Protein AF-A0A7F8RIK6-F1 (afdb_monomer_lite)

Structure (mmCIF, N/CA/C/O backbone):
data_AF-A0A7F8RIK6-F1
#
_entry.id   AF-A0A7F8RIK6-F1
#
loop_
_atom_site.group_PDB
_atom_site.id
_atom_site.type_symbol
_atom_site.label_atom_id
_atom_site.label_alt_id
_atom_site.label_comp_id
_atom_site.label_asym_id
_atom_site.label_entity_id
_atom_site.label_seq_id
_atom_site.pdbx_PDB_ins_code
_atom_site.Cartn_x
_atom_site.Cartn_y
_atom_site.Cartn_z
_atom_site.occupancy
_atom_site.B_iso_or_equiv
_atom_site.auth_seq_id
_atom_site.auth_comp_id
_atom_site.auth_asym_id
_atom_site.auth_atom_id
_atom_site.pdbx_PDB_model_num
ATOM 1 N N . MET A 1 1 ? -50.487 -21.368 -6.062 1.00 37.50 1 MET A N 1
ATOM 2 C CA . MET A 1 1 ? -49.735 -21.328 -4.787 1.00 37.50 1 MET A CA 1
ATOM 3 C C . MET A 1 1 ? -48.285 -21.664 -5.100 1.00 37.50 1 MET A C 1
ATOM 5 O O . MET A 1 1 ? -48.073 -22.572 -5.894 1.00 37.50 1 MET A O 1
ATOM 9 N N . ALA A 1 2 ? -47.309 -20.921 -4.575 1.00 42.78 2 ALA A N 1
ATOM 10 C CA . ALA A 1 2 ? -45.889 -21.222 -4.787 1.00 42.78 2 ALA A CA 1
ATOM 11 C C . ALA A 1 2 ? -45.387 -22.197 -3.710 1.00 42.78 2 ALA A C 1
ATOM 13 O O . ALA A 1 2 ? -45.811 -22.099 -2.561 1.00 42.78 2 ALA A O 1
ATOM 14 N N . SER A 1 3 ? -44.495 -23.128 -4.066 1.00 51.22 3 SER A N 1
ATOM 15 C CA . SER A 1 3 ? -43.878 -24.019 -3.076 1.00 51.22 3 SER A CA 1
ATOM 16 C C . SER A 1 3 ? -42.798 -23.260 -2.289 1.00 51.22 3 SER A C 1
ATOM 18 O O . SER A 1 3 ? -41.862 -22.759 -2.922 1.00 51.22 3 SER A O 1
ATOM 20 N N . PRO A 1 4 ? -42.868 -23.193 -0.943 1.00 61.12 4 PRO A N 1
ATOM 21 C CA . PRO A 1 4 ? -41.888 -22.463 -0.129 1.00 61.12 4 PRO A CA 1
ATOM 22 C C . PRO A 1 4 ? -40.469 -23.048 -0.234 1.00 61.12 4 PRO A C 1
ATOM 24 O O . PRO A 1 4 ? -39.491 -22.339 -0.013 1.00 61.12 4 PRO A O 1
ATOM 27 N N . MET A 1 5 ? -40.350 -24.313 -0.656 1.00 64.81 5 MET A N 1
ATOM 28 C CA . MET A 1 5 ? -39.080 -24.999 -0.917 1.00 64.81 5 MET A CA 1
ATOM 29 C C . MET A 1 5 ? -38.218 -24.293 -1.980 1.00 64.81 5 MET A C 1
ATOM 31 O O . MET A 1 5 ? -36.995 -24.312 -1.888 1.00 64.81 5 MET A O 1
ATOM 35 N N . ALA A 1 6 ? -38.833 -23.639 -2.973 1.00 69.44 6 ALA A N 1
ATOM 36 C CA . ALA A 1 6 ? -38.090 -22.956 -4.035 1.00 69.44 6 ALA A CA 1
ATOM 37 C C . ALA A 1 6 ? -37.476 -21.621 -3.572 1.00 69.44 6 ALA A C 1
ATOM 39 O O . ALA A 1 6 ? -36.426 -21.219 -4.070 1.00 69.44 6 ALA A O 1
ATOM 40 N N . GLU A 1 7 ? -38.112 -20.929 -2.621 1.00 78.19 7 GLU A N 1
ATOM 41 C CA . GLU A 1 7 ? -37.623 -19.642 -2.111 1.00 78.19 7 GLU A CA 1
ATOM 42 C C . GLU A 1 7 ? -36.551 -19.831 -1.028 1.00 78.19 7 GLU A C 1
ATOM 44 O O . GLU A 1 7 ? -35.554 -19.111 -1.030 1.00 78.19 7 GLU A O 1
ATOM 49 N N . SER A 1 8 ? -36.669 -20.865 -0.187 1.00 82.69 8 SER A N 1
ATOM 50 C CA . SER A 1 8 ? -35.584 -21.264 0.720 1.00 82.69 8 SER A CA 1
ATOM 51 C C . SER A 1 8 ? -34.367 -21.816 -0.035 1.00 82.69 8 SER A C 1
ATOM 53 O O . SER A 1 8 ? -33.233 -21.502 0.329 1.00 82.69 8 SER A O 1
ATOM 55 N N . GLN A 1 9 ? -34.567 -22.552 -1.137 1.00 88.06 9 GLN A N 1
ATOM 56 C CA . GLN A 1 9 ? -33.474 -22.945 -2.034 1.00 88.06 9 GLN A CA 1
ATOM 57 C C . GLN A 1 9 ? -32.803 -21.727 -2.690 1.00 88.06 9 GLN A C 1
ATOM 59 O O . GLN A 1 9 ? -31.576 -21.673 -2.729 1.00 88.06 9 GLN A O 1
ATOM 64 N N . LEU A 1 10 ? -33.565 -20.730 -3.156 1.00 90.25 10 LEU A N 1
ATOM 65 C CA . LEU A 1 10 ? -32.999 -19.494 -3.713 1.00 90.25 10 LEU A CA 1
ATOM 66 C C . LEU A 1 10 ? -32.143 -18.742 -2.680 1.00 90.25 10 LEU A C 1
ATOM 68 O O . LEU A 1 10 ? -31.008 -18.378 -2.981 1.00 90.25 10 LEU A O 1
ATOM 72 N N . GLN A 1 11 ? -32.650 -18.558 -1.456 1.00 89.62 11 GLN A N 1
ATOM 73 C CA . GLN A 1 11 ? -31.893 -17.921 -0.369 1.00 89.62 11 GLN A CA 1
ATOM 74 C C . GLN A 1 11 ? -30.613 -18.692 -0.021 1.00 89.62 11 GLN A C 1
ATOM 76 O O . GLN A 1 11 ? -29.588 -18.072 0.263 1.00 89.62 11 GLN A O 1
ATOM 81 N N . ARG A 1 12 ? -30.642 -20.031 -0.088 1.00 93.19 12 ARG A N 1
ATOM 82 C CA . ARG A 1 12 ? -29.437 -20.852 0.068 1.00 93.19 12 ARG A CA 1
ATOM 83 C C . ARG A 1 12 ? -28.426 -20.596 -1.047 1.00 93.19 12 ARG A C 1
ATOM 85 O O . ARG A 1 12 ? -27.272 -20.370 -0.728 1.00 93.19 12 ARG A O 1
ATOM 92 N N . ILE A 1 13 ? -28.827 -20.572 -2.320 1.00 94.19 13 ILE A N 1
ATOM 93 C CA . ILE A 1 13 ? -27.879 -20.329 -3.424 1.00 94.19 13 ILE A CA 1
ATOM 94 C C . ILE A 1 13 ? -27.272 -18.916 -3.365 1.00 94.19 13 ILE A C 1
ATOM 96 O O . ILE A 1 13 ? -26.096 -18.762 -3.674 1.00 94.19 13 ILE A O 1
ATOM 100 N N . ILE A 1 14 ? -28.027 -17.904 -2.922 1.00 93.62 14 ILE A N 1
ATOM 101 C CA . ILE A 1 14 ? -27.491 -16.547 -2.701 1.00 93.62 14 ILE A CA 1
ATOM 102 C C . ILE A 1 14 ? -26.441 -16.544 -1.575 1.00 93.62 14 ILE A C 1
ATOM 104 O O . ILE A 1 14 ? -25.421 -15.873 -1.700 1.00 93.62 14 ILE A O 1
ATOM 108 N N . ARG A 1 15 ? -26.634 -17.333 -0.508 1.00 94.12 15 ARG A N 1
ATOM 109 C CA . ARG A 1 15 ? -25.611 -17.510 0.536 1.00 94.12 15 ARG A CA 1
ATOM 110 C C . ARG A 1 15 ? -24.408 -18.308 0.036 1.00 94.12 15 ARG A C 1
ATOM 112 O O . ARG A 1 15 ? -23.290 -17.851 0.189 1.00 94.12 15 ARG A O 1
ATOM 119 N N . ASP A 1 16 ? -24.637 -19.427 -0.649 1.00 94.56 16 ASP A N 1
ATOM 120 C CA . ASP A 1 16 ? -23.572 -20.242 -1.239 1.00 94.56 16 ASP A CA 1
ATOM 121 C C . ASP A 1 16 ? -22.711 -19.430 -2.248 1.00 94.56 16 ASP A C 1
ATOM 123 O O . ASP A 1 16 ? -21.546 -19.769 -2.462 1.00 94.56 16 ASP A O 1
ATOM 127 N N . LEU A 1 17 ? -23.282 -18.392 -2.889 1.00 95.94 17 LEU A N 1
ATOM 128 C CA . LEU A 1 17 ? -22.567 -17.407 -3.717 1.00 95.94 17 LEU A CA 1
ATOM 129 C C . LEU A 1 17 ? -21.745 -16.441 -2.854 1.00 95.94 17 LEU A C 1
ATOM 131 O O . LEU A 1 17 ? -20.569 -16.251 -3.144 1.00 95.94 17 LEU A O 1
ATOM 135 N N . GLN A 1 18 ? -22.338 -15.861 -1.805 1.00 95.56 18 GLN A N 1
ATOM 136 C CA . GLN A 1 18 ? -21.637 -14.993 -0.853 1.00 95.56 18 GLN A CA 1
ATOM 137 C C . GLN A 1 18 ? -20.429 -15.701 -0.234 1.00 95.56 18 GLN A C 1
ATOM 139 O O . GLN A 1 18 ? -19.327 -15.165 -0.255 1.00 95.56 18 GLN A O 1
ATOM 144 N N . ASP A 1 19 ? -20.615 -16.938 0.227 1.00 95.44 19 ASP A N 1
ATOM 145 C CA . ASP A 1 19 ? -19.548 -17.766 0.784 1.00 95.44 19 ASP A CA 1
ATOM 146 C C . ASP A 1 19 ? -18.420 -17.969 -0.249 1.00 95.44 19 ASP A C 1
ATOM 148 O O . ASP A 1 19 ? -17.248 -17.901 0.101 1.00 95.44 19 ASP A O 1
ATOM 152 N N . ALA A 1 20 ? -18.757 -18.171 -1.532 1.00 96.88 20 ALA A N 1
ATOM 153 C CA . ALA A 1 20 ? -17.776 -18.310 -2.616 1.00 96.88 20 ALA A CA 1
ATOM 154 C C . ALA A 1 20 ? -17.055 -16.994 -2.968 1.00 96.88 20 ALA A C 1
ATOM 156 O O . ALA A 1 20 ? -15.885 -17.017 -3.343 1.00 96.88 20 ALA A O 1
ATOM 157 N N . VAL A 1 21 ? -17.730 -15.846 -2.836 1.00 97.06 21 VAL A N 1
ATOM 158 C CA . VAL A 1 21 ? -17.116 -14.515 -2.964 1.00 97.06 21 VAL A CA 1
ATOM 159 C C . VAL A 1 21 ? -16.119 -14.280 -1.829 1.00 97.06 21 VAL A C 1
ATOM 161 O O . VAL A 1 21 ? -14.982 -13.899 -2.089 1.00 97.06 21 VAL A O 1
ATOM 164 N N . THR A 1 22 ? -16.504 -14.557 -0.582 1.00 96.00 22 THR A N 1
ATOM 165 C CA . THR A 1 22 ? -15.614 -14.393 0.575 1.00 96.00 22 THR A CA 1
ATOM 166 C C . THR A 1 22 ? -14.445 -15.385 0.539 1.00 96.00 22 THR A C 1
ATOM 168 O O . THR A 1 22 ? -13.327 -15.007 0.885 1.00 96.00 22 THR A O 1
ATOM 171 N N . GLU A 1 23 ? -14.656 -16.620 0.067 1.00 96.62 23 GLU A N 1
ATOM 172 C CA . GLU A 1 23 ? -13.580 -17.583 -0.216 1.00 96.62 23 GLU A CA 1
ATOM 173 C C . GLU A 1 23 ? -12.600 -17.044 -1.268 1.00 96.62 23 GLU A C 1
ATOM 175 O O . GLU A 1 23 ? -11.406 -17.008 -0.992 1.00 96.62 23 GLU A O 1
ATOM 180 N N . LEU A 1 24 ? -13.075 -16.534 -2.413 1.00 96.31 24 LEU A N 1
ATOM 181 C CA . LEU A 1 24 ? -12.231 -15.908 -3.446 1.00 96.31 24 LEU A CA 1
ATOM 182 C C . LEU A 1 24 ? -11.435 -14.703 -2.918 1.00 96.31 24 LEU A C 1
ATOM 184 O O . LEU A 1 24 ? -10.223 -14.611 -3.118 1.00 96.31 24 LEU A O 1
ATOM 188 N N . SER A 1 25 ? -12.105 -13.796 -2.206 1.00 94.88 25 SER A N 1
ATOM 189 C CA . SER A 1 25 ? -11.489 -12.619 -1.582 1.00 94.88 25 SER A CA 1
ATOM 190 C C . SER A 1 25 ? -10.452 -12.989 -0.515 1.00 94.88 25 SER A C 1
ATOM 192 O O . SER A 1 25 ? -9.521 -12.218 -0.281 1.00 94.88 25 SER A O 1
ATOM 194 N N . LYS A 1 26 ? -10.597 -14.150 0.138 1.00 94.56 26 LYS A N 1
ATOM 195 C CA . LYS A 1 26 ? -9.628 -14.705 1.093 1.00 94.56 26 LYS A CA 1
ATOM 196 C C . LYS A 1 26 ? -8.461 -15.387 0.380 1.00 94.56 26 LYS A C 1
ATOM 198 O O . LYS A 1 26 ? -7.319 -15.099 0.709 1.00 94.56 26 LYS A O 1
ATOM 203 N N . GLU A 1 27 ? -8.745 -16.229 -0.607 1.00 94.44 27 GLU A N 1
ATOM 204 C CA . GLU A 1 27 ? -7.768 -16.967 -1.416 1.00 94.44 27 GLU A CA 1
ATOM 205 C C . GLU A 1 27 ? -6.768 -16.008 -2.078 1.00 94.44 27 GLU A C 1
ATOM 207 O O . GLU A 1 27 ? -5.562 -16.189 -1.943 1.00 94.44 27 GLU A O 1
ATOM 212 N N . PHE A 1 28 ? -7.255 -14.904 -2.654 1.00 93.50 28 PHE A N 1
ATOM 213 C CA . PHE A 1 28 ? -6.420 -13.835 -3.211 1.00 93.50 28 PHE A CA 1
ATOM 214 C C . PHE A 1 28 ? -5.516 -13.171 -2.155 1.00 93.50 28 PHE A C 1
ATOM 216 O O . PHE A 1 28 ? -4.337 -12.922 -2.404 1.00 93.50 28 PHE A O 1
ATOM 223 N N . LYS A 1 29 ? -6.044 -12.922 -0.948 1.00 90.88 29 LYS A N 1
ATOM 224 C CA . LYS A 1 29 ? -5.308 -12.299 0.170 1.00 90.88 29 LYS A CA 1
ATOM 225 C C . LYS A 1 29 ? -4.316 -13.250 0.854 1.00 90.88 29 LYS A C 1
ATOM 227 O O . LYS A 1 29 ? -3.374 -12.772 1.478 1.00 90.88 29 LYS A O 1
ATOM 232 N N . GLU A 1 30 ? -4.516 -14.563 0.750 1.00 90.44 30 GLU A N 1
ATOM 233 C CA . GLU A 1 30 ? -3.614 -15.589 1.293 1.00 90.44 30 GLU A CA 1
ATOM 234 C C . GLU A 1 30 ? -2.536 -16.020 0.283 1.00 90.44 30 GLU A C 1
ATOM 236 O O . GLU A 1 30 ? -1.412 -16.299 0.698 1.00 90.44 30 GLU A O 1
ATOM 241 N N . ALA A 1 31 ? -2.841 -16.037 -1.021 1.00 85.75 31 ALA A N 1
ATOM 242 C CA . ALA A 1 31 ? -1.881 -16.354 -2.082 1.00 85.75 31 ALA A CA 1
ATOM 243 C C . ALA A 1 31 ? -1.000 -15.157 -2.481 1.00 85.75 31 ALA A C 1
ATOM 245 O O . ALA A 1 31 ? 0.188 -15.329 -2.741 1.00 85.75 31 ALA A O 1
ATOM 246 N N . GLY A 1 32 ? -1.570 -13.947 -2.550 1.00 83.50 32 GLY A N 1
ATOM 247 C CA . GLY A 1 32 ? -0.891 -12.753 -3.074 1.00 83.50 32 GLY A CA 1
ATOM 248 C C . GLY A 1 32 ? -0.731 -12.725 -4.604 1.00 83.50 32 GLY A C 1
ATOM 249 O O . GLY A 1 32 ? -0.166 -11.772 -5.138 1.00 83.50 32 GLY A O 1
ATOM 250 N N . GLU A 1 33 ? -1.246 -13.736 -5.305 1.00 84.31 33 GLU A N 1
ATOM 251 C CA . GLU A 1 33 ? -1.240 -13.877 -6.766 1.00 84.31 33 GLU A CA 1
ATOM 252 C C . GLU A 1 33 ? -2.684 -13.829 -7.316 1.00 84.31 33 GLU A C 1
ATOM 254 O O . GLU A 1 33 ? -3.621 -14.168 -6.584 1.00 84.31 33 GLU A O 1
ATOM 259 N N . PRO A 1 34 ? -2.914 -13.412 -8.580 1.00 89.44 34 PRO A N 1
ATOM 260 C CA . PRO A 1 34 ? -4.245 -13.419 -9.192 1.00 89.44 34 PRO A CA 1
ATOM 261 C C . PRO A 1 34 ? -4.897 -14.810 -9.191 1.00 89.44 34 PRO A C 1
ATOM 263 O O . PRO A 1 34 ? -4.243 -15.813 -9.462 1.00 89.44 34 PRO A O 1
ATOM 266 N N . ILE A 1 35 ? -6.210 -14.867 -8.960 1.00 91.88 35 ILE A N 1
ATOM 267 C CA . ILE A 1 35 ? -6.983 -16.116 -8.980 1.00 91.88 35 ILE A CA 1
ATOM 268 C C . ILE A 1 35 ? -6.968 -16.726 -10.388 1.00 91.88 35 ILE A C 1
ATOM 270 O O . ILE A 1 35 ? -7.337 -16.050 -11.352 1.00 91.88 35 ILE A O 1
ATOM 274 N N . THR A 1 36 ? -6.617 -18.011 -10.503 1.00 91.50 36 THR A N 1
ATOM 275 C CA . THR A 1 36 ? -6.555 -18.731 -11.789 1.00 91.50 36 THR A CA 1
ATOM 276 C C . THR A 1 36 ? -7.627 -19.827 -11.918 1.00 91.50 36 THR A C 1
ATOM 278 O O . THR A 1 36 ? -8.445 -20.056 -11.025 1.00 91.50 36 THR A O 1
ATOM 281 N N . ASP A 1 37 ? -7.653 -20.504 -13.068 1.00 90.31 37 ASP A N 1
ATOM 282 C CA . ASP A 1 37 ? -8.621 -21.548 -13.442 1.00 90.31 37 ASP A CA 1
ATOM 283 C C . ASP A 1 37 ? -8.540 -22.862 -12.633 1.00 90.31 37 ASP A C 1
ATOM 285 O O . ASP A 1 37 ? -9.339 -23.772 -12.863 1.00 90.31 37 ASP A O 1
ATOM 289 N N . ASP A 1 38 ? -7.586 -22.996 -11.711 1.00 88.56 38 ASP A N 1
ATOM 290 C CA . ASP A 1 38 ? -7.499 -24.090 -10.734 1.00 88.56 38 ASP A CA 1
ATOM 291 C C . ASP A 1 38 ? -8.221 -23.803 -9.404 1.00 88.56 38 ASP A C 1
ATOM 293 O O . ASP A 1 38 ? -8.438 -24.722 -8.610 1.00 88.56 38 ASP A O 1
ATOM 297 N N . SER A 1 39 ? -8.667 -22.563 -9.184 1.00 93.00 39 SER A N 1
ATOM 298 C CA . SER A 1 39 ? -9.408 -22.169 -7.987 1.00 93.00 39 SER A CA 1
ATOM 299 C C . SER A 1 39 ? -10.747 -22.906 -7.859 1.00 93.00 39 SER A C 1
ATOM 301 O O . SER A 1 39 ? -11.702 -22.698 -8.620 1.00 93.00 39 SER A O 1
ATOM 303 N N . THR A 1 40 ? -10.862 -23.745 -6.827 1.00 93.56 40 THR A N 1
ATOM 304 C CA . THR A 1 40 ? -12.135 -24.410 -6.495 1.00 93.56 40 THR A CA 1
ATOM 305 C C . THR A 1 40 ? -13.211 -23.411 -6.055 1.00 93.56 40 THR A C 1
ATOM 307 O O . THR A 1 40 ? -14.395 -23.630 -6.329 1.00 93.56 40 THR A O 1
ATOM 310 N N . SER A 1 41 ? -12.805 -22.280 -5.469 1.00 94.94 41 SER A N 1
ATOM 311 C CA . SER A 1 41 ? -13.664 -21.153 -5.091 1.00 94.94 41 SER A CA 1
ATOM 312 C C . SER A 1 41 ? -14.234 -20.454 -6.329 1.00 94.94 41 SER A C 1
ATOM 314 O O . SER A 1 41 ? -15.442 -20.224 -6.403 1.00 94.94 41 SER A O 1
ATOM 316 N N . LEU A 1 42 ? -13.412 -20.219 -7.363 1.00 95.94 42 LEU A N 1
ATOM 317 C CA . LEU A 1 42 ? -13.861 -19.696 -8.662 1.00 95.94 42 LEU A CA 1
ATOM 318 C C . LEU A 1 42 ? -14.852 -20.641 -9.347 1.00 95.94 42 LEU A C 1
ATOM 320 O O . LEU A 1 42 ? -15.873 -20.197 -9.881 1.00 95.94 42 LEU A O 1
ATOM 324 N N . HIS A 1 43 ? -14.575 -21.945 -9.326 1.00 94.56 43 HIS A N 1
ATOM 325 C CA . HIS A 1 43 ? -15.468 -22.957 -9.884 1.00 94.56 43 HIS A CA 1
ATOM 326 C C . HIS A 1 43 ? -16.816 -22.969 -9.135 1.00 94.56 43 HIS A C 1
ATOM 328 O O . HIS A 1 43 ? -17.873 -22.865 -9.762 1.00 94.56 43 HIS A O 1
ATOM 334 N N . LYS A 1 44 ? -16.800 -22.991 -7.791 1.00 95.19 44 LYS A N 1
ATOM 335 C CA . LYS A 1 44 ? -17.996 -22.871 -6.933 1.00 95.19 44 LYS A CA 1
ATOM 336 C C . LYS A 1 44 ? -18.790 -21.604 -7.268 1.00 95.19 44 LYS A C 1
ATOM 338 O O . LYS A 1 44 ? -19.977 -21.705 -7.578 1.00 95.19 44 LYS A O 1
ATOM 343 N N . PHE A 1 45 ? -18.140 -20.441 -7.266 1.00 97.69 45 PHE A N 1
ATOM 344 C CA . PHE A 1 45 ? -18.730 -19.145 -7.605 1.00 97.69 45 PHE A CA 1
ATOM 345 C C . PHE A 1 45 ? -19.428 -19.169 -8.973 1.00 97.69 45 PHE A C 1
ATOM 347 O O . PHE A 1 45 ? -20.603 -18.811 -9.083 1.00 97.69 45 PHE A O 1
ATOM 354 N N . SER A 1 46 ? -18.732 -19.664 -9.999 1.00 96.56 46 SER A N 1
ATOM 355 C CA . SER A 1 46 ? -19.211 -19.682 -11.385 1.00 96.56 46 SER A CA 1
ATOM 356 C C . SER A 1 46 ? -20.506 -20.486 -11.544 1.00 96.56 46 SER A C 1
ATOM 358 O O . SER A 1 46 ? -21.463 -19.996 -12.146 1.00 96.56 46 SER A O 1
ATOM 360 N N . TYR A 1 47 ? -20.597 -21.669 -10.922 1.00 95.94 47 TYR A N 1
ATOM 361 C CA . TYR A 1 47 ? -21.828 -22.471 -10.915 1.00 95.94 47 TYR A CA 1
ATOM 362 C C . TYR A 1 47 ? -22.973 -21.822 -10.123 1.00 95.94 47 TYR A C 1
ATOM 364 O O . TYR A 1 47 ? -24.132 -21.938 -10.526 1.00 95.94 47 TYR A O 1
ATOM 372 N N . LYS A 1 48 ? -22.696 -21.137 -9.002 1.00 96.94 48 LYS A N 1
ATOM 373 C CA . LYS A 1 48 ? -23.745 -20.444 -8.227 1.00 96.94 48 LYS A CA 1
ATOM 374 C C . LYS A 1 48 ? -24.299 -19.241 -8.987 1.00 96.94 48 LYS A C 1
ATOM 376 O O . LYS A 1 48 ? -25.513 -19.044 -9.000 1.00 96.94 48 LYS A O 1
ATOM 381 N N . LEU A 1 49 ? -23.441 -18.487 -9.675 1.00 97.44 49 LEU A N 1
ATOM 382 C CA . LEU A 1 49 ? -23.862 -17.367 -10.511 1.00 97.44 49 LEU A CA 1
ATOM 383 C C . LEU A 1 49 ? -24.631 -17.837 -11.759 1.00 97.44 49 LEU A C 1
ATOM 385 O O . LEU A 1 49 ? -25.691 -17.287 -12.052 1.00 97.44 49 LEU A O 1
ATOM 389 N N . GLU A 1 50 ? -24.162 -18.885 -12.446 1.00 97.44 50 GLU A N 1
ATOM 390 C CA . GLU A 1 50 ? -24.878 -19.514 -13.570 1.00 97.44 50 GLU A CA 1
ATOM 391 C C . GLU A 1 50 ? -26.270 -20.007 -13.154 1.00 97.44 50 GLU A C 1
ATOM 393 O O . GLU A 1 50 ? -27.258 -19.699 -13.823 1.00 97.44 50 GLU A O 1
ATOM 398 N N . TYR A 1 51 ? -26.380 -20.677 -11.999 1.00 96.12 51 TYR A N 1
ATOM 399 C CA . TYR A 1 51 ? -27.670 -21.103 -11.455 1.00 96.12 51 TYR A CA 1
ATOM 400 C C . TYR A 1 51 ? -28.624 -19.919 -11.256 1.00 96.12 51 TYR A C 1
ATOM 402 O O . TYR A 1 51 ? -29.787 -20.001 -11.647 1.00 96.12 51 TYR A O 1
ATOM 410 N N . LEU A 1 52 ? -28.162 -18.806 -10.673 1.00 96.19 52 LEU A N 1
ATOM 411 C CA . LEU A 1 52 ? -29.003 -17.619 -10.469 1.00 96.19 52 LEU A CA 1
ATOM 412 C C . LEU A 1 52 ? -29.421 -16.983 -11.804 1.00 96.19 52 LEU A C 1
ATOM 414 O O . LEU A 1 52 ? -30.571 -16.571 -11.941 1.00 96.19 52 LEU A O 1
ATOM 418 N N . LEU A 1 53 ? -28.530 -16.956 -12.800 1.00 96.81 53 LEU A N 1
ATOM 419 C CA . LEU A 1 53 ? -28.793 -16.450 -14.155 1.00 96.81 53 LEU A CA 1
ATOM 420 C C . LEU A 1 53 ? -29.752 -17.337 -14.973 1.00 96.81 53 LEU A C 1
ATOM 422 O O . LEU A 1 53 ? -30.394 -16.858 -15.909 1.00 96.81 53 LEU A O 1
ATOM 426 N N . GLN A 1 54 ? -29.904 -18.609 -14.606 1.00 96.12 54 GLN A N 1
ATOM 427 C CA . GLN A 1 54 ? -30.915 -19.514 -15.164 1.00 96.12 54 GLN A CA 1
ATOM 428 C C . GLN A 1 54 ? -32.185 -19.611 -14.292 1.00 96.12 54 GLN A C 1
ATOM 430 O O . GLN A 1 54 ? -33.238 -20.039 -14.775 1.00 96.12 54 GLN A O 1
ATOM 435 N N . PHE A 1 55 ? -32.140 -19.180 -13.027 1.00 95.00 55 PHE A N 1
ATOM 436 C CA . PHE A 1 55 ? -33.260 -19.294 -12.095 1.00 95.00 55 PHE A CA 1
ATOM 437 C C . PHE A 1 55 ? -34.444 -18.401 -12.493 1.00 95.00 55 PHE A C 1
ATOM 439 O O . PHE A 1 55 ? -34.358 -17.172 -12.542 1.00 95.00 55 PHE A O 1
ATOM 446 N N . ASP A 1 56 ? -35.590 -19.045 -12.725 1.00 94.25 56 ASP A N 1
ATOM 447 C CA . ASP A 1 56 ? -36.833 -18.408 -13.179 1.00 94.25 56 ASP A CA 1
ATOM 448 C C . ASP A 1 56 ? -36.681 -17.652 -14.522 1.00 94.25 56 ASP A C 1
ATOM 450 O O . ASP A 1 56 ? -37.460 -16.749 -14.829 1.00 94.25 56 ASP A O 1
ATOM 454 N N . GLN A 1 57 ? -35.684 -18.022 -15.336 1.00 96.50 57 GLN A N 1
ATOM 455 C CA . GLN A 1 57 ? -35.488 -17.507 -16.692 1.00 96.50 57 GLN A CA 1
ATOM 456 C C . GLN A 1 57 ? -36.607 -18.005 -17.628 1.00 96.50 57 GLN A C 1
ATOM 458 O O . GLN A 1 57 ? -37.075 -19.141 -17.535 1.00 96.50 57 GLN A O 1
ATOM 463 N N . LYS A 1 58 ? -37.050 -17.147 -18.550 1.00 95.19 58 LYS A N 1
ATOM 464 C CA . LYS A 1 58 ? -38.029 -17.478 -19.593 1.00 95.19 58 LYS A CA 1
ATOM 465 C C . LYS A 1 58 ? -37.329 -18.141 -20.771 1.00 95.19 58 LYS A C 1
ATOM 467 O O . LYS A 1 58 ? -36.471 -17.515 -21.390 1.00 95.19 58 LYS A O 1
ATOM 472 N N . GLU A 1 59 ? -37.756 -19.348 -21.132 1.00 93.38 59 GLU A N 1
ATOM 473 C CA . GLU A 1 59 ? -37.258 -20.038 -22.324 1.00 93.38 59 GLU A CA 1
ATOM 474 C C . GLU A 1 59 ? -37.473 -19.195 -23.591 1.00 93.38 59 GLU A C 1
ATOM 476 O O . GLU A 1 59 ? -38.547 -18.630 -23.824 1.00 93.38 59 GLU A O 1
ATOM 481 N N . LYS A 1 60 ? -36.424 -19.093 -24.414 1.00 93.00 60 LYS A N 1
ATOM 482 C CA . LYS A 1 60 ? -36.428 -18.401 -25.708 1.00 93.00 60 LYS A CA 1
ATOM 483 C C . LYS A 1 60 ? -35.528 -19.148 -26.691 1.00 93.00 60 LYS A C 1
ATOM 485 O O . LYS A 1 60 ? -34.552 -19.780 -26.295 1.00 93.00 60 LYS A O 1
ATOM 490 N N . ALA A 1 61 ? -35.815 -19.008 -27.980 1.00 90.50 61 ALA A N 1
ATOM 491 C CA . ALA A 1 61 ? -35.009 -19.563 -29.065 1.00 90.50 61 ALA A CA 1
ATOM 492 C C . ALA A 1 61 ? -34.746 -18.516 -30.163 1.00 90.50 61 ALA A C 1
ATOM 494 O O . ALA A 1 61 ? -35.309 -17.416 -30.150 1.00 90.50 61 ALA A O 1
ATOM 495 N N . THR A 1 62 ? -33.870 -18.837 -31.114 1.00 87.81 62 THR A N 1
ATOM 496 C CA . THR A 1 62 ? -33.790 -18.142 -32.409 1.00 87.81 62 THR A CA 1
ATOM 497 C C . THR A 1 62 ? -34.859 -18.673 -33.375 1.00 87.81 62 THR A C 1
ATOM 499 O O . THR A 1 62 ? -35.475 -19.708 -33.128 1.00 87.81 62 THR A O 1
ATOM 502 N N . LEU A 1 63 ? -35.041 -18.008 -34.523 1.00 84.62 63 LEU A N 1
ATOM 503 C CA . LEU A 1 63 ? -35.893 -18.509 -35.617 1.00 84.62 63 LEU A CA 1
ATOM 504 C C . LEU A 1 63 ? -35.426 -19.865 -36.188 1.00 84.62 63 LEU A C 1
ATOM 506 O O . LEU A 1 63 ? -36.204 -20.539 -36.850 1.00 84.62 63 LEU A O 1
ATOM 510 N N . LEU A 1 64 ? -34.176 -20.262 -35.922 1.00 84.25 64 LEU A N 1
ATOM 511 C CA . LEU A 1 64 ? -33.593 -21.549 -36.320 1.00 84.25 64 LEU A CA 1
ATOM 512 C C . LEU A 1 64 ? -33.652 -22.601 -35.193 1.00 84.25 64 LEU A C 1
ATOM 514 O O . LEU A 1 64 ? -33.022 -23.645 -35.298 1.00 84.25 64 LEU A O 1
ATOM 518 N N . GLY A 1 65 ? -34.368 -22.328 -34.097 1.00 83.88 65 GLY A N 1
ATOM 519 C CA . GLY A 1 65 ? -34.555 -23.262 -32.980 1.00 83.88 65 GLY A CA 1
ATOM 520 C C . GLY A 1 65 ? -33.439 -23.278 -31.928 1.00 83.88 65 GLY A C 1
ATOM 521 O O . GLY A 1 65 ? -33.637 -23.856 -30.862 1.00 83.88 65 GLY A O 1
ATOM 522 N N . ASN A 1 66 ? -32.302 -22.610 -32.157 1.00 88.19 66 ASN A N 1
ATOM 523 C CA . ASN A 1 66 ? -31.206 -22.571 -31.179 1.00 88.19 66 ASN A CA 1
ATOM 524 C C . ASN A 1 66 ? -31.676 -21.922 -29.867 1.00 88.19 66 ASN A C 1
ATOM 526 O O . ASN A 1 66 ? -32.123 -20.770 -29.872 1.00 88.19 66 ASN A O 1
ATOM 530 N N . ARG A 1 67 ? -31.542 -22.646 -28.748 1.00 90.06 67 ARG A N 1
ATOM 531 C CA . ARG A 1 67 ? -31.868 -22.154 -27.402 1.00 90.06 67 ARG A CA 1
ATOM 532 C C . ARG A 1 67 ? -31.022 -20.925 -27.060 1.00 90.06 67 ARG A C 1
ATOM 534 O O . ARG A 1 67 ? -29.803 -20.933 -27.222 1.00 90.06 67 ARG A O 1
ATOM 541 N N . LYS A 1 68 ? -31.689 -19.890 -26.556 1.00 94.75 68 LYS A N 1
ATOM 542 C CA . LYS A 1 68 ? -31.072 -18.704 -25.960 1.00 94.75 68 LYS A CA 1
ATOM 543 C C . LYS A 1 68 ? -30.931 -18.899 -24.453 1.00 94.75 68 LYS A C 1
ATOM 545 O O . LYS A 1 68 ? -31.684 -19.665 -23.857 1.00 94.75 68 LYS A O 1
ATOM 550 N N . ASP A 1 69 ? -29.987 -18.182 -23.858 1.00 96.12 69 ASP A N 1
ATOM 551 C CA . ASP A 1 69 ? -29.721 -18.220 -22.415 1.00 96.12 69 ASP A CA 1
ATOM 552 C C . ASP A 1 69 ? -29.274 -16.827 -21.922 1.00 96.12 69 ASP A C 1
ATOM 554 O O . ASP A 1 69 ? -29.379 -15.842 -22.658 1.00 96.12 69 ASP A O 1
ATOM 558 N N . TYR A 1 70 ? -28.750 -16.713 -20.703 1.00 96.62 70 TYR A N 1
ATOM 559 C CA . TYR A 1 70 ? -28.408 -15.445 -20.050 1.00 96.62 70 TYR A CA 1
ATOM 560 C C . TYR A 1 70 ? -27.399 -14.563 -20.824 1.00 96.62 70 TYR A C 1
ATOM 562 O O . TYR A 1 70 ? -27.390 -13.343 -20.658 1.00 96.62 70 TYR A O 1
ATOM 570 N N . TRP A 1 71 ? -26.619 -15.128 -21.751 1.00 96.25 71 TRP A N 1
ATOM 571 C CA . TRP A 1 71 ? -25.834 -14.376 -22.745 1.00 96.25 71 TRP A CA 1
ATOM 572 C C . TRP A 1 71 ? -26.679 -13.471 -23.653 1.00 96.25 71 TRP A C 1
ATOM 574 O O . TRP A 1 71 ? -26.313 -12.324 -23.920 1.00 96.25 71 TRP A O 1
ATOM 584 N N . ASP A 1 72 ? -27.819 -13.966 -24.137 1.00 96.19 72 ASP A N 1
ATOM 585 C CA . ASP A 1 72 ? -28.737 -13.190 -24.968 1.00 96.19 72 ASP A CA 1
ATOM 586 C C . ASP A 1 72 ? -29.419 -12.082 -24.147 1.00 96.19 72 ASP A C 1
ATOM 588 O O . ASP A 1 72 ? -29.684 -11.003 -24.681 1.00 96.19 72 ASP A O 1
ATOM 592 N N . TYR A 1 73 ? -29.640 -12.313 -22.846 1.00 96.06 73 TYR A N 1
ATOM 593 C CA . TYR A 1 73 ? -30.068 -11.291 -21.886 1.00 96.06 73 TYR A CA 1
ATOM 594 C C . TYR A 1 73 ? -28.995 -10.202 -21.705 1.00 96.06 73 TYR A C 1
ATOM 596 O O . TYR A 1 73 ? -29.304 -9.022 -21.877 1.00 96.06 73 TYR A O 1
ATOM 604 N N . PHE A 1 74 ? -27.725 -10.564 -21.484 1.00 95.81 74 PHE A N 1
ATOM 605 C CA . PHE A 1 74 ? -26.619 -9.595 -21.440 1.00 95.81 74 PHE A CA 1
ATOM 606 C C . PHE A 1 74 ? -26.493 -8.807 -22.752 1.00 95.81 74 PHE A C 1
ATOM 608 O O . PHE A 1 74 ? -26.357 -7.584 -22.731 1.00 95.81 74 PHE A O 1
ATOM 615 N N . CYS A 1 75 ? -26.630 -9.466 -23.907 1.00 94.06 75 CYS A N 1
ATOM 616 C CA . CYS A 1 75 ? -26.695 -8.784 -25.201 1.00 94.06 75 CYS A CA 1
ATOM 617 C C . CYS A 1 75 ? -27.878 -7.804 -25.290 1.00 94.06 75 CYS A C 1
ATOM 619 O O . CYS A 1 75 ? -27.705 -6.698 -25.804 1.00 94.06 75 CYS A O 1
ATOM 621 N N . ALA A 1 76 ? -29.064 -8.177 -24.800 1.00 93.00 76 ALA A N 1
ATOM 622 C CA . ALA A 1 76 ? -30.251 -7.322 -24.820 1.00 93.00 76 ALA A CA 1
ATOM 623 C C . ALA A 1 76 ? -30.119 -6.094 -23.899 1.00 93.00 76 ALA A C 1
ATOM 625 O O . ALA A 1 76 ? -30.579 -5.012 -24.268 1.00 93.00 76 ALA A O 1
ATOM 626 N N . CYS A 1 77 ? -29.461 -6.238 -22.745 1.00 92.00 77 CYS A N 1
ATOM 627 C CA . CYS A 1 77 ? -29.202 -5.138 -21.816 1.00 92.00 77 CYS A CA 1
ATOM 628 C C . CYS A 1 77 ? -28.060 -4.216 -22.273 1.00 92.00 77 CYS A C 1
ATOM 630 O O . CYS A 1 77 ? -28.200 -2.996 -22.198 1.00 92.00 77 CYS A O 1
ATOM 632 N N . LEU A 1 78 ? -26.938 -4.775 -22.744 1.00 89.00 78 LEU A N 1
ATOM 633 C CA . LEU A 1 78 ? -25.658 -4.057 -22.826 1.00 89.00 78 LEU A CA 1
ATOM 634 C C . LEU A 1 78 ? -25.228 -3.663 -24.244 1.00 89.00 78 LEU A C 1
ATOM 636 O O . LEU A 1 78 ? -24.466 -2.712 -24.398 1.00 89.00 78 LEU A O 1
ATOM 640 N N . ALA A 1 79 ? -25.711 -4.322 -25.305 1.00 79.88 79 ALA A N 1
ATOM 641 C CA . ALA A 1 79 ? -25.178 -4.101 -26.660 1.00 79.88 79 ALA A CA 1
ATOM 642 C C . ALA A 1 79 ? -25.388 -2.673 -27.216 1.00 79.88 79 ALA A C 1
ATOM 644 O O . ALA A 1 79 ? -24.743 -2.302 -28.197 1.00 79.88 79 ALA A O 1
ATOM 645 N N . LYS A 1 80 ? -26.272 -1.875 -26.599 1.00 74.56 80 LYS A N 1
ATOM 646 C CA . LYS A 1 80 ? -26.525 -0.460 -26.934 1.00 74.56 80 LYS A CA 1
ATOM 647 C C . LYS A 1 80 ? -25.936 0.535 -25.919 1.00 74.56 80 LYS A C 1
ATOM 649 O O . LYS A 1 80 ? -26.067 1.740 -26.118 1.00 74.56 80 LYS A O 1
ATOM 654 N N . VAL A 1 81 ? -25.297 0.056 -24.850 1.00 75.69 81 VAL A N 1
ATOM 655 C CA . VAL A 1 81 ? -24.710 0.887 -23.789 1.00 75.69 81 VAL A CA 1
ATOM 656 C C . VAL A 1 81 ? -23.243 1.166 -24.128 1.00 75.69 81 VAL A C 1
ATOM 658 O O . VAL A 1 81 ? -22.422 0.250 -24.199 1.00 75.69 81 VAL A O 1
ATOM 661 N N . LYS A 1 82 ? -22.902 2.440 -24.361 1.00 68.75 82 LYS A N 1
ATOM 662 C CA . LYS A 1 82 ? -21.516 2.862 -24.629 1.00 68.75 82 LYS A CA 1
ATOM 663 C C . LYS A 1 82 ? -20.637 2.561 -23.406 1.00 68.75 82 LYS A C 1
ATOM 665 O O . LYS A 1 82 ? -21.022 2.900 -22.294 1.00 68.75 82 LYS A O 1
ATOM 670 N N . GLY A 1 83 ? -19.478 1.934 -23.615 1.00 65.81 83 GLY A N 1
ATOM 671 C CA . GLY A 1 83 ? -18.514 1.593 -22.554 1.00 65.81 83 GLY A CA 1
ATOM 672 C C . GLY A 1 83 ? -18.803 0.298 -21.777 1.00 65.81 83 GLY A C 1
ATOM 673 O O . GLY A 1 83 ? -17.921 -0.185 -21.076 1.00 65.81 83 GLY A O 1
ATOM 674 N N . ALA A 1 84 ? -19.991 -0.300 -21.933 1.00 67.25 84 ALA A N 1
ATOM 675 C CA . ALA A 1 84 ? -20.342 -1.604 -21.346 1.00 67.25 84 ALA A CA 1
ATOM 676 C C . ALA A 1 84 ? -20.436 -2.734 -22.394 1.00 67.25 84 ALA A C 1
ATOM 678 O O . ALA A 1 84 ? -20.776 -3.873 -22.075 1.00 67.25 84 ALA A O 1
ATOM 679 N N . ASN A 1 85 ? -20.148 -2.435 -23.665 1.00 80.56 85 ASN A N 1
ATOM 680 C CA . ASN A 1 85 ? -20.267 -3.374 -24.781 1.00 80.56 85 ASN A CA 1
ATOM 681 C C . ASN A 1 85 ? -18.939 -4.045 -25.186 1.00 80.56 85 ASN A C 1
ATOM 683 O O . ASN A 1 85 ? -18.933 -4.833 -26.130 1.00 80.56 85 ASN A O 1
ATOM 687 N N . ASP A 1 86 ? -17.832 -3.786 -24.485 1.00 82.75 86 ASP A N 1
ATOM 688 C CA . ASP A 1 86 ? -16.504 -4.326 -24.821 1.00 82.75 86 ASP A CA 1
ATOM 689 C C . ASP A 1 86 ? -16.450 -5.853 -24.699 1.00 82.75 86 ASP A C 1
ATOM 691 O O . ASP A 1 86 ? -16.151 -6.532 -25.681 1.00 82.75 86 ASP A O 1
ATOM 695 N N . GLY A 1 87 ? -16.881 -6.411 -23.562 1.00 87.00 87 GLY A N 1
ATOM 696 C CA . GLY A 1 87 ? -16.997 -7.865 -23.381 1.00 87.00 87 GLY A CA 1
ATOM 697 C C . GLY A 1 87 ? -17.989 -8.520 -24.349 1.00 87.00 87 GLY A C 1
ATOM 698 O O . GLY A 1 87 ? -17.772 -9.640 -24.806 1.00 87.00 87 GLY A O 1
ATOM 699 N N . ILE A 1 88 ? -19.049 -7.797 -24.740 1.00 90.44 88 ILE A N 1
ATOM 700 C CA . ILE A 1 88 ? -20.017 -8.264 -25.746 1.00 90.44 88 ILE A CA 1
ATOM 701 C C . ILE A 1 88 ? -19.368 -8.345 -27.137 1.00 90.44 88 ILE A C 1
ATOM 703 O O . ILE A 1 88 ? -19.731 -9.222 -27.921 1.00 90.44 88 ILE A O 1
ATOM 707 N N . ARG A 1 89 ? -18.419 -7.454 -27.461 1.00 89.06 89 ARG A N 1
ATOM 708 C CA . ARG A 1 89 ? -17.627 -7.518 -28.700 1.00 89.06 89 ARG A CA 1
ATOM 709 C C . ARG A 1 89 ? -16.565 -8.616 -28.626 1.00 89.06 89 ARG A C 1
ATOM 711 O O . ARG A 1 89 ? -16.493 -9.422 -29.547 1.00 89.06 89 ARG A O 1
ATOM 718 N N . PHE A 1 90 ? -15.826 -8.698 -27.519 1.00 88.56 90 PHE A N 1
ATOM 719 C CA . PHE A 1 90 ? -14.796 -9.711 -27.277 1.00 88.56 90 PHE A CA 1
ATOM 720 C C . PHE A 1 90 ? -15.337 -11.140 -27.424 1.00 88.56 90 PHE A C 1
ATOM 722 O O . PHE A 1 90 ? -14.865 -11.892 -28.273 1.00 88.56 90 PHE A O 1
ATOM 729 N N . VAL A 1 91 ? -16.400 -11.499 -26.697 1.00 91.12 91 VAL A N 1
ATOM 730 C CA . VAL A 1 91 ? -16.988 -12.852 -26.763 1.00 91.12 91 VAL A CA 1
ATOM 731 C C . VAL A 1 91 ? -17.554 -13.180 -28.152 1.00 91.12 91 VAL A C 1
ATOM 733 O O . VAL A 1 91 ? -17.550 -14.337 -28.561 1.00 91.12 91 VAL A O 1
ATOM 736 N N . LYS A 1 92 ? -17.993 -12.176 -28.925 1.00 90.00 92 LYS A N 1
ATOM 737 C CA . LYS A 1 92 ? -18.425 -12.366 -30.324 1.00 90.00 92 LYS A CA 1
ATOM 738 C C . LYS A 1 92 ? -17.270 -12.557 -31.310 1.00 90.00 92 LYS A C 1
ATOM 740 O O . LYS A 1 92 ? -17.524 -13.044 -32.406 1.00 90.00 92 LYS A O 1
ATOM 745 N N . SER A 1 93 ? -16.040 -12.199 -30.939 1.00 87.94 93 SER A N 1
ATOM 746 C CA . SER A 1 93 ? -14.830 -12.452 -31.736 1.00 87.94 93 SER A CA 1
ATOM 747 C C . SER A 1 93 ? -14.151 -13.799 -31.447 1.00 87.94 93 SER A C 1
ATOM 749 O O . SER A 1 93 ? -13.120 -14.082 -32.046 1.00 87.94 93 SER A O 1
ATOM 751 N N . ILE A 1 94 ? -14.720 -14.635 -30.569 1.00 86.31 94 ILE A N 1
ATOM 752 C CA . ILE A 1 94 ? -14.233 -15.992 -30.270 1.00 86.31 94 ILE A CA 1
ATOM 753 C C . ILE A 1 94 ? -15.038 -16.999 -31.123 1.00 86.31 94 ILE A C 1
ATOM 755 O O . ILE A 1 94 ? -16.138 -17.382 -30.712 1.00 86.31 94 ILE A O 1
ATOM 759 N N . PRO A 1 95 ? -14.556 -17.415 -32.317 1.00 83.75 95 PRO A N 1
ATOM 760 C CA . PRO A 1 95 ? -15.274 -18.339 -33.201 1.00 83.75 95 PRO A CA 1
ATOM 761 C C . PRO A 1 95 ? -15.427 -19.750 -32.624 1.00 83.75 95 PRO A C 1
ATOM 763 O O . PRO A 1 95 ? -16.272 -20.503 -33.099 1.00 83.75 95 PRO A O 1
ATOM 766 N N . GLU A 1 96 ? -14.633 -20.117 -31.614 1.00 88.06 96 GLU A N 1
ATOM 767 C CA . GLU A 1 96 ? -14.697 -21.422 -30.956 1.00 88.06 96 GLU A CA 1
ATOM 768 C C . GLU A 1 96 ? -16.035 -21.650 -30.236 1.00 88.06 96 GLU A C 1
ATOM 770 O O . GLU A 1 96 ? -16.533 -22.774 -30.212 1.00 88.06 96 GLU A O 1
ATOM 775 N N . LEU A 1 97 ? -16.646 -20.592 -29.692 1.00 90.31 97 LEU A N 1
ATOM 776 C CA . LEU A 1 97 ? -17.881 -20.682 -28.914 1.00 90.31 97 LEU A CA 1
ATOM 777 C C . LEU A 1 97 ? -19.094 -20.761 -29.845 1.00 90.31 97 LEU A C 1
ATOM 779 O O . LEU A 1 97 ? -19.419 -19.797 -30.541 1.00 90.31 97 LEU A O 1
ATOM 783 N N . GLN A 1 98 ? -19.837 -21.863 -29.804 1.00 90.00 98 GLN A N 1
ATOM 784 C CA . GLN A 1 98 ? -21.024 -22.116 -30.623 1.00 90.00 98 GLN A CA 1
ATOM 785 C C . GLN A 1 98 ? -22.320 -21.733 -29.904 1.00 90.00 98 GLN A C 1
ATOM 787 O O . GLN A 1 98 ? -23.147 -21.010 -30.469 1.00 90.00 98 GLN A O 1
ATOM 792 N N . THR A 1 99 ? -22.499 -22.118 -28.639 1.00 93.56 99 THR A N 1
ATOM 793 C CA . THR A 1 99 ? -23.780 -21.936 -27.930 1.00 93.56 99 THR A CA 1
ATOM 794 C C . THR A 1 99 ? -23.920 -20.546 -27.298 1.00 93.56 99 THR A C 1
ATOM 796 O O . THR A 1 99 ? -22.960 -19.774 -27.215 1.00 93.56 99 THR A O 1
ATOM 799 N N . SER A 1 100 ? -25.130 -20.200 -26.842 1.00 94.88 100 SER A N 1
ATOM 800 C CA . SER A 1 100 ? -25.333 -19.045 -25.953 1.00 94.88 100 SER A CA 1
ATOM 801 C C . SER A 1 100 ? -24.839 -19.310 -24.525 1.00 94.88 100 SER A C 1
ATOM 803 O O . SER A 1 100 ? -24.494 -18.357 -23.833 1.00 94.88 100 SER A O 1
ATOM 805 N N . LEU A 1 101 ? -24.753 -20.571 -24.085 1.00 95.25 101 LEU A N 1
ATOM 806 C CA . LEU A 1 101 ? -24.281 -20.921 -22.744 1.00 95.25 101 LEU A CA 1
ATOM 807 C C . LEU A 1 101 ? -22.775 -20.654 -22.612 1.00 95.25 101 LEU A C 1
ATOM 809 O O . LEU A 1 101 ? -22.375 -19.826 -21.797 1.00 95.25 101 LEU A O 1
ATOM 813 N N . GLY A 1 102 ? -21.947 -21.236 -23.485 1.00 94.50 102 GLY A N 1
ATOM 814 C CA . GLY A 1 102 ? -20.495 -21.018 -23.474 1.00 94.50 102 GLY A CA 1
ATOM 815 C C . GLY A 1 102 ? -20.095 -19.560 -23.707 1.00 94.50 102 GLY A C 1
ATOM 816 O O . GLY A 1 102 ? -19.178 -19.061 -23.054 1.00 94.50 102 GLY A O 1
ATOM 817 N N . LYS A 1 103 ? -20.846 -18.816 -24.534 1.00 95.19 103 LYS A N 1
ATOM 818 C CA . LYS A 1 103 ? -20.700 -17.351 -24.655 1.00 95.19 103 LYS A CA 1
ATOM 819 C C . LYS A 1 103 ? -21.042 -16.619 -23.353 1.00 95.19 103 LYS A C 1
ATOM 821 O O . LYS A 1 103 ? -20.345 -15.680 -22.975 1.00 95.19 103 LYS A O 1
ATOM 826 N N . GLY A 1 104 ? -22.061 -17.069 -22.626 1.00 95.75 104 GLY A N 1
ATOM 827 C CA . GLY A 1 104 ? -22.399 -16.556 -21.299 1.00 95.75 104 GLY A CA 1
ATOM 828 C C . GLY A 1 104 ? -21.277 -16.782 -20.286 1.00 95.75 104 GLY A C 1
ATOM 829 O O . GLY A 1 104 ? -20.882 -15.846 -19.590 1.00 95.75 104 GLY A O 1
ATOM 830 N N . ARG A 1 105 ? -20.716 -17.995 -20.243 1.00 96.19 105 ARG A N 1
ATOM 831 C CA . ARG A 1 105 ? -19.568 -18.345 -19.389 1.00 96.19 105 ARG A CA 1
ATOM 832 C C . ARG A 1 105 ? -18.329 -17.517 -19.728 1.00 96.19 105 ARG A C 1
ATOM 834 O O . ARG A 1 105 ? -17.727 -16.923 -18.836 1.00 96.19 105 ARG A O 1
ATOM 841 N N . ALA A 1 106 ? -17.996 -17.393 -21.014 1.00 94.12 106 ALA A N 1
ATOM 842 C CA . ALA A 1 106 ? -16.893 -16.557 -21.489 1.00 94.12 106 ALA A CA 1
ATOM 843 C C . ALA A 1 106 ? -17.064 -15.076 -21.103 1.00 94.12 106 ALA A C 1
ATOM 845 O O . ALA A 1 106 ? -16.093 -14.422 -20.729 1.00 94.12 106 ALA A O 1
ATOM 846 N N . PHE A 1 107 ? -18.295 -14.555 -21.133 1.00 94.62 107 PHE A N 1
ATOM 847 C CA . PHE A 1 107 ? -18.588 -13.180 -20.726 1.00 94.62 107 PHE A CA 1
ATOM 848 C C . PHE A 1 107 ? -18.421 -12.956 -19.216 1.00 94.62 107 PHE A C 1
ATOM 850 O O . PHE A 1 107 ? -17.851 -11.944 -18.815 1.00 94.62 107 PHE A O 1
ATOM 857 N N . ILE A 1 108 ? -18.851 -13.906 -18.377 1.00 95.56 108 ILE A N 1
ATOM 858 C CA . ILE A 1 108 ? -18.623 -13.850 -16.922 1.00 95.56 108 ILE A CA 1
ATOM 859 C C . ILE A 1 108 ? -17.116 -13.850 -16.624 1.00 95.56 108 ILE A C 1
ATOM 861 O O . ILE A 1 108 ? -16.645 -12.980 -15.895 1.00 95.56 108 ILE A O 1
ATOM 865 N N . ARG A 1 109 ? -16.349 -14.756 -17.250 1.00 94.25 109 ARG A N 1
ATOM 866 C CA . ARG A 1 109 ? -14.880 -14.832 -17.116 1.00 94.25 109 ARG A CA 1
ATOM 867 C C . ARG A 1 109 ? -14.199 -13.530 -17.533 1.00 94.25 109 ARG A C 1
ATOM 869 O O . ARG A 1 109 ? -13.396 -12.994 -16.778 1.00 94.25 109 ARG A O 1
ATOM 876 N N . TYR A 1 110 ? -14.571 -12.981 -18.691 1.00 92.75 110 TYR A N 1
ATOM 877 C CA . TYR A 1 110 ? -14.078 -11.68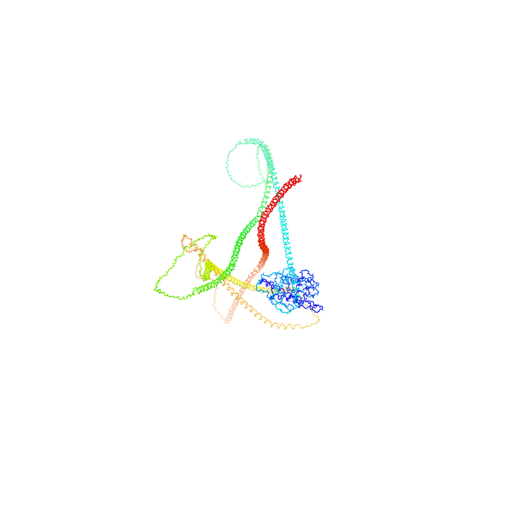4 -19.161 1.00 92.75 110 TYR A CA 1
ATOM 878 C C . TYR A 1 110 ? -14.332 -10.568 -18.133 1.00 92.75 110 TYR A C 1
ATOM 880 O O . TYR A 1 110 ? -13.424 -9.796 -17.829 1.00 92.75 110 TYR A O 1
ATOM 888 N N . SER A 1 111 ? -15.541 -10.502 -17.566 1.00 92.94 111 SER A N 1
ATOM 889 C CA . SER A 1 111 ? -15.923 -9.469 -16.595 1.00 92.94 111 SER A CA 1
ATOM 890 C C . SER A 1 111 ? -15.284 -9.632 -15.208 1.00 92.94 111 SER A C 1
ATOM 892 O O . SER A 1 111 ? -15.215 -8.642 -14.480 1.00 92.94 111 SER A O 1
ATOM 894 N N . LEU A 1 112 ? -14.794 -10.826 -14.850 1.00 94.06 112 LEU A N 1
ATOM 895 C CA . LEU A 1 112 ? -13.921 -11.035 -13.684 1.00 94.06 112 LEU A CA 1
ATOM 896 C C . LEU A 1 112 ? -12.507 -10.499 -13.958 1.00 94.06 112 LEU A C 1
ATOM 898 O O . LEU A 1 112 ? -12.042 -9.622 -13.239 1.00 94.06 112 LEU A O 1
ATOM 902 N N . VAL A 1 113 ? -11.877 -10.932 -15.059 1.00 92.19 113 VAL A N 1
ATOM 903 C CA . VAL A 1 113 ? -10.526 -10.492 -15.484 1.00 92.19 113 VAL A CA 1
ATOM 904 C C . VAL A 1 113 ? -10.424 -8.963 -15.636 1.00 92.19 113 VAL A C 1
ATOM 906 O O . VAL A 1 113 ? -9.373 -8.382 -15.393 1.00 92.19 113 VAL A O 1
ATOM 909 N N . HIS A 1 114 ? -11.522 -8.296 -16.009 1.00 88.44 114 HIS A N 1
ATOM 910 C CA . HIS A 1 114 ? -11.589 -6.836 -16.173 1.00 88.44 114 HIS A CA 1
ATOM 911 C C . HIS A 1 114 ? -12.243 -6.099 -14.986 1.00 88.44 114 HIS A C 1
ATOM 913 O O . HIS A 1 114 ? -12.637 -4.943 -15.156 1.00 88.44 114 HIS A O 1
ATOM 919 N N . GLN A 1 115 ? -12.411 -6.749 -13.822 1.00 92.06 115 GLN A N 1
ATOM 920 C CA . GLN A 1 115 ? -12.937 -6.155 -12.576 1.00 92.06 115 GLN A CA 1
ATOM 921 C C . GLN A 1 115 ? -14.214 -5.316 -12.799 1.00 92.06 115 GLN A C 1
ATOM 923 O O . GLN A 1 115 ? -14.307 -4.136 -12.455 1.00 92.06 115 GLN A O 1
ATOM 928 N N . ARG A 1 116 ? -15.190 -5.924 -13.485 1.00 90.88 116 ARG A N 1
ATOM 929 C CA . ARG A 1 116 ? -16.398 -5.258 -14.009 1.00 90.88 116 ARG A CA 1
ATOM 930 C C . ARG A 1 116 ? -17.689 -6.050 -13.800 1.00 90.88 116 ARG A C 1
ATOM 932 O O . ARG A 1 116 ? -18.747 -5.593 -14.229 1.00 90.88 116 ARG A O 1
ATOM 939 N N . LEU A 1 117 ? -17.646 -7.231 -13.177 1.00 94.56 117 LEU A N 1
ATOM 940 C CA . LEU A 1 117 ? -18.812 -8.117 -13.065 1.00 94.56 117 LEU A CA 1
ATOM 941 C C . LEU A 1 117 ? -19.971 -7.494 -12.264 1.00 94.56 117 LEU A C 1
ATOM 943 O O . LEU A 1 117 ? -21.116 -7.592 -12.708 1.00 94.56 117 LEU A O 1
ATOM 947 N N . ALA A 1 118 ? -19.680 -6.808 -11.153 1.00 94.19 118 ALA A N 1
ATOM 948 C CA . ALA A 1 118 ? -20.677 -6.090 -10.355 1.00 94.19 118 ALA A CA 1
ATOM 949 C C . ALA A 1 118 ? -21.367 -4.978 -11.167 1.00 94.19 118 ALA A C 1
ATOM 951 O O . ALA A 1 118 ? -22.579 -5.046 -11.380 1.00 94.19 118 ALA A O 1
ATOM 952 N N . ASP A 1 119 ? -20.587 -4.040 -11.724 1.00 91.62 119 ASP A N 1
ATOM 953 C CA . ASP A 1 119 ? -21.072 -2.958 -12.602 1.00 91.62 119 ASP A CA 1
ATOM 954 C C . ASP A 1 119 ? -21.939 -3.503 -13.754 1.00 91.62 119 ASP A C 1
ATOM 956 O O . ASP A 1 119 ? -23.025 -2.999 -14.049 1.00 91.62 119 ASP A O 1
ATOM 960 N N . THR A 1 120 ? -21.469 -4.577 -14.395 1.00 92.69 120 THR A N 1
ATOM 961 C CA . THR A 1 120 ? -22.116 -5.215 -15.550 1.00 92.69 120 THR A CA 1
ATOM 962 C C . THR A 1 120 ? -23.478 -5.805 -15.189 1.00 92.69 120 THR A C 1
ATOM 964 O O . THR A 1 120 ? -24.449 -5.624 -15.930 1.00 92.69 120 THR A O 1
ATOM 967 N N . LEU A 1 121 ? -23.570 -6.510 -14.058 1.00 94.31 121 LEU A N 1
ATOM 968 C CA . LEU A 1 121 ? -24.816 -7.127 -13.610 1.00 94.31 121 LEU A CA 1
ATOM 969 C C . LEU A 1 121 ? -25.784 -6.095 -13.023 1.00 94.31 121 LEU A C 1
ATOM 971 O O . LEU A 1 121 ? -26.970 -6.152 -13.348 1.00 94.31 121 LEU A O 1
ATOM 975 N N . GLN A 1 122 ? -25.297 -5.087 -12.293 1.00 94.00 122 GLN A N 1
ATOM 976 C CA . GLN A 1 122 ? -26.109 -3.946 -11.862 1.00 94.00 122 GLN A CA 1
ATOM 977 C C . GLN A 1 122 ? -26.749 -3.231 -13.061 1.00 94.00 122 GLN A C 1
ATOM 979 O O . GLN A 1 122 ? -27.965 -3.035 -13.083 1.00 94.00 122 GLN A O 1
ATOM 984 N N . GLN A 1 123 ? -25.964 -2.920 -14.098 1.00 92.19 123 GLN A N 1
ATOM 985 C CA . GLN A 1 123 ? -26.457 -2.286 -15.325 1.00 92.19 123 GLN A CA 1
ATOM 986 C C . GLN A 1 123 ? -27.512 -3.140 -16.054 1.00 92.19 123 GLN A C 1
ATOM 988 O O . GLN A 1 123 ? -28.409 -2.594 -16.703 1.00 92.19 123 GLN A O 1
ATOM 993 N N . CYS A 1 124 ? -27.439 -4.471 -15.936 1.00 93.56 124 CYS A N 1
ATOM 994 C CA . CYS A 1 124 ? -28.473 -5.373 -16.439 1.00 93.56 124 CYS A CA 1
ATOM 995 C C . CYS A 1 124 ? -29.739 -5.335 -15.568 1.00 93.56 124 CYS A C 1
ATOM 997 O O . CYS A 1 124 ? -30.827 -5.131 -16.100 1.00 93.56 124 CYS A O 1
ATOM 999 N N . PHE A 1 125 ? -29.621 -5.480 -14.243 1.00 93.38 125 PHE A N 1
ATOM 1000 C CA . PHE A 1 125 ? -30.775 -5.530 -13.334 1.00 93.38 125 PHE A CA 1
ATOM 1001 C C . PHE A 1 125 ? -31.549 -4.203 -13.295 1.00 93.38 125 PHE A C 1
ATOM 1003 O O . PHE A 1 125 ? -32.779 -4.221 -13.285 1.00 93.38 125 PHE A O 1
ATOM 1010 N N . MET A 1 126 ? -30.857 -3.060 -13.395 1.00 90.62 126 MET A N 1
ATOM 1011 C CA . MET A 1 126 ? -31.472 -1.730 -13.533 1.00 90.62 126 MET A CA 1
ATOM 1012 C C . MET A 1 126 ? -32.328 -1.574 -14.804 1.00 90.62 126 MET A C 1
ATOM 1014 O O . MET A 1 126 ? -33.195 -0.702 -14.858 1.00 90.62 126 MET A O 1
ATOM 1018 N N . ASN A 1 127 ? -32.139 -2.412 -15.830 1.00 91.38 127 ASN A N 1
ATOM 1019 C CA . ASN A 1 127 ? -32.985 -2.429 -17.022 1.00 91.38 127 ASN A CA 1
ATOM 1020 C C . ASN A 1 127 ? -34.250 -3.276 -16.789 1.00 91.38 127 ASN A C 1
ATOM 1022 O O . ASN A 1 127 ? -34.484 -4.278 -17.467 1.00 91.38 127 ASN A O 1
ATOM 1026 N N . THR A 1 128 ? -35.090 -2.859 -15.833 1.00 91.25 128 THR A N 1
ATOM 1027 C CA . THR A 1 128 ? -36.271 -3.607 -15.357 1.00 91.25 128 THR A CA 1
ATOM 1028 C C . THR A 1 128 ? -37.181 -4.080 -16.487 1.00 91.25 128 THR A C 1
ATOM 1030 O O . THR A 1 128 ? -37.756 -5.161 -16.393 1.00 91.25 128 THR A O 1
ATOM 1033 N N . LYS A 1 129 ? -37.278 -3.317 -17.587 1.00 92.69 129 LYS A N 1
ATOM 1034 C CA . LYS A 1 129 ? -38.014 -3.731 -18.786 1.00 92.69 129 LYS A CA 1
ATOM 1035 C C . LYS A 1 129 ? -37.428 -5.018 -19.373 1.00 92.69 129 LYS A C 1
ATOM 1037 O O . LYS A 1 129 ? -38.122 -6.032 -19.390 1.00 92.69 129 LYS A O 1
ATOM 1042 N N . VAL A 1 130 ? -36.157 -5.002 -19.786 1.00 94.75 130 VAL A N 1
ATOM 1043 C CA . VAL A 1 130 ? -35.501 -6.174 -20.393 1.00 94.75 130 VAL A CA 1
ATOM 1044 C C . VAL A 1 130 ? -35.417 -7.327 -19.388 1.00 94.75 130 VAL A C 1
ATOM 1046 O O . VAL A 1 130 ? -35.710 -8.464 -19.747 1.00 94.75 130 VAL A O 1
ATOM 1049 N N . THR A 1 131 ? -35.131 -7.058 -18.114 1.00 95.25 131 THR A N 1
ATOM 1050 C CA . THR A 1 131 ? -35.153 -8.090 -17.064 1.00 95.25 131 THR A CA 1
ATOM 1051 C C . THR A 1 131 ? -36.541 -8.724 -16.923 1.00 95.25 131 THR A C 1
ATOM 1053 O O . THR A 1 131 ? -36.647 -9.945 -16.836 1.00 95.25 131 THR A O 1
ATOM 1056 N N . SER A 1 132 ? -37.629 -7.949 -17.008 1.00 95.62 132 SER A N 1
ATOM 1057 C CA . SER A 1 132 ? -38.991 -8.501 -16.988 1.00 95.62 132 SER A CA 1
ATOM 1058 C C . SER A 1 132 ? -39.364 -9.253 -18.273 1.00 95.62 132 SER A C 1
ATOM 1060 O O . SER A 1 132 ? -40.125 -10.218 -18.206 1.00 95.62 132 SER A O 1
ATOM 1062 N N . ASP A 1 133 ? -38.788 -8.904 -19.429 1.00 96.38 133 ASP A N 1
ATOM 1063 C CA . ASP A 1 133 ? -38.933 -9.677 -20.671 1.00 96.38 133 ASP A CA 1
ATOM 1064 C C . ASP A 1 133 ? -38.221 -11.044 -20.587 1.00 96.38 133 ASP A C 1
ATOM 1066 O O . ASP A 1 133 ? -38.668 -12.014 -21.211 1.00 96.38 133 ASP A O 1
ATOM 1070 N N . TRP A 1 134 ? -37.136 -11.148 -19.810 1.00 97.00 134 TRP A N 1
ATOM 1071 C CA . TRP A 1 134 ? -36.275 -12.336 -19.705 1.00 97.00 134 TRP A CA 1
ATOM 1072 C C . TRP A 1 134 ? -36.535 -13.249 -18.503 1.00 97.00 134 TRP A C 1
ATOM 1074 O O . TRP A 1 134 ? -36.274 -14.443 -18.618 1.00 97.00 134 TRP A O 1
ATOM 1084 N N . TYR A 1 135 ? -37.097 -12.749 -17.402 1.00 97.06 135 TYR A N 1
ATOM 1085 C CA . TYR A 1 135 ? -37.331 -13.532 -16.182 1.00 97.06 135 TYR A CA 1
ATOM 1086 C C . TYR A 1 135 ? -38.798 -13.512 -15.731 1.00 97.06 135 TYR A C 1
ATOM 1088 O O . TYR A 1 135 ? -39.575 -12.613 -16.071 1.00 97.06 135 TYR A O 1
ATOM 1096 N N . TYR A 1 136 ? -39.195 -14.536 -14.979 1.00 95.00 136 TYR A N 1
ATOM 1097 C CA . TYR A 1 136 ? -40.448 -14.605 -14.228 1.00 95.00 136 TYR A CA 1
ATOM 1098 C C . TYR A 1 136 ? -40.275 -14.026 -12.804 1.00 95.00 136 TYR A C 1
ATOM 1100 O O . TYR A 1 136 ? -39.170 -13.733 -12.345 1.00 95.00 136 TYR A O 1
ATOM 1108 N N . ALA A 1 137 ? -41.394 -13.813 -12.104 1.00 91.44 137 ALA A N 1
ATOM 1109 C CA . ALA A 1 137 ? -41.472 -12.972 -10.903 1.00 91.44 137 ALA A CA 1
ATOM 1110 C C . ALA A 1 137 ? -40.803 -13.528 -9.624 1.00 91.44 137 ALA A C 1
ATOM 1112 O O . ALA A 1 137 ? -40.768 -12.829 -8.610 1.00 91.44 137 ALA A O 1
ATOM 1113 N N . ARG A 1 138 ? -40.288 -14.766 -9.622 1.00 90.25 138 ARG A N 1
ATOM 1114 C CA . ARG A 1 138 ? -39.534 -15.322 -8.481 1.00 90.25 138 ARG A CA 1
ATOM 1115 C C . ARG A 1 138 ? -38.043 -15.001 -8.576 1.00 90.25 138 ARG A C 1
ATOM 1117 O O . ARG A 1 138 ? -37.377 -15.063 -7.542 1.00 90.25 138 ARG A O 1
ATOM 1124 N N . SER A 1 139 ? -37.543 -14.661 -9.770 1.00 94.69 139 SER A N 1
ATOM 1125 C CA . SER A 1 139 ? -36.141 -14.301 -10.014 1.00 94.69 139 SER A CA 1
ATOM 1126 C C . SER A 1 139 ? -35.660 -13.206 -9.049 1.00 94.69 139 SER A C 1
ATOM 1128 O O . SER A 1 139 ? -36.367 -12.207 -8.861 1.00 94.69 139 SER A O 1
ATOM 1130 N N . PRO A 1 140 ? -34.458 -13.337 -8.453 1.00 94.38 140 PRO A N 1
ATOM 1131 C CA . PRO A 1 140 ? -33.917 -12.310 -7.564 1.00 94.38 140 PRO A CA 1
ATOM 1132 C C . PRO A 1 140 ? -33.677 -10.980 -8.293 1.00 94.38 140 PRO A C 1
ATOM 1134 O O . PRO A 1 140 ? -33.770 -9.926 -7.674 1.00 94.38 140 PRO A O 1
ATOM 1137 N N . PHE A 1 141 ? -33.460 -11.004 -9.612 1.00 95.06 141 PHE A N 1
ATOM 1138 C CA . PHE A 1 141 ? -33.152 -9.822 -10.426 1.00 95.06 141 PHE A CA 1
ATOM 1139 C C . PHE A 1 141 ? -34.331 -8.855 -10.611 1.00 95.06 141 PHE A C 1
ATOM 1141 O O . PHE A 1 141 ? -34.132 -7.722 -11.038 1.00 95.06 141 PHE A O 1
ATOM 1148 N N . LEU A 1 142 ? -35.557 -9.290 -10.294 1.00 94.06 142 LEU A N 1
ATOM 1149 C CA . LEU A 1 142 ? -36.755 -8.440 -10.256 1.00 94.06 142 LEU A CA 1
ATOM 1150 C C . LEU A 1 142 ? -37.128 -8.003 -8.827 1.00 94.06 142 LEU A C 1
ATOM 1152 O O . LEU A 1 142 ? -38.016 -7.170 -8.646 1.00 94.06 142 LEU A O 1
ATOM 1156 N N . LYS A 1 143 ? -36.461 -8.549 -7.803 1.00 92.44 143 LYS A N 1
ATOM 1157 C CA . LYS A 1 143 ? -36.679 -8.229 -6.389 1.00 92.44 143 LYS A CA 1
ATOM 1158 C C . LYS A 1 143 ? -35.572 -7.283 -5.930 1.00 92.44 143 LYS A C 1
ATOM 1160 O O . LYS A 1 143 ? -34.535 -7.755 -5.482 1.00 92.44 143 LYS A O 1
ATOM 1165 N N . ALA A 1 144 ? -35.821 -5.971 -5.996 1.00 90.50 144 ALA A N 1
ATOM 1166 C CA . ALA A 1 144 ? -34.837 -4.901 -5.756 1.00 90.50 144 ALA A CA 1
ATOM 1167 C C . ALA A 1 144 ? -33.821 -5.191 -4.630 1.00 90.50 144 ALA A C 1
ATOM 1169 O O . ALA A 1 144 ? -32.619 -5.090 -4.863 1.00 90.50 144 ALA A O 1
ATOM 1170 N N . LYS A 1 145 ? -34.300 -5.638 -3.456 1.00 90.56 145 LYS A N 1
ATOM 1171 C CA . LYS A 1 145 ? -33.450 -6.053 -2.330 1.00 90.56 145 LYS A CA 1
ATOM 1172 C C . LYS A 1 145 ? -32.503 -7.212 -2.677 1.00 90.56 145 LYS A C 1
ATOM 1174 O O . LYS A 1 145 ? -31.306 -7.086 -2.491 1.00 90.56 145 LYS A O 1
ATOM 1179 N N . LEU A 1 146 ? -33.001 -8.325 -3.222 1.00 92.56 146 LEU A N 1
ATOM 1180 C CA . LEU A 1 146 ? -32.136 -9.461 -3.572 1.00 92.56 146 LEU A CA 1
ATOM 1181 C C . LEU A 1 146 ? -31.149 -9.104 -4.691 1.00 92.56 146 LEU A C 1
ATOM 1183 O O . LEU A 1 146 ? -30.016 -9.571 -4.667 1.00 92.56 146 LEU A O 1
ATOM 1187 N N . SER A 1 147 ? -31.542 -8.254 -5.646 1.00 93.69 147 SER A N 1
ATOM 1188 C CA . SER A 1 147 ? -30.608 -7.748 -6.657 1.00 93.69 147 SER A CA 1
ATOM 1189 C C . SER A 1 147 ? -29.531 -6.829 -6.071 1.00 93.69 147 SER A C 1
ATOM 1191 O O . SER A 1 147 ? -28.388 -6.930 -6.506 1.00 93.69 147 SER A O 1
ATOM 1193 N N . SER A 1 148 ? -29.846 -5.978 -5.083 1.00 92.56 148 SER A N 1
ATOM 1194 C CA . SER A 1 148 ? -28.830 -5.167 -4.395 1.00 92.56 148 SER A CA 1
ATOM 1195 C C . SER A 1 148 ? -27.934 -6.008 -3.491 1.00 92.56 148 SER A C 1
ATOM 1197 O O . SER A 1 148 ? -26.734 -5.771 -3.465 1.00 92.56 148 SER A O 1
ATOM 1199 N N . ASP A 1 149 ? -28.487 -7.015 -2.809 1.00 93.19 149 ASP A N 1
ATOM 1200 C CA . ASP A 1 149 ? -27.730 -7.918 -1.937 1.00 93.19 149 ASP A CA 1
ATOM 1201 C C . ASP A 1 149 ? -26.697 -8.718 -2.767 1.00 93.19 149 ASP A C 1
ATOM 1203 O O . ASP A 1 149 ? -25.516 -8.743 -2.425 1.00 93.19 149 ASP A O 1
ATOM 1207 N N . ILE A 1 150 ? -27.101 -9.283 -3.918 1.00 94.75 150 ILE A N 1
ATOM 1208 C CA . ILE A 1 150 ? -26.201 -9.999 -4.848 1.00 94.75 150 ILE A CA 1
ATOM 1209 C C . ILE A 1 150 ? -25.146 -9.060 -5.458 1.00 94.75 150 ILE A C 1
ATOM 1211 O O . ILE A 1 150 ? -23.972 -9.416 -5.532 1.00 94.75 150 ILE A O 1
ATOM 1215 N N . VAL A 1 151 ? -25.534 -7.864 -5.913 1.00 95.69 151 VAL A N 1
ATOM 1216 C CA . VAL A 1 151 ? -24.585 -6.895 -6.495 1.00 95.69 151 VAL A CA 1
ATOM 1217 C C . VAL A 1 151 ? -23.592 -6.383 -5.448 1.00 95.69 151 VAL A C 1
ATOM 1219 O O . VAL A 1 151 ? -22.412 -6.248 -5.758 1.00 95.69 151 VAL A O 1
ATOM 1222 N N . GLY A 1 152 ? -24.039 -6.151 -4.211 1.00 93.19 152 GLY A N 1
ATOM 1223 C CA . GLY A 1 152 ? -23.188 -5.728 -3.099 1.00 93.19 152 GLY A CA 1
ATOM 1224 C C . GLY A 1 152 ? -22.098 -6.749 -2.776 1.00 93.19 152 GLY A C 1
ATOM 1225 O O . GLY A 1 152 ? -20.939 -6.369 -2.659 1.00 93.19 152 GLY A O 1
ATOM 1226 N N . GLN A 1 153 ? -22.445 -8.041 -2.737 1.00 92.81 153 GLN A N 1
ATOM 1227 C CA . GLN A 1 153 ? -21.467 -9.132 -2.615 1.00 92.81 153 GLN A CA 1
ATOM 1228 C C . GLN A 1 153 ? -20.460 -9.097 -3.775 1.00 92.81 153 GLN A C 1
ATOM 1230 O O . GLN A 1 153 ? -19.252 -9.110 -3.567 1.00 92.81 153 GLN A O 1
ATOM 1235 N N . LEU A 1 154 ? -20.945 -8.997 -5.017 1.00 94.75 154 LEU A N 1
ATOM 1236 C CA . LEU A 1 154 ? -20.087 -8.992 -6.205 1.00 94.75 154 LEU A CA 1
ATOM 1237 C C . LEU A 1 154 ? -19.109 -7.810 -6.266 1.00 94.75 154 LEU A C 1
ATOM 1239 O O . LEU A 1 154 ? -18.094 -7.928 -6.953 1.00 94.75 154 LEU A O 1
ATOM 1243 N N . TYR A 1 155 ? -19.377 -6.700 -5.570 1.00 96.12 155 TYR A N 1
ATOM 1244 C CA . TYR A 1 155 ? -18.436 -5.582 -5.508 1.00 96.12 155 TYR A CA 1
ATOM 1245 C C . TYR A 1 155 ? -17.132 -5.935 -4.773 1.00 96.12 155 TYR A C 1
ATOM 1247 O O . TYR A 1 155 ? -16.099 -5.390 -5.156 1.00 96.12 155 TYR A O 1
ATOM 1255 N N . GLU A 1 156 ? -17.121 -6.901 -3.843 1.00 93.25 156 GLU A N 1
ATOM 1256 C CA . GLU A 1 156 ? -15.881 -7.408 -3.219 1.00 93.25 156 GLU A CA 1
ATOM 1257 C C . GLU A 1 156 ? -14.897 -7.967 -4.267 1.00 93.25 156 GLU A C 1
ATOM 1259 O O . GLU A 1 156 ? -13.690 -7.741 -4.186 1.00 93.25 156 GLU A O 1
ATOM 1264 N N . LEU A 1 157 ? -15.408 -8.616 -5.323 1.00 93.25 157 LEU A N 1
ATOM 1265 C CA . LEU A 1 157 ? -14.588 -9.150 -6.420 1.00 93.25 157 LEU A CA 1
ATOM 1266 C C . LEU A 1 157 ? -14.035 -8.068 -7.369 1.00 93.25 157 LEU A C 1
ATOM 1268 O O . LEU A 1 157 ? -13.333 -8.400 -8.321 1.00 93.25 157 LEU A O 1
ATOM 1272 N N . THR A 1 158 ? -14.331 -6.786 -7.135 1.00 91.12 158 THR A N 1
ATOM 1273 C CA . THR A 1 158 ? -13.732 -5.670 -7.893 1.00 91.12 158 THR A CA 1
ATOM 1274 C C . THR A 1 158 ? -12.288 -5.410 -7.460 1.00 91.12 158 THR A C 1
ATOM 1276 O O . THR A 1 158 ? -11.494 -4.925 -8.259 1.00 91.12 158 THR A O 1
ATOM 1279 N N . GLU A 1 159 ? -11.936 -5.746 -6.214 1.00 87.12 159 GLU A N 1
ATOM 1280 C CA . GLU A 1 159 ? -10.573 -5.613 -5.676 1.00 87.12 159 GLU A CA 1
ATOM 1281 C C . GLU A 1 159 ? -9.708 -6.857 -5.954 1.00 87.12 159 GLU A C 1
ATOM 1283 O O . GLU A 1 159 ? -8.479 -6.779 -5.965 1.00 87.12 159 GLU A O 1
ATOM 1288 N N . VAL A 1 160 ? -10.344 -8.005 -6.213 1.00 92.00 160 VAL A N 1
ATOM 1289 C CA . VAL A 1 160 ? -9.684 -9.280 -6.530 1.00 92.00 160 VAL A CA 1
ATOM 1290 C C . VAL A 1 160 ? -9.171 -9.272 -7.973 1.00 92.00 160 VAL A C 1
ATOM 1292 O O . VAL A 1 160 ? -9.867 -8.828 -8.887 1.00 92.00 160 VAL A O 1
ATOM 1295 N N . GLN A 1 161 ? -7.952 -9.766 -8.197 1.00 90.62 161 GLN A N 1
ATOM 1296 C CA . GLN A 1 161 ? -7.393 -9.954 -9.541 1.00 90.62 161 GLN A CA 1
ATOM 1297 C C . GLN A 1 161 ? -7.605 -11.397 -10.014 1.00 90.62 161 GLN A C 1
ATOM 1299 O O . GLN A 1 161 ? -7.535 -12.331 -9.216 1.00 90.62 161 GLN A O 1
ATOM 1304 N N . PHE A 1 162 ? -7.845 -11.578 -11.314 1.00 90.38 162 PHE A N 1
ATOM 1305 C CA . PHE A 1 162 ? -8.142 -12.873 -11.927 1.00 90.38 162 PHE A CA 1
ATOM 1306 C C . PHE A 1 162 ? -7.334 -13.055 -13.220 1.00 90.38 162 PHE A C 1
ATOM 1308 O O . PHE A 1 162 ? -7.506 -12.262 -14.148 1.00 90.38 162 PHE A O 1
ATOM 1315 N N . ASP A 1 163 ? -6.523 -14.113 -13.319 1.00 88.44 163 ASP A N 1
ATOM 1316 C CA . ASP A 1 163 ? -5.833 -14.518 -14.554 1.00 88.44 163 ASP A CA 1
ATOM 1317 C C . ASP A 1 163 ? -6.485 -15.781 -15.137 1.00 88.44 163 ASP A C 1
ATOM 1319 O O . ASP A 1 163 ? -6.136 -16.915 -14.806 1.00 88.44 163 ASP A O 1
ATOM 1323 N N . LEU A 1 164 ? -7.513 -15.580 -15.968 1.00 88.19 164 LEU A N 1
ATOM 1324 C CA . LEU A 1 164 ? -8.351 -16.658 -16.502 1.00 88.19 164 LEU A CA 1
ATOM 1325 C C . LEU A 1 164 ? -8.111 -16.819 -18.001 1.00 88.19 164 LEU A C 1
ATOM 1327 O O . LEU A 1 164 ? -8.325 -15.877 -18.772 1.00 88.19 164 LEU A O 1
ATOM 1331 N N . ALA A 1 165 ? -7.739 -18.021 -18.447 1.00 78.56 165 ALA A N 1
ATOM 1332 C CA . ALA A 1 165 ? -7.406 -18.227 -19.851 1.00 78.56 165 ALA A CA 1
ATOM 1333 C C . ALA A 1 165 ? -8.650 -18.031 -20.740 1.00 78.56 165 ALA A C 1
ATOM 1335 O O . ALA A 1 165 ? -9.723 -18.601 -20.507 1.00 78.56 165 ALA A O 1
ATOM 1336 N N . SER A 1 166 ? -8.505 -17.200 -21.775 1.00 70.06 166 SER A N 1
ATOM 1337 C CA . SER A 1 166 ? -9.594 -16.823 -22.691 1.00 70.06 166 SER A CA 1
ATOM 1338 C C . SER A 1 166 ? -10.008 -17.943 -23.656 1.00 70.06 166 SER A C 1
ATOM 1340 O O . SER A 1 166 ? -11.112 -17.917 -24.199 1.00 70.06 166 SER A O 1
ATOM 1342 N N . ARG A 1 167 ? -9.120 -18.923 -23.866 1.00 68.25 167 ARG A N 1
ATOM 1343 C CA . ARG A 1 167 ? -9.227 -20.053 -24.801 1.00 68.25 167 ARG A CA 1
ATOM 1344 C C . ARG A 1 167 ? -8.601 -21.313 -24.187 1.00 68.25 167 ARG A C 1
ATOM 1346 O O . ARG A 1 167 ? -7.886 -21.235 -23.194 1.00 68.25 167 ARG A O 1
ATOM 1353 N N . GLY A 1 168 ? -8.847 -22.478 -24.794 1.00 68.00 168 GLY A N 1
ATOM 1354 C CA . GLY A 1 168 ? -8.261 -23.765 -24.378 1.00 68.00 168 GLY A CA 1
ATOM 1355 C C . GLY A 1 168 ? -9.182 -24.676 -23.553 1.00 68.00 168 GLY A C 1
ATOM 1356 O O . GLY A 1 168 ? -8.804 -25.817 -23.272 1.00 68.00 168 GLY A O 1
ATOM 1357 N N . TYR A 1 169 ? -10.393 -24.224 -23.225 1.00 79.38 169 TYR A N 1
ATOM 1358 C CA . TYR A 1 169 ? -11.458 -25.047 -22.645 1.00 79.38 169 TYR A CA 1
ATOM 1359 C C . TYR A 1 169 ? -12.710 -24.981 -23.520 1.00 79.38 169 TYR A C 1
ATOM 1361 O O . TYR A 1 169 ? -13.007 -23.937 -24.103 1.00 79.38 169 TYR A O 1
ATOM 1369 N N . ASP A 1 170 ? -13.463 -26.078 -23.566 1.00 88.25 170 ASP A N 1
ATOM 1370 C CA . ASP A 1 170 ? -14.804 -26.100 -24.146 1.00 88.25 170 ASP A CA 1
ATOM 1371 C C . ASP A 1 170 ? -15.810 -25.535 -23.130 1.00 88.25 170 ASP A C 1
ATOM 1373 O O . ASP A 1 170 ? -16.325 -26.249 -22.266 1.00 88.25 170 ASP A O 1
ATOM 1377 N N . LEU A 1 171 ? -16.060 -24.226 -23.231 1.00 92.25 171 LEU A N 1
ATOM 1378 C CA . LEU A 1 171 ? -17.039 -23.532 -22.393 1.00 92.25 171 LEU A CA 1
ATOM 1379 C C . LEU A 1 171 ? -18.491 -23.853 -22.781 1.00 92.25 171 LEU A C 1
ATOM 1381 O O . LEU A 1 171 ? -19.386 -23.661 -21.956 1.00 92.25 171 LEU A O 1
ATOM 1385 N N . ASP A 1 172 ? -18.755 -24.346 -23.996 1.00 91.88 172 ASP A N 1
ATOM 1386 C CA . ASP A 1 172 ? -20.098 -24.803 -24.366 1.00 91.88 172 ASP A CA 1
ATOM 1387 C C . ASP A 1 172 ? -20.466 -26.072 -23.585 1.00 91.88 172 ASP A C 1
ATOM 1389 O O . ASP A 1 172 ? -21.600 -26.192 -23.115 1.00 91.88 172 ASP A O 1
ATOM 1393 N N . ALA A 1 173 ? -19.495 -26.961 -23.354 1.00 92.06 173 ALA A N 1
ATOM 1394 C CA . ALA A 1 173 ? -19.639 -28.100 -22.457 1.00 92.06 173 ALA A CA 1
ATOM 1395 C C . ALA A 1 173 ? -19.633 -27.686 -20.970 1.00 92.06 173 ALA A C 1
ATOM 1397 O O . ALA A 1 173 ? -20.648 -27.834 -20.282 1.00 92.06 173 ALA A O 1
ATOM 1398 N N . ALA A 1 174 ? -18.520 -27.157 -20.447 1.00 91.81 174 ALA A N 1
ATOM 1399 C CA . ALA A 1 174 ? -18.294 -27.053 -18.999 1.00 91.81 174 ALA A CA 1
ATOM 1400 C C . ALA A 1 174 ? -17.553 -25.780 -18.553 1.00 91.81 174 ALA A C 1
ATOM 1402 O O . ALA A 1 174 ? -16.909 -25.086 -19.335 1.00 91.81 174 ALA A O 1
ATOM 1403 N N . TRP A 1 175 ? -17.610 -25.490 -17.252 1.00 93.94 175 TRP A N 1
ATOM 1404 C CA . TRP A 1 175 ? -16.700 -24.530 -16.622 1.00 93.94 175 TRP A CA 1
ATOM 1405 C C . TRP A 1 175 ? -15.281 -25.119 -16.488 1.00 93.94 175 TRP A C 1
ATOM 1407 O O . TRP A 1 175 ? -15.158 -26.323 -16.252 1.00 93.94 175 TRP A O 1
ATOM 1417 N N . PRO A 1 176 ? -14.209 -24.309 -16.602 1.00 90.69 176 PRO A N 1
ATOM 1418 C CA . PRO A 1 176 ? -12.841 -24.767 -16.355 1.00 90.69 176 PRO A CA 1
ATOM 1419 C C . PRO A 1 176 ? -12.640 -25.174 -14.893 1.00 90.69 176 PRO A C 1
ATOM 1421 O O . PRO A 1 176 ? -13.175 -24.526 -13.997 1.00 90.69 176 PRO A O 1
ATOM 1424 N N . ALA A 1 177 ? -11.871 -26.242 -14.673 1.00 81.31 177 ALA A N 1
ATOM 1425 C CA . ALA A 1 177 ? -11.625 -26.839 -13.354 1.00 81.31 177 ALA A CA 1
ATOM 1426 C C . ALA A 1 177 ? -10.133 -27.142 -13.088 1.00 81.31 177 ALA A C 1
ATOM 1428 O O . ALA A 1 177 ? -9.801 -27.892 -12.173 1.00 81.31 177 ALA A O 1
ATOM 1429 N N . PHE A 1 178 ? -9.242 -26.625 -13.937 1.00 78.19 178 PHE A N 1
ATOM 1430 C CA . PHE A 1 178 ? -7.790 -26.631 -13.762 1.00 78.19 178 PHE A CA 1
ATOM 1431 C C . PHE A 1 178 ? -7.172 -25.570 -14.676 1.00 78.19 178 PHE A C 1
ATOM 1433 O O . PHE A 1 178 ? -7.640 -25.370 -15.800 1.00 78.19 178 PHE A O 1
ATOM 1440 N N . ALA A 1 179 ? -6.072 -24.954 -14.248 1.00 71.12 179 ALA A N 1
ATOM 1441 C CA . ALA A 1 179 ? -5.341 -24.003 -15.070 1.00 71.12 179 ALA A CA 1
ATOM 1442 C C . ALA A 1 179 ? -4.466 -24.683 -16.131 1.00 71.12 179 ALA A C 1
ATOM 1444 O O . ALA A 1 179 ? -3.536 -25.441 -15.832 1.00 71.12 179 ALA A O 1
ATOM 1445 N N . ARG A 1 180 ? -4.702 -24.349 -17.405 1.00 57.06 180 ARG A N 1
ATOM 1446 C CA . ARG A 1 180 ? -3.684 -24.519 -18.448 1.00 57.06 180 ARG A CA 1
ATOM 1447 C C . ARG A 1 180 ? -2.606 -23.458 -18.247 1.00 57.06 180 ARG A C 1
ATOM 1449 O O . ARG A 1 180 ? -2.825 -22.301 -18.577 1.00 57.06 180 ARG A O 1
ATOM 1456 N N . ARG A 1 181 ? -1.439 -23.859 -17.732 1.00 42.69 181 ARG A N 1
ATOM 1457 C CA . ARG A 1 181 ? -0.295 -22.957 -17.513 1.00 42.69 181 ARG A CA 1
ATOM 1458 C C . ARG A 1 181 ? 0.062 -22.180 -18.786 1.00 42.69 181 ARG A C 1
ATOM 1460 O O . ARG A 1 181 ? 0.650 -22.750 -19.701 1.00 42.69 181 ARG A O 1
ATOM 1467 N N . THR A 1 182 ? -0.147 -20.867 -18.775 1.00 41.53 182 THR A N 1
ATOM 1468 C CA . THR A 1 182 ? 0.380 -19.915 -19.776 1.00 41.53 182 THR A CA 1
ATOM 1469 C C . THR A 1 182 ? 1.884 -19.629 -19.577 1.00 41.53 182 THR A C 1
ATOM 1471 O O . THR A 1 182 ? 2.420 -18.635 -20.058 1.00 41.53 182 THR A O 1
ATOM 1474 N N . LEU A 1 183 ? 2.586 -20.495 -18.836 1.00 35.56 183 LEU A N 1
ATOM 1475 C CA . LEU A 1 183 ? 3.983 -20.327 -18.446 1.00 35.56 183 LEU A CA 1
ATOM 1476 C C . LEU A 1 183 ? 4.923 -20.866 -19.529 1.00 35.56 183 LEU A C 1
ATOM 1478 O O . LEU A 1 183 ? 5.335 -22.027 -19.501 1.00 35.56 183 LEU A O 1
ATOM 1482 N N . ALA A 1 184 ? 5.319 -19.986 -20.449 1.00 30.59 184 ALA A N 1
ATOM 1483 C CA . ALA A 1 184 ? 6.576 -20.158 -21.167 1.00 30.59 184 ALA A CA 1
ATOM 1484 C C . ALA A 1 184 ? 7.738 -20.175 -20.143 1.00 30.59 184 ALA A C 1
ATOM 1486 O O . ALA A 1 184 ? 7.792 -19.271 -19.300 1.00 30.59 184 ALA A O 1
ATOM 1487 N N . PRO A 1 185 ? 8.667 -21.155 -20.177 1.00 31.86 185 PRO A N 1
ATOM 1488 C CA . PRO A 1 185 ? 9.771 -21.229 -19.216 1.00 31.86 185 PRO A CA 1
ATOM 1489 C C . PRO A 1 185 ? 10.707 -20.015 -19.331 1.00 31.86 185 PRO A C 1
ATOM 1491 O O . PRO A 1 185 ? 11.576 -19.968 -20.197 1.00 31.86 185 PRO A O 1
ATOM 1494 N N . GLY A 1 186 ? 10.508 -19.019 -18.463 1.00 36.75 186 GLY A N 1
ATOM 1495 C CA . GLY A 1 186 ? 11.261 -17.760 -18.464 1.00 36.75 186 GLY A CA 1
ATOM 1496 C C . GLY A 1 186 ? 10.424 -16.506 -18.190 1.00 36.75 186 GLY A C 1
ATOM 1497 O O . GLY A 1 186 ? 10.996 -15.492 -17.800 1.00 36.75 186 GLY A O 1
ATOM 1498 N N . SER A 1 187 ? 9.092 -16.554 -18.330 1.00 30.73 187 SER A N 1
ATOM 1499 C CA . SER A 1 187 ? 8.239 -15.430 -17.913 1.00 30.73 187 SER A CA 1
ATOM 1500 C C . SER A 1 187 ? 8.025 -15.452 -16.398 1.00 30.73 187 SER A C 1
ATOM 1502 O O . SER A 1 187 ? 7.568 -16.455 -15.849 1.00 30.73 187 SER A O 1
ATOM 1504 N N . SER A 1 188 ? 8.372 -14.359 -15.718 1.00 31.34 188 SER A N 1
ATOM 1505 C CA . SER A 1 188 ? 8.169 -14.198 -14.273 1.00 31.34 188 SER A CA 1
ATOM 1506 C C . SER A 1 188 ? 6.783 -13.615 -13.974 1.00 31.34 188 SER A C 1
ATOM 1508 O O . SER A 1 188 ? 6.273 -12.810 -14.754 1.00 31.34 188 SER A O 1
ATOM 1510 N N . ALA A 1 189 ? 6.192 -13.973 -12.828 1.00 35.38 189 ALA A N 1
ATOM 1511 C CA . ALA A 1 189 ? 4.849 -13.537 -12.422 1.00 35.38 189 ALA A CA 1
ATOM 1512 C C . ALA A 1 189 ? 4.679 -12.001 -12.390 1.00 35.38 189 ALA A C 1
ATOM 1514 O O . ALA A 1 189 ? 3.595 -11.487 -12.657 1.00 35.38 189 ALA A O 1
ATOM 1515 N N . TYR A 1 190 ? 5.770 -11.256 -12.176 1.00 38.62 190 TYR A N 1
ATOM 1516 C CA . TYR A 1 190 ? 5.803 -9.787 -12.173 1.00 38.62 190 TYR A CA 1
ATOM 1517 C C . TYR A 1 190 ? 5.464 -9.110 -13.521 1.00 38.62 190 TYR A C 1
ATOM 1519 O O . TYR A 1 190 ? 5.489 -7.882 -13.599 1.00 38.62 190 TYR A O 1
ATOM 1527 N N . LEU A 1 191 ? 5.162 -9.862 -14.589 1.00 37.53 191 LEU A N 1
ATOM 1528 C CA . LEU A 1 191 ? 4.730 -9.304 -15.880 1.00 37.53 191 LEU A CA 1
ATOM 1529 C C . LEU A 1 191 ? 3.205 -9.179 -16.062 1.00 37.53 191 LEU A C 1
ATOM 1531 O O . LEU A 1 191 ? 2.780 -8.633 -17.083 1.00 37.53 191 LEU A O 1
ATOM 1535 N N . TRP A 1 192 ? 2.375 -9.639 -15.116 1.00 38.19 192 TRP A N 1
ATOM 1536 C CA . TRP A 1 192 ? 0.917 -9.497 -15.230 1.00 38.19 192 TRP A CA 1
ATOM 1537 C C . TRP A 1 192 ? 0.487 -8.033 -15.039 1.00 38.19 192 TRP A C 1
ATOM 1539 O O . TRP A 1 192 ? 0.456 -7.510 -13.926 1.00 38.19 192 TRP A O 1
ATOM 1549 N N . LYS A 1 193 ? 0.170 -7.343 -16.142 1.00 41.28 193 LYS A N 1
ATOM 1550 C CA . LYS A 1 193 ? -0.339 -5.963 -16.117 1.00 41.28 193 LYS A CA 1
ATOM 1551 C C . LYS A 1 193 ? -1.873 -5.969 -16.077 1.00 41.28 193 LYS A C 1
ATOM 1553 O O . LYS A 1 193 ? -2.476 -6.514 -17.004 1.00 41.28 193 LYS A O 1
ATOM 1558 N N . PRO A 1 194 ? -2.519 -5.331 -15.082 1.00 38.88 194 PRO A N 1
ATOM 1559 C CA . PRO A 1 194 ? -3.973 -5.354 -14.954 1.00 38.88 194 PRO A CA 1
ATOM 1560 C C . PRO A 1 194 ? -4.668 -4.680 -16.156 1.00 38.88 194 PRO A C 1
ATOM 1562 O O . PRO A 1 194 ? -4.284 -3.566 -16.542 1.00 38.88 194 PRO A O 1
ATOM 1565 N N . PRO A 1 195 ? -5.712 -5.299 -16.745 1.00 48.41 195 PRO A N 1
ATOM 1566 C CA . PRO A 1 195 ? -6.478 -4.706 -17.839 1.00 48.41 195 PRO A CA 1
ATOM 1567 C C . PRO A 1 195 ? -7.153 -3.388 -17.430 1.00 48.41 195 PRO A C 1
ATOM 1569 O O . PRO A 1 195 ? -8.162 -3.361 -16.727 1.00 48.41 195 PRO A O 1
ATOM 1572 N N . SER A 1 196 ? -6.604 -2.265 -17.898 1.00 42.91 196 SER A N 1
ATOM 1573 C CA . SER A 1 196 ? -7.120 -0.929 -17.572 1.00 42.91 196 SER A CA 1
ATOM 1574 C C . SER A 1 196 ? -8.581 -0.739 -18.003 1.00 42.91 196 SER A C 1
ATOM 1576 O O . SER A 1 196 ? -8.983 -1.148 -19.095 1.00 42.91 196 SER A O 1
ATOM 1578 N N . ARG A 1 197 ? -9.375 -0.035 -17.177 1.00 46.88 197 ARG A N 1
ATOM 1579 C CA . ARG A 1 197 ? -10.835 0.181 -17.343 1.00 46.88 197 ARG A CA 1
ATOM 1580 C C . ARG A 1 197 ? -11.225 1.068 -18.555 1.00 46.88 197 ARG A C 1
ATOM 1582 O O . ARG A 1 197 ? -12.329 1.610 -18.582 1.00 46.88 197 ARG A O 1
ATOM 1589 N N . SER A 1 198 ? -10.352 1.207 -19.554 1.00 38.34 198 SER A N 1
ATOM 1590 C CA . SER A 1 198 ? -10.512 1.992 -20.791 1.00 38.34 198 SER A CA 1
ATOM 1591 C C . SER A 1 198 ? -9.912 1.330 -22.052 1.00 38.34 198 SER A C 1
ATOM 1593 O O . SER A 1 198 ? -10.012 1.901 -23.141 1.00 38.34 198 SER A O 1
ATOM 1595 N N . SER A 1 199 ? -9.302 0.141 -21.941 1.00 38.12 199 SER A N 1
ATOM 1596 C CA . SER A 1 199 ? -8.560 -0.507 -23.034 1.00 38.12 199 SER A CA 1
ATOM 1597 C C . SER A 1 199 ? -9.430 -0.848 -24.251 1.00 38.12 199 SER A C 1
ATOM 1599 O O . SER A 1 199 ? -10.311 -1.705 -24.193 1.00 38.12 199 SER A O 1
ATOM 1601 N N . SER A 1 200 ? -9.148 -0.209 -25.390 1.00 43.06 200 SER A N 1
ATOM 1602 C CA . SER A 1 200 ? -9.820 -0.497 -26.664 1.00 43.06 200 SER A CA 1
ATOM 1603 C C . SER A 1 200 ? -9.305 -1.785 -27.321 1.00 43.06 200 SER A C 1
ATOM 1605 O O . SER A 1 200 ? -8.133 -2.138 -27.199 1.00 43.06 200 SER A O 1
ATOM 1607 N N . MET A 1 201 ? -10.190 -2.466 -28.063 1.00 44.41 201 MET A N 1
ATOM 1608 C CA . MET A 1 201 ? -9.982 -3.824 -28.602 1.00 44.41 201 MET A CA 1
ATOM 1609 C C . MET A 1 201 ? -8.646 -4.044 -29.333 1.00 44.41 201 MET A C 1
ATOM 1611 O O . MET A 1 201 ? -8.078 -5.127 -29.218 1.00 44.41 201 MET A O 1
ATOM 1615 N N . SER A 1 202 ? -8.131 -3.038 -30.048 1.00 41.09 202 SER A N 1
ATOM 1616 C CA . SER A 1 202 ? -6.889 -3.130 -30.831 1.00 41.09 202 SER A CA 1
ATOM 1617 C C . SER A 1 202 ? -5.669 -3.545 -29.997 1.00 41.09 202 SER A C 1
ATOM 1619 O O . SER A 1 202 ? -4.809 -4.268 -30.489 1.00 41.09 202 SER A O 1
ATOM 1621 N N . SER A 1 203 ? -5.611 -3.146 -28.720 1.00 44.75 203 SER A N 1
ATOM 1622 C CA . SER A 1 203 ? -4.507 -3.511 -27.821 1.00 44.75 203 SER A CA 1
ATOM 1623 C C . SER A 1 203 ? -4.566 -4.981 -27.379 1.00 44.75 203 SER A C 1
ATOM 1625 O O . SER A 1 203 ? -3.529 -5.630 -27.262 1.00 44.75 203 SER A O 1
ATOM 1627 N N . LEU A 1 204 ? -5.773 -5.529 -27.190 1.00 45.25 204 LEU A N 1
ATOM 1628 C CA . LEU A 1 204 ? -5.975 -6.891 -26.678 1.00 45.25 204 LEU A CA 1
ATOM 1629 C C . LEU A 1 204 ? -5.733 -7.972 -27.742 1.00 45.25 204 LEU A C 1
ATOM 1631 O O . LEU A 1 204 ? -5.255 -9.053 -27.412 1.00 45.25 204 LEU A O 1
ATOM 1635 N N . VAL A 1 205 ? -6.038 -7.686 -29.013 1.00 45.72 205 VAL A N 1
ATOM 1636 C CA . VAL A 1 205 ? -5.809 -8.633 -30.122 1.00 45.72 205 VAL A CA 1
ATOM 1637 C C . VAL A 1 205 ? -4.314 -8.778 -30.428 1.00 45.72 205 VAL A C 1
ATOM 1639 O O . VAL A 1 205 ? -3.830 -9.896 -30.597 1.00 45.72 205 VAL A O 1
ATOM 1642 N N . SER A 1 206 ? -3.574 -7.664 -30.442 1.00 39.19 206 SER A N 1
ATOM 1643 C CA . SER A 1 206 ? -2.150 -7.649 -30.807 1.00 39.19 206 SER A CA 1
ATOM 1644 C C . SER A 1 206 ? -1.293 -8.503 -29.858 1.00 39.19 206 SER A C 1
ATOM 1646 O O . SER A 1 206 ? -0.518 -9.347 -30.303 1.00 39.19 206 SER A O 1
ATOM 1648 N N . SER A 1 207 ? -1.532 -8.402 -28.543 1.00 41.62 207 SER A N 1
ATOM 1649 C CA . SER A 1 207 ? -0.810 -9.196 -27.534 1.00 41.62 207 SER A CA 1
ATOM 1650 C C . SER A 1 207 ? -1.119 -10.703 -27.559 1.00 41.62 207 SER A C 1
ATOM 1652 O O . SER A 1 207 ? -0.404 -11.465 -26.909 1.00 41.62 207 SER A O 1
ATOM 1654 N N . TYR A 1 208 ? -2.178 -11.141 -28.251 1.00 43.41 208 TYR A N 1
ATOM 1655 C CA . TYR A 1 208 ? -2.597 -12.549 -28.314 1.00 43.41 208 TYR A CA 1
ATOM 1656 C C . TYR A 1 208 ? -2.218 -13.243 -29.629 1.00 43.41 208 TYR A C 1
ATOM 1658 O O . TYR A 1 208 ? -2.002 -14.450 -29.629 1.00 43.41 208 TYR A O 1
ATOM 1666 N N . LEU A 1 209 ? -2.113 -12.509 -30.743 1.00 41.66 209 LEU A N 1
ATOM 1667 C CA . LEU A 1 209 ? -1.620 -13.072 -32.009 1.00 41.66 209 LEU A CA 1
ATOM 1668 C C . LEU A 1 209 ? -0.113 -13.359 -31.956 1.00 41.66 209 LEU A C 1
ATOM 1670 O O . LEU A 1 209 ? 0.338 -14.382 -32.466 1.00 41.66 209 LEU A O 1
ATOM 1674 N N . GLN A 1 210 ? 0.653 -12.505 -31.270 1.00 43.78 210 GLN A N 1
ATOM 1675 C CA . GLN A 1 210 ? 2.120 -12.560 -31.236 1.00 43.78 210 GLN A CA 1
ATOM 1676 C C . GLN A 1 210 ? 2.704 -13.805 -30.528 1.00 43.78 210 GLN A C 1
ATOM 1678 O O . GLN A 1 210 ? 3.909 -14.036 -30.581 1.00 43.78 210 GLN A O 1
ATOM 1683 N N . THR A 1 211 ? 1.871 -14.633 -29.887 1.00 42.78 211 THR A N 1
ATOM 1684 C CA . THR A 1 211 ? 2.257 -15.935 -29.309 1.00 42.78 211 THR A CA 1
ATOM 1685 C C . THR A 1 211 ? 1.801 -17.146 -30.134 1.00 42.78 211 THR A C 1
ATOM 1687 O O . THR A 1 211 ? 2.150 -18.272 -29.780 1.00 42.78 211 THR A O 1
ATOM 1690 N N . GLN A 1 212 ? 1.057 -16.959 -31.233 1.00 36.84 212 GLN A N 1
ATOM 1691 C CA . GLN A 1 212 ? 0.439 -18.062 -31.984 1.00 36.84 212 GLN A CA 1
ATOM 1692 C C . GLN A 1 212 ? 1.227 -18.508 -33.237 1.00 36.84 212 GLN A C 1
ATOM 1694 O O . GLN A 1 212 ? 1.032 -19.629 -33.706 1.00 36.84 212 GLN A O 1
ATOM 1699 N N . GLU A 1 213 ? 2.156 -17.699 -33.758 1.00 36.06 213 GLU A N 1
ATOM 1700 C CA . GLU A 1 213 ? 2.843 -17.979 -35.039 1.00 36.06 213 GLU A CA 1
ATOM 1701 C C . GLU A 1 213 ? 3.908 -19.095 -34.994 1.00 36.06 213 GLU A C 1
ATOM 1703 O O . GLU A 1 213 ? 4.281 -19.632 -36.033 1.00 36.06 213 GLU A O 1
ATOM 1708 N N . MET A 1 214 ? 4.378 -19.517 -33.813 1.00 34.50 214 MET A N 1
ATOM 1709 C CA . MET A 1 214 ? 5.389 -20.588 -33.689 1.00 34.50 214 MET A CA 1
ATOM 1710 C C . MET A 1 214 ? 4.815 -22.022 -33.698 1.00 34.50 214 MET A C 1
ATOM 1712 O O . MET A 1 214 ? 5.536 -22.971 -33.393 1.00 34.50 214 MET A O 1
ATOM 1716 N N . ALA A 1 215 ? 3.532 -22.207 -34.036 1.00 35.47 215 ALA A N 1
ATOM 1717 C CA . ALA A 1 215 ? 2.815 -23.476 -33.855 1.00 35.47 215 ALA A CA 1
ATOM 1718 C C . ALA A 1 215 ? 2.097 -24.026 -35.110 1.00 35.47 215 ALA A C 1
ATOM 1720 O O . ALA A 1 215 ? 1.081 -24.712 -34.989 1.00 35.47 215 ALA A O 1
ATOM 1721 N N . SER A 1 216 ? 2.633 -23.799 -36.315 1.00 31.00 216 SER A N 1
ATOM 1722 C CA . SER A 1 216 ? 2.200 -24.515 -37.530 1.00 31.00 216 SER A CA 1
ATOM 1723 C C . SER A 1 216 ? 3.379 -24.849 -38.447 1.00 31.00 216 SER A C 1
ATOM 1725 O O . SER A 1 216 ? 4.034 -23.952 -38.973 1.00 31.00 216 SER A O 1
ATOM 1727 N N . SER A 1 217 ? 3.634 -26.141 -38.662 1.00 35.31 217 SER A N 1
ATOM 1728 C CA . SER A 1 217 ? 4.621 -26.647 -39.626 1.00 35.31 217 SER A CA 1
ATOM 1729 C C . SER A 1 217 ? 4.019 -27.797 -40.439 1.00 35.31 217 SER A C 1
ATOM 1731 O O . SER A 1 217 ? 3.144 -28.500 -39.933 1.00 35.31 217 SER A O 1
ATOM 1733 N N . PHE A 1 218 ? 4.515 -27.971 -41.671 1.00 34.09 218 PHE A N 1
ATOM 1734 C CA . PHE A 1 218 ? 3.910 -28.749 -42.767 1.00 34.09 218 PHE A CA 1
ATOM 1735 C C . PHE A 1 218 ? 2.589 -28.141 -43.302 1.00 34.09 218 PHE A C 1
ATOM 1737 O O . PHE A 1 218 ? 1.850 -27.491 -42.570 1.00 34.09 218 PHE A O 1
ATOM 1744 N N . ASP A 1 219 ? 2.265 -28.249 -44.594 1.00 31.86 219 ASP A N 1
ATOM 1745 C CA . ASP A 1 219 ? 2.838 -29.130 -45.630 1.00 31.86 219 ASP A CA 1
ATOM 1746 C C . ASP A 1 219 ? 3.173 -28.392 -46.951 1.00 31.86 219 ASP A C 1
ATOM 1748 O O . ASP A 1 219 ? 2.738 -27.261 -47.170 1.00 31.86 219 ASP A O 1
ATOM 1752 N N . VAL A 1 220 ? 3.964 -29.016 -47.834 1.00 40.16 220 VAL A N 1
ATOM 1753 C CA . VAL A 1 220 ? 4.494 -28.415 -49.074 1.00 40.16 220 VAL A CA 1
ATOM 1754 C C . VAL A 1 220 ? 4.273 -29.325 -50.287 1.00 40.16 220 VAL A C 1
ATOM 1756 O O . VAL A 1 220 ? 4.971 -30.325 -50.438 1.00 40.16 220 VAL A O 1
ATOM 1759 N N . SER A 1 221 ? 3.388 -28.934 -51.218 1.00 37.69 221 SER A N 1
ATOM 1760 C CA . SER A 1 221 ? 3.591 -29.097 -52.681 1.00 37.69 221 SER A CA 1
ATOM 1761 C C . SER A 1 221 ? 2.388 -28.666 -53.544 1.00 37.69 221 SER A C 1
ATOM 1763 O O . SER A 1 221 ? 1.316 -29.261 -53.484 1.00 37.69 221 SER A O 1
ATOM 1765 N N . SER A 1 222 ? 2.588 -27.691 -54.444 1.00 31.78 222 SER A N 1
ATOM 1766 C CA . SER A 1 222 ? 1.858 -27.565 -55.727 1.00 31.78 222 SER A CA 1
ATOM 1767 C C . SER A 1 222 ? 2.527 -26.524 -56.649 1.00 31.78 222 SER A C 1
ATOM 1769 O O . SER A 1 222 ? 2.667 -25.371 -56.245 1.00 31.78 222 SER A O 1
ATOM 1771 N N . PRO A 1 223 ? 2.941 -26.874 -57.885 1.00 45.53 223 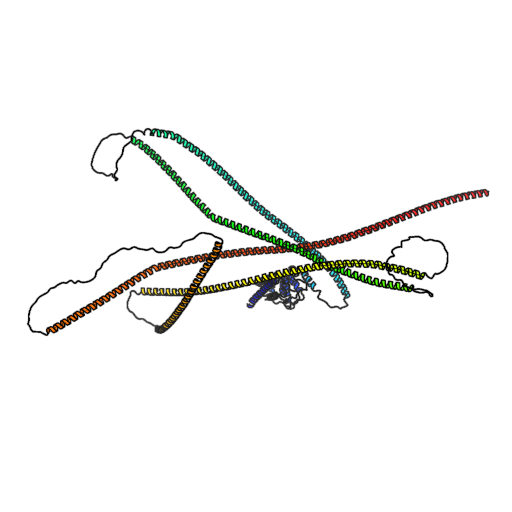PRO A N 1
ATOM 1772 C CA . PRO A 1 223 ? 3.817 -26.037 -58.716 1.00 45.53 223 PRO A CA 1
ATOM 1773 C C . PRO A 1 223 ? 3.064 -25.094 -59.680 1.00 45.53 223 PRO A C 1
ATOM 1775 O O . PRO A 1 223 ? 3.476 -24.926 -60.824 1.00 45.53 223 PRO A O 1
ATOM 1778 N N . LEU A 1 224 ? 1.946 -24.499 -59.249 1.00 42.91 224 LEU A N 1
ATOM 1779 C CA . LEU A 1 224 ? 1.129 -23.582 -60.070 1.00 42.91 224 LEU A CA 1
ATOM 1780 C C . LEU A 1 224 ? 1.097 -22.135 -59.542 1.00 42.91 224 LEU A C 1
ATOM 1782 O O . LEU A 1 224 ? 0.390 -21.301 -60.097 1.00 42.91 224 LEU A O 1
ATOM 1786 N N . ASN A 1 225 ? 1.833 -21.823 -58.470 1.00 46.09 225 ASN A N 1
ATOM 1787 C CA . ASN A 1 225 ? 1.595 -20.599 -57.699 1.00 46.09 225 ASN A CA 1
ATOM 1788 C C . ASN A 1 225 ? 2.385 -19.354 -58.148 1.00 46.09 225 ASN A C 1
ATOM 1790 O O . ASN A 1 225 ? 2.144 -18.296 -57.588 1.00 46.09 225 ASN A O 1
ATOM 1794 N N . ASN A 1 226 ? 3.318 -19.435 -59.107 1.00 49.19 226 ASN A N 1
ATOM 1795 C CA . ASN A 1 226 ? 4.280 -18.343 -59.355 1.00 49.19 226 ASN A CA 1
ATOM 1796 C C . ASN A 1 226 ? 3.629 -16.991 -59.715 1.00 49.19 226 ASN A C 1
ATOM 1798 O O . ASN A 1 226 ? 3.999 -15.982 -59.128 1.00 49.19 226 ASN A O 1
ATOM 1802 N N . GLU A 1 227 ? 2.629 -16.960 -60.602 1.00 49.94 227 GLU A N 1
ATOM 1803 C CA . GLU A 1 227 ? 1.941 -15.705 -60.971 1.00 49.94 227 GLU A CA 1
ATOM 1804 C C . GLU A 1 227 ? 1.103 -15.132 -59.810 1.00 49.94 227 GLU A C 1
ATOM 1806 O O . GLU A 1 227 ? 0.950 -13.920 -59.681 1.00 49.94 227 GLU A O 1
ATOM 1811 N N . ALA A 1 228 ? 0.595 -15.989 -58.917 1.00 51.16 228 ALA A N 1
ATOM 1812 C CA . ALA A 1 228 ? -0.055 -15.545 -57.684 1.00 51.16 228 ALA A CA 1
ATOM 1813 C C . ALA A 1 228 ? 0.970 -15.061 -56.645 1.00 51.16 228 ALA A C 1
ATOM 1815 O O . ALA A 1 228 ? 0.697 -14.123 -55.901 1.00 51.16 228 ALA A O 1
ATOM 1816 N N . GLN A 1 229 ? 2.150 -15.686 -56.599 1.00 44.56 229 GLN A N 1
ATOM 1817 C CA . GLN A 1 229 ? 3.235 -15.359 -55.680 1.00 44.56 229 GLN A CA 1
ATOM 1818 C C . GLN A 1 229 ? 3.729 -13.925 -55.896 1.00 44.56 229 GLN A C 1
ATOM 1820 O O . GLN A 1 229 ? 3.832 -13.189 -54.923 1.00 44.56 229 GLN A O 1
ATOM 1825 N N . GLU A 1 230 ? 3.941 -13.506 -57.148 1.00 52.62 230 GLU A N 1
ATOM 1826 C CA . GLU A 1 230 ? 4.361 -12.136 -57.478 1.00 52.62 230 GLU A CA 1
ATOM 1827 C C . GLU A 1 230 ? 3.326 -11.095 -57.013 1.00 52.62 230 GLU A C 1
ATOM 1829 O O . GLU A 1 230 ? 3.691 -10.115 -56.367 1.00 52.62 230 GLU A O 1
ATOM 1834 N N . GLY A 1 231 ? 2.028 -11.351 -57.221 1.00 55.06 231 GLY A N 1
ATOM 1835 C CA . GLY A 1 231 ? 0.954 -10.493 -56.700 1.00 55.06 231 GLY A CA 1
ATOM 1836 C C . GLY A 1 231 ? 0.843 -10.493 -55.168 1.00 55.06 231 GLY A C 1
ATOM 1837 O O . GLY A 1 231 ? 0.514 -9.467 -54.573 1.00 55.06 231 GLY A O 1
ATOM 1838 N N . PHE A 1 232 ? 1.152 -11.611 -54.500 1.00 54.91 232 PHE A N 1
ATOM 1839 C CA . PHE A 1 232 ? 1.256 -11.654 -53.038 1.00 54.91 232 PHE A CA 1
ATOM 1840 C C . PHE A 1 232 ? 2.500 -10.927 -52.515 1.00 54.91 232 PHE A C 1
ATOM 1842 O O . PHE A 1 232 ? 2.429 -10.341 -51.440 1.00 54.91 232 PHE A O 1
ATOM 1849 N N . ASP A 1 233 ? 3.617 -10.942 -53.241 1.00 64.38 233 ASP A N 1
ATOM 1850 C CA . ASP A 1 233 ? 4.855 -10.260 -52.852 1.00 64.38 233 ASP A CA 1
ATOM 1851 C C . ASP A 1 233 ? 4.776 -8.741 -53.096 1.00 64.38 233 ASP A C 1
ATOM 1853 O O . ASP A 1 233 ? 5.240 -7.970 -52.256 1.00 64.38 233 ASP A O 1
ATOM 1857 N N . GLU A 1 234 ? 4.084 -8.288 -54.146 1.00 65.25 234 GLU A N 1
ATOM 1858 C CA . GLU A 1 234 ? 3.721 -6.873 -54.321 1.00 65.25 234 GLU A CA 1
ATOM 1859 C C . GLU A 1 234 ? 2.753 -6.405 -53.218 1.00 65.25 234 GLU A C 1
ATOM 1861 O O . GLU A 1 234 ? 2.997 -5.388 -52.568 1.00 65.25 234 GLU A O 1
ATOM 1866 N N . MET A 1 235 ? 1.715 -7.192 -52.906 1.00 61.16 235 MET A N 1
ATOM 1867 C CA . MET A 1 235 ? 0.763 -6.872 -51.833 1.00 61.16 235 MET A CA 1
ATOM 1868 C C . MET A 1 235 ? 1.398 -6.917 -50.430 1.00 61.16 235 MET A C 1
ATOM 1870 O O . MET A 1 235 ? 1.012 -6.134 -49.563 1.00 61.16 235 MET A O 1
ATOM 1874 N N . ARG A 1 236 ? 2.402 -7.778 -50.198 1.00 67.31 236 ARG A N 1
ATOM 1875 C CA . ARG A 1 236 ? 3.259 -7.746 -48.995 1.00 67.31 236 ARG A CA 1
ATOM 1876 C C . ARG A 1 236 ? 4.061 -6.451 -48.930 1.00 67.31 236 ARG A C 1
ATOM 1878 O O . ARG A 1 236 ? 4.059 -5.805 -47.891 1.00 67.31 236 ARG A O 1
ATOM 1885 N N . LEU A 1 237 ? 4.682 -6.035 -50.034 1.00 76.38 237 LEU A N 1
ATOM 1886 C CA . LEU A 1 237 ? 5.471 -4.804 -50.087 1.00 76.38 237 LEU A CA 1
ATOM 1887 C C . LEU A 1 237 ? 4.605 -3.544 -49.897 1.00 76.38 237 LEU A C 1
ATOM 1889 O O . LEU A 1 237 ? 5.068 -2.562 -49.312 1.00 76.38 237 LEU A O 1
ATOM 1893 N N . GLU A 1 238 ? 3.350 -3.546 -50.355 1.00 77.56 238 GLU A N 1
ATOM 1894 C CA . GLU A 1 238 ? 2.375 -2.503 -50.009 1.00 77.56 238 GLU A CA 1
ATOM 1895 C C . GLU A 1 238 ? 1.984 -2.554 -48.525 1.00 77.56 238 GLU A C 1
ATOM 1897 O O . GLU A 1 238 ? 1.933 -1.506 -47.877 1.00 77.56 238 GLU A O 1
ATOM 1902 N N . LEU A 1 239 ? 1.755 -3.747 -47.962 1.00 74.19 239 LEU A N 1
ATOM 1903 C CA . LEU A 1 239 ? 1.419 -3.917 -46.546 1.00 74.19 239 LEU A CA 1
ATOM 1904 C C . LEU A 1 239 ? 2.562 -3.446 -45.631 1.00 74.19 239 LEU A C 1
ATOM 1906 O O . LEU A 1 239 ? 2.307 -2.671 -44.715 1.00 74.19 239 LEU A O 1
ATOM 1910 N N . ASP A 1 240 ? 3.813 -3.804 -45.929 1.00 78.50 240 ASP A N 1
ATOM 1911 C CA . ASP A 1 240 ? 5.014 -3.336 -45.222 1.00 78.50 240 ASP A CA 1
ATOM 1912 C C . ASP A 1 240 ? 5.126 -1.802 -45.253 1.00 78.50 240 ASP A C 1
ATOM 1914 O O . ASP A 1 240 ? 5.405 -1.157 -44.238 1.00 78.50 240 ASP A O 1
ATOM 1918 N N . GLN A 1 241 ? 4.871 -1.181 -46.411 1.00 77.88 241 GLN A N 1
ATOM 1919 C CA . GLN A 1 241 ? 4.875 0.279 -46.553 1.00 77.88 241 GLN A CA 1
ATOM 1920 C C . GLN A 1 241 ? 3.731 0.946 -45.779 1.00 77.88 241 GLN A C 1
ATOM 1922 O O . GLN A 1 241 ? 3.925 2.021 -45.199 1.00 77.88 241 GLN A O 1
ATOM 1927 N N . LEU A 1 242 ? 2.549 0.326 -45.742 1.00 74.56 242 LEU A N 1
ATOM 1928 C CA . LEU A 1 242 ? 1.414 0.796 -44.950 1.00 74.56 242 LEU A CA 1
ATOM 1929 C C . LEU A 1 242 ? 1.659 0.614 -43.448 1.00 74.56 242 LEU A C 1
ATOM 1931 O O . LEU A 1 242 ? 1.372 1.541 -42.698 1.00 74.56 242 LEU A O 1
ATOM 1935 N N . GLU A 1 243 ? 2.275 -0.485 -43.011 1.00 83.44 243 GLU A N 1
ATOM 1936 C CA . GLU A 1 243 ? 2.697 -0.697 -41.624 1.00 83.44 243 GLU A CA 1
ATOM 1937 C C . GLU A 1 243 ? 3.759 0.316 -41.187 1.00 83.44 243 GLU A C 1
ATOM 1939 O O . GLU A 1 243 ? 3.655 0.883 -40.102 1.00 83.44 243 GLU A O 1
ATOM 1944 N N . VAL A 1 244 ? 4.777 0.585 -42.011 1.00 85.94 244 VAL A N 1
ATOM 1945 C CA . VAL A 1 244 ? 5.788 1.620 -41.724 1.00 85.94 244 VAL A CA 1
ATOM 1946 C C . VAL A 1 244 ? 5.138 3.005 -41.654 1.00 85.94 244 VAL A C 1
ATOM 1948 O O . VAL A 1 244 ? 5.487 3.814 -40.791 1.00 85.94 244 VAL A O 1
ATOM 1951 N N . ARG A 1 245 ? 4.151 3.283 -42.513 1.00 84.69 245 ARG A N 1
ATOM 1952 C CA . ARG A 1 245 ? 3.374 4.527 -42.468 1.00 84.69 245 ARG A CA 1
ATOM 1953 C C . ARG A 1 245 ? 2.472 4.608 -41.236 1.00 84.69 245 ARG A C 1
ATOM 1955 O O . ARG A 1 245 ? 2.364 5.689 -40.662 1.00 84.69 245 ARG A O 1
ATOM 1962 N N . GLU A 1 246 ? 1.851 3.507 -40.819 1.00 75.69 246 GLU A N 1
ATOM 1963 C CA . GLU A 1 246 ? 1.032 3.455 -39.610 1.00 75.69 246 GLU A CA 1
ATOM 1964 C C . GLU A 1 246 ? 1.900 3.634 -38.366 1.00 75.69 246 GLU A C 1
ATOM 1966 O O . GLU A 1 246 ? 1.609 4.518 -37.570 1.00 75.69 246 GLU A O 1
ATOM 1971 N N . LYS A 1 247 ? 3.013 2.901 -38.239 1.00 83.25 247 LYS A N 1
ATOM 1972 C CA . LYS A 1 247 ? 3.989 3.053 -37.145 1.00 83.25 247 LYS A CA 1
ATOM 1973 C C . LYS A 1 247 ? 4.449 4.509 -37.026 1.00 83.25 247 LYS A C 1
ATOM 1975 O O . LYS A 1 247 ? 4.373 5.079 -35.943 1.00 83.25 247 LYS A O 1
ATOM 1980 N N . ARG A 1 248 ? 4.765 5.170 -38.145 1.00 88.88 248 ARG A N 1
ATOM 1981 C CA . ARG A 1 248 ? 5.130 6.599 -38.169 1.00 88.88 248 ARG A CA 1
ATOM 1982 C C . ARG A 1 248 ? 3.993 7.547 -37.756 1.00 88.88 248 ARG A C 1
ATOM 1984 O O . ARG A 1 248 ? 4.250 8.584 -37.148 1.00 88.88 248 ARG A O 1
ATOM 1991 N N . LEU A 1 249 ? 2.738 7.221 -38.072 1.00 86.31 249 LEU A N 1
ATOM 1992 C CA . LEU A 1 249 ? 1.566 7.987 -37.620 1.00 86.31 249 LEU A CA 1
ATOM 1993 C C . LEU A 1 249 ? 1.243 7.726 -36.140 1.00 86.31 249 LEU A C 1
ATOM 1995 O O . LEU A 1 249 ? 0.861 8.656 -35.433 1.00 86.31 249 LEU A O 1
ATOM 1999 N N . GLN A 1 250 ? 1.448 6.501 -35.651 1.00 79.56 250 GLN A N 1
ATOM 2000 C CA . GLN A 1 250 ? 1.340 6.143 -34.237 1.00 79.56 250 GLN A CA 1
ATOM 2001 C C . GLN A 1 250 ? 2.437 6.830 -33.408 1.00 79.56 250 GLN A C 1
ATOM 2003 O O . GLN A 1 250 ? 2.136 7.355 -32.342 1.00 79.56 250 GLN A O 1
ATOM 2008 N N . GLU A 1 251 ? 3.676 6.905 -33.903 1.00 89.00 251 GLU A N 1
ATOM 2009 C CA . GLU A 1 251 ? 4.768 7.697 -33.313 1.00 89.00 251 GLU A CA 1
ATOM 2010 C C . GLU A 1 251 ? 4.395 9.184 -33.219 1.00 89.00 251 GLU A C 1
ATOM 2012 O O . GLU A 1 251 ? 4.554 9.796 -32.163 1.00 89.00 251 GLU A O 1
ATOM 2017 N N . GLN A 1 252 ? 3.841 9.763 -34.293 1.00 87.06 252 GLN A N 1
ATOM 2018 C CA . GLN A 1 252 ? 3.377 11.155 -34.300 1.00 87.06 252 GLN A CA 1
ATOM 2019 C C . GLN A 1 252 ? 2.200 11.392 -33.343 1.00 87.06 252 GLN A C 1
ATOM 2021 O O . GLN A 1 252 ? 2.188 12.408 -32.650 1.00 87.06 252 GLN A O 1
ATOM 2026 N N . MET A 1 253 ? 1.245 10.461 -33.248 1.00 83.69 253 MET A N 1
ATOM 2027 C CA . MET A 1 253 ? 0.185 10.518 -32.235 1.00 83.69 253 MET A CA 1
ATOM 2028 C C . MET A 1 253 ? 0.755 10.435 -30.820 1.00 83.69 253 MET A C 1
ATOM 2030 O O . MET A 1 253 ? 0.445 11.295 -30.008 1.00 83.69 253 MET A O 1
ATOM 2034 N N . GLN A 1 254 ? 1.633 9.470 -30.530 1.00 84.88 254 GLN A N 1
ATOM 2035 C CA . GLN A 1 254 ? 2.258 9.330 -29.211 1.00 84.88 254 GLN A CA 1
ATOM 2036 C C . GLN A 1 254 ? 3.054 10.578 -28.815 1.00 84.88 254 GLN A C 1
ATOM 2038 O O . GLN A 1 254 ? 3.030 10.965 -27.650 1.00 84.88 254 GLN A O 1
ATOM 2043 N N . GLN A 1 255 ? 3.736 11.222 -29.764 1.00 90.88 255 GLN A N 1
ATOM 2044 C CA . GLN A 1 255 ? 4.449 12.472 -29.514 1.00 90.88 255 GLN A CA 1
ATOM 2045 C C . GLN A 1 255 ? 3.481 13.625 -29.202 1.00 90.88 255 GLN A C 1
ATOM 2047 O O . GLN A 1 255 ? 3.648 14.301 -28.190 1.00 90.88 255 GLN A O 1
ATOM 2052 N N . LEU A 1 256 ? 2.417 13.795 -29.994 1.00 87.19 256 LEU A N 1
ATOM 2053 C CA . LEU A 1 256 ? 1.383 14.807 -29.740 1.00 87.19 256 LEU A CA 1
ATOM 2054 C C . LEU A 1 256 ? 0.582 14.537 -28.453 1.00 87.19 256 LEU A C 1
ATOM 2056 O O . LEU A 1 256 ? 0.141 15.484 -27.800 1.00 87.19 256 LEU A O 1
ATOM 2060 N N . ASP A 1 257 ? 0.406 13.274 -28.062 1.00 83.69 257 ASP A N 1
ATOM 2061 C CA . ASP A 1 257 ? -0.225 12.874 -26.803 1.00 83.69 257 ASP A CA 1
ATOM 2062 C C . ASP A 1 257 ? 0.684 13.156 -25.598 1.00 83.69 257 ASP A C 1
ATOM 2064 O O . ASP A 1 257 ? 0.173 13.593 -24.565 1.00 83.69 257 ASP A O 1
ATOM 2068 N N . ARG A 1 258 ? 2.009 12.968 -25.715 1.00 88.31 258 ARG A N 1
ATOM 2069 C CA . ARG A 1 258 ? 2.992 13.398 -24.698 1.00 88.31 258 ARG A CA 1
ATOM 2070 C C . ARG A 1 258 ? 2.978 14.914 -24.543 1.00 88.31 258 ARG A C 1
ATOM 2072 O O . ARG A 1 258 ? 2.764 15.398 -23.439 1.00 88.31 258 ARG A O 1
ATOM 2079 N N . GLU A 1 259 ? 3.071 15.656 -25.643 1.00 88.62 259 GLU A N 1
ATOM 2080 C CA . GLU A 1 259 ? 2.996 17.124 -25.638 1.00 88.62 259 GLU A CA 1
ATOM 2081 C C . GLU A 1 259 ? 1.662 17.623 -25.046 1.00 88.62 259 GLU A C 1
ATOM 2083 O O . GLU A 1 259 ? 1.643 18.560 -24.250 1.00 88.62 259 GLU A O 1
ATOM 2088 N N . ASN A 1 260 ? 0.535 16.958 -25.334 1.00 83.69 260 ASN A N 1
ATOM 2089 C CA . ASN A 1 260 ? -0.751 17.260 -24.690 1.00 83.69 260 ASN A CA 1
ATOM 2090 C C . ASN A 1 260 ? -0.769 16.934 -23.188 1.00 83.69 260 ASN A C 1
ATOM 2092 O O . ASN A 1 260 ? -1.420 17.652 -22.428 1.00 83.69 260 ASN A O 1
ATOM 2096 N N . GLN A 1 261 ? -0.109 15.863 -22.748 1.00 87.62 261 GLN A N 1
ATOM 2097 C CA . GLN A 1 261 ? -0.002 15.503 -21.330 1.00 87.62 261 GLN A CA 1
ATOM 2098 C C . GLN A 1 261 ? 0.892 16.490 -20.572 1.00 87.62 261 GLN A C 1
ATOM 2100 O O . GLN A 1 261 ? 0.486 16.979 -19.521 1.00 87.62 261 GLN A O 1
ATOM 2105 N N . GLU A 1 262 ? 2.040 16.863 -21.137 1.00 89.50 262 GLU A N 1
ATOM 2106 C CA . GLU A 1 262 ? 2.949 17.880 -20.600 1.00 89.50 262 GLU A CA 1
ATOM 2107 C C . GLU A 1 262 ? 2.270 19.253 -20.507 1.00 89.50 262 GLU A C 1
ATOM 2109 O O . GLU A 1 262 ? 2.310 19.889 -19.455 1.00 89.50 262 GLU A O 1
ATOM 2114 N N . LEU A 1 263 ? 1.553 19.684 -21.553 1.00 89.19 263 LEU A N 1
ATOM 2115 C CA . LEU A 1 263 ? 0.774 20.927 -21.527 1.00 89.19 263 LEU A CA 1
ATOM 2116 C C . LEU A 1 263 ? -0.355 20.885 -20.485 1.00 89.19 263 LEU A C 1
ATOM 2118 O O . LEU A 1 263 ? -0.583 21.877 -19.793 1.00 89.19 263 LEU A O 1
ATOM 2122 N N . ARG A 1 264 ? -1.047 19.749 -20.320 1.00 86.00 264 ARG A N 1
ATOM 2123 C CA . ARG A 1 264 ? -2.079 19.590 -19.276 1.00 86.00 264 ARG A CA 1
ATOM 2124 C C . ARG A 1 264 ? -1.482 19.610 -17.870 1.00 86.00 264 ARG A C 1
ATOM 2126 O O . ARG A 1 264 ? -2.057 20.267 -17.009 1.00 86.00 264 ARG A O 1
ATOM 2133 N N . ALA A 1 265 ? -0.335 18.966 -17.655 1.00 86.50 265 ALA A N 1
ATOM 2134 C CA . ALA A 1 265 ? 0.386 18.982 -16.383 1.00 86.50 265 ALA A CA 1
ATOM 2135 C C . ALA A 1 265 ? 0.942 20.380 -16.053 1.00 86.50 265 ALA A C 1
ATOM 2137 O O . ALA A 1 265 ? 0.869 20.827 -14.911 1.00 86.50 265 ALA A O 1
ATOM 2138 N N . ALA A 1 266 ? 1.431 21.121 -17.052 1.00 86.62 266 ALA A N 1
ATOM 2139 C CA . ALA A 1 266 ? 1.839 22.514 -16.883 1.00 86.62 266 ALA A CA 1
ATOM 2140 C C . ALA A 1 266 ? 0.649 23.416 -16.504 1.00 86.62 266 ALA A C 1
ATOM 2142 O O . ALA A 1 266 ? 0.776 24.260 -15.615 1.00 86.62 266 ALA A O 1
ATOM 2143 N N . VAL A 1 267 ? -0.519 23.209 -17.126 1.00 85.81 267 VAL A N 1
ATOM 2144 C CA . VAL A 1 267 ? -1.755 23.945 -16.812 1.00 85.81 267 VAL A CA 1
ATOM 2145 C C . VAL A 1 267 ? -2.321 23.570 -15.437 1.00 85.81 267 VAL A C 1
ATOM 2147 O O . VAL A 1 267 ? -2.740 24.474 -14.713 1.00 85.81 267 VAL A O 1
ATOM 2150 N N . SER A 1 268 ? -2.301 22.296 -15.023 1.00 82.50 268 SER A N 1
ATOM 2151 C CA . SER A 1 268 ? -2.735 21.905 -13.671 1.00 82.50 268 SER A CA 1
ATOM 2152 C C . SER A 1 268 ? -1.796 22.469 -12.606 1.00 82.50 268 SER A C 1
ATOM 2154 O O . SER A 1 268 ? -2.264 23.138 -11.689 1.00 82.50 268 SER A O 1
ATOM 2156 N N . LEU A 1 269 ? -0.477 22.353 -12.799 1.00 89.56 269 LEU A N 1
ATOM 2157 C CA . LEU A 1 269 ? 0.535 22.935 -11.915 1.00 89.56 269 LEU A CA 1
ATOM 2158 C C . LEU A 1 269 ? 0.429 24.469 -11.832 1.00 89.56 269 LEU A C 1
ATOM 2160 O O . LEU A 1 269 ? 0.692 25.059 -10.783 1.00 89.56 269 LEU A O 1
ATOM 2164 N N . GLN A 1 270 ? 0.041 25.147 -12.919 1.00 84.38 270 GLN A N 1
ATOM 2165 C CA . GLN A 1 270 ? -0.248 26.584 -12.894 1.00 84.38 270 GLN A CA 1
ATOM 2166 C C . GLN A 1 270 ? -1.559 26.893 -12.152 1.00 84.38 270 GLN A C 1
ATOM 2168 O O . GLN A 1 270 ? -1.618 27.878 -11.415 1.00 84.38 270 GLN A O 1
ATOM 2173 N N . GLY A 1 271 ? -2.585 26.050 -12.295 1.00 83.56 271 GLY A N 1
ATOM 2174 C CA . GLY A 1 271 ? -3.835 26.132 -11.537 1.00 83.56 271 GLY A CA 1
ATOM 2175 C C . GLY A 1 271 ? -3.622 25.964 -10.031 1.00 83.56 271 GLY A C 1
ATOM 2176 O O . GLY A 1 271 ? -4.077 26.800 -9.257 1.00 83.56 271 GLY A O 1
ATOM 2177 N N . GLU A 1 272 ? -2.855 24.954 -9.622 1.00 85.50 272 GLU A N 1
ATOM 2178 C CA . GLU A 1 272 ? -2.453 24.686 -8.235 1.00 85.50 272 GLU A CA 1
ATOM 2179 C C . GLU A 1 272 ? -1.626 25.835 -7.646 1.00 85.50 272 GLU A C 1
ATOM 2181 O O . GLU A 1 272 ? -1.886 26.279 -6.527 1.00 85.50 272 GLU A O 1
ATOM 2186 N N . LYS A 1 273 ? -0.678 26.398 -8.408 1.00 83.50 273 LYS A N 1
ATOM 2187 C CA . LYS A 1 273 ? 0.067 27.604 -7.999 1.00 83.50 273 LYS A CA 1
ATOM 2188 C C . LYS A 1 273 ? -0.855 28.814 -7.826 1.00 83.50 273 LYS A C 1
ATOM 2190 O O . LYS A 1 273 ? -0.753 29.522 -6.832 1.00 83.50 273 LYS A O 1
ATOM 2195 N N . LEU A 1 274 ? -1.803 29.035 -8.738 1.00 85.56 274 LEU A N 1
ATOM 2196 C CA . LEU A 1 274 ? -2.787 30.116 -8.604 1.00 85.56 274 LEU A CA 1
ATOM 2197 C C . LEU A 1 274 ? -3.779 29.879 -7.455 1.00 85.56 274 LEU A C 1
ATOM 2199 O O . LEU A 1 274 ? -4.253 30.845 -6.858 1.00 85.56 274 LEU A O 1
ATOM 2203 N N . GLN A 1 275 ? -4.105 28.628 -7.129 1.00 79.81 275 GLN A N 1
ATOM 2204 C CA . GLN A 1 275 ? -4.976 28.291 -6.006 1.00 79.81 275 GLN A CA 1
ATOM 2205 C C . GLN A 1 275 ? -4.255 28.453 -4.663 1.00 79.81 275 GLN A C 1
ATOM 2207 O O . GLN A 1 275 ? -4.783 29.132 -3.786 1.00 79.81 275 GLN A O 1
ATOM 2212 N N . THR A 1 276 ? -3.034 27.935 -4.531 1.00 85.06 276 THR A N 1
ATOM 2213 C CA . THR A 1 276 ? -2.214 28.098 -3.320 1.00 85.06 276 THR A CA 1
ATOM 2214 C C . THR A 1 276 ? -1.864 29.565 -3.053 1.00 85.06 276 THR A C 1
ATOM 2216 O O . THR A 1 276 ? -1.934 29.998 -1.906 1.00 85.06 276 THR A O 1
ATOM 2219 N N . GLU A 1 277 ? -1.602 30.383 -4.080 1.00 78.69 277 GLU A N 1
ATOM 2220 C CA . GLU A 1 277 ? -1.463 31.842 -3.919 1.00 78.69 277 GLU A CA 1
ATOM 2221 C C . GLU A 1 277 ? -2.778 32.528 -3.504 1.00 78.69 277 GLU A C 1
ATOM 2223 O O . GLU A 1 277 ? -2.769 33.429 -2.666 1.00 78.69 277 GLU A O 1
ATOM 2228 N N . ARG A 1 278 ? -3.938 32.080 -4.008 1.00 83.75 278 ARG A N 1
ATOM 2229 C CA . ARG A 1 278 ? -5.250 32.566 -3.532 1.00 83.75 278 ARG A CA 1
ATOM 2230 C C . ARG A 1 278 ? -5.540 32.152 -2.089 1.00 83.75 278 ARG A C 1
ATOM 2232 O O . ARG A 1 278 ? -6.204 32.896 -1.376 1.00 83.75 278 ARG A O 1
ATOM 2239 N N . GLU A 1 279 ? -5.068 30.990 -1.657 1.00 86.44 279 GLU A N 1
ATOM 2240 C CA . GLU A 1 279 ? -5.222 30.485 -0.288 1.00 86.44 279 GLU A CA 1
ATOM 2241 C C . GLU A 1 279 ? -4.298 31.220 0.684 1.00 86.44 279 GLU A C 1
ATOM 2243 O O . GLU A 1 279 ? -4.769 31.682 1.721 1.00 86.44 279 GLU A O 1
ATOM 2248 N N . ARG A 1 280 ? -3.041 31.469 0.294 1.00 87.06 280 ARG A N 1
ATOM 2249 C CA . ARG A 1 280 ? -2.122 32.388 0.989 1.00 87.06 280 ARG A CA 1
ATOM 2250 C C . ARG A 1 280 ? -2.712 33.794 1.097 1.00 87.06 280 ARG A C 1
ATOM 2252 O O . ARG A 1 280 ? -2.696 34.377 2.175 1.00 87.06 280 ARG A O 1
ATOM 2259 N N . GLY A 1 281 ? -3.292 34.310 0.012 1.00 83.81 281 GLY A N 1
ATOM 2260 C CA . GLY A 1 281 ? -3.972 35.607 -0.007 1.00 83.81 281 GLY A CA 1
ATOM 2261 C C . GLY A 1 281 ? -5.198 35.674 0.911 1.00 83.81 281 GLY A C 1
ATOM 2262 O O . GLY A 1 281 ? -5.408 36.697 1.557 1.00 83.81 281 GLY A O 1
ATOM 2263 N N . ARG A 1 282 ? -5.983 34.590 1.021 1.00 84.88 282 ARG A N 1
ATOM 2264 C CA . ARG A 1 282 ? -7.096 34.496 1.985 1.00 84.88 282 ARG A CA 1
ATOM 2265 C C . ARG A 1 282 ? -6.598 34.443 3.426 1.00 84.88 282 ARG A C 1
ATOM 2267 O O . ARG A 1 282 ? -7.034 35.267 4.219 1.00 84.88 282 ARG A O 1
ATOM 2274 N N . ALA A 1 283 ? -5.642 33.567 3.739 1.00 85.44 283 ALA A N 1
ATOM 2275 C CA . ALA A 1 283 ? -5.055 33.475 5.076 1.00 85.44 283 ALA A CA 1
ATOM 2276 C C . ALA A 1 283 ? -4.456 34.820 5.524 1.00 85.44 283 ALA A C 1
ATOM 2278 O O . ALA A 1 283 ? -4.794 35.322 6.590 1.00 85.44 283 ALA A O 1
ATOM 2279 N N . ALA A 1 284 ? -3.677 35.481 4.661 1.00 84.69 284 ALA A N 1
ATOM 2280 C CA . ALA A 1 284 ? -3.127 36.805 4.942 1.00 84.69 284 ALA A CA 1
ATOM 2281 C C . ALA A 1 284 ? -4.210 37.889 5.119 1.00 84.69 284 ALA A C 1
ATOM 2283 O O . ALA A 1 284 ? -4.007 38.824 5.893 1.00 84.69 284 ALA A O 1
ATOM 2284 N N . ALA A 1 285 ? -5.358 37.790 4.441 1.00 86.31 285 ALA A N 1
ATOM 2285 C CA . ALA A 1 285 ? -6.485 38.702 4.645 1.00 86.31 285 ALA A CA 1
ATOM 2286 C C . ALA A 1 285 ? -7.229 38.429 5.966 1.00 86.31 285 ALA A C 1
ATOM 2288 O O . ALA A 1 285 ? -7.599 39.373 6.664 1.00 86.31 285 ALA A O 1
ATOM 2289 N N . GLU A 1 286 ? -7.406 37.160 6.338 1.00 87.62 286 GLU A N 1
ATOM 2290 C CA . GLU A 1 286 ? -7.979 36.747 7.624 1.00 87.62 286 GLU A CA 1
ATOM 2291 C C . GLU A 1 286 ? -7.078 37.151 8.800 1.00 87.62 286 GLU A C 1
ATOM 2293 O O . GLU A 1 286 ? -7.571 37.694 9.787 1.00 87.62 286 GLU A O 1
ATOM 2298 N N . ASP A 1 287 ? -5.760 36.981 8.679 1.00 87.88 287 ASP A N 1
ATOM 2299 C CA . ASP A 1 287 ? -4.791 37.436 9.678 1.00 87.88 287 ASP A CA 1
ATOM 2300 C C . ASP A 1 287 ? -4.748 38.965 9.778 1.00 87.88 287 ASP A C 1
ATOM 2302 O O . ASP A 1 287 ? -4.754 39.501 10.885 1.00 87.88 287 ASP A O 1
ATOM 2306 N N . ASN A 1 288 ? -4.816 39.700 8.659 1.00 84.50 288 ASN A N 1
ATOM 2307 C CA . ASN A 1 288 ? -4.975 41.160 8.707 1.00 84.50 288 ASN A CA 1
ATOM 2308 C C . ASN A 1 288 ? -6.290 41.581 9.386 1.00 84.50 288 ASN A C 1
ATOM 2310 O O . ASN A 1 288 ? -6.292 42.545 10.155 1.00 84.50 288 ASN A O 1
ATOM 2314 N N . ALA A 1 289 ? -7.398 40.863 9.169 1.00 88.25 289 ALA A N 1
ATOM 2315 C CA . ALA A 1 289 ? -8.659 41.128 9.862 1.00 88.25 289 ALA A CA 1
ATOM 2316 C C . ALA A 1 289 ? -8.561 40.845 11.376 1.00 88.25 289 ALA A C 1
ATOM 2318 O O . ALA A 1 289 ? -9.015 41.662 12.180 1.00 88.25 289 ALA A O 1
ATOM 2319 N N . ARG A 1 290 ? -7.907 39.744 11.779 1.00 88.88 290 ARG A N 1
ATOM 2320 C CA . ARG A 1 290 ? -7.613 39.418 13.190 1.00 88.88 290 ARG A CA 1
ATOM 2321 C C . ARG A 1 290 ? -6.743 40.493 13.844 1.00 88.88 290 ARG A C 1
ATOM 2323 O O . ARG A 1 290 ? -7.094 40.985 14.914 1.00 88.88 290 ARG A O 1
ATOM 2330 N N . LEU A 1 291 ? -5.655 40.902 13.187 1.00 90.69 291 LEU A N 1
ATOM 2331 C CA . LEU A 1 291 ? -4.766 41.972 13.650 1.00 90.69 291 LEU A CA 1
ATOM 2332 C C . LEU A 1 291 ? -5.510 43.309 13.773 1.00 90.69 291 LEU A C 1
ATOM 2334 O O . LEU A 1 291 ? -5.383 43.973 14.796 1.00 90.69 291 LEU A O 1
ATOM 2338 N N . THR A 1 292 ? -6.341 43.675 12.793 1.00 89.19 292 THR A N 1
ATOM 2339 C CA . THR A 1 292 ? -7.154 44.907 12.832 1.00 89.19 292 THR A CA 1
ATOM 2340 C C . THR A 1 292 ? -8.143 44.887 13.999 1.00 89.19 292 THR A C 1
ATOM 2342 O O . THR A 1 292 ? -8.271 45.879 14.714 1.00 89.19 292 THR A O 1
ATOM 2345 N N . CYS A 1 293 ? -8.804 43.751 14.244 1.00 88.62 293 CYS A N 1
ATOM 2346 C CA . CYS A 1 293 ? -9.707 43.588 15.384 1.00 88.62 293 CYS A CA 1
ATOM 2347 C C . CYS A 1 293 ? -8.965 43.668 16.730 1.00 88.62 293 CYS A C 1
ATOM 2349 O O . CYS A 1 293 ? -9.455 44.295 17.667 1.00 88.62 293 CYS A O 1
ATOM 2351 N N . MET A 1 294 ? -7.772 43.072 16.827 1.00 88.62 294 MET A N 1
ATOM 2352 C CA . MET A 1 294 ? -6.941 43.131 18.033 1.00 88.62 294 MET A CA 1
ATOM 2353 C C . MET A 1 294 ? -6.412 44.547 18.297 1.00 88.62 294 MET A C 1
ATOM 2355 O O . MET A 1 294 ? -6.422 44.989 19.441 1.00 88.62 294 MET A O 1
ATOM 2359 N N . VAL A 1 295 ? -6.009 45.285 17.257 1.00 86.56 295 VAL A N 1
ATOM 2360 C CA . VAL A 1 295 ? -5.614 46.700 17.368 1.00 86.56 295 VAL A CA 1
ATOM 2361 C C . VAL A 1 295 ? -6.793 47.561 17.823 1.00 86.56 295 VAL A C 1
ATOM 2363 O O . VAL A 1 295 ? -6.617 48.387 18.713 1.00 86.56 295 VAL A O 1
ATOM 2366 N N . ALA A 1 296 ? -7.998 47.339 17.288 1.00 89.81 296 ALA A N 1
ATOM 2367 C CA . ALA A 1 296 ? -9.194 48.064 17.713 1.00 89.81 296 ALA A CA 1
ATOM 2368 C C . ALA A 1 296 ? -9.553 47.798 19.189 1.00 89.81 296 ALA A C 1
ATOM 2370 O O . ALA A 1 296 ? -9.857 48.735 19.924 1.00 89.81 296 ALA A O 1
ATOM 2371 N N . GLU A 1 297 ? -9.472 46.546 19.653 1.00 87.81 297 GLU A N 1
ATOM 2372 C CA . GLU A 1 297 ? -9.755 46.216 21.056 1.00 87.81 297 GLU A CA 1
ATOM 2373 C C . GLU A 1 297 ? -8.648 46.720 22.003 1.00 87.81 297 GLU A C 1
ATOM 2375 O O . GLU A 1 297 ? -8.959 47.225 23.078 1.00 87.81 297 GLU A O 1
ATOM 2380 N N . LEU A 1 298 ? -7.372 46.688 21.594 1.00 89.56 298 LEU A N 1
ATOM 2381 C CA . LEU A 1 298 ? -6.268 47.310 22.341 1.00 89.56 298 LEU A CA 1
ATOM 2382 C C . LEU A 1 298 ? -6.408 48.837 22.419 1.00 89.56 298 LEU A C 1
ATOM 2384 O O . LEU A 1 298 ? -6.155 49.418 23.472 1.00 89.56 298 LEU A O 1
ATOM 2388 N N . GLN A 1 299 ? -6.845 49.493 21.341 1.00 89.00 299 GLN A N 1
ATOM 2389 C CA . GLN A 1 299 ? -7.101 50.933 21.343 1.00 89.00 299 GLN A CA 1
ATOM 2390 C C . GLN A 1 299 ? -8.284 51.284 22.259 1.00 89.00 299 GLN A C 1
ATOM 2392 O O . GLN A 1 299 ? -8.181 52.209 23.058 1.00 89.00 299 GLN A O 1
ATOM 2397 N N . LYS A 1 300 ? -9.359 50.492 22.237 1.00 89.38 300 LYS A N 1
ATOM 2398 C CA . LYS A 1 300 ? -10.495 50.609 23.163 1.00 89.38 300 LYS A CA 1
ATOM 2399 C C . LYS A 1 300 ? -10.095 50.368 24.625 1.00 89.38 300 LYS A C 1
ATOM 2401 O O . LYS A 1 300 ? -10.555 51.085 25.510 1.00 89.38 300 LYS A O 1
ATOM 2406 N N . GLN A 1 301 ? -9.202 49.415 24.904 1.00 84.06 301 GLN A N 1
ATOM 2407 C CA . GLN A 1 301 ? -8.614 49.243 26.240 1.00 84.06 301 GLN A CA 1
ATOM 2408 C C . GLN A 1 301 ? -7.757 50.452 26.645 1.00 84.06 301 GLN A C 1
ATOM 2410 O O . GLN A 1 301 ? -7.834 50.903 27.789 1.00 84.06 301 GLN A O 1
ATOM 2415 N N . TRP A 1 302 ? -6.979 51.019 25.719 1.00 86.81 302 TRP A N 1
ATOM 2416 C CA . TRP A 1 302 ? -6.213 52.242 25.961 1.00 86.81 302 TRP A CA 1
ATOM 2417 C C . TRP A 1 302 ? -7.129 53.437 26.273 1.00 86.81 302 TRP A C 1
ATOM 2419 O O . TRP A 1 302 ? -6.931 54.093 27.290 1.00 86.81 302 TRP A O 1
ATOM 2429 N N . GLU A 1 303 ? -8.191 53.654 25.495 1.00 88.94 303 GLU A N 1
ATOM 2430 C CA . GLU A 1 303 ? -9.208 54.688 25.745 1.00 88.94 303 GLU A CA 1
ATOM 2431 C C . GLU A 1 303 ? -9.886 54.509 27.118 1.00 88.94 303 GLU A C 1
ATOM 2433 O O . GLU A 1 303 ? -10.012 55.473 27.873 1.00 88.94 303 GLU A O 1
ATOM 2438 N N . VAL A 1 304 ? -10.244 53.276 27.503 1.00 88.88 304 VAL A N 1
ATOM 2439 C CA . VAL A 1 304 ? -10.798 52.974 28.838 1.00 88.88 304 VAL A CA 1
ATOM 2440 C C . VAL A 1 304 ? -9.782 53.255 29.950 1.00 88.88 304 VAL A C 1
ATOM 2442 O O . VAL A 1 304 ? -10.139 53.876 30.949 1.00 88.88 304 VAL A O 1
ATOM 2445 N N . THR A 1 305 ? -8.517 52.850 29.798 1.00 83.81 305 THR A N 1
ATOM 2446 C CA . THR A 1 305 ? -7.478 53.149 30.807 1.00 83.81 305 THR A CA 1
ATOM 2447 C C . THR A 1 305 ? -7.147 54.637 30.900 1.00 83.81 305 THR A C 1
ATOM 2449 O O . THR A 1 305 ? -6.891 55.137 31.994 1.00 83.81 305 THR A O 1
ATOM 2452 N N . GLN A 1 306 ? -7.212 55.380 29.794 1.00 84.00 306 GLN A N 1
ATOM 2453 C CA . GLN A 1 306 ? -7.073 56.833 29.808 1.00 84.00 306 GLN A CA 1
ATOM 2454 C C . GLN A 1 306 ? -8.265 57.493 30.519 1.00 84.00 306 GLN A C 1
ATOM 2456 O O . GLN A 1 306 ? -8.071 58.386 31.344 1.00 84.00 306 GLN A O 1
ATOM 2461 N N . ALA A 1 307 ? -9.489 57.022 30.262 1.00 85.00 307 ALA A N 1
ATOM 2462 C CA . ALA A 1 307 ? -10.692 57.500 30.937 1.00 85.00 307 ALA A CA 1
ATOM 2463 C C . ALA A 1 307 ? -10.651 57.238 32.454 1.00 85.00 307 ALA A C 1
ATOM 2465 O O . ALA A 1 307 ? -10.958 58.142 33.230 1.00 85.00 307 ALA A O 1
ATOM 2466 N N . THR A 1 308 ? -10.205 56.056 32.902 1.00 82.56 308 THR A N 1
ATOM 2467 C CA . THR A 1 308 ? -10.049 55.783 34.342 1.00 82.56 308 THR A CA 1
ATOM 2468 C C . THR A 1 308 ? -8.934 56.613 34.976 1.00 82.56 308 THR A C 1
ATOM 2470 O O . THR A 1 308 ? -9.117 57.096 36.089 1.00 82.56 308 THR A O 1
ATOM 2473 N N . GLN A 1 309 ? -7.817 56.866 34.282 1.00 82.62 309 GLN A N 1
ATOM 2474 C CA . GLN A 1 309 ? -6.776 57.780 34.776 1.00 82.62 309 GLN A CA 1
ATOM 2475 C C . GLN A 1 309 ? -7.263 59.230 34.895 1.00 82.62 309 GLN A C 1
ATOM 2477 O O . GLN A 1 309 ? -6.884 59.917 35.842 1.00 82.62 309 GLN A O 1
ATOM 2482 N N . ASN A 1 310 ? -8.100 59.701 33.967 1.00 83.44 310 ASN A N 1
ATOM 2483 C CA . ASN A 1 310 ? -8.694 61.035 34.045 1.00 83.44 310 ASN A CA 1
ATOM 2484 C C . ASN A 1 310 ? -9.691 61.125 35.210 1.00 83.44 310 ASN A C 1
ATOM 2486 O O . ASN A 1 310 ? -9.554 62.016 36.041 1.00 83.44 310 ASN A O 1
ATOM 2490 N N . ALA A 1 311 ? -10.591 60.147 35.358 1.00 82.44 311 ALA A N 1
ATOM 2491 C CA . ALA A 1 311 ? -11.511 60.087 36.496 1.00 82.44 311 ALA A CA 1
ATOM 2492 C C . ALA A 1 311 ? -10.770 60.017 37.848 1.00 82.44 311 ALA A C 1
ATOM 2494 O O . ALA A 1 311 ? -11.163 60.674 38.805 1.00 82.44 311 ALA A O 1
ATOM 2495 N N . VAL A 1 312 ? -9.659 59.273 37.941 1.00 84.50 312 VAL A N 1
ATOM 2496 C CA . VAL A 1 312 ? -8.821 59.235 39.156 1.00 84.50 312 VAL A CA 1
ATOM 2497 C C . VAL A 1 312 ? -8.193 60.599 39.467 1.00 84.50 312 VAL A C 1
ATOM 2499 O O . VAL A 1 312 ? -8.116 60.957 40.640 1.00 84.50 312 VAL A O 1
ATOM 2502 N N . LYS A 1 313 ? -7.795 61.388 38.458 1.00 84.94 313 LYS A N 1
ATOM 2503 C CA . LYS A 1 313 ? -7.334 62.774 38.670 1.00 84.94 313 LYS A CA 1
ATOM 2504 C C . LYS A 1 313 ? -8.466 63.682 39.139 1.00 84.94 313 LYS A C 1
ATOM 2506 O O . LYS A 1 313 ? -8.287 64.377 40.129 1.00 84.94 313 LYS A O 1
ATOM 2511 N N . GLU A 1 314 ? -9.633 63.617 38.502 1.00 82.81 314 GLU A N 1
ATOM 2512 C CA . GLU A 1 314 ? -10.824 64.375 38.914 1.00 82.81 314 GLU A CA 1
ATOM 2513 C C . GLU A 1 314 ? -11.211 64.054 40.372 1.00 82.81 314 GLU A C 1
ATOM 2515 O O . GLU A 1 314 ? -11.473 64.961 41.162 1.00 82.81 314 GLU A O 1
ATOM 2520 N N . PHE A 1 315 ? -11.144 62.780 40.782 1.00 78.44 315 PHE A N 1
ATOM 2521 C CA . PHE A 1 315 ? -11.334 62.386 42.181 1.00 78.44 315 PHE A CA 1
ATOM 2522 C C . PHE A 1 315 ? -10.219 62.887 43.114 1.00 78.44 315 PHE A C 1
ATOM 2524 O O . PHE A 1 315 ? -10.525 63.288 44.234 1.00 78.44 315 PHE A O 1
ATOM 2531 N N . GLN A 1 316 ? -8.950 62.910 42.688 1.00 82.06 316 GLN A N 1
ATOM 2532 C CA . GLN A 1 316 ? -7.857 63.497 43.479 1.00 82.06 316 GLN A CA 1
ATOM 2533 C C . GLN A 1 316 ? -8.017 65.015 43.653 1.00 82.06 316 GLN A C 1
ATOM 2535 O O . GLN A 1 316 ? -7.814 65.519 44.755 1.00 82.06 316 GLN A O 1
ATOM 2540 N N . GLU A 1 317 ? -8.435 65.734 42.612 1.00 82.56 317 GLU A N 1
ATOM 2541 C CA . GLU A 1 317 ? -8.725 67.171 42.666 1.00 82.56 317 GLU A CA 1
ATOM 2542 C C . GLU A 1 317 ? 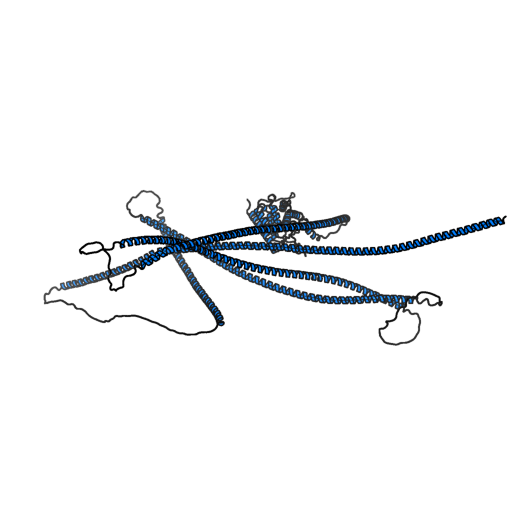-9.931 67.463 43.580 1.00 82.56 317 GLU A C 1
ATOM 2544 O O . GLU A 1 317 ? -9.875 68.370 44.411 1.00 82.56 317 GLU A O 1
ATOM 2549 N N . CYS A 1 318 ? -10.989 66.644 43.520 1.00 79.31 318 CYS A N 1
ATOM 2550 C CA . CYS A 1 318 ? -12.115 66.718 44.460 1.00 79.31 318 CYS A CA 1
ATOM 2551 C C . CYS A 1 318 ? -11.714 66.416 45.913 1.00 79.31 318 CYS A C 1
ATOM 2553 O O . CYS A 1 318 ? -12.207 67.081 46.823 1.00 79.31 318 CYS A O 1
ATOM 2555 N N . LEU A 1 319 ? -10.824 65.446 46.150 1.00 79.31 319 LEU A N 1
ATOM 2556 C CA . LEU A 1 319 ? -10.313 65.147 47.491 1.00 79.31 319 LEU A CA 1
ATOM 2557 C C . LEU A 1 319 ? -9.469 66.302 48.039 1.00 79.31 319 LEU A C 1
ATOM 2559 O O . LEU A 1 319 ? -9.723 66.739 49.155 1.00 79.31 319 LEU A O 1
ATOM 2563 N N . GLN A 1 320 ? -8.560 66.875 47.246 1.00 79.44 320 GLN A N 1
ATOM 2564 C CA . GLN A 1 320 ? -7.773 68.044 47.662 1.00 79.44 320 GLN A CA 1
ATOM 2565 C C . GLN A 1 320 ? -8.658 69.267 47.952 1.00 79.44 320 GLN A C 1
ATOM 2567 O O . GLN A 1 320 ? -8.421 69.984 48.923 1.00 79.44 320 GLN A O 1
ATOM 2572 N N . ALA A 1 321 ? -9.718 69.490 47.169 1.00 79.12 321 ALA A N 1
ATOM 2573 C CA . ALA A 1 321 ? -10.694 70.545 47.446 1.00 79.12 321 ALA A CA 1
ATOM 2574 C C . ALA A 1 321 ? -11.471 70.309 48.760 1.00 79.12 321 ALA A C 1
ATOM 2576 O O . ALA A 1 321 ? -11.763 71.264 49.483 1.00 79.12 321 ALA A O 1
ATOM 2577 N N . LEU A 1 322 ? -11.781 69.050 49.095 1.00 74.19 322 LEU A N 1
ATOM 2578 C CA . LEU A 1 322 ? -12.409 68.677 50.368 1.00 74.19 322 LEU A CA 1
ATOM 2579 C C . LEU A 1 322 ? -11.445 68.795 51.557 1.00 74.19 322 LEU A C 1
ATOM 2581 O O . LEU A 1 322 ? -11.863 69.265 52.611 1.00 74.19 322 LEU A O 1
ATOM 2585 N N . GLU A 1 323 ? -10.174 68.422 51.396 1.00 74.62 323 GLU A N 1
ATOM 2586 C CA . GLU A 1 323 ? -9.127 68.573 52.416 1.00 74.62 323 GLU A CA 1
ATOM 2587 C C . GLU A 1 323 ? -8.870 70.054 52.737 1.00 74.62 323 GLU A C 1
ATOM 2589 O O . GLU A 1 323 ? -8.859 70.439 53.906 1.00 74.62 323 GLU A O 1
ATOM 2594 N N . LEU A 1 324 ? -8.763 70.910 51.713 1.00 75.00 324 LEU A N 1
ATOM 2595 C CA . LEU A 1 324 ? -8.644 72.363 51.885 1.00 75.00 324 LEU A CA 1
ATOM 2596 C C . LEU A 1 324 ? -9.885 72.954 52.574 1.00 75.00 324 LEU A C 1
ATOM 2598 O O . LEU A 1 324 ? -9.755 73.654 53.577 1.00 75.00 324 LEU A O 1
ATOM 2602 N N . GLY A 1 325 ? -11.091 72.610 52.108 1.00 70.25 325 GLY A N 1
ATOM 2603 C CA . GLY A 1 325 ? -12.349 73.067 52.714 1.00 70.25 325 GLY A CA 1
ATOM 2604 C C . GLY A 1 325 ? -12.649 72.481 54.104 1.00 70.25 325 GLY A C 1
ATOM 2605 O O . GLY A 1 325 ? -13.550 72.969 54.794 1.00 70.25 325 GLY A O 1
ATOM 2606 N N . ALA A 1 326 ? -11.922 71.442 54.528 1.00 67.00 326 ALA A N 1
ATOM 2607 C CA . ALA A 1 326 ? -11.910 70.948 55.901 1.00 67.00 326 ALA A CA 1
ATOM 2608 C C . ALA A 1 326 ? -10.922 71.749 56.764 1.00 67.00 326 ALA A C 1
ATOM 2610 O O . ALA A 1 326 ? -11.307 72.209 57.836 1.00 67.00 326 ALA A O 1
ATOM 2611 N N . ALA A 1 327 ? -9.703 71.995 56.272 1.00 68.75 327 ALA A N 1
ATOM 2612 C CA . ALA A 1 327 ? -8.692 72.793 56.967 1.00 68.75 327 ALA A CA 1
ATOM 2613 C C . ALA A 1 327 ? -9.153 74.241 57.230 1.00 68.75 327 ALA A C 1
ATOM 2615 O O . ALA A 1 327 ? -8.994 74.738 58.344 1.00 68.75 327 ALA A O 1
ATOM 2616 N N . GLU A 1 328 ? -9.809 74.890 56.258 1.00 68.12 328 GLU A N 1
ATOM 2617 C CA . GLU A 1 328 ? -10.436 76.212 56.446 1.00 68.12 328 GLU A CA 1
ATOM 2618 C C . GLU A 1 328 ? -11.446 76.204 57.608 1.00 68.12 328 GLU A C 1
ATOM 2620 O O . GLU A 1 328 ? -11.461 77.108 58.446 1.00 68.12 328 GLU A O 1
ATOM 2625 N N . LYS A 1 329 ? -12.257 75.142 57.717 1.00 69.69 329 LYS A N 1
ATOM 2626 C CA . LYS A 1 329 ? -13.232 74.990 58.807 1.00 69.69 329 LYS A CA 1
ATOM 2627 C C . LYS A 1 329 ? -12.575 74.679 60.145 1.00 69.69 329 LYS A C 1
ATOM 2629 O O . LYS A 1 329 ? -13.061 75.147 61.172 1.00 69.69 329 LYS A O 1
ATOM 2634 N N . GLU A 1 330 ? -11.479 73.923 60.166 1.00 66.94 330 GLU A N 1
ATOM 2635 C CA . GLU A 1 330 ? -10.702 73.720 61.389 1.00 66.94 330 GLU A CA 1
ATOM 2636 C C . GLU A 1 330 ? -10.084 75.031 61.890 1.00 66.94 330 GLU A C 1
ATOM 2638 O O . GLU A 1 330 ? -10.134 75.281 63.097 1.00 66.94 330 GLU A O 1
ATOM 2643 N N . GLU A 1 331 ? -9.581 75.909 61.012 1.00 69.38 331 GLU A N 1
ATOM 2644 C CA . GLU A 1 331 ? -9.141 77.253 61.414 1.00 69.38 331 GLU A CA 1
ATOM 2645 C C . GLU A 1 331 ? -10.302 78.105 61.951 1.00 69.38 331 GLU A C 1
ATOM 2647 O O . GLU A 1 331 ? -10.156 78.721 63.014 1.00 69.38 331 GLU A O 1
ATOM 2652 N N . ASP A 1 332 ? -11.471 78.089 61.298 1.00 70.19 332 ASP A N 1
ATOM 2653 C CA . ASP A 1 332 ? -12.684 78.762 61.785 1.00 70.19 332 ASP A CA 1
ATOM 2654 C C . ASP A 1 332 ? -13.065 78.284 63.199 1.00 70.19 332 ASP A C 1
ATOM 2656 O O . ASP A 1 332 ? -13.244 79.110 64.103 1.00 70.19 332 ASP A O 1
ATOM 2660 N N . TYR A 1 333 ? -13.114 76.966 63.436 1.00 64.75 333 TYR A N 1
ATOM 2661 C CA . TYR A 1 333 ? -13.395 76.397 64.759 1.00 64.75 333 TYR A CA 1
ATOM 2662 C C . TYR A 1 333 ? -12.327 76.789 65.796 1.00 64.75 333 TYR A C 1
ATOM 2664 O O . TYR A 1 333 ? -12.679 77.227 66.895 1.00 64.75 333 TYR A O 1
ATOM 2672 N N . HIS A 1 334 ? -11.033 76.731 65.462 1.00 68.44 334 HIS A N 1
ATOM 2673 C CA . HIS A 1 334 ? -9.953 77.170 66.359 1.00 68.44 334 HIS A CA 1
ATOM 2674 C C . HIS A 1 334 ? -9.963 78.686 66.623 1.00 68.44 334 HIS A C 1
ATOM 2676 O O . HIS A 1 334 ? -9.481 79.139 67.671 1.00 68.44 334 HIS A O 1
ATOM 2682 N N . SER A 1 335 ? -10.498 79.494 65.704 1.00 70.81 335 SER A N 1
ATOM 2683 C CA . SER A 1 335 ? -10.715 80.928 65.917 1.00 70.81 335 SER A CA 1
ATOM 2684 C C . SER A 1 335 ? -11.877 81.172 66.889 1.00 70.81 335 SER A C 1
ATOM 2686 O O . SER A 1 335 ? -11.743 81.968 67.823 1.00 70.81 335 SER A O 1
ATOM 2688 N N . ALA A 1 336 ? -12.979 80.428 66.740 1.00 69.56 336 ALA A N 1
ATOM 2689 C CA . ALA A 1 336 ? -14.151 80.508 67.604 1.00 69.56 336 ALA A CA 1
ATOM 2690 C C . ALA A 1 336 ? -13.839 80.046 69.038 1.00 69.56 336 ALA A C 1
ATOM 2692 O O . ALA A 1 336 ? -14.206 80.733 69.992 1.00 69.56 336 ALA A O 1
ATOM 2693 N N . VAL A 1 337 ? -13.093 78.945 69.198 1.00 69.19 337 VAL A N 1
ATOM 2694 C CA . VAL A 1 337 ? -12.643 78.442 70.508 1.00 69.19 337 VAL A CA 1
ATOM 2695 C C . VAL A 1 337 ? -11.754 79.467 71.214 1.00 69.19 337 VAL A C 1
ATOM 2697 O O . VAL A 1 337 ? -12.078 79.861 72.333 1.00 69.19 337 VAL A O 1
ATOM 2700 N N . ARG A 1 338 ? -10.718 80.013 70.556 1.00 73.12 338 ARG A N 1
ATOM 2701 C CA . ARG A 1 338 ? -9.876 81.076 71.152 1.00 73.12 338 ARG A CA 1
ATOM 2702 C C . ARG A 1 338 ? -10.669 82.331 71.536 1.00 73.12 338 ARG A C 1
ATOM 2704 O O . ARG A 1 338 ? -10.299 83.034 72.477 1.00 73.12 338 ARG A O 1
ATOM 2711 N N . ARG A 1 339 ? -11.770 82.620 70.833 1.00 71.75 339 ARG A N 1
ATOM 2712 C CA . ARG A 1 339 ? -12.685 83.724 71.160 1.00 71.75 339 ARG A CA 1
ATOM 2713 C C . ARG A 1 339 ? -13.545 83.424 72.393 1.00 71.75 339 ARG A C 1
ATOM 2715 O O . ARG A 1 339 ? -13.786 84.325 73.184 1.00 71.75 339 ARG A O 1
ATOM 2722 N N . LEU A 1 340 ? -13.972 82.176 72.590 1.00 69.50 340 LEU A N 1
ATOM 2723 C CA . LEU A 1 340 ? -14.659 81.739 73.812 1.00 69.50 340 LEU A CA 1
ATOM 2724 C C . LEU A 1 340 ? -13.707 81.730 75.019 1.00 69.50 340 LEU A C 1
ATOM 2726 O O . LEU A 1 340 ? -14.050 82.271 76.069 1.00 69.50 340 LEU A O 1
ATOM 2730 N N . GLU A 1 341 ? -12.487 81.210 74.860 1.00 66.75 341 GLU A N 1
ATOM 2731 C CA . GLU A 1 341 ? -11.448 81.232 75.902 1.00 66.75 341 GLU A CA 1
ATOM 2732 C C . GLU A 1 341 ? -11.125 82.654 76.384 1.00 66.75 341 GLU A C 1
ATOM 2734 O O . GLU A 1 341 ? -10.934 82.874 77.583 1.00 66.75 341 GLU A O 1
ATOM 2739 N N . SER A 1 342 ? -11.079 83.635 75.473 1.00 69.19 342 SER A N 1
ATOM 2740 C CA . SER A 1 342 ? -10.798 85.028 75.836 1.00 69.19 342 SER A CA 1
ATOM 2741 C C . SER A 1 342 ? -11.938 85.693 76.616 1.00 69.19 342 SER A C 1
ATOM 2743 O O . SER A 1 342 ? -11.661 86.566 77.437 1.00 69.19 342 SER A O 1
ATOM 2745 N N . MET A 1 343 ? -13.190 85.252 76.434 1.00 69.69 343 MET A N 1
ATOM 2746 C CA . MET A 1 343 ? -14.340 85.705 77.232 1.00 69.69 343 MET A CA 1
ATOM 2747 C C . MET A 1 343 ? -14.478 84.971 78.574 1.00 69.69 343 MET A C 1
ATOM 2749 O O . MET A 1 343 ? -15.003 85.544 79.524 1.00 69.69 343 MET A O 1
ATOM 2753 N N . LEU A 1 344 ? -14.014 83.722 78.674 1.00 67.81 344 LEU A N 1
ATOM 2754 C CA . LEU A 1 344 ? -14.080 82.936 79.913 1.00 67.81 344 LEU A CA 1
ATOM 2755 C C . LEU A 1 344 ? -12.978 83.308 80.916 1.00 67.81 344 LEU A C 1
ATOM 2757 O O . LEU A 1 344 ? -13.195 83.224 82.123 1.00 67.81 344 LEU A O 1
ATOM 2761 N N . ARG A 1 345 ? -11.806 83.750 80.442 1.00 69.38 345 ARG A N 1
ATOM 2762 C CA . ARG A 1 345 ? -10.649 84.051 81.304 1.00 69.38 345 ARG A CA 1
ATOM 2763 C C . ARG A 1 345 ? -10.920 85.095 82.411 1.00 69.38 345 ARG A C 1
ATOM 2765 O O . ARG A 1 345 ? -10.469 84.840 83.525 1.00 69.38 345 ARG A O 1
ATOM 2772 N N . PRO A 1 346 ? -11.658 86.203 82.181 1.00 70.06 346 PRO A N 1
ATOM 2773 C CA . PRO A 1 346 ? -12.025 87.136 83.252 1.00 70.06 346 PRO A CA 1
ATOM 2774 C C . PRO A 1 346 ? -13.008 86.526 84.263 1.00 70.06 346 PRO A C 1
ATOM 2776 O O . PRO A 1 346 ? -12.819 86.680 85.463 1.00 70.06 346 PRO A O 1
ATOM 2779 N N . LEU A 1 347 ? -14.010 85.773 83.793 1.00 63.38 347 LEU A N 1
ATOM 2780 C CA . LEU A 1 347 ? -15.029 85.149 84.650 1.00 63.38 347 LEU A CA 1
ATOM 2781 C C . LEU A 1 347 ? -14.431 84.112 85.614 1.00 63.38 347 LEU A C 1
ATOM 2783 O O . LEU A 1 347 ? -14.869 84.007 86.756 1.00 63.38 347 LEU A O 1
ATOM 2787 N N . VAL A 1 348 ? -13.401 83.375 85.183 1.00 62.22 348 VAL A N 1
ATOM 2788 C CA . VAL A 1 348 ? -12.644 82.477 86.073 1.00 62.22 348 VAL A CA 1
ATOM 2789 C C . VAL A 1 348 ? -11.896 83.274 87.148 1.00 62.22 348 VAL A C 1
ATOM 2791 O O . VAL A 1 348 ? -11.954 82.908 88.317 1.00 62.22 348 VAL A O 1
ATOM 2794 N N . GLN A 1 349 ? -11.267 84.396 86.786 1.00 65.50 349 GLN A N 1
ATOM 2795 C CA . GLN A 1 349 ? -10.535 85.247 87.735 1.00 65.50 349 GLN A CA 1
ATOM 2796 C C . GLN A 1 349 ? -11.461 85.924 88.761 1.00 65.50 349 GLN A C 1
ATOM 2798 O O . GLN A 1 349 ? -11.091 86.050 89.927 1.00 65.50 349 GLN A O 1
ATOM 2803 N N . GLU A 1 350 ? -12.681 86.303 88.370 1.00 63.62 350 GLU A N 1
ATOM 2804 C CA . GLU A 1 350 ? -13.705 86.809 89.297 1.00 63.62 350 GLU A CA 1
ATOM 2805 C C . GLU A 1 350 ? -14.216 85.715 90.255 1.00 63.62 350 GLU A C 1
ATOM 2807 O O . GLU A 1 350 ? -14.405 85.977 91.445 1.00 63.62 350 GLU A O 1
ATOM 2812 N N . LEU A 1 351 ? -14.377 84.474 89.779 1.00 58.31 351 LEU A N 1
ATOM 2813 C CA . LEU A 1 351 ? -14.768 83.331 90.616 1.00 58.31 351 LEU A CA 1
ATOM 2814 C C . LEU A 1 351 ? -13.662 82.885 91.585 1.00 58.31 351 LEU A C 1
ATOM 2816 O O . LEU A 1 351 ? -13.968 82.484 92.708 1.00 58.31 351 LEU A O 1
ATOM 2820 N N . GLU A 1 352 ? -12.390 82.975 91.194 1.00 56.78 352 GLU A N 1
ATOM 2821 C CA . GLU A 1 352 ? -11.256 82.723 92.091 1.00 56.78 352 GLU A CA 1
ATOM 2822 C C . GLU A 1 352 ? -11.133 83.831 93.151 1.00 56.78 352 GLU A C 1
ATOM 2824 O O . GLU A 1 352 ? -11.051 83.528 94.341 1.00 56.78 352 GLU A O 1
ATOM 2829 N N . ALA A 1 353 ? -11.271 85.108 92.772 1.00 55.56 353 ALA A N 1
ATOM 2830 C CA . ALA A 1 353 ? -11.283 86.224 93.724 1.00 55.56 353 ALA A CA 1
ATOM 2831 C C . ALA A 1 353 ? -12.446 86.154 94.740 1.00 55.56 353 ALA A C 1
ATOM 2833 O O . ALA A 1 353 ? -12.288 86.549 95.896 1.00 55.56 353 ALA A O 1
ATOM 2834 N N . ALA A 1 354 ? -13.606 85.620 94.342 1.00 52.09 354 ALA A N 1
ATOM 2835 C CA . ALA A 1 354 ? -14.732 85.374 95.247 1.00 52.09 354 ALA A CA 1
ATOM 2836 C C . ALA A 1 354 ? -14.503 84.187 96.207 1.00 52.09 354 ALA A C 1
ATOM 2838 O O . ALA A 1 354 ? -15.144 84.111 97.258 1.00 52.09 354 ALA A O 1
ATOM 2839 N N . ARG A 1 355 ? -13.598 83.260 95.868 1.00 50.28 355 ARG A N 1
ATOM 2840 C CA . ARG A 1 355 ? -13.312 82.045 96.647 1.00 50.28 355 ARG A CA 1
ATOM 2841 C C . ARG A 1 355 ? -12.418 82.320 97.857 1.00 50.28 355 ARG A C 1
ATOM 2843 O O . ARG A 1 355 ? -12.651 81.748 98.921 1.00 50.28 355 ARG A O 1
ATOM 2850 N N . ASP A 1 356 ? -11.454 83.226 97.714 1.00 48.84 356 ASP A N 1
ATOM 2851 C CA . ASP A 1 356 ? -10.457 83.521 98.754 1.00 48.84 356 ASP A CA 1
ATOM 2852 C C . ASP A 1 356 ? -10.998 84.381 99.918 1.00 48.84 356 ASP A C 1
ATOM 2854 O O . ASP A 1 356 ? -10.371 84.460 100.973 1.00 48.84 356 ASP A O 1
ATOM 2858 N N . LEU A 1 357 ? -12.188 84.982 99.778 1.00 49.56 357 LEU A N 1
ATOM 2859 C CA . LEU A 1 357 ? -12.824 85.812 100.817 1.00 49.56 357 LEU A CA 1
ATOM 2860 C C . LEU A 1 357 ? -13.759 85.049 101.776 1.00 49.56 357 LEU A C 1
ATOM 2862 O O . LEU A 1 357 ? -14.199 85.619 102.772 1.00 49.56 357 LEU A O 1
ATOM 2866 N N . LEU A 1 358 ? -14.053 83.772 101.511 1.00 50.88 358 LEU A N 1
ATOM 2867 C CA . LEU A 1 358 ? -14.917 82.915 102.347 1.00 50.88 358 LEU A CA 1
ATOM 2868 C C . LEU A 1 358 ? -14.141 81.796 103.074 1.00 50.88 358 LEU A C 1
ATOM 2870 O O . LEU A 1 358 ? -14.739 80.889 103.649 1.00 50.88 358 LEU A O 1
ATOM 2874 N N . GLY A 1 359 ? -12.805 81.842 103.035 1.00 44.31 359 GLY A N 1
ATOM 2875 C CA . GLY A 1 359 ? -11.920 80.742 103.430 1.00 44.31 359 GLY A CA 1
ATOM 2876 C C . GLY A 1 359 ? -11.223 80.862 104.790 1.00 44.31 359 GLY A C 1
ATOM 2877 O O . GLY A 1 359 ? -10.228 80.167 104.990 1.00 44.31 359 GLY A O 1
ATOM 2878 N N . GLY A 1 360 ? -11.668 81.727 105.711 1.00 35.50 360 GLY A N 1
ATOM 2879 C CA . GLY A 1 360 ? -10.901 81.974 106.939 1.00 35.50 360 GLY A CA 1
ATOM 2880 C C . GLY A 1 360 ? -11.659 82.531 108.141 1.00 35.50 360 GLY A C 1
ATOM 2881 O O . GLY A 1 360 ? -11.612 83.731 108.367 1.00 35.50 360 GLY A O 1
ATOM 2882 N N . GLU A 1 361 ? -12.218 81.641 108.968 1.00 37.56 361 GLU A N 1
ATOM 2883 C CA . GLU A 1 361 ? -12.052 81.677 110.433 1.00 37.56 361 GLU A CA 1
ATOM 2884 C C . GLU A 1 361 ? -12.478 80.333 111.072 1.00 37.56 361 GLU A C 1
ATOM 2886 O O . GLU A 1 361 ? -13.641 79.959 111.020 1.00 37.56 361 GLU A O 1
ATOM 2891 N N . ASP A 1 362 ? -11.499 79.626 111.658 1.00 32.34 362 ASP A N 1
ATOM 2892 C CA . ASP A 1 362 ? -11.572 78.757 112.852 1.00 32.34 362 ASP A CA 1
ATOM 2893 C C . ASP A 1 362 ? -12.624 77.612 113.018 1.00 32.34 362 ASP A C 1
ATOM 2895 O O . ASP A 1 362 ? -13.812 77.755 112.777 1.00 32.34 362 ASP A O 1
ATOM 2899 N N . ARG A 1 363 ? -12.283 76.431 113.577 1.00 33.03 363 ARG A N 1
ATOM 2900 C CA . ARG A 1 363 ? -10.969 75.793 113.826 1.00 33.03 363 ARG A CA 1
ATOM 2901 C C . ARG A 1 363 ? -11.131 74.289 114.157 1.00 33.03 363 ARG A C 1
ATOM 2903 O O . ARG A 1 363 ? -12.213 73.801 114.462 1.00 33.03 363 ARG A O 1
ATOM 2910 N N . HIS A 1 364 ? -10.005 73.575 114.158 1.00 32.41 364 HIS A N 1
ATOM 2911 C CA . HIS A 1 364 ? -9.777 72.301 114.863 1.00 32.41 364 HIS A CA 1
ATOM 2912 C C . HIS A 1 364 ? -10.118 72.439 116.375 1.00 32.41 364 HIS A C 1
ATOM 2914 O O . HIS A 1 364 ? -9.927 73.529 116.908 1.00 32.41 364 HIS A O 1
ATOM 2920 N N . SER A 1 365 ? -10.503 71.429 117.170 1.00 28.19 365 SER A N 1
ATOM 2921 C CA . SER A 1 365 ? -10.779 69.982 116.992 1.00 28.19 365 SER A CA 1
ATOM 2922 C C . SER A 1 365 ? -11.268 69.387 118.341 1.00 28.19 365 SER A C 1
ATOM 2924 O O . SER A 1 365 ? -11.000 70.002 119.369 1.00 28.19 365 SER A O 1
ATOM 2926 N N . ALA A 1 366 ? -11.902 68.193 118.369 1.00 28.16 366 ALA A N 1
ATOM 2927 C CA . ALA A 1 366 ? -11.707 67.146 119.411 1.00 28.16 366 ALA A CA 1
ATOM 2928 C C . ALA A 1 366 ? -12.660 65.920 119.301 1.00 28.16 366 ALA A C 1
ATOM 2930 O O . ALA A 1 366 ? -13.876 66.060 119.314 1.00 28.16 366 ALA A O 1
ATOM 2931 N N . ASN A 1 367 ? -12.056 64.724 119.267 1.00 31.22 367 ASN A N 1
ATOM 2932 C CA . ASN A 1 367 ? -12.479 63.391 119.759 1.00 31.22 367 ASN A CA 1
ATOM 2933 C C . ASN A 1 367 ? -13.896 63.214 120.380 1.00 31.22 367 ASN A C 1
ATOM 2935 O O . ASN A 1 367 ? -14.241 63.900 121.334 1.00 31.22 367 ASN A O 1
ATOM 2939 N N . VAL A 1 368 ? -14.741 62.271 119.913 1.00 29.52 368 VAL A N 1
ATOM 2940 C CA . VAL A 1 368 ? -14.673 60.795 120.163 1.00 29.52 368 VAL A CA 1
ATOM 2941 C C . VAL A 1 368 ? -14.799 60.473 121.671 1.00 29.52 368 VAL A C 1
ATOM 2943 O O . VAL A 1 368 ? -13.926 60.913 122.418 1.00 29.52 368 VAL A O 1
ATOM 2946 N N . PRO A 1 369 ? -15.814 59.691 122.138 1.00 44.00 369 PRO A N 1
ATOM 2947 C CA . PRO A 1 369 ? -16.042 58.317 121.649 1.00 44.00 369 PRO A CA 1
ATOM 2948 C C . PRO A 1 369 ? -17.498 57.766 121.588 1.00 44.00 369 PRO A C 1
ATOM 2950 O O . PRO A 1 369 ? -18.452 58.392 122.028 1.00 44.00 369 PRO A O 1
ATOM 2953 N N . ALA A 1 370 ? -17.569 56.496 121.149 1.00 28.56 370 ALA A N 1
ATOM 2954 C CA . ALA A 1 370 ? -18.568 55.453 121.453 1.00 28.56 370 ALA A CA 1
ATOM 2955 C C . ALA A 1 370 ? -19.866 55.326 120.608 1.00 28.56 370 ALA A C 1
ATOM 2957 O O . ALA A 1 370 ? -20.784 56.135 120.655 1.00 28.56 370 ALA A O 1
ATOM 2958 N N . GLN A 1 371 ? -19.941 54.179 119.916 1.00 28.41 371 GLN A N 1
ATOM 2959 C CA . GLN A 1 371 ? -21.148 53.424 119.522 1.00 28.41 371 GLN A CA 1
ATOM 2960 C C . GLN A 1 371 ? -21.942 52.961 120.779 1.00 28.41 371 GLN A C 1
ATOM 2962 O O . GLN A 1 371 ? -21.330 52.966 121.852 1.00 28.41 371 GLN A O 1
ATOM 2967 N N . PRO A 1 372 ? -23.220 52.490 120.712 1.00 41.59 372 PRO A N 1
ATOM 2968 C CA . PRO A 1 372 ? -23.834 51.743 119.594 1.00 41.59 372 PRO A CA 1
ATOM 2969 C C . PRO A 1 372 ? -25.340 52.018 119.333 1.00 41.59 372 PRO A C 1
ATOM 2971 O O . PRO A 1 372 ? -25.926 52.923 119.913 1.00 41.59 372 PRO A O 1
ATOM 2974 N N . GLY A 1 373 ? -25.983 51.164 118.520 1.00 31.66 373 GLY A N 1
ATOM 2975 C CA . GLY A 1 373 ? -27.431 50.904 118.608 1.00 31.66 373 GLY A CA 1
ATOM 2976 C C . GLY A 1 373 ? -28.235 51.157 117.329 1.00 31.66 373 GLY A C 1
ATOM 2977 O O . GLY A 1 373 ? -28.599 52.286 117.026 1.00 31.66 373 GLY A O 1
ATOM 2978 N N . THR A 1 374 ? -28.571 50.088 116.606 1.00 30.45 374 THR A N 1
ATOM 2979 C CA . THR A 1 374 ? -29.509 50.103 115.471 1.00 30.45 374 THR A CA 1
ATOM 2980 C C . THR A 1 374 ? -30.964 50.091 115.955 1.00 30.45 374 THR A C 1
ATOM 2982 O O . THR A 1 374 ? -31.285 49.220 116.758 1.00 30.45 374 THR A O 1
ATOM 2985 N N . ALA A 1 375 ? -31.847 50.937 115.401 1.00 29.75 375 ALA A N 1
ATOM 2986 C CA . ALA A 1 375 ? -33.240 50.578 115.065 1.00 29.75 375 ALA A CA 1
ATOM 2987 C C . ALA A 1 375 ? -33.990 51.691 114.292 1.00 29.75 375 ALA A C 1
ATOM 2989 O O . ALA A 1 375 ? -33.889 52.866 114.619 1.00 29.75 375 ALA A O 1
ATOM 2990 N N . GLU A 1 376 ? -34.715 51.253 113.258 1.00 29.97 376 GLU A N 1
ATOM 2991 C CA . GLU A 1 376 ? -36.071 51.625 112.787 1.00 29.97 376 GLU A CA 1
ATOM 2992 C C . GLU A 1 376 ? -36.654 53.030 113.111 1.00 29.97 376 GLU A C 1
ATOM 2994 O O . GLU A 1 376 ? -36.689 53.453 114.256 1.00 29.97 376 GLU A O 1
ATOM 2999 N N . GLN A 1 377 ? -37.082 53.863 112.147 1.00 29.36 377 GLN A N 1
ATOM 3000 C CA . GLN A 1 377 ? -38.147 53.733 111.120 1.00 29.36 377 GLN A CA 1
ATOM 3001 C C . GLN A 1 377 ? -39.574 54.045 111.652 1.00 29.36 377 GLN A C 1
ATOM 3003 O O . GLN A 1 377 ? -40.090 53.330 112.502 1.00 29.36 377 GLN A O 1
ATOM 3008 N N . LYS A 1 378 ? -40.253 55.026 111.015 1.00 30.17 378 LYS A N 1
ATOM 3009 C CA . LYS A 1 378 ? -41.637 55.512 111.288 1.00 30.17 378 LYS A CA 1
ATOM 3010 C C . LYS A 1 378 ? -41.764 56.318 112.610 1.00 30.17 378 LYS A C 1
ATOM 3012 O O . LYS A 1 378 ? -40.818 56.368 113.380 1.00 30.17 378 LYS A O 1
ATOM 3017 N N . ALA A 1 379 ? -42.852 57.045 112.894 1.00 29.08 379 ALA A N 1
ATOM 3018 C CA . ALA A 1 379 ? -44.136 57.204 112.195 1.00 29.08 379 ALA A CA 1
ATOM 3019 C C . ALA A 1 379 ? -44.661 58.654 112.285 1.00 29.08 379 ALA A C 1
ATOM 3021 O O . ALA A 1 379 ? -44.165 59.432 113.094 1.00 29.08 379 ALA A O 1
ATOM 3022 N N . ASP A 1 380 ? -45.717 58.974 111.528 1.00 29.27 380 ASP A N 1
ATOM 3023 C CA . ASP A 1 380 ? -46.590 60.121 111.811 1.00 29.27 380 ASP A CA 1
ATOM 3024 C C . ASP A 1 380 ? -48.053 59.649 111.905 1.00 29.27 380 ASP A C 1
ATOM 3026 O O . ASP A 1 380 ? -48.671 59.299 110.898 1.00 29.27 380 ASP A O 1
ATOM 3030 N N . ALA A 1 381 ? -48.544 59.541 113.145 1.00 30.08 381 ALA A N 1
ATOM 3031 C CA . ALA A 1 381 ? -49.944 59.362 113.545 1.00 30.08 381 ALA A CA 1
ATOM 3032 C C . ALA A 1 381 ? -50.044 59.461 115.087 1.00 30.08 381 ALA A C 1
ATOM 3034 O O . ALA A 1 381 ? -49.734 58.511 115.803 1.00 30.08 381 ALA A O 1
ATOM 3035 N N . ALA A 1 382 ? -50.446 60.629 115.593 1.00 30.31 382 ALA A N 1
ATOM 3036 C CA . ALA A 1 382 ? -50.712 60.926 117.014 1.00 30.31 382 ALA A CA 1
ATOM 3037 C C . ALA A 1 382 ? -52.015 60.239 117.529 1.00 30.31 382 ALA A C 1
ATOM 3039 O O . ALA A 1 382 ? -52.738 59.689 116.691 1.00 30.31 382 ALA A O 1
ATOM 3040 N N . PRO A 1 383 ? -52.406 60.296 118.834 1.00 53.56 383 PRO A N 1
ATOM 3041 C CA . PRO A 1 383 ? -51.867 61.058 119.986 1.00 53.56 383 PRO A CA 1
ATOM 3042 C C . PRO A 1 383 ? -51.438 60.151 121.189 1.00 53.56 383 PRO A C 1
ATOM 3044 O O . PRO A 1 383 ? -51.504 58.932 121.079 1.00 53.56 383 PRO A O 1
ATOM 3047 N N . ASP A 1 384 ? -50.946 60.618 122.352 1.00 32.59 384 ASP A N 1
ATOM 3048 C CA . ASP A 1 384 ? -51.332 61.815 123.129 1.00 32.59 384 ASP A CA 1
ATOM 3049 C C . ASP A 1 384 ? -50.300 62.258 124.216 1.00 32.59 384 ASP A C 1
ATOM 3051 O O . ASP A 1 384 ? -49.390 61.519 124.583 1.00 32.59 384 ASP A O 1
ATOM 3055 N N . THR A 1 385 ? -50.539 63.441 124.802 1.00 31.14 385 THR A N 1
ATOM 3056 C CA . THR A 1 385 ? -50.025 64.039 126.063 1.00 31.14 385 THR A CA 1
ATOM 3057 C C . THR A 1 385 ? -48.707 64.862 126.116 1.00 31.14 385 THR A C 1
ATOM 3059 O O . THR A 1 385 ? -47.628 64.347 126.365 1.00 31.14 385 THR A O 1
ATOM 3062 N N . ARG A 1 386 ? -48.903 66.202 126.149 1.00 29.80 386 ARG A N 1
ATOM 3063 C CA . ARG A 1 386 ? -48.278 67.247 127.025 1.00 29.80 386 ARG A CA 1
ATOM 3064 C C . ARG A 1 386 ? -46.792 67.686 126.911 1.00 29.80 386 ARG A C 1
ATOM 3066 O O . ARG A 1 386 ? -45.877 66.895 127.072 1.00 29.80 386 ARG A O 1
ATOM 3073 N N . GLY A 1 387 ? -46.604 69.024 126.928 1.00 32.28 387 GLY A N 1
ATOM 3074 C CA . GLY A 1 387 ? -45.390 69.754 127.381 1.00 32.28 387 GLY A CA 1
ATOM 3075 C C . GLY A 1 387 ? -44.668 70.547 126.271 1.00 32.28 387 GLY A C 1
ATOM 3076 O O . GLY A 1 387 ? -43.870 69.971 125.552 1.00 32.28 387 GLY A O 1
ATOM 3077 N N . GLN A 1 388 ? -45.039 71.788 125.919 1.00 36.47 388 GLN A N 1
ATOM 3078 C CA . GLN A 1 388 ? -44.801 73.097 126.583 1.00 36.47 388 GLN A CA 1
ATOM 3079 C C . GLN A 1 388 ? -43.349 73.652 126.566 1.00 36.47 388 GLN A C 1
ATOM 3081 O O . GLN A 1 388 ? -42.558 73.279 127.420 1.00 36.47 388 GLN A O 1
ATOM 3086 N N . GLN A 1 389 ? -43.141 74.684 125.715 1.00 40.75 389 GLN A N 1
ATOM 3087 C CA . GLN A 1 389 ? -42.450 75.979 125.993 1.00 40.75 389 GLN A CA 1
ATOM 3088 C C . GLN A 1 389 ? -40.891 75.976 126.182 1.00 40.75 389 GLN A C 1
ATOM 3090 O O . GLN A 1 389 ? -40.337 75.010 126.683 1.00 40.75 389 GLN A O 1
ATOM 3095 N N . GLU A 1 390 ? -40.093 77.000 125.794 1.00 39.38 390 GLU A N 1
ATOM 3096 C CA . GLU A 1 390 ? -40.393 78.355 125.258 1.00 39.38 390 GLU A CA 1
ATOM 3097 C C . GLU A 1 390 ? -39.203 79.121 124.579 1.00 39.38 390 GLU A C 1
ATOM 3099 O O . GLU A 1 390 ? -38.050 78.740 124.734 1.00 39.38 390 GLU A O 1
ATOM 3104 N N . LEU A 1 391 ? -39.524 80.271 123.937 1.00 42.72 391 LEU A N 1
ATOM 3105 C CA . LEU A 1 391 ? -38.739 81.534 123.753 1.00 42.72 391 LEU A CA 1
ATOM 3106 C C . LEU A 1 391 ? -37.498 81.673 122.801 1.00 42.72 391 LEU A C 1
ATOM 3108 O O . LEU A 1 391 ? -36.370 81.513 123.243 1.00 42.72 391 LEU A O 1
ATOM 3112 N N . LEU A 1 392 ? -37.744 82.267 121.604 1.00 44.84 392 LEU A N 1
ATOM 3113 C CA . LEU A 1 392 ? -37.028 83.409 120.929 1.00 44.84 392 LEU A CA 1
ATOM 3114 C C . LEU A 1 392 ? -35.507 83.337 120.553 1.00 44.84 392 LEU A C 1
ATOM 3116 O O . LEU A 1 392 ? -34.798 82.493 121.085 1.00 44.84 392 LEU A O 1
ATOM 3120 N N . PRO A 1 393 ? -34.934 84.258 119.712 1.00 50.56 393 PRO A N 1
ATOM 3121 C CA . PRO A 1 393 ? -35.486 85.289 118.798 1.00 50.56 393 PRO A CA 1
ATOM 3122 C C . PRO A 1 393 ? -34.997 85.136 117.311 1.00 50.56 393 PRO A C 1
ATOM 3124 O O . PRO A 1 393 ? -34.841 84.024 116.824 1.00 50.56 393 PRO A O 1
ATOM 3127 N N . SER A 1 394 ? -34.831 86.232 116.543 1.00 50.72 394 SER A N 1
ATOM 3128 C CA . SER A 1 394 ? -34.849 86.294 115.058 1.00 50.72 394 SER A CA 1
ATOM 3129 C C . SER A 1 394 ? -33.535 86.661 114.328 1.00 50.72 394 SER A C 1
ATOM 3131 O O . SER A 1 394 ? -32.906 87.632 114.744 1.00 50.72 394 SER A O 1
ATOM 3133 N N . ALA A 1 395 ? -33.256 86.041 113.159 1.00 44.94 395 ALA A N 1
ATOM 3134 C CA . ALA A 1 395 ? -32.797 86.675 111.888 1.00 44.94 395 ALA A CA 1
ATOM 3135 C C . ALA A 1 395 ? -32.338 85.636 110.820 1.00 44.94 395 ALA A C 1
ATOM 3137 O O . ALA A 1 395 ? -31.270 85.060 110.983 1.00 44.94 395 ALA A O 1
ATOM 3138 N N . SER A 1 396 ? -33.088 85.405 109.722 1.00 56.81 396 SER A N 1
ATOM 3139 C CA . SER A 1 396 ? -32.667 84.450 108.651 1.00 56.81 396 SER A CA 1
ATOM 3140 C C . SER A 1 396 ? -33.418 84.523 107.295 1.00 56.81 396 SER A C 1
ATOM 3142 O O . SER A 1 396 ? -33.398 83.578 106.509 1.00 56.81 396 SER A O 1
ATOM 3144 N N . ALA A 1 397 ? -34.125 85.616 106.977 1.00 55.69 397 ALA A N 1
ATOM 3145 C CA . ALA A 1 397 ? -35.102 85.613 105.872 1.00 55.69 397 ALA A CA 1
ATOM 3146 C C . ALA A 1 397 ? -34.533 85.728 104.435 1.00 55.69 397 ALA A C 1
ATOM 3148 O O . ALA A 1 397 ? -35.240 85.386 103.489 1.00 55.69 397 ALA A O 1
ATOM 3149 N N . LEU A 1 398 ? -33.306 86.233 104.246 1.00 59.03 398 LEU A N 1
ATOM 3150 C CA . LEU A 1 398 ? -32.781 86.603 102.917 1.00 59.03 398 LEU A CA 1
ATOM 3151 C C . LEU A 1 398 ? -32.004 85.475 102.215 1.00 59.03 398 LEU A C 1
ATOM 3153 O O . LEU A 1 398 ? -32.192 85.252 101.019 1.00 59.03 398 LEU A O 1
ATOM 3157 N N . GLU A 1 399 ? -31.190 84.721 102.956 1.00 59.47 399 GLU A N 1
ATOM 3158 C CA . GLU A 1 399 ? -30.312 83.657 102.429 1.00 59.47 399 GLU A CA 1
ATOM 3159 C C . GLU A 1 399 ? -31.098 82.553 101.696 1.00 59.47 399 GLU A C 1
ATOM 3161 O O . GLU A 1 399 ? -30.659 82.002 100.685 1.00 59.47 399 GLU A O 1
ATOM 3166 N N . VAL A 1 400 ? -32.321 82.280 102.166 1.00 63.88 400 VAL A N 1
ATOM 3167 C CA . VAL A 1 400 ? -33.239 81.277 101.603 1.00 63.88 400 VAL A CA 1
ATOM 3168 C C . VAL A 1 400 ? -33.661 81.605 100.164 1.00 63.88 400 VAL A C 1
ATOM 3170 O O . VAL A 1 400 ? -34.013 80.692 99.412 1.00 63.88 400 VAL A O 1
ATOM 3173 N N . GLN A 1 401 ? -33.644 82.878 99.753 1.00 64.06 401 GLN A N 1
ATOM 3174 C CA . GLN A 1 401 ? -34.081 83.270 98.412 1.00 64.06 401 GLN A CA 1
ATOM 3175 C C . GLN A 1 401 ? -32.966 83.142 97.367 1.00 64.06 401 GLN A C 1
ATOM 3177 O O . GLN A 1 401 ? -33.223 82.603 96.293 1.00 64.06 401 GLN A O 1
ATOM 3182 N N . GLU A 1 402 ? -31.729 83.532 97.685 1.00 62.44 402 GLU A N 1
ATOM 3183 C CA . GLU A 1 402 ? -30.595 83.438 96.749 1.00 62.44 402 GLU A CA 1
ATOM 3184 C C . GLU A 1 402 ? -30.278 81.975 96.376 1.00 62.44 402 GLU A C 1
ATOM 3186 O O . GLU A 1 402 ? -30.050 81.640 95.208 1.00 62.44 402 GLU A O 1
ATOM 3191 N N . LEU A 1 403 ? -30.366 81.063 97.352 1.00 68.12 403 LEU A N 1
ATOM 3192 C CA . LEU A 1 403 ? -30.195 79.622 97.133 1.00 68.12 403 LEU A CA 1
ATOM 3193 C C . LEU A 1 403 ? -31.215 79.048 96.129 1.00 68.12 403 LEU A C 1
ATOM 3195 O O . LEU A 1 403 ? -30.870 78.167 95.343 1.00 68.12 403 LEU A O 1
ATOM 3199 N N . ARG A 1 404 ? -32.450 79.575 96.087 1.00 65.69 404 ARG A N 1
ATOM 3200 C CA . ARG A 1 404 ? -33.507 79.138 95.148 1.00 65.69 404 ARG A CA 1
ATOM 3201 C C . ARG A 1 404 ? -33.290 79.595 93.705 1.00 65.69 404 ARG A C 1
ATOM 3203 O O . ARG A 1 404 ? -33.985 79.118 92.806 1.00 65.69 404 ARG A O 1
ATOM 3210 N N . GLU A 1 405 ? -32.380 80.530 93.459 1.00 72.38 405 GLU A N 1
ATOM 3211 C CA . GLU A 1 405 ? -32.038 80.976 92.102 1.00 72.38 405 GLU A CA 1
ATOM 3212 C C . GLU A 1 405 ? -30.851 80.177 91.564 1.00 72.38 405 GLU A C 1
ATOM 3214 O O . GLU A 1 405 ? -30.928 79.643 90.458 1.00 72.38 405 GLU A O 1
ATOM 3219 N N . LYS A 1 406 ? -29.834 79.942 92.405 1.00 72.00 406 LYS A N 1
ATOM 3220 C CA . LYS A 1 406 ? -28.709 79.041 92.096 1.00 72.00 406 LYS A CA 1
ATOM 3221 C C . LYS A 1 406 ? -29.171 77.605 91.812 1.00 72.00 406 LYS A C 1
ATOM 3223 O O . LYS A 1 406 ? -28.671 76.977 90.883 1.00 72.00 406 LYS A O 1
ATOM 3228 N N . LEU A 1 407 ? -30.173 77.105 92.542 1.00 71.44 407 LEU A N 1
ATOM 3229 C CA . LEU A 1 407 ? -30.722 75.761 92.322 1.00 71.44 407 LEU A CA 1
ATOM 3230 C C . LEU A 1 407 ? -31.411 75.627 90.947 1.00 71.44 407 LEU A C 1
ATOM 3232 O O . LEU A 1 407 ? -31.162 74.661 90.232 1.00 71.44 407 LEU A O 1
ATOM 3236 N N . ARG A 1 408 ? -32.172 76.647 90.520 1.00 72.50 408 ARG A N 1
ATOM 3237 C CA . ARG A 1 408 ? -32.815 76.684 89.190 1.00 72.50 408 ARG A CA 1
ATOM 3238 C C . ARG A 1 408 ? -31.818 76.849 88.037 1.00 72.50 408 ARG A C 1
ATOM 3240 O O . ARG A 1 408 ? -32.072 76.351 86.942 1.00 72.50 408 ARG A O 1
ATOM 3247 N N . ALA A 1 409 ? -30.678 77.503 88.268 1.00 72.69 409 ALA A N 1
ATOM 3248 C CA . ALA A 1 409 ? -29.587 77.539 87.293 1.00 72.69 409 ALA A CA 1
ATOM 3249 C C . ALA A 1 409 ? -28.997 76.134 87.064 1.00 72.69 409 ALA A C 1
ATOM 3251 O O . ALA A 1 409 ? -28.894 75.697 85.920 1.00 72.69 409 ALA A O 1
ATOM 3252 N N . LEU A 1 410 ? -28.714 75.393 88.143 1.00 68.94 410 LEU A N 1
ATOM 3253 C CA . LEU A 1 410 ? -28.190 74.020 88.083 1.00 68.94 410 LEU A CA 1
ATOM 3254 C C . LEU A 1 410 ? -29.176 73.031 87.433 1.00 68.94 410 LEU A C 1
ATOM 3256 O O . LEU A 1 410 ? -28.763 72.169 86.657 1.00 68.94 410 LEU A O 1
ATOM 3260 N N . GLU A 1 411 ? -30.484 73.174 87.666 1.00 67.81 411 GLU A N 1
ATOM 3261 C CA . GLU A 1 411 ? -31.525 72.413 86.947 1.00 67.81 411 GLU A CA 1
ATOM 3262 C C . GLU A 1 411 ? -31.498 72.697 85.426 1.00 67.81 411 GLU A C 1
ATOM 3264 O O . GLU A 1 411 ? -31.619 71.782 84.602 1.00 67.81 411 GLU A O 1
ATOM 3269 N N . GLY A 1 412 ? -31.259 73.957 85.043 1.00 72.12 412 GLY A N 1
ATOM 3270 C CA . GLY A 1 412 ? -31.086 74.400 83.653 1.00 72.12 412 GLY A CA 1
ATOM 3271 C C . GLY A 1 412 ? -29.767 73.978 82.986 1.00 72.12 412 GLY A C 1
ATOM 3272 O O . GLY A 1 412 ? -29.640 74.082 81.764 1.00 72.12 412 GLY A O 1
ATOM 3273 N N . GLU A 1 413 ? -28.785 73.499 83.750 1.00 73.81 413 GLU A N 1
ATOM 3274 C CA . GLU A 1 413 ? -27.550 72.893 83.231 1.00 73.81 413 GLU A CA 1
ATOM 3275 C C . GLU A 1 413 ? -27.658 71.366 83.173 1.00 73.81 413 GLU A C 1
ATOM 3277 O O . GLU A 1 413 ? -27.328 70.768 82.150 1.00 73.81 413 GLU A O 1
ATOM 3282 N N . SER A 1 414 ? -28.227 70.742 84.209 1.00 61.50 414 SER A N 1
ATOM 3283 C CA . SER A 1 414 ? -28.516 69.302 84.261 1.00 61.50 414 SER A CA 1
ATOM 3284 C C . SER A 1 414 ? -29.345 68.834 83.057 1.00 61.50 414 SER A C 1
ATOM 3286 O O . SER A 1 414 ? -29.021 67.834 82.414 1.00 61.50 414 SER A O 1
ATOM 3288 N N . THR A 1 415 ? -30.363 69.609 82.671 1.00 72.44 415 THR A N 1
ATOM 3289 C CA . THR A 1 415 ? -31.179 69.341 81.473 1.00 72.44 415 THR A CA 1
ATOM 3290 C C . THR A 1 415 ? -30.375 69.408 80.168 1.00 72.44 415 THR A C 1
ATOM 3292 O O . THR A 1 415 ? -30.524 68.525 79.326 1.00 72.44 415 THR A O 1
ATOM 3295 N N . LYS A 1 416 ? -29.453 70.369 80.008 1.00 79.12 416 LYS A N 1
ATOM 3296 C CA . LYS A 1 416 ? -28.557 70.440 78.832 1.00 79.12 416 LYS A CA 1
ATOM 3297 C C . LYS A 1 416 ? -27.585 69.260 78.772 1.00 79.12 416 LYS A C 1
ATOM 3299 O O . LYS A 1 416 ? -27.324 68.741 77.690 1.00 79.12 416 LYS A O 1
ATOM 3304 N N . VAL A 1 417 ? -27.074 68.813 79.921 1.00 74.88 417 VAL A N 1
ATOM 3305 C CA . VAL A 1 417 ? -26.209 67.625 80.010 1.00 74.88 417 VAL A CA 1
ATOM 3306 C C . VAL A 1 417 ? -26.984 66.355 79.637 1.00 74.88 417 VAL A C 1
ATOM 3308 O O . VAL A 1 417 ? -26.448 65.512 78.922 1.00 74.88 417 VAL A O 1
ATOM 3311 N N . GLN A 1 418 ? -28.255 66.227 80.038 1.00 70.06 418 GLN A N 1
ATOM 3312 C CA . GLN A 1 418 ? -29.116 65.120 79.594 1.00 70.06 418 GLN A CA 1
ATOM 3313 C C . GLN A 1 418 ? -29.401 65.154 78.084 1.00 70.06 418 GLN A C 1
ATOM 3315 O O . GLN A 1 418 ? -29.400 64.099 77.447 1.00 70.06 418 GLN A O 1
ATOM 3320 N N . GLU A 1 419 ? -29.604 66.339 77.504 1.00 76.56 419 GLU A N 1
ATOM 3321 C CA . GLU A 1 419 ? -29.816 66.518 76.061 1.00 76.56 419 GLU A CA 1
ATOM 3322 C C . GLU A 1 419 ? -28.571 66.100 75.254 1.00 76.56 419 GLU A C 1
ATOM 3324 O O . GLU A 1 419 ? -28.667 65.310 74.315 1.00 76.56 419 GLU A O 1
ATOM 3329 N N . LEU A 1 420 ? -27.380 66.548 75.673 1.00 78.81 420 LEU A N 1
ATOM 3330 C CA . LEU A 1 420 ? -26.101 66.161 75.064 1.00 78.81 420 LEU A CA 1
ATOM 3331 C C . LEU A 1 420 ? -25.817 64.659 75.204 1.00 78.81 420 LEU A C 1
ATOM 3333 O O . LEU A 1 420 ? -25.379 64.029 74.244 1.00 78.81 420 LEU A O 1
ATOM 3337 N N . ASN A 1 421 ? -26.113 64.063 76.362 1.00 72.88 421 ASN A N 1
ATOM 3338 C CA . ASN A 1 421 ? -25.946 62.625 76.585 1.00 72.88 421 ASN A CA 1
ATOM 3339 C C . ASN A 1 421 ? -26.883 61.808 75.667 1.00 72.88 421 ASN A C 1
ATOM 3341 O O . ASN A 1 421 ? -26.444 60.846 75.042 1.00 72.88 421 ASN A O 1
ATOM 3345 N N . ARG A 1 422 ? -28.133 62.259 75.458 1.00 79.88 422 ARG A N 1
ATOM 3346 C CA . ARG A 1 422 ? -29.047 61.677 74.452 1.00 79.88 422 ARG A CA 1
ATOM 3347 C C . ARG A 1 422 ? -28.516 61.768 73.020 1.00 79.88 422 ARG A C 1
ATOM 3349 O O . ARG A 1 422 ? -28.692 60.832 72.240 1.00 79.88 422 ARG A O 1
ATOM 3356 N N . GLN A 1 423 ? -27.883 62.883 72.658 1.00 81.31 423 GLN A N 1
ATOM 3357 C CA . GLN A 1 423 ? -27.287 63.055 71.329 1.00 81.31 423 GLN A CA 1
ATOM 3358 C C . GLN A 1 423 ? -26.076 62.127 71.144 1.00 81.31 423 GLN A C 1
ATOM 3360 O O . GLN A 1 423 ? -25.977 61.445 70.124 1.00 81.31 423 GLN A O 1
ATOM 3365 N N . GLN A 1 424 ? -25.216 62.013 72.161 1.00 73.69 424 GLN A N 1
ATOM 3366 C CA . GLN A 1 424 ? -24.078 61.090 72.171 1.00 73.69 424 GLN A CA 1
ATOM 3367 C C . GLN A 1 424 ? -24.518 59.618 72.124 1.00 73.69 424 GLN A C 1
ATOM 3369 O O . GLN A 1 424 ? -23.961 58.850 71.341 1.00 73.69 424 GLN A O 1
ATOM 3374 N N . SER A 1 425 ? -25.552 59.214 72.873 1.00 68.94 425 SER A N 1
ATOM 3375 C CA . SER A 1 425 ? -26.079 57.843 72.797 1.00 68.94 425 SER A CA 1
ATOM 3376 C C . SER A 1 425 ? -26.654 57.524 71.413 1.00 68.94 425 SER A C 1
ATOM 3378 O O . SER A 1 425 ? -26.433 56.431 70.900 1.00 68.94 425 SER A O 1
ATOM 3380 N N . GLY A 1 426 ? -27.326 58.488 70.770 1.00 81.56 426 GLY A N 1
ATOM 3381 C CA . GLY A 1 426 ? -27.821 58.341 69.397 1.00 81.56 426 GLY A CA 1
ATOM 3382 C C . GLY A 1 426 ? -26.702 58.172 68.360 1.00 81.56 426 GLY A C 1
ATOM 3383 O O . GLY A 1 426 ? -26.816 57.334 67.467 1.00 81.56 426 GLY A O 1
ATOM 3384 N N . GLN A 1 427 ? -25.597 58.911 68.505 1.00 79.38 427 GLN A N 1
ATOM 3385 C CA . GLN A 1 427 ? -24.411 58.773 67.648 1.00 79.38 427 GLN A CA 1
ATOM 3386 C C . GLN A 1 427 ? -23.698 57.428 67.858 1.00 79.38 427 GLN A C 1
ATOM 3388 O O . GLN A 1 427 ? -23.332 56.767 66.887 1.00 79.38 427 GLN A O 1
ATOM 3393 N N . LEU A 1 428 ? -23.554 56.977 69.109 1.00 77.75 428 LEU A N 1
ATOM 3394 C CA . LEU A 1 428 ? -22.985 55.662 69.425 1.00 77.75 428 LEU A CA 1
ATOM 3395 C C . LEU A 1 428 ? -23.846 54.517 68.870 1.00 77.75 428 LEU A C 1
ATOM 3397 O O . LEU A 1 428 ? -23.308 53.561 68.316 1.00 77.75 428 LEU A O 1
ATOM 3401 N N . GLU A 1 429 ? -25.175 54.633 68.932 1.00 82.75 429 GLU A N 1
ATOM 3402 C CA . GLU A 1 429 ? -26.092 53.685 68.292 1.00 82.75 429 GLU A CA 1
ATOM 3403 C C . GLU A 1 429 ? -25.955 53.637 66.762 1.00 82.75 429 GLU A C 1
ATOM 3405 O O . GLU A 1 429 ? -26.150 52.576 66.170 1.00 82.75 429 GLU A O 1
ATOM 3410 N N . GLN A 1 430 ? -25.659 54.763 66.105 1.00 83.44 430 GLN A N 1
ATOM 3411 C CA . GLN A 1 430 ? -25.428 54.807 64.657 1.00 83.44 430 GLN A CA 1
ATOM 3412 C C . GLN A 1 430 ? -24.092 54.150 64.291 1.00 83.44 430 GLN A C 1
ATOM 3414 O O . GLN A 1 430 ? -24.064 53.267 63.435 1.00 83.44 430 GLN A O 1
ATOM 3419 N N . LEU A 1 431 ? -23.014 54.488 65.004 1.00 81.06 431 LEU A N 1
ATOM 3420 C CA . LEU A 1 431 ? -21.692 53.881 64.813 1.00 81.06 431 LEU A CA 1
ATOM 3421 C C . LEU A 1 431 ? -21.693 52.366 65.083 1.00 81.06 431 LEU A C 1
ATOM 3423 O O . LEU A 1 431 ? -21.040 51.620 64.356 1.00 81.06 431 LEU A O 1
ATOM 3427 N N . ALA A 1 432 ? -22.465 51.893 66.066 1.00 83.50 432 ALA A N 1
ATOM 3428 C CA . ALA A 1 432 ? -22.643 50.462 66.322 1.00 83.50 432 ALA A CA 1
ATOM 3429 C C . ALA A 1 432 ? -23.327 49.736 65.147 1.00 83.50 432 ALA A C 1
ATOM 3431 O O . ALA A 1 432 ? -22.900 48.649 64.762 1.00 83.50 432 ALA A O 1
ATOM 3432 N N . LYS A 1 433 ? -24.347 50.352 64.532 1.00 87.00 433 LYS A N 1
ATOM 3433 C CA . LYS A 1 433 ? -25.045 49.798 63.356 1.00 87.00 433 LYS A CA 1
ATOM 3434 C C . LYS A 1 433 ? -24.146 49.798 62.114 1.00 87.00 433 LYS A C 1
ATOM 3436 O O . LYS A 1 433 ? -24.158 48.833 61.356 1.00 87.00 433 LYS A O 1
ATOM 3441 N N . GLU A 1 434 ? -23.316 50.826 61.926 1.00 82.75 434 GLU A N 1
ATOM 3442 C CA . GLU A 1 434 ? -22.299 50.838 60.864 1.00 82.75 434 GLU A CA 1
ATOM 3443 C C . GLU A 1 434 ? -21.194 49.793 61.066 1.00 82.75 434 GLU A C 1
ATOM 3445 O O . GLU A 1 434 ? -20.727 49.212 60.085 1.00 82.75 434 GLU A O 1
ATOM 3450 N N . LEU A 1 435 ? -20.766 49.552 62.310 1.00 84.62 435 LEU A N 1
ATOM 3451 C CA . LEU A 1 435 ? -19.817 48.487 62.638 1.00 84.62 435 LEU A CA 1
ATOM 3452 C C . LEU A 1 435 ? -20.408 47.113 62.322 1.00 84.62 435 LEU A C 1
ATOM 3454 O O . LEU A 1 435 ? -19.780 46.361 61.582 1.00 84.62 435 LEU A O 1
ATOM 3458 N N . GLN A 1 436 ? -21.634 46.828 62.772 1.00 86.62 436 GLN A N 1
ATOM 3459 C CA . GLN A 1 436 ? -22.308 45.562 62.477 1.00 86.62 436 GLN A CA 1
ATOM 3460 C C . GLN A 1 436 ? -22.434 45.324 60.960 1.00 86.62 436 GLN A C 1
ATOM 3462 O O . GLN A 1 436 ? -22.078 44.254 60.475 1.00 86.62 436 GLN A O 1
ATOM 3467 N N . LEU A 1 437 ? -22.846 46.333 60.182 1.00 87.62 437 LEU A N 1
ATOM 3468 C CA . LEU A 1 437 ? -22.923 46.220 58.718 1.00 87.62 437 LEU A CA 1
ATOM 3469 C C . LEU A 1 437 ? -21.549 45.986 58.060 1.00 87.62 437 LEU A C 1
ATOM 3471 O O . LEU A 1 437 ? -21.463 45.296 57.044 1.00 87.62 437 LEU A O 1
ATOM 3475 N N . LYS A 1 438 ? -20.462 46.529 58.627 1.00 78.06 438 LYS A N 1
ATOM 3476 C CA . LYS A 1 438 ? -19.087 46.271 58.162 1.00 78.06 438 LYS A CA 1
ATOM 3477 C C . LYS A 1 438 ? -18.591 44.877 58.558 1.00 78.06 438 LYS A C 1
ATOM 3479 O O . LYS A 1 438 ? -17.855 44.275 57.781 1.00 78.06 438 LYS A O 1
ATOM 3484 N N . GLU A 1 439 ? -19.007 44.344 59.703 1.00 84.12 439 GLU A N 1
ATOM 3485 C CA . GLU A 1 439 ? -18.723 42.965 60.123 1.00 84.12 439 GLU A CA 1
ATOM 3486 C C . GLU A 1 439 ? -19.492 41.945 59.270 1.00 84.12 439 GLU A C 1
ATOM 3488 O O . GLU A 1 439 ? -18.896 40.982 58.792 1.00 84.12 439 GLU A O 1
ATOM 3493 N N . GLU A 1 440 ? -20.769 42.195 58.971 1.00 85.12 440 GLU A N 1
ATOM 3494 C CA . GLU A 1 440 ? -21.575 41.385 58.046 1.00 85.12 440 GLU A CA 1
ATOM 3495 C C . GLU A 1 440 ? -20.998 41.414 56.618 1.00 85.12 440 GLU A C 1
ATOM 3497 O O . GLU A 1 440 ? -20.820 40.364 55.992 1.00 85.12 440 GLU A O 1
ATOM 3502 N N . ALA A 1 441 ? -20.614 42.598 56.121 1.00 80.56 441 ALA A N 1
ATOM 3503 C CA . ALA A 1 441 ? -19.930 42.729 54.834 1.00 80.56 441 ALA A CA 1
ATOM 3504 C C . ALA A 1 441 ? -18.586 41.975 54.828 1.00 80.56 441 ALA A C 1
ATOM 3506 O O . ALA A 1 441 ? -18.301 41.225 53.891 1.00 80.56 441 ALA A O 1
ATOM 3507 N N . ARG A 1 442 ? -17.783 42.098 55.893 1.00 79.31 442 ARG A N 1
ATOM 3508 C CA . ARG A 1 442 ? -16.517 41.370 56.045 1.00 79.31 442 ARG A CA 1
ATOM 3509 C C . ARG A 1 442 ? -16.725 39.853 56.045 1.00 79.31 442 ARG A C 1
ATOM 3511 O O . ARG A 1 442 ? -16.039 39.171 55.292 1.00 79.31 442 ARG A O 1
ATOM 3518 N N . ALA A 1 443 ? -17.693 39.338 56.800 1.00 83.62 443 ALA A N 1
ATOM 3519 C CA . ALA A 1 443 ? -18.005 37.910 56.841 1.00 83.62 443 ALA A CA 1
ATOM 3520 C C . ALA A 1 443 ? -18.472 37.369 55.474 1.00 83.62 443 ALA A C 1
ATOM 3522 O O . ALA A 1 443 ? -18.187 36.221 55.131 1.00 83.62 443 ALA A O 1
ATOM 3523 N N . SER A 1 444 ? -19.151 38.187 54.658 1.00 80.69 444 SER A N 1
ATOM 3524 C CA . SER A 1 444 ? -19.496 37.802 53.281 1.00 80.69 444 SER A CA 1
ATOM 3525 C C . SER A 1 444 ? -18.281 37.767 52.341 1.00 80.69 444 SER A C 1
ATOM 3527 O O . SER A 1 444 ? -18.194 36.875 51.500 1.00 80.69 444 SER A O 1
ATOM 3529 N N . LEU A 1 445 ? -17.307 38.669 52.517 1.00 77.62 445 LEU A N 1
ATOM 3530 C CA . LEU A 1 445 ? -16.038 38.645 51.780 1.00 77.62 445 LEU A CA 1
ATOM 3531 C C . LEU A 1 445 ? -15.130 37.485 52.212 1.00 77.62 445 LEU A C 1
ATOM 3533 O O . LEU A 1 445 ? -14.505 36.860 51.360 1.00 77.62 445 LEU A O 1
ATOM 3537 N N . GLU A 1 446 ? -15.071 37.171 53.507 1.00 81.94 446 GLU A N 1
ATOM 3538 C CA . GLU A 1 446 ? -14.311 36.027 54.027 1.00 81.94 446 GLU A CA 1
ATOM 3539 C C . GLU A 1 446 ? -14.890 34.703 53.497 1.00 81.94 446 GLU A C 1
ATOM 3541 O O . GLU A 1 446 ? -14.132 33.883 52.982 1.00 81.94 446 GLU A O 1
ATOM 3546 N N . ARG A 1 447 ? -16.223 34.552 53.452 1.00 82.62 447 ARG A N 1
ATOM 3547 C CA . ARG A 1 447 ? -16.875 33.394 52.811 1.00 82.62 447 ARG A CA 1
ATOM 3548 C C . ARG A 1 447 ? -16.589 33.297 51.309 1.00 82.62 447 ARG A C 1
ATOM 3550 O O . ARG A 1 447 ? -16.275 32.217 50.823 1.00 82.62 447 ARG A O 1
ATOM 3557 N N . LEU A 1 448 ? -16.644 34.407 50.569 1.00 80.00 448 LEU A N 1
ATOM 3558 C CA . LEU A 1 448 ? -16.286 34.416 49.142 1.00 80.00 448 LEU A CA 1
ATOM 3559 C C . LEU A 1 448 ? -14.810 34.043 48.915 1.00 80.00 448 LEU A C 1
ATOM 3561 O O . LEU A 1 448 ? -14.479 33.405 47.917 1.00 80.00 448 LEU A O 1
ATOM 3565 N N . LEU A 1 449 ? -13.909 34.401 49.835 1.00 77.19 449 LEU A N 1
ATOM 3566 C CA . LEU A 1 449 ? -12.513 33.965 49.773 1.00 77.19 449 LEU A CA 1
ATOM 3567 C C . LEU A 1 449 ? -12.384 32.453 50.009 1.00 77.19 449 LEU A C 1
ATOM 3569 O O . LEU A 1 449 ? -11.690 31.804 49.225 1.00 77.19 449 LEU A O 1
ATOM 3573 N N . GLU A 1 450 ? -13.092 31.893 50.995 1.00 76.81 450 GLU A N 1
ATOM 3574 C CA . GLU A 1 450 ? -13.173 30.441 51.229 1.00 76.81 450 GLU A CA 1
ATOM 3575 C C . GLU A 1 450 ? -13.755 29.693 50.016 1.00 76.81 450 GLU A C 1
ATOM 3577 O O . GLU A 1 450 ? -13.169 28.709 49.570 1.00 76.81 450 GLU A O 1
ATOM 3582 N N . GLU A 1 451 ? -14.831 30.195 49.401 1.00 77.31 451 GLU A N 1
ATOM 3583 C CA . GLU A 1 451 ? -15.427 29.625 48.180 1.00 77.31 451 GLU A CA 1
ATOM 3584 C C . GLU A 1 451 ? -14.465 29.666 46.973 1.00 77.31 451 GLU A C 1
ATOM 3586 O O . GLU A 1 451 ? -14.480 28.764 46.132 1.00 77.31 451 GLU A O 1
ATOM 3591 N N . THR A 1 452 ? -13.565 30.658 46.891 1.00 70.62 452 THR A N 1
ATOM 3592 C CA . THR A 1 452 ? -12.517 30.694 45.847 1.00 70.62 452 THR A CA 1
ATOM 3593 C C . THR A 1 452 ? -11.267 29.868 46.164 1.00 70.62 452 THR A C 1
ATOM 3595 O O . THR A 1 452 ? -10.434 29.691 45.273 1.00 70.62 452 THR A O 1
ATOM 3598 N N . ALA A 1 453 ? -11.106 29.347 47.384 1.00 75.56 453 ALA A N 1
ATOM 3599 C CA . ALA A 1 453 ? -9.954 28.524 47.753 1.00 75.56 453 ALA A CA 1
ATOM 3600 C C . ALA A 1 453 ? -9.874 27.193 46.969 1.00 75.56 453 ALA A C 1
ATOM 3602 O O . ALA A 1 453 ? -8.855 26.993 46.301 1.00 75.56 453 ALA A O 1
ATOM 3603 N N . PRO A 1 454 ? -10.912 26.325 46.927 1.00 79.38 454 PRO A N 1
ATOM 3604 C CA . PRO A 1 454 ? -10.844 25.074 46.165 1.00 79.38 454 PRO A CA 1
ATOM 3605 C C . PRO A 1 454 ? -10.675 25.325 44.662 1.00 79.38 454 PRO A C 1
ATOM 3607 O O . PRO A 1 454 ? -9.909 24.627 44.007 1.00 79.38 454 PRO A O 1
ATOM 3610 N N . LEU A 1 455 ? -11.280 26.387 44.116 1.00 75.31 455 LEU A N 1
ATOM 3611 C CA . LEU A 1 455 ? -11.103 26.773 42.710 1.00 75.31 455 LEU A CA 1
ATOM 3612 C C . LEU A 1 455 ? -9.648 27.158 42.378 1.00 75.31 455 LEU A C 1
ATOM 3614 O O . LEU A 1 455 ? -9.199 26.952 41.250 1.00 75.31 455 LEU A O 1
ATOM 3618 N N . ARG A 1 456 ? -8.881 27.692 43.341 1.00 74.00 456 ARG A N 1
ATOM 3619 C CA . ARG A 1 456 ? -7.438 27.945 43.172 1.00 74.00 456 ARG A CA 1
ATOM 3620 C C . ARG A 1 456 ? -6.622 26.657 43.228 1.00 74.00 456 ARG A C 1
ATOM 3622 O O . ARG A 1 456 ? -5.656 26.544 42.476 1.00 74.00 456 ARG A O 1
ATOM 3629 N N . GLU A 1 457 ? -7.000 25.700 44.072 1.00 78.75 457 GLU A N 1
ATOM 3630 C CA . GLU A 1 457 ? -6.354 24.384 44.130 1.00 78.75 457 GLU A CA 1
ATOM 3631 C C . GLU A 1 457 ? -6.638 23.559 42.868 1.00 78.75 457 GLU A C 1
ATOM 3633 O O . GLU A 1 457 ? -5.708 22.993 42.295 1.00 78.75 457 GLU A O 1
ATOM 3638 N N . GLU A 1 458 ? -7.867 23.583 42.343 1.00 78.88 458 GLU A N 1
ATOM 3639 C CA . GLU A 1 458 ? -8.202 23.000 41.039 1.00 78.88 458 GLU A CA 1
ATOM 3640 C C . GLU A 1 458 ? -7.410 23.659 39.902 1.00 78.88 458 GLU A C 1
ATOM 3642 O O . GLU A 1 458 ? -6.819 22.958 39.079 1.00 78.88 458 GLU A O 1
ATOM 3647 N N . LEU A 1 459 ? -7.327 24.996 39.865 1.00 76.12 459 LEU A N 1
ATOM 3648 C CA . LEU A 1 459 ? -6.541 25.708 38.851 1.00 76.12 459 LEU A CA 1
ATOM 3649 C C . LEU A 1 459 ? -5.042 25.368 38.950 1.00 76.12 459 LEU A C 1
ATOM 3651 O O . LEU A 1 459 ? -4.373 25.205 37.927 1.00 76.12 459 LEU A O 1
ATOM 3655 N N . ALA A 1 460 ? -4.512 25.213 40.168 1.00 78.25 460 ALA A N 1
ATOM 3656 C CA . ALA A 1 460 ? -3.144 24.763 40.400 1.00 78.25 460 ALA A CA 1
ATOM 3657 C C . ALA A 1 460 ? -2.943 23.305 39.952 1.00 78.25 460 ALA A C 1
ATOM 3659 O O . ALA A 1 460 ? -1.949 23.012 39.286 1.00 78.25 460 ALA A O 1
ATOM 3660 N N . GLY A 1 461 ? -3.891 22.408 40.238 1.00 83.81 461 GLY A N 1
ATOM 3661 C CA . GLY A 1 461 ? -3.899 21.021 39.765 1.00 83.81 461 GLY A CA 1
ATOM 3662 C C . GLY A 1 461 ? -3.900 20.937 38.238 1.00 83.81 461 GLY A C 1
ATOM 3663 O O . GLY A 1 461 ? -3.035 20.286 37.654 1.00 83.81 461 GLY A O 1
ATOM 3664 N N . LYS A 1 462 ? -4.766 21.708 37.569 1.00 80.81 462 LYS A N 1
ATOM 3665 C CA . LYS A 1 462 ? -4.779 21.841 36.102 1.00 80.81 462 LYS A CA 1
ATOM 3666 C C . LYS A 1 462 ? -3.494 22.464 35.552 1.00 80.81 462 LYS A C 1
ATOM 3668 O O . LYS A 1 462 ? -3.047 22.078 34.474 1.00 80.81 462 LYS A O 1
ATOM 3673 N N . GLY A 1 463 ? -2.843 23.351 36.304 1.00 82.19 463 GLY A N 1
ATOM 3674 C CA . GLY A 1 463 ? -1.493 23.836 36.008 1.00 82.19 463 GLY A CA 1
ATOM 3675 C C . GLY A 1 463 ? -0.430 22.728 36.036 1.00 82.19 463 GLY A C 1
ATOM 3676 O O . GLY A 1 463 ? 0.414 22.670 35.140 1.00 82.19 463 GLY A O 1
ATOM 3677 N N . HIS A 1 464 ? -0.497 21.815 37.009 1.00 84.31 464 HIS A N 1
ATOM 3678 C CA . HIS A 1 464 ? 0.401 20.658 37.104 1.00 84.31 464 HIS A CA 1
ATOM 3679 C C . HIS A 1 464 ? 0.117 19.618 36.009 1.00 84.31 464 HIS A C 1
ATOM 3681 O O . HIS A 1 464 ? 1.059 19.172 35.356 1.00 84.31 464 HIS A O 1
ATOM 3687 N N . GLU A 1 465 ? -1.152 19.303 35.728 1.00 85.12 465 GLU A N 1
ATOM 3688 C CA . GLU A 1 465 ? -1.555 18.460 34.590 1.00 85.12 465 GLU A CA 1
ATOM 3689 C C . GLU A 1 465 ? -1.033 19.034 33.264 1.00 85.12 465 GLU A C 1
ATOM 3691 O O . GLU A 1 465 ? -0.395 18.326 32.485 1.00 85.12 465 GLU A O 1
ATOM 3696 N N . ALA A 1 466 ? -1.219 20.336 33.021 1.00 79.50 466 ALA A N 1
ATOM 3697 C CA . ALA A 1 466 ? -0.723 21.001 31.819 1.00 79.50 466 ALA A CA 1
ATOM 3698 C C . ALA A 1 466 ? 0.815 21.007 31.734 1.00 79.50 466 ALA A C 1
ATOM 3700 O O . ALA A 1 466 ? 1.370 20.867 30.642 1.00 79.50 466 ALA A O 1
ATOM 3701 N N . ALA A 1 467 ? 1.524 21.138 32.859 1.00 84.00 467 ALA A N 1
ATOM 3702 C CA . ALA A 1 467 ? 2.982 21.031 32.904 1.00 84.00 467 ALA A CA 1
ATOM 3703 C C . ALA A 1 467 ? 3.471 19.595 32.635 1.00 84.00 467 ALA A C 1
ATOM 3705 O O . ALA A 1 467 ? 4.463 19.408 31.928 1.00 84.00 467 ALA A O 1
ATOM 3706 N N . GLN A 1 468 ? 2.762 18.584 33.143 1.00 88.44 468 GLN A N 1
ATOM 3707 C CA . GLN A 1 468 ? 3.055 17.171 32.904 1.00 88.44 468 GLN A CA 1
ATOM 3708 C C . GLN A 1 468 ? 2.792 16.778 31.444 1.00 88.44 468 GLN A C 1
ATOM 3710 O O . GLN A 1 468 ? 3.665 16.182 30.819 1.00 88.44 468 GLN A O 1
ATOM 3715 N N . LEU A 1 469 ? 1.660 17.194 30.867 1.00 86.62 469 LEU A N 1
ATOM 3716 C CA . LEU A 1 469 ? 1.342 16.991 29.449 1.00 86.62 469 LEU A CA 1
ATOM 3717 C C . LEU A 1 469 ? 2.347 17.698 28.528 1.00 86.62 469 LEU A C 1
ATOM 3719 O O . LEU A 1 469 ? 2.778 17.121 27.534 1.00 86.62 469 LEU A O 1
ATOM 3723 N N . ARG A 1 470 ? 2.789 18.919 28.870 1.00 83.75 470 ARG A N 1
ATOM 3724 C CA . ARG A 1 470 ? 3.869 19.611 28.140 1.00 83.75 470 ARG A CA 1
ATOM 3725 C C . ARG A 1 470 ? 5.190 18.848 28.203 1.00 83.75 470 ARG A C 1
ATOM 3727 O O . ARG A 1 470 ? 5.876 18.772 27.189 1.00 83.75 470 ARG A O 1
ATOM 3734 N N . ARG A 1 471 ? 5.535 18.266 29.358 1.00 88.50 471 ARG A N 1
ATOM 3735 C CA . ARG A 1 471 ? 6.747 17.449 29.507 1.00 88.50 471 ARG A CA 1
ATOM 3736 C C . ARG A 1 471 ? 6.660 16.164 28.680 1.00 88.50 471 ARG A C 1
ATOM 3738 O O . ARG A 1 471 ? 7.565 15.911 27.899 1.00 88.50 471 ARG A O 1
ATOM 3745 N N . GLN A 1 472 ? 5.547 15.435 28.761 1.00 87.00 472 GLN A N 1
ATOM 3746 C CA . GLN A 1 472 ? 5.300 14.232 27.954 1.00 87.00 472 GLN A CA 1
ATOM 3747 C C . GLN A 1 472 ? 5.311 14.534 26.447 1.00 87.00 472 GLN A C 1
ATOM 3749 O O . GLN A 1 472 ? 5.875 13.770 25.667 1.00 87.00 472 GLN A O 1
ATOM 3754 N N . LEU A 1 473 ? 4.755 15.676 26.027 1.00 86.56 473 LEU A N 1
ATOM 3755 C CA . LEU A 1 473 ? 4.847 16.139 24.643 1.00 86.56 473 LEU A CA 1
ATOM 3756 C C . LEU A 1 473 ? 6.309 16.399 24.248 1.00 86.56 473 LEU A C 1
ATOM 3758 O O . LEU A 1 473 ? 6.745 15.925 23.204 1.00 86.56 473 LEU A O 1
ATOM 3762 N N . GLN A 1 474 ? 7.082 17.091 25.086 1.00 86.81 474 GLN A N 1
ATOM 3763 C CA . GLN A 1 474 ? 8.493 17.393 24.830 1.00 86.81 474 GLN A CA 1
ATOM 3764 C C . GLN A 1 474 ? 9.375 16.129 24.802 1.00 86.81 474 GLN A C 1
ATOM 3766 O O . GLN A 1 474 ? 10.252 16.019 23.949 1.00 86.81 474 GLN A O 1
ATOM 3771 N N . GLU A 1 475 ? 9.094 15.146 25.659 1.00 89.06 475 GLU A N 1
ATOM 3772 C CA . GLU A 1 475 ? 9.697 13.807 25.637 1.00 89.06 475 GLU A CA 1
ATOM 3773 C C . GLU A 1 475 ? 9.324 13.055 24.346 1.00 89.06 475 GLU A C 1
ATOM 3775 O O . GLU A 1 475 ? 10.194 12.491 23.687 1.00 89.06 475 GLU A O 1
ATOM 3780 N N . SER A 1 476 ? 8.055 13.099 23.917 1.00 79.19 476 SER A N 1
ATOM 3781 C CA . SER A 1 476 ? 7.610 12.469 22.663 1.00 79.19 476 SER A CA 1
ATOM 3782 C C . SER A 1 476 ? 8.225 13.112 21.415 1.00 79.19 476 SER A C 1
ATOM 3784 O O . SER A 1 476 ? 8.601 12.399 20.488 1.00 79.19 476 SER A O 1
ATOM 3786 N N . LEU A 1 477 ? 8.412 14.436 21.412 1.00 87.56 477 LEU A N 1
ATOM 3787 C CA . LEU A 1 477 ? 9.124 15.161 20.358 1.00 87.56 477 LEU A CA 1
ATOM 3788 C C . LEU A 1 477 ? 10.617 14.804 20.356 1.00 87.56 477 LEU A C 1
ATOM 3790 O O . LEU A 1 477 ? 11.197 14.637 19.286 1.00 87.56 477 LEU A O 1
ATOM 3794 N N . GLY A 1 478 ? 11.217 14.600 21.534 1.00 87.69 478 GLY A N 1
ATOM 3795 C CA . GLY A 1 478 ? 12.567 14.052 21.676 1.00 87.69 478 GLY A CA 1
ATOM 3796 C C . GLY A 1 478 ? 12.700 12.674 21.020 1.00 87.69 478 GLY A C 1
ATOM 3797 O O . GLY A 1 478 ? 13.550 12.488 20.149 1.00 87.69 478 GLY A O 1
ATOM 3798 N N . HIS A 1 479 ? 11.808 11.736 21.358 1.00 87.94 479 HIS A N 1
ATOM 3799 C CA . HIS A 1 479 ? 11.775 10.400 20.750 1.00 87.94 479 HIS A CA 1
ATOM 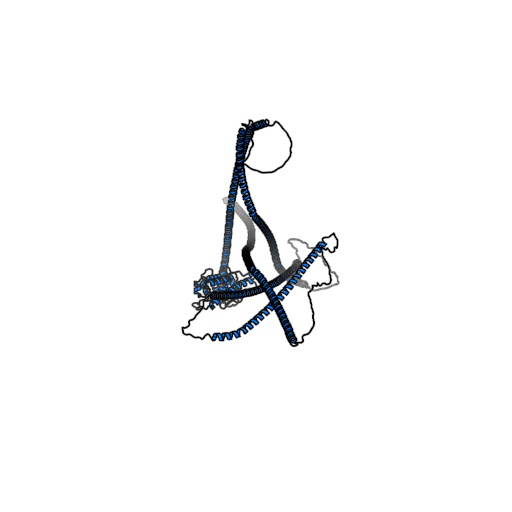3800 C C . HIS A 1 479 ? 11.532 10.443 19.234 1.00 87.94 479 HIS A C 1
ATOM 3802 O O . HIS A 1 479 ? 12.196 9.719 18.498 1.00 87.94 479 HIS A O 1
ATOM 3808 N N . LEU A 1 480 ? 10.640 11.315 18.748 1.00 83.69 480 LEU A N 1
ATOM 3809 C CA . LEU A 1 480 ? 10.434 11.515 17.311 1.00 83.69 480 LEU A CA 1
ATOM 3810 C C . LEU A 1 480 ? 11.701 12.044 16.627 1.00 83.69 480 LEU A C 1
ATOM 3812 O O . LEU A 1 480 ? 12.061 11.523 15.580 1.00 83.69 480 LEU A O 1
ATOM 3816 N N . SER A 1 481 ? 12.424 12.994 17.230 1.00 85.81 481 SER A N 1
ATOM 3817 C CA . SER A 1 481 ? 13.684 13.489 16.656 1.00 85.81 481 SER A CA 1
ATOM 3818 C C . SER A 1 481 ? 14.809 12.441 16.656 1.00 85.81 481 SER A C 1
ATOM 3820 O O . SER A 1 481 ? 15.581 12.392 15.700 1.00 85.81 481 SER A O 1
ATOM 3822 N N . SER A 1 482 ? 14.860 11.548 17.657 1.00 88.75 482 SER A N 1
ATOM 3823 C CA . SER A 1 482 ? 15.759 10.377 17.651 1.00 88.75 482 SER A CA 1
ATOM 3824 C C . SER A 1 482 ? 15.416 9.432 16.502 1.00 88.75 482 SER A C 1
ATOM 3826 O O . SER A 1 482 ? 16.285 9.084 15.711 1.00 88.75 482 SER A O 1
ATOM 3828 N N . LEU A 1 483 ? 14.132 9.092 16.343 1.00 82.81 483 LEU A N 1
ATOM 3829 C CA . LEU A 1 483 ? 13.661 8.233 15.256 1.00 82.81 483 LEU A CA 1
ATOM 3830 C C . LEU A 1 483 ? 13.892 8.866 13.876 1.00 82.81 483 LEU A C 1
ATOM 3832 O O . LEU A 1 483 ? 14.254 8.160 12.940 1.00 82.81 483 LEU A O 1
ATOM 3836 N N . GLU A 1 484 ? 13.729 10.183 13.723 1.00 84.50 484 GLU A N 1
ATOM 3837 C CA . GLU A 1 484 ? 14.066 10.892 12.483 1.00 84.50 484 GLU A CA 1
ATOM 3838 C C . GLU A 1 484 ? 15.571 10.843 12.179 1.00 84.50 484 GLU A C 1
ATOM 3840 O O . GLU A 1 484 ? 15.939 10.669 11.014 1.00 84.50 484 GLU A O 1
ATOM 3845 N N . GLN A 1 485 ? 16.432 10.934 13.200 1.00 91.44 485 GLN A N 1
ATOM 3846 C CA . GLN A 1 485 ? 17.880 10.783 13.045 1.00 91.44 485 GLN A CA 1
ATOM 3847 C C . GLN A 1 485 ? 18.269 9.337 12.696 1.00 91.44 485 GLN A C 1
ATOM 3849 O O . GLN A 1 485 ? 18.959 9.127 11.701 1.00 91.44 485 GLN A O 1
ATOM 3854 N N . GLU A 1 486 ? 17.776 8.335 13.426 1.00 86.50 486 GLU A N 1
ATOM 3855 C CA . GLU A 1 486 ? 18.000 6.909 13.138 1.00 86.50 486 GLU A CA 1
ATOM 3856 C C . GLU A 1 486 ? 17.557 6.551 11.709 1.00 86.50 486 GLU A C 1
ATOM 3858 O O . GLU A 1 486 ? 18.265 5.869 10.967 1.00 86.50 486 GLU A O 1
ATOM 3863 N N . LEU A 1 487 ? 16.407 7.068 11.268 1.00 83.50 487 LEU A N 1
ATOM 3864 C CA . LEU A 1 487 ? 15.876 6.837 9.923 1.00 83.50 487 LEU A CA 1
ATOM 3865 C C . LEU A 1 487 ? 16.671 7.626 8.857 1.00 83.50 487 LEU A C 1
ATOM 3867 O O . LEU A 1 487 ? 16.791 7.172 7.717 1.00 83.50 487 LEU A O 1
ATOM 3871 N N . ALA A 1 488 ? 17.286 8.763 9.201 1.00 86.44 488 ALA A N 1
ATOM 3872 C CA . ALA A 1 488 ? 18.258 9.446 8.341 1.00 86.44 488 ALA A CA 1
ATOM 3873 C C . ALA A 1 488 ? 19.580 8.662 8.212 1.00 86.44 488 ALA A C 1
ATOM 3875 O O . ALA A 1 488 ? 20.086 8.516 7.098 1.00 86.44 488 ALA A O 1
ATOM 3876 N N . GLU A 1 489 ? 20.092 8.093 9.304 1.00 89.12 489 GLU A N 1
ATOM 3877 C CA . GLU A 1 489 ? 21.285 7.235 9.319 1.00 89.12 489 GLU A CA 1
ATOM 3878 C C . GLU A 1 489 ? 21.052 5.940 8.518 1.00 89.12 489 GLU A C 1
ATOM 3880 O O . GLU A 1 489 ? 21.873 5.581 7.671 1.00 89.12 489 GLU A O 1
ATOM 3885 N N . VAL A 1 490 ? 19.885 5.298 8.661 1.00 86.69 490 VAL A N 1
ATOM 3886 C CA . VAL A 1 490 ? 19.473 4.151 7.828 1.00 86.69 490 VAL A CA 1
ATOM 3887 C C . VAL A 1 490 ? 19.376 4.536 6.347 1.00 86.69 490 VAL A C 1
ATOM 3889 O O . VAL A 1 490 ? 19.895 3.812 5.498 1.00 86.69 490 VAL A O 1
ATOM 3892 N N . ARG A 1 491 ? 18.787 5.694 6.009 1.00 86.00 491 ARG A N 1
ATOM 3893 C CA . ARG A 1 491 ? 18.754 6.209 4.623 1.00 86.00 491 ARG A CA 1
ATOM 3894 C C . ARG A 1 491 ? 20.152 6.485 4.065 1.00 86.00 491 ARG A C 1
ATOM 3896 O O . ARG A 1 491 ? 20.373 6.287 2.871 1.00 86.00 491 ARG A O 1
ATOM 3903 N N . GLN A 1 492 ? 21.093 6.938 4.891 1.00 87.00 492 GLN A N 1
ATOM 3904 C CA . GLN A 1 492 ? 22.481 7.151 4.482 1.00 87.00 492 GLN A CA 1
ATOM 3905 C C . GLN A 1 492 ? 23.208 5.818 4.252 1.00 87.00 492 GLN A C 1
ATOM 3907 O O . GLN A 1 492 ? 23.846 5.657 3.212 1.00 87.00 492 GLN A O 1
ATOM 3912 N N . GLY A 1 493 ? 23.033 4.839 5.144 1.00 86.75 493 GLY A N 1
ATOM 3913 C CA . GLY A 1 493 ? 23.551 3.480 4.963 1.00 86.75 493 GLY A CA 1
ATOM 3914 C C . GLY A 1 493 ? 22.946 2.762 3.750 1.00 86.75 493 GLY A C 1
ATOM 3915 O O . GLY A 1 493 ? 23.641 2.024 3.056 1.00 86.75 493 GLY A O 1
ATOM 3916 N N . GLU A 1 494 ? 21.674 3.011 3.425 1.00 77.12 494 GLU A N 1
ATOM 3917 C CA . GLU A 1 494 ? 21.075 2.546 2.170 1.00 77.12 494 GLU A CA 1
ATOM 3918 C C . GLU A 1 494 ? 21.706 3.194 0.935 1.00 77.12 494 GLU A C 1
ATOM 3920 O O . GLU A 1 494 ? 21.965 2.486 -0.034 1.00 77.12 494 GLU A O 1
ATOM 3925 N N . ARG A 1 495 ? 21.969 4.507 0.946 1.00 85.38 495 ARG A N 1
ATOM 3926 C CA . ARG A 1 495 ? 22.646 5.190 -0.173 1.00 85.38 495 ARG A CA 1
ATOM 3927 C C . ARG A 1 495 ? 24.046 4.632 -0.393 1.00 85.38 495 ARG A C 1
ATOM 3929 O O . ARG A 1 495 ? 24.346 4.222 -1.507 1.00 85.38 495 ARG A O 1
ATOM 3936 N N . GLN A 1 496 ? 24.828 4.487 0.675 1.00 86.62 496 GLN A N 1
ATOM 3937 C CA . GLN A 1 496 ? 26.154 3.866 0.626 1.00 86.62 496 GLN A CA 1
ATOM 3938 C C . GLN A 1 496 ? 26.088 2.443 0.050 1.00 86.62 496 GLN A C 1
ATOM 3940 O O . GLN A 1 496 ? 26.816 2.133 -0.884 1.00 86.62 496 GLN A O 1
ATOM 3945 N N . ARG A 1 497 ? 25.135 1.609 0.488 1.00 78.75 497 ARG A N 1
ATOM 3946 C CA . ARG A 1 497 ? 24.929 0.260 -0.077 1.00 78.75 497 ARG A CA 1
ATOM 3947 C C . ARG A 1 497 ? 24.447 0.259 -1.532 1.00 78.75 497 ARG A C 1
ATOM 3949 O O . ARG A 1 497 ? 24.724 -0.695 -2.258 1.00 78.75 497 ARG A O 1
ATOM 3956 N N . ARG A 1 498 ? 23.706 1.281 -1.979 1.00 80.25 498 ARG A N 1
ATOM 3957 C CA . ARG A 1 498 ? 23.322 1.458 -3.395 1.00 80.25 498 ARG A CA 1
ATOM 3958 C C . ARG A 1 498 ? 24.550 1.844 -4.229 1.00 80.25 498 ARG A C 1
ATOM 3960 O O . ARG A 1 498 ? 24.796 1.198 -5.241 1.00 80.25 498 ARG A O 1
ATOM 3967 N N . GLU A 1 499 ? 25.361 2.787 -3.755 1.00 86.56 499 GLU A N 1
ATOM 3968 C CA . GLU A 1 499 ? 26.627 3.214 -4.370 1.00 86.56 499 GLU A CA 1
ATOM 3969 C C . GLU A 1 499 ? 27.643 2.054 -4.449 1.00 86.56 499 GLU A C 1
ATOM 3971 O O . GLU A 1 499 ? 28.172 1.770 -5.523 1.00 86.56 499 GLU A O 1
ATOM 3976 N N . GLU A 1 500 ? 27.841 1.297 -3.365 1.00 85.00 500 GLU A N 1
ATOM 3977 C CA . GLU A 1 500 ? 28.641 0.060 -3.334 1.00 85.00 500 GLU A CA 1
ATOM 3978 C C . GLU A 1 500 ? 28.118 -0.979 -4.336 1.00 85.00 500 GLU A C 1
ATOM 3980 O O . GLU A 1 500 ? 28.890 -1.551 -5.105 1.00 85.00 500 GLU A O 1
ATOM 3985 N N . LYS A 1 501 ? 26.799 -1.207 -4.385 1.00 81.44 501 LYS A N 1
ATOM 3986 C CA . LYS A 1 501 ? 26.168 -2.137 -5.336 1.00 81.44 501 LYS A CA 1
ATOM 3987 C C . LYS A 1 501 ? 26.314 -1.673 -6.788 1.00 81.44 501 LYS A C 1
ATOM 3989 O O . LYS A 1 501 ? 26.423 -2.517 -7.677 1.00 81.44 501 LYS A O 1
ATOM 3994 N N . GLU A 1 502 ? 26.319 -0.371 -7.052 1.00 85.56 502 GLU A N 1
ATOM 3995 C CA . GLU A 1 502 ? 26.581 0.190 -8.378 1.00 85.56 502 GLU A CA 1
ATOM 3996 C C . GLU A 1 502 ? 28.051 0.059 -8.777 1.00 85.56 502 GLU A C 1
ATOM 3998 O O . GLU A 1 502 ? 28.326 -0.330 -9.912 1.00 85.56 502 GLU A O 1
ATOM 4003 N N . LEU A 1 503 ? 28.990 0.297 -7.856 1.00 89.44 503 LEU A N 1
ATOM 4004 C CA . LEU A 1 503 ? 30.420 0.058 -8.065 1.00 89.44 503 LEU A CA 1
ATOM 4005 C C . LEU A 1 503 ? 30.693 -1.427 -8.342 1.00 89.44 503 LEU A C 1
ATOM 4007 O O . LEU A 1 503 ? 31.284 -1.753 -9.369 1.00 89.44 503 LEU A O 1
ATOM 4011 N N . LEU A 1 504 ? 30.157 -2.333 -7.518 1.00 84.31 504 LEU A N 1
ATOM 4012 C CA . LEU A 1 504 ? 30.245 -3.784 -7.720 1.00 84.31 504 LEU A CA 1
ATOM 4013 C C . LEU A 1 504 ? 29.572 -4.235 -9.026 1.00 84.31 504 LEU A C 1
ATOM 4015 O O . LEU A 1 504 ? 30.065 -5.146 -9.687 1.00 84.31 504 LEU A O 1
ATOM 4019 N N . GLN A 1 505 ? 28.480 -3.594 -9.461 1.00 85.12 505 GLN A N 1
ATOM 4020 C CA . GLN A 1 505 ? 27.904 -3.855 -10.784 1.00 85.12 505 GLN A CA 1
ATOM 4021 C C . GLN A 1 505 ? 28.775 -3.326 -11.927 1.00 85.12 505 GLN A C 1
ATOM 4023 O O . GLN A 1 505 ? 28.851 -3.976 -12.968 1.00 85.12 505 GLN A O 1
ATOM 4028 N N . GLN A 1 506 ? 29.419 -2.169 -11.781 1.00 83.50 506 GLN A N 1
ATOM 4029 C CA . GLN A 1 506 ? 30.347 -1.640 -12.782 1.00 83.50 506 GLN A CA 1
ATOM 4030 C C . GLN A 1 506 ? 31.592 -2.526 -12.895 1.00 83.50 506 GLN A C 1
ATOM 4032 O O . GLN A 1 506 ? 31.989 -2.874 -14.009 1.00 83.50 506 GLN A O 1
ATOM 4037 N N . GLU A 1 507 ? 32.136 -2.978 -11.767 1.00 84.38 507 GLU A N 1
ATOM 4038 C CA . GLU A 1 507 ? 33.241 -3.930 -11.708 1.00 84.38 507 GLU A CA 1
ATOM 4039 C C . GLU A 1 507 ? 32.838 -5.296 -12.278 1.00 84.38 507 GLU A C 1
ATOM 4041 O O . GLU A 1 507 ? 33.517 -5.800 -13.167 1.00 84.38 507 GLU A O 1
ATOM 4046 N N . ALA A 1 508 ? 31.676 -5.850 -11.917 1.00 74.69 508 ALA A N 1
ATOM 4047 C CA . ALA A 1 508 ? 31.161 -7.079 -12.526 1.00 74.69 508 ALA A CA 1
ATOM 4048 C C . ALA A 1 508 ? 30.938 -6.938 -14.046 1.00 74.69 508 ALA A C 1
ATOM 4050 O O . ALA A 1 508 ? 31.236 -7.860 -14.804 1.00 74.69 508 ALA A O 1
ATOM 4051 N N . ARG A 1 509 ? 30.473 -5.777 -14.536 1.00 80.88 509 ARG A N 1
ATOM 4052 C CA . ARG A 1 509 ? 30.348 -5.485 -15.981 1.00 80.88 509 ARG A CA 1
ATOM 4053 C C . ARG A 1 509 ? 31.714 -5.347 -16.666 1.00 80.88 509 ARG A C 1
ATOM 4055 O O . ARG A 1 509 ? 31.833 -5.710 -17.837 1.00 80.88 509 ARG A O 1
ATOM 4062 N N . PHE A 1 510 ? 32.736 -4.847 -15.974 1.00 80.38 510 PHE A N 1
ATOM 4063 C CA . PHE A 1 510 ? 34.117 -4.786 -16.462 1.00 80.38 510 PHE A CA 1
ATOM 4064 C C . PHE A 1 510 ? 34.750 -6.186 -16.510 1.00 80.38 510 PHE A C 1
ATOM 4066 O O . PHE A 1 510 ? 35.212 -6.620 -17.568 1.00 80.38 510 PHE A O 1
ATOM 4073 N N . LEU A 1 511 ? 34.663 -6.937 -15.411 1.00 80.81 511 LEU A N 1
ATOM 4074 C CA . LEU A 1 511 ? 35.112 -8.323 -15.290 1.00 80.81 511 LEU A CA 1
ATOM 4075 C C . LEU A 1 511 ? 34.371 -9.266 -16.246 1.00 80.81 511 LEU A C 1
ATOM 4077 O O . LEU A 1 511 ? 34.986 -10.201 -16.731 1.00 80.81 511 LEU A O 1
ATOM 4081 N N . ALA A 1 512 ? 33.110 -9.007 -16.612 1.00 76.44 512 ALA A N 1
ATOM 4082 C CA . ALA A 1 512 ? 32.391 -9.773 -17.640 1.00 76.44 512 ALA A CA 1
ATOM 4083 C C . ALA A 1 512 ? 32.793 -9.413 -19.088 1.00 76.44 512 ALA A C 1
ATOM 4085 O O . ALA A 1 512 ? 32.579 -10.202 -20.012 1.00 76.44 512 ALA A O 1
ATOM 4086 N N . ARG A 1 513 ? 33.388 -8.232 -19.315 1.00 80.12 513 ARG A N 1
ATOM 4087 C CA . ARG A 1 513 ? 33.963 -7.831 -20.615 1.00 80.12 513 ARG A CA 1
ATOM 4088 C C . ARG A 1 513 ? 35.399 -8.332 -20.786 1.00 80.12 513 ARG A C 1
ATOM 4090 O O . ARG A 1 513 ? 35.800 -8.634 -21.907 1.00 80.12 513 ARG A O 1
ATOM 4097 N N . GLN A 1 514 ? 36.146 -8.462 -19.690 1.00 80.75 514 GLN A N 1
ATOM 4098 C CA . GLN A 1 514 ? 37.529 -8.936 -19.681 1.00 80.75 514 GLN A CA 1
ATOM 4099 C C . GLN A 1 514 ? 37.740 -10.323 -20.338 1.00 80.75 514 GLN A C 1
ATOM 4101 O O . GLN A 1 514 ? 38.606 -10.395 -21.210 1.00 80.75 514 GLN A O 1
ATOM 4106 N N . PRO A 1 515 ? 36.973 -11.399 -20.043 1.00 71.38 515 PRO A N 1
ATOM 4107 C CA . PRO A 1 515 ? 37.159 -12.694 -20.691 1.00 71.38 515 PRO A CA 1
ATOM 4108 C C . PRO A 1 515 ? 36.851 -12.619 -22.183 1.00 71.38 515 PRO A C 1
ATOM 4110 O O . PRO A 1 515 ? 37.617 -13.163 -22.959 1.00 71.38 515 PRO A O 1
ATOM 4113 N N . ARG A 1 516 ? 35.840 -11.854 -22.619 1.00 76.19 516 ARG A N 1
ATOM 4114 C CA . ARG A 1 516 ? 35.543 -11.668 -24.054 1.00 76.19 516 ARG A CA 1
ATOM 4115 C C . ARG A 1 516 ? 36.682 -10.972 -24.806 1.00 76.19 516 ARG A C 1
ATOM 4117 O O . ARG A 1 516 ? 36.945 -11.282 -25.966 1.00 76.19 516 ARG A O 1
ATOM 4124 N N . LEU A 1 517 ? 37.376 -10.037 -24.151 1.00 81.69 517 LEU A N 1
ATOM 4125 C CA . LEU A 1 517 ? 38.572 -9.399 -24.704 1.00 81.69 517 LEU A CA 1
ATOM 4126 C C . LEU A 1 517 ? 39.759 -10.376 -24.755 1.00 81.69 517 LEU A C 1
ATOM 4128 O O . LEU A 1 517 ? 40.467 -10.416 -25.760 1.00 81.69 517 LEU A O 1
ATOM 4132 N N . LEU A 1 518 ? 39.949 -11.189 -23.712 1.00 76.75 518 LEU A N 1
ATOM 4133 C CA . LEU A 1 518 ? 40.986 -12.225 -23.661 1.00 76.75 518 LEU A CA 1
ATOM 4134 C C . LEU A 1 518 ? 40.720 -13.357 -24.668 1.00 76.75 518 LEU A C 1
ATOM 4136 O O . LEU A 1 518 ? 41.648 -13.798 -25.332 1.00 76.75 518 LEU A O 1
ATOM 4140 N N . GLU A 1 519 ? 39.471 -13.777 -24.862 1.00 78.50 519 GLU A N 1
ATOM 4141 C CA . GLU A 1 519 ? 39.027 -14.720 -25.898 1.00 78.50 519 GLU A CA 1
ATOM 4142 C C . GLU A 1 519 ? 39.322 -14.174 -27.299 1.00 78.50 519 GLU A C 1
ATOM 4144 O O . GLU A 1 519 ? 39.868 -14.892 -28.136 1.00 78.50 519 GLU A O 1
ATOM 4149 N N . ALA A 1 520 ? 39.034 -12.892 -27.554 1.00 78.44 520 ALA A N 1
ATOM 4150 C CA . ALA A 1 520 ? 39.374 -12.242 -28.818 1.00 78.44 520 ALA A CA 1
ATOM 4151 C C . ALA A 1 520 ? 40.897 -12.181 -29.047 1.00 78.44 520 ALA A C 1
ATOM 4153 O O . ALA A 1 520 ? 41.360 -12.467 -30.153 1.00 78.44 520 ALA A O 1
ATOM 4154 N N . GLN A 1 521 ? 41.681 -11.879 -28.005 1.00 79.31 521 GLN A N 1
ATOM 4155 C CA . GLN A 1 521 ? 43.147 -11.881 -28.053 1.00 79.31 521 GLN A CA 1
ATOM 4156 C C . GLN A 1 521 ? 43.713 -13.295 -28.263 1.00 79.31 521 GLN A C 1
ATOM 4158 O O . GLN A 1 521 ? 44.566 -13.485 -29.125 1.00 79.31 521 GLN A O 1
ATOM 4163 N N . LEU A 1 522 ? 43.189 -14.314 -27.578 1.00 75.25 522 LEU A N 1
ATOM 4164 C CA . LEU A 1 522 ? 43.553 -15.722 -27.779 1.00 75.25 522 LEU A CA 1
ATOM 4165 C C . LEU A 1 522 ? 43.174 -16.214 -29.184 1.00 75.25 522 LEU A C 1
ATOM 4167 O O . LEU A 1 522 ? 43.954 -16.927 -29.812 1.00 75.25 522 LEU A O 1
ATOM 4171 N N . ALA A 1 523 ? 42.029 -15.787 -29.723 1.00 77.94 523 ALA A N 1
ATOM 4172 C CA . ALA A 1 523 ? 41.611 -16.075 -31.095 1.00 77.94 523 ALA A CA 1
ATOM 4173 C C . ALA A 1 523 ? 42.433 -15.320 -32.159 1.00 77.94 523 ALA A C 1
ATOM 4175 O O . ALA A 1 523 ? 42.442 -15.717 -33.326 1.00 77.94 523 ALA A O 1
ATOM 4176 N N . GLN A 1 524 ? 43.100 -14.222 -31.795 1.00 82.38 524 GLN A N 1
ATOM 4177 C CA . GLN A 1 524 ? 44.063 -13.511 -32.642 1.00 82.38 524 GLN A CA 1
ATOM 4178 C C . GLN A 1 524 ? 45.448 -14.173 -32.570 1.00 82.38 524 GLN A C 1
ATOM 4180 O O . GLN A 1 524 ? 46.066 -14.413 -33.606 1.00 82.38 524 GLN A O 1
ATOM 4185 N N . LEU A 1 525 ? 45.897 -14.557 -31.373 1.00 78.25 525 LEU A N 1
ATOM 4186 C CA . LEU A 1 525 ? 47.134 -15.308 -31.153 1.00 78.25 525 LEU A CA 1
ATOM 4187 C C . LEU A 1 525 ? 47.088 -16.691 -31.818 1.00 78.25 525 LEU A C 1
ATOM 4189 O O . LEU A 1 525 ? 48.055 -17.075 -32.467 1.00 78.25 525 LEU A O 1
ATOM 4193 N N . SER A 1 526 ? 45.969 -17.420 -31.750 1.00 75.00 526 SER A N 1
ATOM 4194 C CA . SER A 1 526 ? 45.827 -18.727 -32.411 1.00 75.00 526 SER A CA 1
ATOM 4195 C C . SER A 1 526 ? 45.865 -18.621 -33.940 1.00 75.00 526 SER A C 1
ATOM 4197 O O . SER A 1 526 ? 46.472 -19.470 -34.602 1.00 75.00 526 SER A O 1
ATOM 4199 N N . ARG A 1 527 ? 45.312 -17.539 -34.510 1.00 83.31 527 ARG A N 1
ATOM 4200 C CA . ARG A 1 527 ? 45.487 -17.182 -35.927 1.00 83.31 527 ARG A CA 1
ATOM 4201 C C . ARG A 1 527 ? 46.951 -16.898 -36.251 1.00 83.31 527 ARG A C 1
ATOM 4203 O O . ARG A 1 527 ? 47.483 -17.527 -37.160 1.00 83.31 527 ARG A O 1
ATOM 4210 N N . HIS A 1 528 ? 47.638 -16.066 -35.467 1.00 77.44 528 HIS A N 1
ATOM 4211 C CA . HIS A 1 528 ? 49.045 -15.747 -35.733 1.00 77.44 528 HIS A CA 1
ATOM 4212 C C . HIS A 1 528 ? 49.976 -16.962 -35.561 1.00 77.44 528 HIS A C 1
ATOM 4214 O O . HIS A 1 528 ? 50.890 -17.155 -36.356 1.00 77.44 528 HIS A O 1
ATOM 4220 N N . VAL A 1 529 ? 49.705 -17.856 -34.604 1.00 77.00 529 VAL A N 1
ATOM 4221 C CA . VAL A 1 529 ? 50.392 -19.155 -34.480 1.00 77.00 529 VAL A CA 1
ATOM 4222 C C . VAL A 1 529 ? 50.128 -20.042 -35.702 1.00 77.00 529 VAL A C 1
ATOM 4224 O O . VAL A 1 529 ? 51.054 -20.689 -36.186 1.00 77.00 529 VAL A O 1
ATOM 4227 N N . SER A 1 530 ? 48.910 -20.049 -36.247 1.00 77.75 530 SER A N 1
ATOM 4228 C CA . SER A 1 530 ? 48.582 -20.799 -37.472 1.00 77.75 530 SER A CA 1
ATOM 4229 C C . SER A 1 530 ? 49.304 -20.234 -38.704 1.00 77.75 530 SER A C 1
ATOM 4231 O O . SER A 1 530 ? 49.864 -20.990 -39.498 1.00 77.75 530 SER A O 1
ATOM 4233 N N . GLU A 1 531 ? 49.370 -18.906 -38.830 1.00 82.38 531 GLU A N 1
ATOM 4234 C CA . GLU A 1 531 ? 50.141 -18.203 -39.864 1.00 82.38 531 GLU A CA 1
ATOM 4235 C C . GLU A 1 531 ? 51.642 -18.516 -39.757 1.00 82.38 531 GLU A C 1
ATOM 4237 O O . GLU A 1 531 ? 52.280 -18.845 -40.757 1.00 82.38 531 GLU A O 1
ATOM 4242 N N . LEU A 1 532 ? 52.206 -18.485 -38.544 1.00 75.56 532 LEU A N 1
ATOM 4243 C CA . LEU A 1 532 ? 53.601 -18.847 -38.273 1.00 75.56 532 LEU A CA 1
ATOM 4244 C C . LEU A 1 532 ? 53.883 -20.332 -38.562 1.00 75.56 532 LEU A C 1
ATOM 4246 O O . LEU A 1 532 ? 54.955 -20.663 -39.068 1.00 75.56 532 LEU A O 1
ATOM 4250 N N . GLN A 1 533 ? 52.929 -21.236 -38.309 1.00 77.50 533 GLN A N 1
ATOM 4251 C CA . GLN A 1 533 ? 53.056 -22.652 -38.671 1.00 77.50 533 GLN A CA 1
ATOM 4252 C C . GLN A 1 533 ? 53.081 -22.870 -40.190 1.00 77.50 533 GLN A C 1
ATOM 4254 O O . GLN A 1 533 ? 53.896 -23.665 -40.664 1.00 77.50 533 GLN A O 1
ATOM 4259 N N . GLU A 1 534 ? 52.257 -22.164 -40.971 1.00 82.62 534 GLU A N 1
ATOM 4260 C CA . GLU A 1 534 ? 52.313 -22.272 -42.436 1.00 82.62 534 GLU A CA 1
ATOM 4261 C C . GLU A 1 534 ? 53.551 -21.575 -43.020 1.00 82.62 534 GLU A C 1
ATOM 4263 O O . GLU A 1 534 ? 54.173 -22.111 -43.935 1.00 82.62 534 GLU A O 1
ATOM 4268 N N . GLN A 1 535 ? 54.013 -20.465 -42.432 1.00 72.94 535 GLN A N 1
ATOM 4269 C CA . GLN A 1 535 ? 55.307 -19.866 -42.790 1.00 72.94 535 GLN A CA 1
ATOM 4270 C C . GLN A 1 535 ? 56.483 -20.807 -42.481 1.00 72.94 535 GLN A C 1
ATOM 4272 O O . GLN A 1 535 ? 57.384 -20.941 -43.307 1.00 72.94 535 GLN A O 1
ATOM 4277 N N . LYS A 1 536 ? 56.451 -21.538 -41.356 1.00 75.81 536 LYS A N 1
ATOM 4278 C CA . LYS A 1 536 ? 57.435 -22.588 -41.043 1.00 75.81 536 LYS A CA 1
ATOM 4279 C C . LYS A 1 536 ? 57.384 -23.742 -42.050 1.00 75.81 536 LYS A C 1
ATOM 4281 O O . LYS A 1 536 ? 58.434 -24.211 -42.479 1.00 75.81 536 LYS A O 1
ATOM 4286 N N . ARG A 1 537 ? 56.189 -24.191 -42.457 1.00 80.50 537 ARG A N 1
ATOM 4287 C CA . ARG A 1 537 ? 56.031 -25.198 -43.526 1.00 80.50 537 ARG A CA 1
ATOM 4288 C C . ARG A 1 537 ? 56.603 -24.695 -44.850 1.00 80.50 537 ARG A C 1
ATOM 4290 O O . ARG A 1 537 ? 57.278 -25.463 -45.528 1.00 80.50 537 ARG A O 1
ATOM 4297 N N . GLN A 1 538 ? 56.388 -23.425 -45.194 1.00 80.25 538 GLN A N 1
ATOM 4298 C CA . GLN A 1 538 ? 56.953 -22.838 -46.406 1.00 80.25 538 GLN A CA 1
ATOM 4299 C C . GLN A 1 538 ? 58.483 -22.763 -46.347 1.00 80.25 538 GLN A C 1
ATOM 4301 O O . GLN A 1 538 ? 59.126 -23.264 -47.259 1.00 80.25 538 GLN A O 1
ATOM 4306 N N . LEU A 1 539 ? 59.073 -22.286 -45.246 1.00 74.12 539 LEU A N 1
ATOM 4307 C CA . LEU A 1 539 ? 60.532 -22.274 -45.069 1.00 74.12 539 LEU A CA 1
ATOM 4308 C C . LEU A 1 539 ? 61.159 -23.677 -45.161 1.00 74.12 539 LEU A C 1
ATOM 4310 O O . LEU A 1 539 ? 62.275 -23.812 -45.656 1.00 74.12 539 LEU A O 1
ATOM 4314 N N . ILE A 1 540 ? 60.452 -24.732 -44.738 1.00 79.25 540 ILE A N 1
ATOM 4315 C CA . ILE A 1 540 ? 60.899 -26.120 -44.944 1.00 79.25 540 ILE A CA 1
ATOM 4316 C C . ILE A 1 540 ? 60.892 -26.477 -46.440 1.00 79.25 540 ILE A C 1
ATOM 4318 O O . ILE A 1 540 ? 61.915 -26.947 -46.937 1.00 79.25 540 ILE A O 1
ATOM 4322 N N . ARG A 1 541 ? 59.800 -26.190 -47.172 1.00 79.12 541 ARG A N 1
ATOM 4323 C CA . ARG A 1 541 ? 59.717 -26.389 -48.637 1.00 79.12 541 ARG A CA 1
ATOM 4324 C C . ARG A 1 541 ? 60.833 -25.633 -49.369 1.00 79.12 541 ARG A C 1
ATOM 4326 O O . ARG A 1 541 ? 61.492 -26.209 -50.230 1.00 79.12 541 ARG A O 1
ATOM 4333 N N . ASP A 1 542 ? 61.071 -24.377 -48.996 1.00 72.88 542 ASP A N 1
ATOM 4334 C CA . ASP A 1 542 ? 62.079 -23.502 -49.602 1.00 72.88 542 ASP A CA 1
ATOM 4335 C C . ASP A 1 542 ? 63.502 -24.019 -49.321 1.00 72.88 542 ASP A C 1
ATOM 4337 O O . ASP A 1 542 ? 64.323 -24.116 -50.234 1.00 72.88 542 ASP A O 1
ATOM 4341 N N . LYS A 1 543 ? 63.788 -24.446 -48.081 1.00 77.94 543 LYS A N 1
ATOM 4342 C CA . LYS A 1 543 ? 65.072 -25.053 -47.689 1.00 77.94 543 LYS A CA 1
ATOM 4343 C C . LYS A 1 543 ? 65.318 -26.385 -48.405 1.00 77.94 543 LYS A C 1
ATOM 4345 O O . LYS A 1 543 ? 66.445 -26.661 -48.818 1.00 77.94 543 LYS A O 1
ATOM 4350 N N . ASP A 1 544 ? 64.291 -27.215 -48.574 1.00 77.75 544 ASP A N 1
ATOM 4351 C CA . ASP A 1 544 ? 64.395 -28.479 -49.314 1.00 77.75 544 ASP A CA 1
ATOM 4352 C C . ASP A 1 544 ? 64.572 -28.235 -50.827 1.00 77.75 544 ASP A C 1
ATOM 4354 O O . ASP A 1 544 ? 65.351 -28.937 -51.473 1.00 77.75 544 ASP A O 1
ATOM 4358 N N . HIS A 1 545 ? 63.942 -27.197 -51.389 1.00 76.69 545 HIS A N 1
ATOM 4359 C CA . HIS A 1 545 ? 64.148 -26.758 -52.774 1.00 76.69 545 HIS A CA 1
ATOM 4360 C C . HIS A 1 545 ? 65.567 -26.208 -53.009 1.00 76.69 545 HIS A C 1
ATOM 4362 O O . HIS A 1 545 ? 66.232 -26.620 -53.960 1.00 76.69 545 HIS A O 1
ATOM 4368 N N . LEU A 1 546 ? 66.078 -25.357 -52.112 1.00 75.31 546 LEU A N 1
ATOM 4369 C CA . LEU A 1 546 ? 67.472 -24.891 -52.115 1.00 75.31 546 LEU A CA 1
ATOM 4370 C C . LEU A 1 546 ? 68.459 -26.064 -52.030 1.00 75.31 546 LEU A C 1
ATOM 4372 O O . LEU A 1 546 ? 69.406 -26.126 -52.811 1.00 75.31 546 LEU A O 1
ATOM 4376 N N . SER A 1 547 ? 68.198 -27.041 -51.157 1.00 74.50 547 SER A N 1
ATOM 4377 C CA . SER A 1 547 ? 69.018 -28.260 -51.044 1.00 74.50 547 SER A CA 1
ATOM 4378 C C . SER A 1 547 ? 69.042 -29.057 -52.358 1.00 74.50 547 SER A C 1
ATOM 4380 O O . SER A 1 547 ? 70.087 -29.563 -52.766 1.00 74.50 547 SER A O 1
ATOM 4382 N N . GLN A 1 548 ? 67.910 -29.128 -53.070 1.00 75.50 548 GLN A N 1
ATOM 4383 C CA . GLN A 1 548 ? 67.826 -29.759 -54.393 1.00 75.50 548 GLN A CA 1
ATOM 4384 C C . GLN A 1 548 ? 68.561 -28.959 -55.483 1.00 75.50 548 GLN A C 1
ATOM 4386 O O . GLN A 1 548 ? 69.214 -29.579 -56.327 1.00 75.50 548 GLN A O 1
ATOM 4391 N N . LYS A 1 549 ? 68.503 -27.614 -55.460 1.00 71.62 549 LYS A N 1
ATOM 4392 C CA . LYS A 1 549 ? 69.292 -26.742 -56.355 1.00 71.62 549 LYS A CA 1
ATOM 4393 C C . LYS A 1 549 ? 70.793 -26.954 -56.145 1.00 71.62 549 LYS A C 1
ATOM 4395 O O . LYS A 1 549 ? 71.497 -27.231 -57.112 1.00 71.62 549 LYS A O 1
ATOM 4400 N N . VAL A 1 550 ? 71.273 -26.888 -54.900 1.00 71.12 550 VAL A N 1
ATOM 4401 C CA . VAL A 1 550 ? 72.693 -27.092 -54.554 1.00 71.12 550 VAL A CA 1
ATOM 4402 C C . VAL A 1 550 ? 73.162 -28.470 -55.018 1.00 71.12 550 VAL A C 1
ATOM 4404 O O . VAL A 1 550 ? 74.094 -28.555 -55.813 1.00 71.12 550 VAL A O 1
ATOM 4407 N N . GLY A 1 551 ? 72.431 -29.535 -54.677 1.00 71.44 551 GLY A N 1
ATOM 4408 C CA . GLY A 1 551 ? 72.753 -30.881 -55.152 1.00 71.44 551 GLY A CA 1
ATOM 4409 C C . GLY A 1 551 ? 72.696 -31.038 -56.679 1.00 71.44 551 GLY A C 1
ATOM 4410 O O . GLY A 1 551 ? 73.309 -31.950 -57.230 1.00 71.44 551 GLY A O 1
ATOM 4411 N N . ALA A 1 552 ? 71.958 -30.199 -57.414 1.00 70.38 552 ALA A N 1
ATOM 4412 C CA . ALA A 1 552 ? 72.001 -30.164 -58.880 1.00 70.38 552 ALA A CA 1
ATOM 4413 C C . ALA A 1 552 ? 73.244 -29.429 -59.419 1.00 70.38 552 ALA A C 1
ATOM 4415 O O . ALA A 1 552 ? 73.843 -29.902 -60.383 1.00 70.38 552 ALA A O 1
ATOM 4416 N N . LEU A 1 553 ? 73.668 -28.335 -58.778 1.00 63.09 553 LEU A N 1
ATOM 4417 C CA . LEU A 1 553 ? 74.902 -27.609 -59.107 1.00 63.09 553 LEU A CA 1
ATOM 4418 C C . LEU A 1 553 ? 76.153 -28.462 -58.831 1.00 63.09 553 LEU A C 1
ATOM 4420 O O . LEU A 1 553 ? 77.034 -28.543 -59.683 1.00 63.09 553 LEU A O 1
ATOM 4424 N N . GLU A 1 554 ? 76.192 -29.193 -57.715 1.00 67.69 554 GLU A N 1
ATOM 4425 C CA . GLU A 1 554 ? 77.257 -30.159 -57.396 1.00 67.69 554 GLU A CA 1
ATOM 4426 C C . GLU A 1 554 ? 77.386 -31.251 -58.477 1.00 67.69 554 GLU A C 1
ATOM 4428 O O . GLU A 1 554 ? 78.487 -31.569 -58.930 1.00 67.69 554 GLU A O 1
ATOM 4433 N N . ARG A 1 555 ? 76.254 -31.774 -58.975 1.00 69.38 555 ARG A N 1
ATOM 4434 C CA . ARG A 1 555 ? 76.214 -32.749 -60.087 1.00 69.38 555 ARG A CA 1
ATOM 4435 C C . ARG A 1 555 ? 76.585 -32.155 -61.454 1.00 69.38 555 ARG A C 1
ATOM 4437 O O . ARG A 1 555 ? 76.927 -32.915 -62.359 1.00 69.38 555 ARG A O 1
ATOM 4444 N N . LEU A 1 556 ? 76.531 -30.832 -61.619 1.00 59.88 556 LEU A N 1
ATOM 4445 C CA . LEU A 1 556 ? 77.032 -30.136 -62.810 1.00 59.88 556 LEU A CA 1
ATOM 4446 C C . LEU A 1 556 ? 78.540 -29.861 -62.721 1.00 59.88 556 LEU A C 1
ATOM 4448 O O . LEU A 1 556 ? 79.225 -29.963 -63.734 1.00 59.88 556 LEU A O 1
ATOM 4452 N N . ALA A 1 557 ? 79.060 -29.570 -61.525 1.00 55.44 557 ALA A N 1
ATOM 4453 C CA . ALA A 1 557 ? 80.491 -29.384 -61.283 1.00 55.44 557 ALA A CA 1
ATOM 4454 C C . ALA A 1 557 ? 81.288 -30.706 -61.323 1.00 55.44 557 ALA A C 1
ATOM 4456 O O . ALA A 1 557 ? 82.452 -30.716 -61.711 1.00 55.44 557 ALA A O 1
ATOM 4457 N N . GLY A 1 558 ? 80.669 -31.830 -60.948 1.00 52.31 558 GLY A N 1
ATOM 4458 C CA . GLY A 1 558 ? 81.325 -33.137 -60.818 1.00 52.31 558 GLY A CA 1
ATOM 4459 C C . GLY A 1 558 ? 81.547 -33.952 -62.104 1.00 52.31 558 GLY A C 1
ATOM 4460 O O . GLY A 1 558 ? 81.724 -35.163 -61.994 1.00 52.31 558 GLY A O 1
ATOM 4461 N N . GLN A 1 559 ? 81.502 -33.362 -63.307 1.00 45.94 559 GLN A N 1
ATOM 4462 C CA . GLN A 1 559 ? 81.692 -34.100 -64.571 1.00 45.94 559 GLN A CA 1
ATOM 4463 C C . GLN A 1 559 ? 83.175 -34.137 -65.007 1.00 45.94 559 GLN A C 1
ATOM 4465 O O . GLN A 1 559 ? 83.723 -33.081 -65.326 1.00 45.94 559 GLN A O 1
ATOM 4470 N N . PRO A 1 560 ? 83.842 -35.311 -65.072 1.00 45.38 560 PRO A N 1
ATOM 4471 C CA . PRO A 1 560 ? 85.257 -35.386 -65.441 1.00 45.38 560 PRO A CA 1
ATOM 4472 C C . PRO A 1 560 ? 85.487 -35.372 -66.960 1.00 45.38 560 PRO A C 1
ATOM 4474 O O . PRO A 1 560 ? 84.833 -36.105 -67.703 1.00 45.38 560 PRO A O 1
ATOM 4477 N N . GLY A 1 561 ? 86.497 -34.619 -67.406 1.00 35.16 561 GLY A N 1
ATOM 4478 C CA . GLY A 1 561 ? 87.197 -34.890 -68.668 1.00 35.16 561 GLY A CA 1
ATOM 4479 C C . GLY A 1 561 ? 88.230 -36.023 -68.498 1.00 35.16 561 GLY A C 1
ATOM 4480 O O . GLY A 1 561 ? 88.665 -36.266 -67.370 1.00 35.16 561 GLY A O 1
ATOM 4481 N N . PRO A 1 562 ? 88.611 -36.741 -69.571 1.00 45.81 562 PRO A N 1
ATOM 4482 C CA . PRO A 1 562 ? 89.431 -37.952 -69.462 1.00 45.81 562 PRO A CA 1
ATOM 4483 C C . PRO A 1 562 ? 90.946 -37.716 -69.261 1.00 45.81 562 PRO A C 1
ATOM 4485 O O . PRO A 1 562 ? 91.512 -36.749 -69.761 1.00 45.81 562 PRO A O 1
ATOM 4488 N N . ASP A 1 563 ? 91.562 -38.703 -68.597 1.00 35.19 563 ASP A N 1
ATOM 4489 C CA . ASP A 1 563 ? 92.975 -39.137 -68.625 1.00 35.19 563 ASP A CA 1
ATOM 4490 C C . ASP A 1 563 ? 94.110 -38.268 -68.007 1.00 35.19 563 ASP A C 1
ATOM 4492 O O . ASP A 1 563 ? 94.772 -37.501 -68.695 1.00 35.19 563 ASP A O 1
ATOM 4496 N N . LEU A 1 564 ? 94.376 -38.506 -66.700 1.00 37.16 564 LEU A N 1
ATOM 4497 C CA . LEU A 1 564 ? 95.570 -39.198 -66.109 1.00 37.16 564 LEU A CA 1
ATOM 4498 C C . LEU A 1 564 ? 97.033 -38.768 -66.478 1.00 37.16 564 LEU A C 1
ATOM 4500 O O . LEU A 1 564 ? 97.241 -38.237 -67.563 1.00 37.16 564 LEU A O 1
ATOM 4504 N N . PRO A 1 565 ? 98.103 -39.099 -65.683 1.00 46.00 565 PRO A N 1
ATOM 4505 C CA . PRO A 1 565 ? 98.178 -39.780 -64.360 1.00 46.00 565 PRO A CA 1
ATOM 4506 C C . PRO A 1 565 ? 99.193 -39.221 -63.296 1.00 46.00 565 PRO A C 1
ATOM 4508 O O . PRO A 1 565 ? 100.183 -38.584 -63.639 1.00 46.00 565 PRO A O 1
ATOM 4511 N N . THR A 1 566 ? 99.090 -39.705 -62.035 1.00 32.50 566 THR A N 1
ATOM 4512 C CA . THR A 1 566 ? 100.164 -39.798 -60.975 1.00 32.50 566 THR A CA 1
ATOM 4513 C C . THR A 1 566 ? 100.767 -38.494 -60.376 1.00 32.50 566 THR A C 1
ATOM 4515 O O . THR A 1 566 ? 100.795 -37.474 -61.043 1.00 32.50 566 THR A O 1
ATOM 4518 N N . ALA A 1 567 ? 101.292 -38.420 -59.133 1.00 32.56 567 ALA A N 1
ATOM 4519 C CA . ALA A 1 567 ? 101.533 -39.395 -58.042 1.00 32.56 567 ALA A CA 1
ATOM 4520 C C . ALA A 1 567 ? 101.635 -38.712 -56.643 1.00 32.56 567 ALA A C 1
ATOM 4522 O O . ALA A 1 567 ? 102.056 -37.563 -56.577 1.00 32.56 567 ALA A O 1
ATOM 4523 N N . GLY A 1 568 ? 101.391 -39.468 -55.552 1.00 33.72 568 GLY A N 1
ATOM 4524 C CA . GLY A 1 568 ? 101.799 -39.158 -54.155 1.00 33.72 568 GLY A CA 1
ATOM 4525 C C . GLY A 1 568 ? 101.058 -38.007 -53.435 1.00 33.72 568 GLY A C 1
ATOM 4526 O O . GLY A 1 568 ? 100.506 -37.132 -54.085 1.00 33.72 568 GLY A O 1
ATOM 4527 N N . GLU A 1 569 ? 100.956 -37.924 -52.101 1.00 34.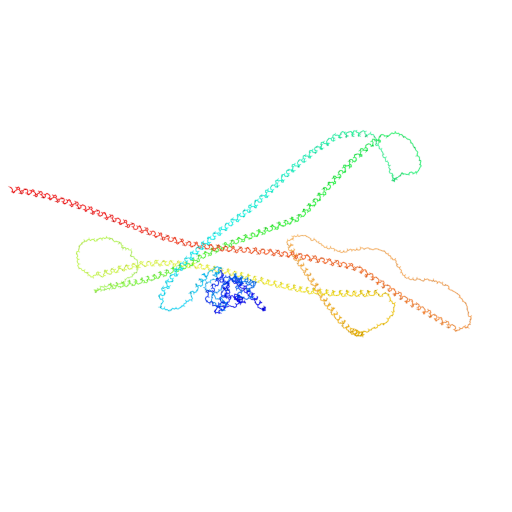84 569 GLU A N 1
ATOM 4528 C CA . GLU A 1 569 ? 101.158 -38.884 -50.992 1.00 34.84 569 GLU A CA 1
ATOM 4529 C C . GLU A 1 569 ? 100.129 -38.576 -49.860 1.00 34.84 569 GLU A C 1
ATOM 4531 O O . GLU A 1 569 ? 99.339 -37.638 -49.960 1.00 34.84 569 GLU A O 1
ATOM 4536 N N . LYS A 1 570 ? 100.116 -39.362 -48.774 1.00 38.84 570 LYS A N 1
ATOM 4537 C CA . LYS A 1 570 ? 99.409 -39.107 -47.490 1.00 38.84 570 LYS A CA 1
ATOM 4538 C C . LYS A 1 570 ? 100.473 -39.072 -46.365 1.00 38.84 570 LYS A C 1
ATOM 4540 O O . LYS A 1 570 ? 101.494 -39.723 -46.589 1.00 38.84 570 LYS A O 1
ATOM 4545 N N . PRO A 1 571 ? 100.280 -38.434 -45.177 1.00 51.91 571 PRO A N 1
ATOM 4546 C CA . PRO A 1 571 ? 99.012 -38.402 -44.422 1.00 51.91 571 PRO A CA 1
ATOM 4547 C C . PRO A 1 571 ? 98.713 -37.142 -43.550 1.00 51.91 571 PRO A C 1
ATOM 4549 O O . PRO A 1 571 ? 99.436 -36.158 -43.563 1.00 51.91 571 PRO A O 1
ATOM 4552 N N . GLU A 1 572 ? 97.608 -37.238 -42.792 1.00 39.47 572 GLU A N 1
ATOM 4553 C CA . GLU A 1 572 ? 97.331 -36.694 -41.438 1.00 39.47 572 GLU A CA 1
ATOM 4554 C C . GLU A 1 572 ? 97.775 -35.277 -40.996 1.00 39.47 572 GLU A C 1
ATOM 4556 O O . GLU A 1 572 ? 98.950 -34.997 -40.783 1.00 39.47 572 GLU A O 1
ATOM 4561 N N . ALA A 1 573 ? 96.780 -34.469 -40.597 1.00 32.50 573 ALA A N 1
ATOM 4562 C CA . ALA A 1 573 ? 96.885 -33.502 -39.497 1.00 32.50 573 ALA A CA 1
ATOM 4563 C C . ALA A 1 573 ? 95.512 -33.303 -38.811 1.00 32.50 573 ALA A C 1
ATOM 4565 O O . ALA A 1 573 ? 94.466 -33.535 -39.418 1.00 32.50 573 ALA A O 1
ATOM 4566 N N . GLN A 1 574 ? 95.514 -32.887 -37.541 1.00 34.50 574 GLN A N 1
ATOM 4567 C CA . GLN A 1 574 ? 94.322 -32.640 -36.710 1.00 34.50 574 GLN A CA 1
ATOM 4568 C C . GLN A 1 574 ? 94.091 -31.129 -36.518 1.00 34.50 574 GLN A C 1
ATOM 4570 O O . GLN A 1 574 ? 95.052 -30.364 -36.563 1.00 34.50 574 GLN A O 1
ATOM 4575 N N . GLY A 1 575 ? 92.862 -30.706 -36.186 1.00 28.98 575 GLY A N 1
ATOM 4576 C CA . GLY A 1 575 ? 92.632 -29.388 -35.570 1.00 28.98 575 GLY A CA 1
ATOM 4577 C C . GLY A 1 575 ? 91.304 -28.700 -35.921 1.00 28.98 575 GLY A C 1
ATOM 4578 O O . GLY A 1 575 ? 91.147 -28.242 -37.050 1.00 28.98 575 GLY A O 1
ATOM 4579 N N . PRO A 1 576 ? 90.363 -28.554 -34.968 1.00 56.25 576 PRO A N 1
ATOM 4580 C CA . PRO A 1 576 ? 89.241 -27.626 -35.084 1.00 56.25 576 PRO A CA 1
ATOM 4581 C C . PRO A 1 576 ? 89.614 -26.243 -34.525 1.00 56.25 576 PRO A C 1
ATOM 4583 O O . PRO A 1 576 ? 90.234 -26.158 -33.467 1.00 56.25 576 PRO A O 1
ATOM 4586 N N . LEU A 1 577 ? 89.176 -25.160 -35.171 1.00 30.28 577 LEU A N 1
ATOM 4587 C CA . LEU A 1 577 ? 89.103 -23.819 -34.572 1.00 30.28 577 LEU A CA 1
ATOM 4588 C C . LEU A 1 577 ? 88.147 -22.929 -35.381 1.00 30.28 577 LEU A C 1
ATOM 4590 O O . LEU A 1 577 ? 88.029 -23.078 -36.595 1.00 30.28 577 LEU A O 1
ATOM 4594 N N . GLY A 1 578 ? 87.444 -22.027 -34.697 1.00 35.88 578 GLY A N 1
ATOM 4595 C CA . GLY A 1 578 ? 86.535 -21.056 -35.312 1.00 35.88 578 GLY A CA 1
ATOM 4596 C C . GLY A 1 578 ? 87.104 -19.635 -35.324 1.00 35.88 578 GLY A C 1
ATOM 4597 O O . GLY A 1 578 ? 88.210 -19.394 -34.852 1.00 35.88 578 GLY A O 1
ATOM 4598 N N . SER A 1 579 ? 86.283 -18.691 -35.798 1.00 42.84 579 SER A N 1
ATOM 4599 C CA . SER A 1 579 ? 86.490 -17.230 -35.782 1.00 42.84 579 SER A CA 1
ATOM 4600 C C . SER A 1 579 ? 87.750 -16.682 -36.477 1.00 42.84 579 SER A C 1
ATOM 4602 O O . SER A 1 579 ? 88.854 -16.776 -35.950 1.00 42.84 579 SER A O 1
ATOM 4604 N N . THR A 1 580 ? 87.552 -15.976 -37.600 1.00 36.84 580 THR A N 1
ATOM 4605 C CA . THR A 1 580 ? 87.958 -14.561 -37.824 1.00 36.84 580 THR A CA 1
ATOM 4606 C C . THR A 1 580 ? 88.051 -14.260 -39.326 1.00 36.84 580 THR A C 1
ATOM 4608 O O . THR A 1 580 ? 89.101 -14.437 -39.930 1.00 36.84 580 THR A O 1
ATOM 4611 N N . LEU A 1 581 ? 86.972 -13.736 -39.920 1.00 35.22 581 LEU A N 1
ATOM 4612 C CA . LEU A 1 581 ? 87.026 -12.929 -41.150 1.00 35.22 581 LEU A CA 1
ATOM 4613 C C . LEU A 1 581 ? 85.930 -11.853 -41.107 1.00 35.22 581 LEU A C 1
ATOM 4615 O O . LEU A 1 581 ? 84.824 -12.036 -41.604 1.00 35.22 581 LEU A O 1
ATOM 4619 N N . GLN A 1 582 ? 86.257 -10.714 -40.495 1.00 39.59 582 GLN A N 1
ATOM 4620 C CA . GLN A 1 582 ? 85.479 -9.478 -40.591 1.00 39.59 582 GLN A CA 1
ATOM 4621 C C . GLN A 1 582 ? 86.421 -8.327 -40.959 1.00 39.59 582 GLN A C 1
ATOM 4623 O O . GLN A 1 582 ? 86.835 -7.564 -40.090 1.00 39.59 582 GLN A O 1
ATOM 4628 N N . GLN A 1 583 ? 86.777 -8.209 -42.242 1.00 36.38 583 GLN A N 1
ATOM 4629 C CA . GLN A 1 583 ? 87.196 -6.950 -42.874 1.00 36.38 583 GLN A CA 1
ATOM 4630 C C . GLN A 1 583 ? 87.377 -7.111 -44.391 1.00 36.38 583 GLN A C 1
ATOM 4632 O O . GLN A 1 583 ? 87.427 -8.224 -44.900 1.00 36.38 583 GLN A O 1
ATOM 4637 N N . VAL A 1 584 ? 87.501 -5.969 -45.078 1.00 34.41 584 VAL A N 1
ATOM 4638 C CA . VAL A 1 584 ? 87.670 -5.815 -46.536 1.00 34.41 584 VAL A CA 1
ATOM 4639 C C . VAL A 1 584 ? 86.463 -6.279 -47.365 1.00 34.41 584 VAL A C 1
ATOM 4641 O O . VAL A 1 584 ? 86.410 -7.399 -47.845 1.00 34.41 584 VAL A O 1
ATOM 4644 N N . PHE A 1 585 ? 85.544 -5.349 -47.634 1.00 33.62 585 PHE A N 1
ATOM 4645 C CA . PHE A 1 585 ? 85.506 -4.690 -48.948 1.00 33.62 585 PHE A CA 1
ATOM 4646 C C . PHE A 1 585 ? 84.899 -3.283 -48.813 1.00 33.62 585 PHE A C 1
ATOM 4648 O O . PHE A 1 585 ? 83.808 -3.104 -48.279 1.00 33.62 585 PHE A O 1
ATOM 4655 N N . LYS A 1 586 ? 85.636 -2.265 -49.271 1.00 37.28 586 LYS A N 1
ATOM 4656 C CA . LYS A 1 586 ? 85.117 -0.906 -49.510 1.00 37.28 586 LYS A CA 1
ATOM 4657 C C . LYS A 1 586 ? 84.795 -0.753 -51.004 1.00 37.28 586 LYS A C 1
ATOM 4659 O O . LYS A 1 586 ? 85.256 -1.558 -51.810 1.00 37.28 586 LYS A O 1
ATOM 4664 N N . LYS A 1 587 ? 84.040 0.299 -51.347 1.00 40.03 587 LYS A N 1
ATOM 4665 C CA . LYS A 1 587 ? 83.827 0.800 -52.721 1.00 40.03 587 LYS A CA 1
ATOM 4666 C C . LYS A 1 587 ? 85.124 0.809 -53.556 1.00 40.03 587 LYS A C 1
ATOM 4668 O O . LYS A 1 587 ? 86.202 1.038 -53.002 1.00 40.03 587 LYS A O 1
ATOM 4673 N N . PRO A 1 588 ? 84.997 0.719 -54.887 1.00 44.03 588 PRO A N 1
ATOM 4674 C CA . PRO A 1 588 ? 85.246 1.924 -55.690 1.00 44.03 588 PRO A CA 1
ATOM 4675 C C . PRO A 1 588 ? 83.981 2.443 -56.396 1.00 44.03 588 PRO A C 1
ATOM 4677 O O . PRO A 1 588 ? 82.886 1.914 -56.205 1.00 44.03 588 PRO A O 1
ATOM 4680 N N . GLU A 1 589 ? 84.134 3.547 -57.125 1.00 36.44 589 GLU A N 1
ATOM 4681 C CA . GLU A 1 589 ? 83.048 4.369 -57.675 1.00 36.44 589 GLU A CA 1
ATOM 4682 C C . GLU A 1 589 ? 83.065 4.382 -59.218 1.00 36.44 589 GLU A C 1
ATOM 4684 O O . GLU A 1 589 ? 83.648 3.503 -59.851 1.00 36.44 589 GLU A O 1
ATOM 4689 N N . GLU A 1 590 ? 82.332 5.319 -59.814 1.00 41.09 590 GLU A N 1
ATOM 4690 C CA . GLU A 1 590 ? 82.042 5.422 -61.246 1.00 41.09 590 GLU A CA 1
ATOM 4691 C C . GLU A 1 590 ? 83.289 5.703 -62.103 1.00 41.09 590 GLU A C 1
ATOM 4693 O O . GLU A 1 590 ? 84.077 6.581 -61.767 1.00 41.09 590 GLU A O 1
ATOM 4698 N N . GLU A 1 591 ? 83.390 5.083 -63.285 1.00 31.83 591 GLU A N 1
ATOM 4699 C CA . GLU A 1 591 ? 84.045 5.725 -64.435 1.00 31.83 591 GLU A CA 1
ATOM 4700 C C . GLU A 1 591 ? 83.492 5.207 -65.778 1.00 31.83 591 GLU A C 1
ATOM 4702 O O . GLU A 1 591 ? 82.742 4.227 -65.831 1.00 31.83 591 GLU A O 1
ATOM 4707 N N . GLN A 1 592 ? 83.760 5.934 -66.867 1.00 36.66 592 GLN A N 1
ATOM 4708 C CA . GLN A 1 592 ? 82.947 5.900 -68.090 1.00 36.66 592 GLN A CA 1
ATOM 4709 C C . GLN A 1 592 ? 83.619 5.177 -69.276 1.00 36.66 592 GLN A C 1
ATOM 4711 O O . GLN A 1 592 ? 84.836 5.142 -69.426 1.00 36.66 592 GLN A O 1
ATOM 4716 N N . ARG A 1 593 ? 82.788 4.660 -70.193 1.00 35.56 593 ARG A N 1
ATOM 4717 C CA . ARG A 1 593 ? 83.156 4.369 -71.599 1.00 35.56 593 ARG A CA 1
ATOM 4718 C C . ARG A 1 593 ? 83.655 5.678 -72.255 1.00 35.56 593 ARG A C 1
ATOM 4720 O O . ARG A 1 593 ? 83.079 6.716 -71.965 1.00 35.56 593 ARG A O 1
ATOM 4727 N N . SER A 1 594 ? 84.607 5.754 -73.195 1.00 33.78 594 SER A N 1
ATOM 4728 C CA . SER A 1 594 ? 85.234 4.799 -74.148 1.00 33.78 594 SER A CA 1
ATOM 4729 C C . SER A 1 594 ? 86.308 5.574 -74.981 1.00 33.78 594 SER A C 1
ATOM 4731 O O . SER A 1 594 ? 86.573 6.719 -74.620 1.00 33.78 594 SER A O 1
ATOM 4733 N N . PRO A 1 595 ? 86.785 5.139 -76.174 1.00 61.44 595 PRO A N 1
ATOM 4734 C CA . PRO A 1 595 ? 87.460 3.886 -76.583 1.00 61.44 595 PRO A CA 1
ATOM 4735 C C . PRO A 1 595 ? 88.801 4.125 -77.342 1.00 61.44 595 PRO A C 1
ATOM 4737 O O . PRO A 1 595 ? 88.974 5.192 -77.917 1.00 61.44 595 PRO A O 1
ATOM 4740 N N . GLN A 1 596 ? 89.657 3.099 -77.519 1.00 29.56 596 GLN A N 1
ATOM 4741 C CA . GLN A 1 596 ? 90.202 2.719 -78.851 1.00 29.56 596 GLN A CA 1
ATOM 4742 C C . GLN A 1 596 ? 91.045 1.419 -78.860 1.00 29.56 596 GLN A C 1
ATOM 4744 O O . GLN A 1 596 ? 91.714 1.087 -77.891 1.00 29.56 596 GLN A O 1
ATOM 4749 N N . GLU A 1 597 ? 90.953 0.719 -79.998 1.00 33.97 597 GLU A N 1
ATOM 4750 C CA . GLU A 1 597 ? 91.926 -0.150 -80.701 1.00 33.97 597 GLU A CA 1
ATOM 4751 C C . GLU A 1 597 ? 92.978 -1.010 -79.958 1.00 33.97 597 GLU A C 1
ATOM 4753 O O . GLU A 1 597 ? 93.885 -0.523 -79.292 1.00 33.97 597 GLU A O 1
ATOM 4758 N N . GLY A 1 598 ? 92.960 -2.317 -80.266 1.00 31.28 598 GLY A N 1
ATOM 4759 C CA . GLY A 1 598 ? 94.051 -3.263 -80.002 1.00 31.28 598 GLY A CA 1
ATOM 4760 C C . GLY A 1 598 ? 93.718 -4.680 -80.492 1.00 31.28 598 GLY A C 1
ATOM 4761 O O . GLY A 1 598 ? 92.858 -5.343 -79.922 1.00 31.28 598 GLY A O 1
ATOM 4762 N N . GLN A 1 599 ? 94.370 -5.150 -81.560 1.00 38.34 599 GLN A N 1
ATOM 4763 C CA . GLN A 1 599 ? 94.241 -6.536 -82.054 1.00 38.34 599 GLN A CA 1
ATOM 4764 C C . GLN A 1 599 ? 95.050 -7.477 -81.134 1.00 38.34 599 GLN A C 1
ATOM 4766 O O . GLN A 1 599 ? 96.124 -7.107 -80.667 1.00 38.34 599 GLN A O 1
ATOM 4771 N N . THR A 1 600 ? 94.629 -8.708 -80.837 1.00 32.78 600 THR A N 1
ATOM 4772 C CA . THR A 1 600 ? 94.814 -9.884 -81.715 1.00 32.78 600 THR A CA 1
ATOM 4773 C C . THR A 1 600 ? 94.306 -11.167 -81.025 1.00 32.78 600 THR A C 1
ATOM 4775 O O . THR A 1 600 ? 94.273 -11.221 -79.799 1.00 32.78 600 THR A O 1
ATOM 4778 N N . GLY A 1 601 ? 94.041 -12.232 -81.800 1.00 31.38 601 GLY A N 1
ATOM 4779 C CA . GLY A 1 601 ? 94.233 -13.623 -81.342 1.00 31.38 601 GLY A CA 1
ATOM 4780 C C . GLY A 1 601 ? 92.978 -14.483 -81.132 1.00 31.38 601 GLY A C 1
ATOM 4781 O O . GLY A 1 601 ? 92.318 -14.390 -80.103 1.00 31.38 601 GLY A O 1
ATOM 4782 N N . ASP A 1 602 ? 92.708 -15.403 -82.063 1.00 39.94 602 ASP A N 1
ATOM 4783 C CA . ASP A 1 602 ? 91.696 -16.458 -81.907 1.00 39.94 602 ASP A CA 1
ATOM 4784 C C . ASP A 1 602 ? 92.132 -17.566 -80.934 1.00 39.94 602 ASP A C 1
ATOM 4786 O O . ASP A 1 602 ? 93.146 -18.227 -81.176 1.00 39.94 602 ASP A O 1
ATOM 4790 N N . SER A 1 603 ? 91.312 -17.865 -79.914 1.00 41.09 603 SER A N 1
ATOM 4791 C CA . SER A 1 603 ? 91.034 -19.235 -79.421 1.00 41.09 603 SER A CA 1
ATOM 4792 C C . SER A 1 603 ? 89.983 -19.278 -78.293 1.00 41.09 603 SER A C 1
ATOM 4794 O O . SER A 1 603 ? 89.706 -18.285 -77.634 1.00 41.09 603 SER A O 1
ATOM 4796 N N . GLN A 1 604 ? 89.417 -20.470 -78.054 1.00 39.88 604 GLN A N 1
ATOM 4797 C CA . GLN A 1 604 ? 88.583 -20.840 -76.887 1.00 39.88 604 GLN A CA 1
ATOM 4798 C C . GLN A 1 604 ? 87.193 -20.181 -76.706 1.00 39.88 604 GLN A C 1
ATOM 4800 O O . GLN A 1 604 ? 86.680 -20.099 -75.589 1.00 39.88 604 GLN A O 1
ATOM 4805 N N . MET A 1 605 ? 86.466 -19.910 -77.795 1.00 37.75 605 MET A N 1
ATOM 4806 C CA . MET A 1 605 ? 84.995 -19.761 -77.757 1.00 37.75 605 MET A CA 1
ATOM 4807 C C . MET A 1 605 ? 84.277 -21.107 -77.458 1.00 37.75 605 MET A C 1
ATOM 4809 O O . MET A 1 605 ? 83.589 -21.673 -78.309 1.00 37.75 605 MET A O 1
ATOM 4813 N N . ARG A 1 606 ? 84.471 -21.671 -76.250 1.00 45.88 606 ARG A N 1
ATOM 4814 C CA . ARG A 1 606 ? 83.711 -22.846 -75.757 1.00 45.88 606 ARG A CA 1
ATOM 4815 C C . ARG A 1 606 ? 83.639 -23.074 -74.234 1.00 45.88 606 ARG A C 1
ATOM 4817 O O . ARG A 1 606 ? 83.037 -24.067 -73.843 1.00 45.88 606 ARG A O 1
ATOM 4824 N N . GLY A 1 607 ? 84.208 -22.204 -73.392 1.00 49.03 607 GLY A N 1
ATOM 4825 C CA . GLY A 1 607 ? 84.175 -22.354 -71.921 1.00 49.03 607 GLY A CA 1
ATOM 4826 C C . GLY A 1 607 ? 83.051 -21.577 -71.218 1.00 49.03 607 GLY A C 1
ATOM 4827 O O . GLY A 1 607 ? 82.199 -22.162 -70.547 1.00 49.03 607 GLY A O 1
ATOM 4828 N N . ASN A 1 608 ? 83.021 -20.253 -71.401 1.00 52.56 608 ASN A N 1
ATOM 4829 C CA . ASN A 1 608 ? 82.283 -19.315 -70.540 1.00 52.56 608 ASN A CA 1
ATOM 4830 C C . ASN A 1 608 ? 80.780 -19.610 -70.372 1.00 52.56 608 ASN A C 1
ATOM 4832 O O . ASN A 1 608 ? 80.227 -19.381 -69.302 1.00 52.56 608 ASN A O 1
ATOM 4836 N N . GLY A 1 609 ? 80.113 -20.169 -71.388 1.00 57.50 609 GLY A N 1
ATOM 4837 C CA . GLY A 1 609 ? 78.659 -20.396 -71.390 1.00 57.50 609 GLY A CA 1
ATOM 4838 C C . GLY A 1 609 ? 78.123 -21.428 -70.379 1.00 57.50 609 GLY A C 1
ATOM 4839 O O . GLY A 1 609 ? 76.903 -21.629 -70.316 1.00 57.50 609 GLY A O 1
ATOM 4840 N N . GLN A 1 610 ? 78.998 -22.096 -69.616 1.00 55.97 610 GLN A N 1
ATOM 4841 C CA . GLN A 1 610 ? 78.646 -22.828 -68.389 1.00 55.97 610 GLN A CA 1
ATOM 4842 C C . GLN A 1 610 ? 79.063 -22.065 -67.126 1.00 55.97 610 GLN A C 1
ATOM 4844 O O . GLN A 1 610 ? 78.274 -21.990 -66.187 1.00 55.97 610 GLN A O 1
ATOM 4849 N N . GLU A 1 611 ? 80.252 -21.463 -67.106 1.00 57.06 611 GLU A N 1
ATOM 4850 C CA . GLU A 1 611 ? 80.759 -20.736 -65.938 1.00 57.06 611 GLU A CA 1
ATOM 4851 C C . GLU A 1 611 ? 79.909 -19.500 -65.606 1.00 57.06 611 GLU A C 1
ATOM 4853 O O . GLU A 1 611 ? 79.506 -19.323 -64.459 1.00 57.06 611 GLU A O 1
ATOM 4858 N N . GLU A 1 612 ? 79.511 -18.715 -66.610 1.00 63.94 612 GLU A N 1
ATOM 4859 C CA . GLU A 1 612 ? 78.592 -17.579 -66.452 1.00 63.94 612 GLU A CA 1
ATOM 4860 C C . GLU A 1 612 ? 77.244 -18.010 -65.850 1.00 63.94 612 GLU A C 1
ATOM 4862 O O . GLU A 1 612 ? 76.665 -17.284 -65.045 1.00 63.94 612 GLU A O 1
ATOM 4867 N N . LYS A 1 613 ? 76.762 -19.221 -66.170 1.00 68.00 613 LYS A N 1
ATOM 4868 C CA . LYS A 1 613 ? 75.515 -19.770 -65.608 1.00 68.00 613 LYS A CA 1
ATOM 4869 C C . LYS A 1 613 ? 75.677 -20.225 -64.162 1.00 68.00 613 LYS A C 1
ATOM 4871 O O . LYS A 1 613 ? 74.748 -20.052 -63.381 1.00 68.00 613 LYS A O 1
ATOM 4876 N N . LEU A 1 614 ? 76.837 -20.771 -63.793 1.00 65.88 614 LEU A N 1
ATOM 4877 C CA . LEU A 1 614 ? 77.154 -21.102 -62.401 1.00 65.88 614 LEU A CA 1
ATOM 4878 C C . LEU A 1 614 ? 77.325 -19.827 -61.559 1.00 65.88 614 LEU A C 1
ATOM 4880 O O . LEU A 1 614 ? 76.786 -19.747 -60.459 1.00 65.88 614 LEU A O 1
ATOM 4884 N N . GLN A 1 615 ? 77.984 -18.793 -62.094 1.00 68.44 615 GLN A N 1
ATOM 4885 C CA . GLN A 1 615 ? 78.098 -17.487 -61.435 1.00 68.44 615 GLN A CA 1
ATOM 4886 C C . GLN A 1 615 ? 76.732 -16.793 -61.284 1.00 68.44 615 GLN A C 1
ATOM 4888 O O . GLN A 1 615 ? 76.450 -16.222 -60.232 1.00 68.44 615 GLN A O 1
ATOM 4893 N N . GLN A 1 616 ? 75.865 -16.865 -62.301 1.00 74.81 616 GLN A N 1
ATOM 4894 C CA . GLN A 1 616 ? 74.487 -16.369 -62.235 1.00 74.81 616 GLN A CA 1
ATOM 4895 C C . GLN A 1 616 ? 73.679 -17.116 -61.159 1.00 74.81 616 GLN A C 1
ATOM 4897 O O . GLN A 1 616 ? 73.092 -16.479 -60.285 1.00 74.81 616 GLN A O 1
ATOM 4902 N N . ALA A 1 617 ? 73.714 -18.453 -61.168 1.00 71.12 617 ALA A N 1
ATOM 4903 C CA . ALA A 1 617 ? 73.006 -19.286 -60.198 1.00 71.12 617 ALA A CA 1
ATOM 4904 C C . ALA A 1 617 ? 73.493 -19.064 -58.755 1.00 71.12 617 ALA A C 1
ATOM 4906 O O . ALA A 1 617 ? 72.670 -19.016 -57.845 1.00 71.12 617 ALA A O 1
ATOM 4907 N N . ASN A 1 618 ? 74.799 -18.869 -58.535 1.00 67.94 618 ASN A N 1
ATOM 4908 C CA . ASN A 1 618 ? 75.337 -18.564 -57.206 1.00 67.94 618 ASN A CA 1
ATOM 4909 C C . ASN A 1 618 ? 74.854 -17.200 -56.690 1.00 67.94 618 ASN A C 1
ATOM 4911 O O . ASN A 1 618 ? 74.397 -17.129 -55.556 1.00 67.94 618 ASN A O 1
ATOM 4915 N N . ARG A 1 619 ? 74.856 -16.145 -57.520 1.00 76.31 619 ARG A N 1
ATOM 4916 C CA . ARG A 1 619 ? 74.317 -14.820 -57.135 1.00 76.31 619 ARG A CA 1
ATOM 4917 C C . ARG A 1 619 ? 72.822 -14.872 -56.805 1.00 76.31 619 ARG A C 1
ATOM 4919 O O . ARG A 1 619 ? 72.346 -14.152 -55.929 1.00 76.31 619 ARG A O 1
ATOM 4926 N N . GLU A 1 620 ? 72.069 -15.717 -57.505 1.00 76.19 620 GLU A N 1
ATOM 4927 C CA . GLU A 1 620 ? 70.655 -15.966 -57.211 1.00 76.19 620 GLU A CA 1
ATOM 4928 C C . GLU A 1 620 ? 70.481 -16.738 -55.891 1.00 76.19 620 GLU A C 1
ATOM 4930 O O . GLU A 1 620 ? 69.637 -16.359 -55.080 1.00 76.19 620 GLU A O 1
ATOM 4935 N N . LEU A 1 621 ? 71.327 -17.739 -55.618 1.00 73.44 621 LEU A N 1
ATOM 4936 C CA . LEU A 1 621 ? 71.322 -18.510 -54.369 1.00 73.44 621 LEU A CA 1
ATOM 4937 C C . LEU A 1 621 ? 71.734 -17.666 -53.147 1.00 73.44 621 LEU A C 1
ATOM 4939 O O . LEU A 1 621 ? 71.108 -17.764 -52.095 1.00 73.44 621 LEU A O 1
ATOM 4943 N N . GLU A 1 622 ? 72.746 -16.805 -53.285 1.00 70.88 622 GLU A N 1
ATOM 4944 C CA . GLU A 1 622 ? 73.177 -15.834 -52.265 1.00 70.88 622 GLU A CA 1
ATOM 4945 C C . GLU A 1 622 ? 72.038 -14.871 -51.905 1.00 70.88 622 GLU A C 1
ATOM 4947 O O . GLU A 1 622 ? 71.787 -14.597 -50.730 1.00 70.88 622 GLU A O 1
ATOM 4952 N N . LYS A 1 623 ? 71.290 -14.403 -52.913 1.00 79.75 623 LYS A N 1
ATOM 4953 C CA . LYS A 1 623 ? 70.125 -13.535 -52.719 1.00 79.75 623 LYS A CA 1
ATOM 4954 C C . LYS A 1 623 ? 68.947 -14.271 -52.074 1.00 79.75 623 LYS A C 1
ATOM 4956 O O . LYS A 1 623 ? 68.280 -13.704 -51.210 1.00 79.75 623 LYS A O 1
ATOM 4961 N N . GLU A 1 624 ? 68.688 -15.522 -52.455 1.00 76.00 624 GLU A N 1
ATOM 4962 C CA . GLU A 1 624 ? 67.692 -16.371 -51.786 1.00 76.00 624 GLU A CA 1
ATOM 4963 C C . GLU A 1 624 ? 68.072 -16.633 -50.315 1.00 76.00 624 GLU A C 1
ATOM 4965 O O . GLU A 1 624 ? 67.212 -16.530 -49.441 1.00 76.00 624 GLU A O 1
ATOM 4970 N N . LEU A 1 625 ? 69.355 -16.871 -50.018 1.00 75.56 625 LEU A N 1
ATOM 4971 C CA . LEU A 1 625 ? 69.866 -17.059 -48.657 1.00 75.56 625 LEU A CA 1
ATOM 4972 C C . LEU A 1 625 ? 69.731 -15.792 -47.796 1.00 75.56 625 LEU A C 1
ATOM 4974 O O . LEU A 1 625 ? 69.251 -15.878 -46.665 1.00 75.56 625 LEU A O 1
ATOM 4978 N N . GLN A 1 626 ? 70.094 -14.620 -48.326 1.00 79.44 626 GLN A N 1
ATOM 4979 C CA . GLN A 1 626 ? 69.966 -13.341 -47.617 1.00 79.44 626 GLN A CA 1
ATOM 4980 C C . GLN A 1 626 ? 68.506 -13.053 -47.226 1.00 79.44 626 GLN A C 1
ATOM 4982 O O . GLN A 1 626 ? 68.224 -12.744 -46.067 1.00 79.44 626 GLN A O 1
ATOM 4987 N N . ASN A 1 627 ? 67.561 -13.264 -48.151 1.00 78.88 627 ASN A N 1
ATOM 4988 C CA . ASN A 1 627 ? 66.126 -13.124 -47.881 1.00 78.88 627 ASN A CA 1
ATOM 4989 C C . ASN A 1 627 ? 65.636 -14.076 -46.766 1.00 78.88 627 ASN A C 1
ATOM 4991 O O . ASN A 1 627 ? 64.724 -13.734 -46.012 1.00 78.88 627 ASN A O 1
ATOM 4995 N N . VAL A 1 628 ? 66.213 -15.279 -46.655 1.00 75.19 628 VAL A N 1
ATOM 4996 C CA . VAL A 1 628 ? 65.882 -16.248 -45.593 1.00 75.19 628 VAL A CA 1
ATOM 4997 C C . VAL A 1 628 ? 66.471 -15.828 -44.241 1.00 75.19 628 VAL A C 1
ATOM 4999 O O . VAL A 1 628 ? 65.801 -15.990 -43.221 1.00 75.19 628 VAL A O 1
ATOM 5002 N N . LEU A 1 629 ? 67.675 -15.249 -44.208 1.00 78.50 629 LEU A N 1
ATOM 5003 C CA . LEU A 1 629 ? 68.293 -14.736 -42.977 1.00 78.50 629 LEU A CA 1
ATOM 5004 C C . LEU A 1 629 ? 67.492 -13.572 -42.376 1.00 78.50 629 LEU A C 1
ATOM 5006 O O . LEU A 1 629 ? 67.129 -13.627 -41.201 1.00 78.50 629 LEU A O 1
ATOM 5010 N N . GLU A 1 630 ? 67.135 -12.575 -43.187 1.00 80.19 630 GLU A N 1
ATOM 5011 C CA . GLU A 1 630 ? 66.300 -11.437 -42.763 1.00 80.19 630 GLU A CA 1
ATOM 5012 C C . GLU A 1 630 ? 64.926 -11.901 -42.248 1.00 80.19 630 GLU A C 1
ATOM 5014 O O . GLU A 1 630 ? 64.404 -11.396 -41.250 1.00 80.19 630 GLU A O 1
ATOM 5019 N N . ARG A 1 631 ? 64.353 -12.934 -42.880 1.00 74.75 631 ARG A N 1
ATOM 5020 C CA . ARG A 1 631 ? 63.073 -13.519 -42.465 1.00 74.75 631 ARG A CA 1
ATOM 5021 C C . ARG A 1 631 ? 63.166 -14.325 -41.166 1.00 74.75 631 ARG A C 1
ATOM 5023 O O . ARG A 1 631 ? 62.188 -14.342 -40.423 1.00 74.75 631 ARG A O 1
ATOM 5030 N N . ASN A 1 632 ? 64.305 -14.953 -40.866 1.00 75.44 632 ASN A N 1
ATOM 5031 C CA . ASN A 1 632 ? 64.528 -15.626 -39.582 1.00 75.44 632 ASN A CA 1
ATOM 5032 C C . ASN A 1 632 ? 64.667 -14.622 -38.430 1.00 75.44 632 ASN A C 1
ATOM 5034 O O . ASN A 1 632 ? 63.995 -14.794 -37.418 1.00 75.44 632 ASN A O 1
ATOM 5038 N N . GLN A 1 633 ? 65.414 -13.528 -38.610 1.00 82.75 633 GLN A N 1
ATOM 5039 C CA . GLN A 1 633 ? 65.541 -12.470 -37.592 1.00 82.75 633 GLN A CA 1
ATOM 5040 C C . GLN A 1 633 ? 64.173 -11.866 -37.214 1.00 82.75 633 GLN A C 1
ATOM 5042 O O . GLN A 1 633 ? 63.874 -11.639 -36.041 1.00 82.75 633 GLN A O 1
ATOM 5047 N N . LEU A 1 634 ? 63.287 -11.681 -38.202 1.00 82.81 634 LEU A N 1
ATOM 5048 C CA . LEU A 1 634 ? 61.905 -11.242 -37.973 1.00 82.81 634 LEU A CA 1
ATOM 5049 C C . LEU A 1 634 ? 61.051 -12.276 -37.208 1.00 82.81 634 LEU A C 1
ATOM 5051 O O . LEU A 1 634 ? 60.096 -11.901 -36.527 1.00 82.81 634 LEU A O 1
ATOM 5055 N N . LEU A 1 635 ? 61.356 -13.572 -37.323 1.00 74.88 635 LEU A N 1
ATOM 5056 C CA . LEU A 1 635 ? 60.678 -14.637 -36.578 1.00 74.88 635 LEU A CA 1
ATOM 5057 C C . LEU A 1 635 ? 61.208 -14.757 -35.143 1.00 74.88 635 LEU A C 1
ATOM 5059 O O . LEU A 1 635 ? 60.410 -14.984 -34.237 1.00 74.88 635 LEU A O 1
ATOM 5063 N N . GLU A 1 636 ? 62.508 -14.553 -34.926 1.00 80.06 636 GLU A N 1
ATOM 5064 C CA . GLU A 1 636 ? 63.141 -14.552 -33.600 1.00 80.06 636 GLU A CA 1
ATOM 5065 C C . GLU A 1 636 ? 62.562 -13.438 -32.714 1.00 80.06 636 GLU A C 1
ATOM 5067 O O . GLU A 1 636 ? 62.009 -13.734 -31.654 1.00 80.06 636 GLU A O 1
ATOM 5072 N N . GLY A 1 637 ? 62.523 -12.189 -33.196 1.00 84.44 637 GLY A N 1
ATOM 5073 C CA . GLY A 1 637 ? 61.928 -11.070 -32.445 1.00 84.44 637 GLY A CA 1
ATOM 5074 C C . GLY A 1 637 ? 60.423 -11.227 -32.155 1.00 84.44 637 GLY A C 1
ATOM 5075 O O . GLY A 1 637 ? 59.921 -10.732 -31.146 1.00 84.44 637 GLY A O 1
ATOM 5076 N N . LYS A 1 638 ? 59.681 -11.971 -32.991 1.00 83.25 638 LYS A N 1
ATOM 5077 C CA . LYS A 1 638 ? 58.285 -12.355 -32.692 1.00 83.25 638 LYS A CA 1
ATOM 5078 C C . LYS A 1 638 ? 58.182 -13.404 -31.585 1.00 83.25 638 LYS A C 1
ATOM 5080 O O . LYS A 1 638 ? 57.198 -13.410 -30.847 1.00 83.25 638 LYS A O 1
ATOM 5085 N N . LEU A 1 639 ? 59.159 -14.303 -31.495 1.00 77.44 639 LEU A N 1
ATOM 5086 C CA . LEU A 1 639 ? 59.207 -15.369 -30.497 1.00 77.44 639 LEU A CA 1
ATOM 5087 C C . LEU A 1 639 ? 59.528 -14.785 -29.111 1.00 77.44 639 LEU A C 1
ATOM 5089 O O . LEU A 1 639 ? 58.855 -15.122 -28.140 1.00 77.44 639 LEU A O 1
ATOM 5093 N N . GLU A 1 640 ? 60.456 -13.826 -29.045 1.00 87.00 640 GLU A N 1
ATOM 5094 C CA . GLU A 1 640 ? 60.752 -13.050 -27.832 1.00 87.00 640 GLU A CA 1
ATOM 5095 C C . GLU A 1 640 ? 59.525 -12.267 -27.329 1.00 87.00 640 GLU A C 1
ATOM 5097 O O . GLU A 1 640 ? 59.195 -12.330 -26.143 1.00 87.00 640 GLU A O 1
ATOM 5102 N N . ALA A 1 641 ? 58.789 -11.598 -28.226 1.00 84.56 641 ALA A N 1
ATOM 5103 C CA . ALA A 1 641 ? 57.554 -10.890 -27.873 1.00 84.56 641 ALA A CA 1
ATOM 5104 C C . ALA A 1 641 ? 56.477 -11.835 -27.299 1.00 84.56 641 ALA A C 1
ATOM 5106 O O . ALA A 1 641 ? 55.917 -11.567 -26.236 1.00 84.56 641 ALA A O 1
ATOM 5107 N N . LEU A 1 642 ? 56.248 -12.988 -27.944 1.00 80.06 642 LEU A N 1
ATOM 5108 C CA . LEU A 1 642 ? 55.341 -14.034 -27.447 1.00 80.06 642 LEU A CA 1
ATOM 5109 C C . LEU A 1 642 ? 55.756 -14.578 -26.069 1.00 80.06 642 LEU A C 1
ATOM 5111 O O . LEU A 1 642 ? 54.898 -14.922 -25.254 1.00 80.06 642 LEU A O 1
ATOM 5115 N N . GLN A 1 643 ? 57.059 -14.652 -25.790 1.00 86.94 643 GLN A N 1
ATOM 5116 C CA . GLN A 1 643 ? 57.577 -15.107 -24.501 1.00 86.94 643 GLN A CA 1
ATOM 5117 C C . GLN A 1 643 ? 57.349 -14.071 -23.384 1.00 86.94 643 GLN A C 1
ATOM 5119 O O . GLN A 1 643 ? 57.063 -14.461 -22.250 1.00 86.94 643 GLN A O 1
ATOM 5124 N N . ALA A 1 644 ? 57.398 -12.771 -23.697 1.00 86.06 644 ALA A N 1
ATOM 5125 C CA . ALA A 1 644 ? 57.028 -11.703 -22.766 1.00 86.06 644 ALA A CA 1
ATOM 5126 C C . ALA A 1 644 ? 55.513 -11.692 -22.467 1.00 86.06 644 ALA A C 1
ATOM 5128 O O . ALA A 1 644 ? 55.118 -11.647 -21.299 1.00 86.06 644 ALA A O 1
ATOM 5129 N N . ASP A 1 645 ? 54.664 -11.824 -23.495 1.00 83.44 645 ASP A N 1
ATOM 5130 C CA . ASP A 1 645 ? 53.204 -11.924 -23.332 1.00 83.44 645 ASP A CA 1
ATOM 5131 C C . ASP A 1 645 ? 52.804 -13.124 -22.455 1.00 83.44 645 ASP A C 1
ATOM 5133 O O . ASP A 1 645 ? 51.932 -13.013 -21.588 1.00 83.44 645 ASP A O 1
ATOM 5137 N N . TYR A 1 646 ? 53.479 -14.267 -22.620 1.00 82.00 646 TYR A N 1
ATOM 5138 C CA . TYR A 1 646 ? 53.259 -15.453 -21.790 1.00 82.00 646 TYR A CA 1
ATOM 5139 C C . TYR A 1 646 ? 53.585 -15.207 -20.305 1.00 82.00 646 TYR A C 1
ATOM 5141 O O . TYR A 1 646 ? 52.814 -15.602 -19.429 1.00 82.00 646 TYR A O 1
ATOM 5149 N N . GLN A 1 647 ? 54.679 -14.500 -19.998 1.00 90.19 647 GLN A N 1
ATOM 5150 C CA . GLN A 1 647 ? 55.022 -14.134 -18.616 1.00 90.19 647 GLN A CA 1
ATOM 5151 C C . GLN A 1 647 ? 53.989 -13.172 -18.004 1.00 90.19 647 GLN A C 1
ATOM 5153 O O . GLN A 1 647 ? 53.591 -13.347 -16.849 1.00 90.19 647 GLN A O 1
ATOM 5158 N N . ALA A 1 648 ? 53.493 -12.202 -18.779 1.00 86.19 648 ALA A N 1
ATOM 5159 C CA . ALA A 1 648 ? 52.432 -11.295 -18.340 1.00 86.19 648 ALA A CA 1
ATOM 5160 C C . ALA A 1 648 ? 51.098 -12.028 -18.079 1.00 86.19 648 ALA A C 1
ATOM 5162 O O . ALA A 1 648 ? 50.376 -11.691 -17.137 1.00 86.19 648 ALA A O 1
ATOM 5163 N N . LEU A 1 649 ? 50.779 -13.062 -18.867 1.00 84.19 649 LEU A N 1
ATOM 5164 C CA . LEU A 1 649 ? 49.623 -13.934 -18.631 1.00 84.19 649 LEU A CA 1
ATOM 5165 C C . LEU A 1 649 ? 49.763 -14.739 -17.331 1.00 84.19 649 LEU A C 1
ATOM 5167 O O . LEU A 1 649 ? 48.821 -14.751 -16.539 1.00 84.19 649 LEU A O 1
ATOM 5171 N N . GLN A 1 650 ? 50.932 -15.327 -17.049 1.00 86.88 650 GLN A N 1
ATOM 5172 C CA . GLN A 1 650 ? 51.167 -16.056 -15.792 1.00 86.88 650 GLN A CA 1
ATOM 5173 C C . GLN A 1 650 ? 51.027 -15.158 -14.548 1.00 86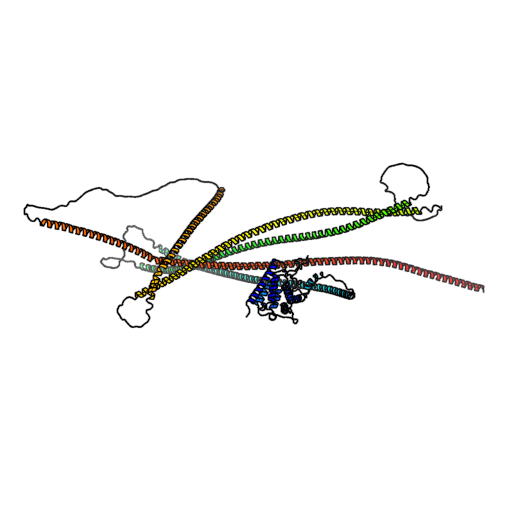.88 650 GLN A C 1
ATOM 5175 O O . GLN A 1 650 ? 50.470 -15.583 -13.535 1.00 86.88 650 GLN A O 1
ATOM 5180 N N . GLN A 1 651 ? 51.469 -13.897 -14.620 1.00 88.38 651 GLN A N 1
ATOM 5181 C CA . GLN A 1 651 ? 51.276 -12.930 -13.530 1.00 88.38 651 GLN A CA 1
ATOM 5182 C C . GLN A 1 651 ? 49.791 -12.596 -13.302 1.00 88.38 651 GLN A C 1
ATOM 5184 O O . GLN A 1 651 ? 49.347 -12.506 -12.156 1.00 88.38 651 GLN A O 1
ATOM 5189 N N . ARG A 1 652 ? 48.994 -12.473 -14.374 1.00 85.12 652 ARG A N 1
ATOM 5190 C CA . ARG A 1 652 ? 47.535 -12.274 -14.278 1.00 85.12 652 ARG A CA 1
ATOM 5191 C C . ARG A 1 652 ? 46.818 -13.502 -13.716 1.00 85.12 652 ARG A C 1
ATOM 5193 O O . ARG A 1 652 ? 45.929 -13.348 -12.886 1.00 85.12 652 ARG A O 1
ATOM 5200 N N . GLU A 1 653 ? 47.225 -14.708 -14.108 1.00 85.75 653 GLU A N 1
ATOM 5201 C CA . GLU A 1 653 ? 46.695 -15.966 -13.565 1.00 85.75 653 GLU A CA 1
ATOM 5202 C C . GLU A 1 653 ? 46.935 -16.072 -12.046 1.00 85.75 653 GLU A C 1
ATOM 5204 O O . GLU A 1 653 ? 46.033 -16.445 -11.294 1.00 85.75 653 GLU A O 1
ATOM 5209 N N . ALA A 1 654 ? 48.125 -15.681 -11.576 1.00 88.31 654 ALA A N 1
ATOM 5210 C CA . ALA A 1 654 ? 48.444 -15.621 -10.150 1.00 88.31 654 ALA A CA 1
ATOM 5211 C C . ALA A 1 654 ? 47.593 -14.580 -9.395 1.00 88.31 654 ALA A C 1
ATOM 5213 O O . ALA A 1 654 ? 47.087 -14.880 -8.313 1.00 88.31 654 ALA A O 1
ATOM 5214 N N . ALA A 1 655 ? 47.379 -13.393 -9.973 1.00 90.75 655 ALA A N 1
ATOM 5215 C CA . ALA A 1 655 ? 46.516 -12.366 -9.385 1.00 90.75 655 ALA A CA 1
ATOM 5216 C C . ALA A 1 655 ? 45.053 -12.835 -9.264 1.00 90.75 655 ALA A C 1
ATOM 5218 O O . ALA A 1 655 ? 44.458 -12.714 -8.196 1.00 90.75 655 ALA A O 1
ATOM 5219 N N . ILE A 1 656 ? 44.502 -13.453 -10.317 1.00 88.62 656 ILE A N 1
ATOM 5220 C CA . ILE A 1 656 ? 43.131 -13.994 -10.323 1.00 88.62 656 ILE A CA 1
ATOM 5221 C C . ILE A 1 656 ? 42.962 -15.093 -9.261 1.00 88.62 656 ILE A C 1
ATOM 5223 O O . ILE A 1 656 ? 41.948 -15.109 -8.565 1.00 88.62 656 ILE A O 1
ATOM 5227 N N . ARG A 1 657 ? 43.959 -15.973 -9.069 1.00 90.12 657 ARG A N 1
ATOM 5228 C CA . ARG A 1 657 ? 43.947 -16.953 -7.963 1.00 90.12 657 ARG A CA 1
ATOM 5229 C C . ARG A 1 657 ? 43.897 -16.287 -6.584 1.00 90.12 657 ARG A C 1
ATOM 5231 O O . ARG A 1 657 ? 43.195 -16.787 -5.710 1.00 90.12 657 ARG A O 1
ATOM 5238 N N . GLY A 1 658 ? 44.595 -15.165 -6.397 1.00 90.88 658 GLY A N 1
ATOM 5239 C CA . GLY A 1 658 ? 44.523 -14.371 -5.166 1.00 90.88 658 GLY A CA 1
ATOM 5240 C C . GLY A 1 658 ? 43.124 -13.799 -4.914 1.00 90.88 658 GLY A C 1
ATOM 5241 O O . GLY A 1 658 ? 42.584 -13.959 -3.821 1.00 90.88 658 GLY A O 1
ATOM 5242 N N . SER A 1 659 ? 42.503 -13.199 -5.934 1.00 88.81 659 SER A N 1
ATOM 5243 C CA . SER A 1 659 ? 41.133 -12.670 -5.841 1.00 88.81 659 SER A CA 1
ATOM 5244 C C . SER A 1 659 ? 40.093 -13.760 -5.560 1.00 88.81 659 SER A C 1
ATOM 5246 O O . SER A 1 659 ? 39.206 -13.553 -4.735 1.00 88.81 659 SER A O 1
ATOM 5248 N N . LEU A 1 660 ? 40.217 -14.934 -6.190 1.00 88.25 660 LEU A N 1
ATOM 5249 C CA . LEU A 1 660 ? 39.328 -16.075 -5.936 1.00 88.25 660 LEU A CA 1
ATOM 5250 C C . LEU A 1 660 ? 39.397 -16.539 -4.474 1.00 88.25 660 LEU A C 1
ATOM 5252 O O . LEU A 1 660 ? 38.353 -16.715 -3.854 1.00 88.25 660 LEU A O 1
ATOM 5256 N N . ALA A 1 661 ? 40.597 -16.645 -3.895 1.00 91.19 661 ALA A N 1
ATOM 5257 C CA . ALA A 1 661 ? 40.760 -17.019 -2.489 1.00 91.19 661 ALA A CA 1
ATOM 5258 C C . ALA A 1 661 ? 40.140 -15.994 -1.510 1.00 91.19 661 ALA A C 1
ATOM 5260 O O . ALA A 1 661 ? 39.630 -16.389 -0.461 1.00 91.19 661 ALA A O 1
ATOM 5261 N N . SER A 1 662 ? 40.130 -14.695 -1.852 1.00 91.00 662 SER A N 1
ATOM 5262 C CA . SER A 1 662 ? 39.410 -13.670 -1.069 1.00 91.00 662 SER A CA 1
ATOM 5263 C C . SER A 1 662 ? 37.897 -13.887 -1.124 1.00 91.00 662 SER A C 1
ATOM 5265 O O . SER A 1 662 ? 37.244 -13.968 -0.087 1.00 91.00 662 SER A O 1
ATOM 5267 N N . LEU A 1 663 ? 37.347 -14.082 -2.328 1.00 88.62 663 LEU A N 1
ATOM 5268 C CA . LEU A 1 663 ? 35.913 -14.311 -2.532 1.00 88.62 663 LEU A CA 1
ATOM 5269 C C . LEU A 1 663 ? 35.424 -15.616 -1.878 1.00 88.62 663 LEU A C 1
ATOM 5271 O O . LEU A 1 663 ? 34.302 -15.674 -1.377 1.00 88.62 663 LEU A O 1
ATOM 5275 N N . GLU A 1 664 ? 36.257 -16.659 -1.832 1.00 89.25 664 GLU A N 1
ATOM 5276 C CA . GLU A 1 664 ? 35.968 -17.896 -1.095 1.00 89.25 664 GLU A CA 1
ATOM 5277 C C . GLU A 1 664 ? 35.920 -17.665 0.427 1.00 89.25 664 GLU A C 1
ATOM 5279 O O . GLU A 1 664 ? 35.023 -18.185 1.100 1.00 89.25 664 GLU A O 1
ATOM 5284 N N . ALA A 1 665 ? 36.820 -16.839 0.974 1.00 91.06 665 ALA A N 1
ATOM 5285 C CA . ALA A 1 665 ? 36.815 -16.456 2.388 1.00 91.06 665 ALA A CA 1
ATOM 5286 C C . ALA A 1 665 ? 35.615 -15.557 2.751 1.00 91.06 665 ALA A C 1
ATOM 5288 O O . ALA A 1 665 ? 34.962 -15.773 3.775 1.00 91.06 665 ALA A O 1
ATOM 5289 N N . GLU A 1 666 ? 35.261 -14.600 1.892 1.00 90.62 666 GLU A N 1
ATOM 5290 C CA . GLU A 1 666 ? 34.058 -13.770 2.033 1.00 90.62 666 GLU A CA 1
ATOM 5291 C C . GLU A 1 666 ? 32.783 -14.625 1.974 1.00 90.62 666 GLU A C 1
ATOM 5293 O O . GLU A 1 666 ? 31.903 -14.489 2.825 1.00 90.62 666 GLU A O 1
ATOM 5298 N N . GLN A 1 667 ? 32.705 -15.586 1.047 1.00 88.88 667 GLN A N 1
ATOM 5299 C CA . GLN A 1 667 ? 31.587 -16.529 0.971 1.00 88.88 667 GLN A CA 1
ATOM 5300 C C . GLN A 1 667 ? 31.485 -17.411 2.228 1.00 88.88 667 GLN A C 1
ATOM 5302 O O . GLN A 1 667 ? 30.375 -17.710 2.675 1.00 88.88 667 GLN A O 1
ATOM 5307 N N . ALA A 1 668 ? 32.609 -17.818 2.829 1.00 92.19 668 ALA A N 1
ATOM 5308 C CA . ALA A 1 668 ? 32.613 -18.532 4.107 1.00 92.19 668 ALA A CA 1
ATOM 5309 C C . ALA A 1 668 ? 32.114 -17.651 5.271 1.00 92.19 668 ALA A C 1
ATOM 5311 O O . ALA A 1 668 ? 31.323 -18.117 6.091 1.00 92.19 668 ALA A O 1
ATOM 5312 N N . SER A 1 669 ? 32.499 -16.371 5.301 1.00 92.75 669 SER A N 1
ATOM 5313 C CA . SER A 1 669 ? 32.006 -15.387 6.277 1.00 92.75 669 SER A CA 1
ATOM 5314 C C . SER A 1 669 ? 30.490 -15.162 6.158 1.00 92.75 669 SER A C 1
ATOM 5316 O O . SER A 1 669 ? 29.763 -15.226 7.151 1.00 92.75 669 SER A O 1
ATOM 5318 N N . ILE A 1 670 ? 29.982 -15.001 4.929 1.00 89.62 670 ILE A N 1
ATOM 5319 C CA . ILE A 1 670 ? 28.546 -14.840 4.647 1.00 89.62 670 ILE A CA 1
ATOM 5320 C C . ILE A 1 670 ? 27.753 -16.088 5.065 1.00 89.62 670 ILE A C 1
ATOM 5322 O O . ILE A 1 670 ? 26.692 -15.949 5.672 1.00 89.62 670 ILE A O 1
ATOM 5326 N N . ARG A 1 671 ? 28.269 -17.302 4.806 1.00 92.06 671 ARG A N 1
ATOM 5327 C CA . ARG A 1 671 ? 27.656 -18.550 5.304 1.00 92.06 671 ARG A CA 1
ATOM 5328 C C . ARG A 1 671 ? 27.559 -18.554 6.828 1.00 92.06 671 ARG A C 1
ATOM 5330 O O . ARG A 1 671 ? 26.472 -18.759 7.351 1.00 92.06 671 ARG A O 1
ATOM 5337 N N . HIS A 1 672 ? 28.652 -18.236 7.523 1.00 93.56 672 HIS A N 1
ATOM 5338 C CA . HIS A 1 672 ? 28.669 -18.216 8.986 1.00 93.56 672 HIS A CA 1
ATOM 5339 C C . HIS A 1 672 ? 27.674 -17.202 9.582 1.00 93.56 672 HIS A C 1
ATOM 5341 O O . HIS A 1 672 ? 27.007 -17.497 10.572 1.00 93.56 672 HIS A O 1
ATOM 5347 N N . MET A 1 673 ? 27.521 -16.029 8.957 1.00 88.25 673 MET A N 1
ATOM 5348 C CA . MET A 1 673 ? 26.497 -15.047 9.336 1.00 88.25 673 MET A CA 1
ATOM 5349 C C . MET A 1 673 ? 25.070 -15.581 9.101 1.00 88.25 673 MET A C 1
ATOM 5351 O O . MET A 1 673 ? 24.180 -15.360 9.923 1.00 88.25 673 MET A O 1
ATOM 5355 N N . GLY A 1 674 ? 24.859 -16.331 8.014 1.00 88.19 674 GLY A N 1
ATOM 5356 C CA . GLY A 1 674 ? 23.619 -17.068 7.754 1.00 88.19 674 GLY A CA 1
ATOM 5357 C C . GLY A 1 674 ? 23.302 -18.080 8.858 1.00 88.19 674 GLY A C 1
ATOM 5358 O O . GLY A 1 674 ? 22.218 -18.021 9.435 1.00 88.19 674 GLY A O 1
ATOM 5359 N N . ASP A 1 675 ? 24.267 -18.930 9.221 1.00 92.62 675 ASP A N 1
ATOM 5360 C CA . ASP A 1 675 ? 24.125 -19.934 10.286 1.00 92.62 675 ASP A CA 1
ATOM 5361 C C . ASP A 1 675 ? 23.760 -19.287 11.641 1.00 92.62 675 ASP A C 1
ATOM 5363 O O . ASP A 1 675 ? 22.876 -19.767 12.358 1.00 92.62 675 ASP A O 1
ATOM 5367 N N . GLN A 1 676 ? 24.398 -18.159 11.990 1.00 93.19 676 GLN A N 1
ATOM 5368 C CA . GLN A 1 676 ? 24.074 -17.385 13.199 1.00 93.19 676 GLN A CA 1
ATOM 5369 C C . GLN A 1 676 ? 22.649 -16.807 13.161 1.00 93.19 676 GLN A C 1
ATOM 5371 O O . GLN A 1 676 ? 21.941 -16.813 14.177 1.00 93.19 676 GLN A O 1
ATOM 5376 N N . MET A 1 677 ? 22.202 -16.323 12.000 1.00 83.88 677 MET A N 1
ATOM 5377 C CA . MET A 1 677 ? 20.851 -15.791 11.826 1.00 83.88 677 MET A CA 1
ATOM 5378 C C . MET A 1 677 ? 19.791 -16.903 11.878 1.00 83.88 677 MET A C 1
ATOM 5380 O O . MET A 1 677 ? 18.759 -16.722 12.526 1.00 83.88 677 MET A O 1
ATOM 5384 N N . GLU A 1 678 ? 20.049 -18.081 11.301 1.00 91.44 678 GLU A N 1
ATOM 5385 C CA . GLU A 1 678 ? 19.167 -19.247 11.439 1.00 91.44 678 GLU A CA 1
ATOM 5386 C C . GLU A 1 678 ? 19.077 -19.738 12.889 1.00 91.44 678 GLU A C 1
ATOM 5388 O O . GLU A 1 678 ? 17.972 -19.964 13.391 1.00 91.44 678 GLU A O 1
ATOM 5393 N N . ALA A 1 679 ? 20.202 -19.826 13.605 1.00 92.75 679 ALA A N 1
ATOM 5394 C CA . ALA A 1 679 ? 20.215 -20.162 15.030 1.00 92.75 679 ALA A CA 1
ATOM 5395 C C . ALA A 1 679 ? 19.391 -19.162 15.866 1.00 92.75 679 ALA A C 1
ATOM 5397 O O . ALA A 1 679 ? 18.612 -19.565 16.737 1.00 92.75 679 ALA A O 1
ATOM 5398 N N . SER A 1 680 ? 19.493 -17.868 15.551 1.00 86.25 680 SER A N 1
ATOM 5399 C CA . SER A 1 680 ? 18.711 -16.802 16.190 1.00 86.25 680 SER A CA 1
ATOM 5400 C C . SER A 1 680 ? 17.211 -16.933 15.893 1.00 86.25 680 SER A C 1
ATOM 5402 O O . SER A 1 680 ? 16.382 -16.865 16.803 1.00 86.25 680 SER A O 1
ATOM 5404 N N . LEU A 1 681 ? 16.838 -17.213 14.640 1.00 89.69 681 LEU A N 1
ATOM 5405 C CA . LEU A 1 681 ? 15.449 -17.464 14.241 1.00 89.69 681 LEU A CA 1
ATOM 5406 C C . LEU A 1 681 ? 14.872 -18.724 14.906 1.00 89.69 681 LEU A C 1
ATOM 5408 O O . LEU A 1 681 ? 13.704 -18.730 15.299 1.00 89.69 681 LEU A O 1
ATOM 5412 N N . LEU A 1 682 ? 15.673 -19.778 15.088 1.00 93.88 682 LEU A N 1
ATOM 5413 C CA . LEU A 1 682 ? 15.280 -20.981 15.829 1.00 93.88 682 LEU A CA 1
ATOM 5414 C C . LEU A 1 682 ? 15.077 -20.701 17.327 1.00 93.88 682 LEU A C 1
ATOM 5416 O O . LEU A 1 682 ? 14.138 -21.239 17.916 1.00 93.88 682 LEU A O 1
ATOM 5420 N N . ALA A 1 683 ? 15.891 -19.836 17.939 1.00 91.38 683 ALA A N 1
ATOM 5421 C CA . ALA A 1 683 ? 15.683 -19.389 19.318 1.00 91.38 683 ALA A CA 1
ATOM 5422 C C . ALA A 1 683 ? 14.372 -18.590 19.469 1.00 91.38 683 ALA A C 1
ATOM 5424 O O . ALA A 1 683 ? 13.571 -18.886 20.357 1.00 91.38 683 ALA A O 1
ATOM 5425 N N . VAL A 1 684 ? 14.093 -17.654 18.553 1.00 88.69 684 VAL A N 1
ATOM 5426 C CA . VAL A 1 684 ? 12.836 -16.878 18.534 1.00 88.69 684 VAL A CA 1
ATOM 5427 C C . VAL A 1 684 ? 11.613 -17.773 18.293 1.00 88.69 684 VAL A C 1
ATOM 5429 O O . VAL A 1 684 ? 10.580 -17.584 18.938 1.00 88.69 684 VAL A O 1
ATOM 5432 N N . ARG A 1 685 ? 11.710 -18.792 17.424 1.00 90.44 685 ARG A N 1
ATOM 5433 C CA . ARG A 1 685 ? 10.638 -19.790 17.225 1.00 90.44 685 ARG A CA 1
ATOM 5434 C C . ARG A 1 685 ? 10.337 -20.559 18.516 1.00 90.44 685 ARG A C 1
ATOM 5436 O O . ARG A 1 685 ? 9.178 -20.597 18.922 1.00 90.44 685 ARG A O 1
ATOM 5443 N N . LYS A 1 686 ? 11.366 -21.056 19.213 1.00 93.31 686 LYS A N 1
ATOM 5444 C CA . LYS A 1 686 ? 11.214 -21.735 20.514 1.00 93.31 686 LYS A CA 1
ATOM 5445 C C . LYS A 1 686 ? 10.594 -20.827 21.580 1.00 93.31 686 LYS A C 1
ATOM 5447 O O . LYS A 1 686 ? 9.694 -21.261 22.290 1.00 93.31 686 LYS A O 1
ATOM 5452 N N . ALA A 1 687 ? 11.008 -19.560 21.662 1.00 88.38 687 ALA A N 1
ATOM 5453 C CA . ALA A 1 687 ? 10.406 -18.587 22.580 1.00 88.38 687 ALA A CA 1
ATOM 5454 C C . ALA A 1 687 ? 8.919 -18.319 22.260 1.00 88.38 687 ALA A C 1
ATOM 5456 O O . ALA A 1 687 ? 8.083 -18.240 23.157 1.00 88.38 687 ALA A O 1
ATOM 5457 N N . LYS A 1 688 ? 8.554 -18.253 20.973 1.00 88.81 688 LYS A N 1
ATOM 5458 C CA . LYS A 1 688 ? 7.154 -18.132 20.534 1.00 88.81 688 LYS A CA 1
ATOM 5459 C C . LYS A 1 688 ? 6.324 -19.375 20.882 1.00 88.81 688 LYS A C 1
ATOM 5461 O O . LYS A 1 688 ? 5.131 -19.258 21.154 1.00 88.81 688 LYS A O 1
ATOM 5466 N N . GLU A 1 689 ? 6.931 -20.557 20.873 1.00 93.38 689 GLU A N 1
ATOM 5467 C CA . GLU A 1 689 ? 6.294 -21.822 21.258 1.00 93.38 689 GLU A CA 1
ATOM 5468 C C . GLU A 1 689 ? 6.095 -21.936 22.776 1.00 93.38 689 GLU A C 1
ATOM 5470 O O . GLU A 1 689 ? 4.996 -22.288 23.204 1.00 93.38 689 GLU A O 1
ATOM 5475 N N . THR A 1 690 ? 7.075 -21.549 23.601 1.00 91.88 690 THR A N 1
ATOM 5476 C CA . THR A 1 690 ? 6.901 -21.520 25.066 1.00 91.88 690 THR A CA 1
ATOM 5477 C C . THR A 1 690 ? 5.882 -20.468 25.506 1.00 91.88 690 THR A C 1
ATOM 5479 O O . THR A 1 690 ? 5.042 -20.760 26.356 1.00 91.88 690 THR A O 1
ATOM 5482 N N . MET A 1 691 ? 5.861 -19.285 24.875 1.00 85.56 691 MET A N 1
ATOM 5483 C CA . MET A 1 691 ? 4.808 -18.285 25.104 1.00 85.56 691 MET A CA 1
ATOM 5484 C C . MET A 1 691 ? 3.413 -18.827 24.759 1.00 85.56 691 MET A C 1
ATOM 5486 O O . MET A 1 691 ? 2.480 -18.641 25.535 1.00 85.56 691 MET A O 1
ATOM 5490 N N . ARG A 1 692 ? 3.256 -19.537 23.631 1.00 91.00 692 ARG A N 1
ATOM 5491 C CA . ARG A 1 692 ? 1.983 -20.185 23.259 1.00 91.00 692 ARG A CA 1
ATOM 5492 C C . ARG A 1 692 ? 1.552 -21.248 24.267 1.00 91.00 692 ARG A C 1
ATOM 5494 O O . ARG A 1 692 ? 0.375 -21.293 24.609 1.00 91.00 692 ARG A O 1
ATOM 5501 N N . ALA A 1 693 ? 2.482 -22.074 24.747 1.00 92.31 693 ALA A N 1
ATOM 5502 C CA . ALA A 1 693 ? 2.191 -23.083 25.762 1.00 92.31 693 ALA A CA 1
ATOM 5503 C C . ALA A 1 693 ? 1.683 -22.439 27.064 1.00 92.31 693 ALA A C 1
ATOM 5505 O O . ALA A 1 693 ? 0.657 -22.862 27.592 1.00 92.31 693 ALA A O 1
ATOM 5506 N N . HIS A 1 694 ? 2.330 -21.364 27.529 1.00 87.94 694 HIS A N 1
ATOM 5507 C CA . HIS A 1 694 ? 1.887 -20.656 28.731 1.00 87.94 694 HIS A CA 1
ATOM 5508 C C . HIS A 1 694 ? 0.552 -19.919 28.526 1.00 87.94 694 HIS A C 1
ATOM 5510 O O . HIS A 1 694 ? -0.287 -19.916 29.421 1.00 87.94 694 HIS A O 1
ATOM 5516 N N . MET A 1 695 ? 0.289 -19.356 27.340 1.00 85.00 695 MET A N 1
ATOM 5517 C CA . MET A 1 695 ? -1.033 -18.794 27.022 1.00 85.00 695 MET A CA 1
ATOM 5518 C C . MET A 1 695 ? -2.134 -19.864 27.054 1.00 85.00 695 MET A C 1
ATOM 5520 O O . MET A 1 695 ? -3.176 -19.632 27.659 1.00 85.00 695 MET A O 1
ATOM 5524 N N . ALA A 1 696 ? -1.894 -21.053 26.490 1.00 91.81 696 ALA A N 1
ATOM 5525 C CA . ALA A 1 696 ? -2.849 -22.163 26.539 1.00 91.81 696 ALA A CA 1
ATOM 5526 C C . ALA A 1 696 ? -3.098 -22.669 27.977 1.00 91.81 696 ALA A C 1
ATOM 5528 O O . ALA A 1 696 ? -4.230 -22.997 28.330 1.00 91.81 696 ALA A O 1
ATOM 5529 N N . GLU A 1 697 ? -2.066 -22.679 28.825 1.00 91.75 697 GLU A N 1
ATOM 5530 C CA . GLU A 1 697 ? -2.174 -22.971 30.261 1.00 91.75 697 GLU A CA 1
ATOM 5531 C C . GLU A 1 697 ? -3.030 -21.920 30.997 1.00 91.75 697 GLU A C 1
ATOM 5533 O O . GLU A 1 697 ? -3.909 -22.277 31.784 1.00 91.75 697 GLU A O 1
ATOM 5538 N N . LYS A 1 698 ? -2.848 -20.623 30.699 1.00 89.50 698 LYS A N 1
ATOM 5539 C CA . LYS A 1 698 ? -3.690 -19.545 31.250 1.00 89.50 698 LYS A CA 1
ATOM 5540 C C . LYS A 1 698 ? -5.134 -19.614 30.750 1.00 89.50 698 LYS A C 1
ATOM 5542 O O . LYS A 1 698 ? -6.045 -19.426 31.549 1.00 89.50 698 LYS A O 1
ATOM 5547 N N . GLU A 1 699 ? -5.363 -19.929 29.476 1.00 88.31 699 GLU A N 1
ATOM 5548 C CA . GLU A 1 699 ? -6.712 -20.164 28.946 1.00 88.31 699 GLU A CA 1
ATOM 5549 C C . GLU A 1 699 ? -7.400 -21.360 29.619 1.00 88.31 699 GLU A C 1
ATOM 5551 O O . GLU A 1 699 ? -8.590 -21.292 29.913 1.00 88.31 699 GLU A O 1
ATOM 5556 N N . ALA A 1 700 ? -6.677 -22.454 29.879 1.00 93.44 700 ALA A N 1
ATOM 5557 C CA . ALA A 1 700 ? -7.222 -23.606 30.595 1.00 93.44 700 ALA A CA 1
ATOM 5558 C C . ALA A 1 700 ? -7.589 -23.251 32.047 1.00 93.44 700 ALA A C 1
ATOM 5560 O O . ALA A 1 700 ? -8.672 -23.604 32.509 1.00 93.44 700 ALA A O 1
ATOM 5561 N N . ALA A 1 701 ? -6.736 -22.489 32.740 1.00 91.75 701 ALA A N 1
ATOM 5562 C CA . ALA A 1 701 ? -7.031 -21.989 34.081 1.00 91.75 701 ALA A CA 1
ATOM 5563 C C . ALA A 1 701 ? -8.264 -21.063 34.108 1.00 91.75 701 ALA A C 1
ATOM 5565 O O . ALA A 1 701 ? -9.096 -21.192 35.002 1.00 91.75 701 ALA A O 1
ATOM 5566 N N . LEU A 1 702 ? -8.417 -20.177 33.114 1.00 89.94 702 LEU A N 1
ATOM 5567 C CA . LEU A 1 702 ? -9.597 -19.313 32.978 1.00 89.94 702 LEU A CA 1
ATOM 5568 C C . LEU A 1 702 ? -10.877 -20.115 32.702 1.00 89.94 702 LEU A C 1
ATOM 5570 O O . LEU A 1 702 ? -11.888 -19.875 33.350 1.00 89.94 702 LEU A O 1
ATOM 5574 N N . ARG A 1 703 ? -10.838 -21.116 31.812 1.00 91.50 703 ARG A N 1
ATOM 5575 C CA . ARG A 1 703 ? -12.001 -21.989 31.550 1.00 91.50 703 ARG A CA 1
ATOM 5576 C C . ARG A 1 703 ? -12.441 -22.760 32.798 1.00 91.50 703 ARG A C 1
ATOM 5578 O O . ARG A 1 703 ? -13.637 -22.951 32.999 1.00 91.50 703 ARG A O 1
ATOM 5585 N N . ASN A 1 704 ? -11.497 -23.169 33.650 1.00 92.56 704 ASN A N 1
ATOM 5586 C CA . ASN A 1 704 ? -11.818 -23.810 34.926 1.00 92.56 704 ASN A CA 1
ATOM 5587 C C . ASN A 1 704 ? -12.505 -22.834 35.895 1.00 92.56 704 ASN A C 1
ATOM 5589 O O . ASN A 1 704 ? -13.556 -23.175 36.433 1.00 92.56 704 ASN A O 1
ATOM 5593 N N . THR A 1 705 ? -11.987 -21.613 36.074 1.00 89.19 705 THR A N 1
ATOM 5594 C CA . THR A 1 705 ? -12.634 -20.632 36.968 1.00 89.19 705 THR A CA 1
ATOM 5595 C C . THR A 1 705 ? -13.971 -20.129 36.420 1.00 89.19 705 THR A C 1
ATOM 5597 O O . THR A 1 705 ? -14.879 -19.847 37.198 1.00 89.19 705 THR A O 1
ATOM 5600 N N . GLU A 1 706 ? -14.157 -20.079 35.097 1.00 91.38 706 GLU A N 1
ATOM 5601 C CA . GLU A 1 706 ? -15.465 -19.844 34.472 1.00 91.38 706 GLU A CA 1
ATOM 5602 C C . GLU A 1 706 ? -16.459 -20.979 34.767 1.00 91.38 706 GLU A C 1
ATOM 5604 O O . GLU A 1 706 ? -17.614 -20.695 35.088 1.00 91.38 706 GLU A O 1
ATOM 5609 N N . ALA A 1 707 ? -16.025 -22.244 34.714 1.00 92.94 707 ALA A N 1
ATOM 5610 C CA . ALA A 1 707 ? -16.860 -23.403 35.042 1.00 92.94 707 ALA A CA 1
ATOM 5611 C C . ALA A 1 707 ? -17.241 -23.447 36.535 1.00 92.94 707 ALA A C 1
ATOM 5613 O O . ALA A 1 707 ? -18.415 -23.626 36.858 1.00 92.94 707 ALA A O 1
ATOM 5614 N N . GLU A 1 708 ? -16.292 -23.191 37.442 1.00 92.25 708 GLU A N 1
ATOM 5615 C CA . GLU A 1 708 ? -16.556 -23.022 38.881 1.00 92.25 708 GLU A CA 1
ATOM 5616 C C . GLU A 1 708 ? -17.586 -21.905 39.123 1.00 92.25 708 GLU A C 1
ATOM 5618 O O . GLU A 1 708 ? -18.541 -22.069 39.887 1.00 92.25 708 GLU A O 1
ATOM 5623 N N . ARG A 1 709 ? -17.454 -20.772 38.417 1.00 84.75 709 ARG A N 1
ATOM 5624 C CA . ARG A 1 709 ? -18.406 -19.659 38.527 1.00 84.75 709 ARG A CA 1
ATOM 5625 C C . ARG A 1 709 ? -19.792 -20.006 37.982 1.00 84.75 709 ARG A C 1
ATOM 5627 O O . ARG A 1 709 ? -20.778 -19.488 38.501 1.00 84.75 709 ARG A O 1
ATOM 5634 N N . GLN A 1 710 ? -19.882 -20.847 36.951 1.00 89.69 710 GLN A N 1
ATOM 5635 C CA . GLN A 1 710 ? -21.155 -21.346 36.423 1.00 89.69 710 GLN A CA 1
ATOM 5636 C C . GLN A 1 710 ? -21.840 -22.273 37.434 1.00 89.69 710 GLN A C 1
ATOM 5638 O O . GLN A 1 710 ? -23.003 -22.036 37.752 1.00 89.69 710 GLN A O 1
ATOM 5643 N N . GLN A 1 711 ? -21.114 -23.227 38.029 1.00 92.00 711 GLN A N 1
ATOM 5644 C CA . GLN A 1 711 ? -21.651 -24.098 39.086 1.00 92.00 711 GLN A CA 1
ATOM 5645 C C . GLN A 1 711 ? -22.177 -23.292 40.283 1.00 92.00 711 GLN A C 1
ATOM 5647 O O . GLN A 1 711 ? -23.310 -23.497 40.712 1.00 92.00 711 GLN A O 1
ATOM 5652 N N . LEU A 1 712 ? -21.421 -22.297 40.760 1.00 88.38 712 LEU A N 1
ATOM 5653 C CA . LEU A 1 712 ? -21.872 -21.411 41.841 1.00 88.38 712 LEU A CA 1
ATOM 5654 C C . LEU A 1 712 ? -23.126 -20.596 41.463 1.00 88.38 712 LEU A C 1
ATOM 5656 O O . LEU A 1 712 ? -23.965 -20.320 42.321 1.00 88.38 712 LEU A O 1
ATOM 5660 N N . GLN A 1 713 ? -23.299 -20.221 40.190 1.00 87.81 713 GLN A N 1
ATOM 5661 C CA . GLN A 1 713 ? -24.535 -19.577 39.727 1.00 87.81 713 GLN A CA 1
ATOM 5662 C C . GLN A 1 713 ? -25.726 -20.549 39.669 1.00 87.81 713 GLN A C 1
ATOM 5664 O O . GLN A 1 713 ? -26.848 -20.131 39.965 1.00 87.81 713 GLN A O 1
ATOM 5669 N N . GLU A 1 714 ? -25.505 -21.821 39.331 1.00 91.19 714 GLU A N 1
ATOM 5670 C CA . GLU A 1 714 ? -26.538 -22.864 39.367 1.00 91.19 714 GLU A CA 1
ATOM 5671 C C . GLU A 1 714 ? -26.965 -23.183 40.809 1.00 91.19 714 GLU A C 1
ATOM 5673 O O . GLU A 1 714 ? -28.163 -23.187 41.100 1.00 91.19 714 GLU A O 1
ATOM 5678 N N . GLU A 1 715 ? -26.019 -23.336 41.741 1.00 88.44 715 GLU A N 1
ATOM 5679 C CA . GLU A 1 715 ? -26.301 -23.541 43.171 1.00 88.44 715 GLU A CA 1
ATOM 5680 C C . GLU A 1 715 ? -27.079 -22.369 43.789 1.00 88.44 715 GLU A C 1
ATOM 5682 O O . GLU A 1 715 ? -28.073 -22.577 44.489 1.00 88.44 715 GLU A O 1
ATOM 5687 N N . VAL A 1 716 ? -26.696 -21.121 43.487 1.00 88.62 716 VAL A N 1
ATOM 5688 C CA . VAL A 1 716 ? -27.453 -19.928 43.909 1.00 88.62 716 VAL A CA 1
ATOM 5689 C C . VAL A 1 716 ? -28.856 -19.909 43.285 1.00 88.62 716 VAL A C 1
ATOM 5691 O O . VAL A 1 716 ? -29.820 -19.518 43.949 1.00 88.62 716 VAL A O 1
ATOM 5694 N N . GLY A 1 717 ? -29.004 -20.375 42.041 1.00 90.62 717 GLY A N 1
ATOM 5695 C CA . GLY A 1 717 ? -30.299 -20.552 41.382 1.00 90.62 717 GLY A CA 1
ATOM 5696 C C . GLY A 1 717 ? -31.202 -21.565 42.095 1.00 90.62 717 GLY A C 1
ATOM 5697 O O . GLY A 1 717 ? -32.371 -21.268 42.351 1.00 90.62 717 GLY A O 1
ATOM 5698 N N . LEU A 1 718 ? -30.659 -22.724 42.475 1.00 93.12 718 LEU A N 1
ATOM 5699 C CA . LEU A 1 718 ? -31.370 -23.764 43.228 1.00 93.12 718 LEU A CA 1
ATOM 5700 C C . LEU A 1 718 ? -31.763 -23.281 44.632 1.00 93.12 718 LEU A C 1
ATOM 5702 O O . LEU A 1 718 ? -32.920 -23.426 45.031 1.00 93.12 718 LEU A O 1
ATOM 5706 N N . CYS A 1 719 ? -30.843 -22.633 45.354 1.00 85.38 719 CYS A N 1
ATOM 5707 C CA . CYS A 1 719 ? -31.119 -22.016 46.654 1.00 85.38 719 CYS A CA 1
ATOM 5708 C C . CYS A 1 719 ? -32.264 -20.995 46.571 1.00 85.38 719 CYS A C 1
ATOM 5710 O O . CYS A 1 719 ? -33.166 -21.006 47.411 1.00 85.38 719 CYS A O 1
ATOM 5712 N N . ARG A 1 720 ? -32.281 -20.151 45.531 1.00 90.69 720 ARG A N 1
ATOM 5713 C CA . ARG A 1 720 ? -33.358 -19.177 45.299 1.00 90.69 720 ARG A CA 1
ATOM 5714 C C . ARG A 1 720 ? -34.711 -19.852 45.060 1.00 90.69 720 ARG A C 1
ATOM 5716 O O . ARG A 1 720 ? -35.695 -19.453 45.675 1.00 90.69 720 ARG A O 1
ATOM 5723 N N . GLN A 1 721 ? -34.763 -20.894 44.228 1.00 90.19 721 GLN A N 1
ATOM 5724 C CA . GLN A 1 721 ? -35.998 -21.655 43.985 1.00 90.19 721 GLN A CA 1
ATOM 5725 C C . GLN A 1 721 ? -36.533 -22.315 45.267 1.00 90.19 721 GLN A C 1
ATOM 5727 O O . GLN A 1 721 ? -37.745 -22.330 45.488 1.00 90.19 721 GLN A O 1
ATOM 5732 N N . LEU A 1 722 ? -35.641 -22.805 46.136 1.00 91.69 722 LEU A N 1
ATOM 5733 C CA . LEU A 1 722 ? -35.983 -23.358 47.450 1.00 91.69 722 LEU A CA 1
ATOM 5734 C C . LEU A 1 722 ? -36.579 -22.308 48.401 1.00 91.69 722 LEU A C 1
ATOM 5736 O O . LEU A 1 722 ? -37.572 -22.595 49.072 1.00 91.69 722 LEU A O 1
ATOM 5740 N N . VAL A 1 723 ? -36.022 -21.093 48.436 1.00 86.56 723 VAL A N 1
ATOM 5741 C CA . VAL A 1 723 ? -36.583 -19.972 49.214 1.00 86.56 723 VAL A CA 1
ATOM 5742 C C . VAL A 1 723 ? -37.967 -19.594 48.688 1.00 86.56 723 VAL A C 1
ATOM 5744 O O . VAL A 1 723 ? -38.923 -19.586 49.460 1.00 86.56 723 VAL A O 1
ATOM 5747 N N . GLU A 1 724 ? -38.120 -19.393 47.377 1.00 88.88 724 GLU A N 1
ATOM 5748 C CA . GLU A 1 724 ? -39.419 -19.062 46.779 1.00 88.88 724 GLU A CA 1
ATOM 5749 C C . GLU A 1 724 ? -40.477 -20.163 47.009 1.00 88.88 724 GLU A C 1
ATOM 5751 O O . GLU A 1 724 ? -41.667 -19.873 47.138 1.00 88.88 724 GLU A O 1
ATOM 5756 N N . ALA A 1 725 ? -40.079 -21.440 47.068 1.00 90.44 725 ALA A N 1
ATOM 5757 C CA . ALA A 1 725 ? -40.975 -22.536 47.437 1.00 90.44 725 ALA A CA 1
ATOM 5758 C C . ALA A 1 725 ? -41.439 -22.426 48.902 1.00 90.44 725 ALA A C 1
ATOM 5760 O O . ALA A 1 725 ? -42.641 -22.498 49.166 1.00 90.44 725 ALA A O 1
ATOM 5761 N N . ARG A 1 726 ? -40.520 -22.166 49.843 1.00 85.81 726 ARG A N 1
ATOM 5762 C CA . ARG A 1 726 ? -40.851 -21.949 51.264 1.00 85.81 726 ARG A CA 1
ATOM 5763 C C . ARG A 1 726 ? -41.727 -20.717 51.494 1.00 85.81 726 ARG A C 1
ATOM 5765 O O . ARG A 1 726 ? -42.628 -20.765 52.326 1.00 85.81 726 ARG A O 1
ATOM 5772 N N . GLU A 1 727 ? -41.524 -19.640 50.742 1.00 85.19 727 GLU A N 1
ATOM 5773 C CA . GLU A 1 727 ? -42.388 -18.452 50.795 1.00 85.19 727 GLU A CA 1
ATOM 5774 C C . GLU A 1 727 ? -43.812 -18.755 50.297 1.00 85.19 727 GLU A C 1
ATOM 5776 O O . GLU A 1 727 ? -44.790 -18.305 50.899 1.00 85.19 727 GLU A O 1
ATOM 5781 N N . ARG A 1 728 ? -43.956 -19.577 49.247 1.00 87.50 728 ARG A N 1
ATOM 5782 C CA . ARG A 1 728 ? -45.267 -20.039 48.750 1.00 87.50 728 ARG A CA 1
ATOM 5783 C C . ARG A 1 728 ? -45.985 -20.935 49.769 1.00 87.50 728 ARG A C 1
ATOM 5785 O O . ARG A 1 728 ? -47.197 -20.785 49.936 1.00 87.50 728 ARG A O 1
ATOM 5792 N N . GLU A 1 729 ? -45.259 -21.809 50.470 1.00 88.81 729 GLU A N 1
ATOM 5793 C CA . GLU A 1 729 ? -45.782 -22.622 51.583 1.00 88.81 729 GLU A CA 1
ATOM 5794 C C . GLU A 1 729 ? -46.240 -21.751 52.765 1.00 88.81 729 GLU A C 1
ATOM 5796 O O . GLU A 1 729 ? -47.383 -21.866 53.210 1.00 88.81 729 GLU A O 1
ATOM 5801 N N . LEU A 1 730 ? -45.392 -20.829 53.238 1.00 88.38 730 LEU A N 1
ATOM 5802 C CA . LEU A 1 730 ? -45.723 -19.891 54.318 1.00 88.38 730 LEU A CA 1
ATOM 5803 C C . LEU A 1 730 ? -46.942 -19.031 53.963 1.00 88.38 730 LEU A C 1
ATOM 5805 O O . LEU A 1 730 ? -47.874 -18.914 54.758 1.00 88.38 730 LEU A O 1
ATOM 5809 N N . GLY A 1 731 ? -46.994 -18.504 52.739 1.00 86.38 731 GLY A N 1
ATOM 5810 C CA . GLY A 1 731 ? -48.141 -17.751 52.241 1.00 86.38 731 GLY A CA 1
ATOM 5811 C C . GLY A 1 731 ? -49.415 -18.591 52.092 1.00 86.38 731 GLY A C 1
ATOM 5812 O O . GLY A 1 731 ? -50.513 -18.037 52.105 1.00 86.38 731 GLY A O 1
ATOM 5813 N N . ALA A 1 732 ? -49.329 -19.917 51.938 1.00 85.75 732 ALA A N 1
ATOM 5814 C CA . ALA A 1 732 ? -50.492 -20.808 52.001 1.00 85.75 732 ALA A CA 1
ATOM 5815 C C . ALA A 1 732 ? -50.966 -21.012 53.450 1.00 85.75 732 ALA A C 1
ATOM 5817 O O . ALA A 1 732 ? -52.152 -20.828 53.728 1.00 85.75 732 ALA A O 1
ATOM 5818 N N . LEU A 1 733 ? -50.040 -21.288 54.374 1.00 83.81 733 LEU A N 1
ATOM 5819 C CA . LEU A 1 733 ? -50.327 -21.446 55.804 1.00 83.81 733 LEU A CA 1
ATOM 5820 C C . LEU A 1 733 ? -50.923 -20.172 56.420 1.00 83.81 733 LEU A C 1
ATOM 5822 O O . LEU A 1 733 ? -51.929 -20.255 57.119 1.00 83.81 733 LEU A O 1
ATOM 5826 N N . GLU A 1 734 ? -50.403 -18.982 56.102 1.00 85.94 734 GLU A N 1
ATOM 5827 C CA . GLU A 1 734 ? -51.005 -17.720 56.555 1.00 85.94 734 GLU A CA 1
ATOM 5828 C C . GLU A 1 734 ? -52.462 -17.562 56.100 1.00 85.94 734 GLU A C 1
ATOM 5830 O O . GLU A 1 734 ? -53.305 -17.109 56.875 1.00 85.94 734 GLU A O 1
ATOM 5835 N N . ARG A 1 735 ? -52.781 -17.933 54.852 1.00 87.50 735 ARG A N 1
ATOM 5836 C CA . ARG A 1 735 ? -54.159 -17.867 54.338 1.00 87.50 735 ARG A CA 1
ATOM 5837 C C . ARG A 1 735 ? -55.072 -18.849 55.071 1.00 87.50 735 ARG A C 1
ATOM 5839 O O . ARG A 1 735 ? -56.187 -18.469 55.419 1.00 87.50 735 ARG A O 1
ATOM 5846 N N . GLN A 1 736 ? -54.586 -20.053 55.371 1.00 85.38 736 GLN A N 1
ATOM 5847 C CA . GLN A 1 736 ? -55.315 -21.047 56.162 1.00 85.38 736 GLN A CA 1
ATOM 5848 C C . GLN A 1 736 ? -55.558 -20.568 57.606 1.00 85.38 736 GLN A C 1
ATOM 5850 O O . GLN A 1 736 ? -56.680 -20.667 58.100 1.00 85.38 736 GLN A O 1
ATOM 5855 N N . CYS A 1 737 ? -54.555 -19.968 58.256 1.00 77.31 737 CYS A N 1
ATOM 5856 C CA . CYS A 1 737 ? -54.704 -19.367 59.584 1.00 77.31 737 CYS A CA 1
ATOM 5857 C C . CYS A 1 737 ? -55.738 -18.231 59.581 1.00 77.31 737 CYS A C 1
ATOM 5859 O O . CYS A 1 737 ? -56.637 -18.231 60.417 1.00 77.31 737 CYS A O 1
ATOM 5861 N N . ARG A 1 738 ? -55.681 -17.306 58.609 1.00 79.31 738 ARG A N 1
ATOM 5862 C CA . ARG A 1 738 ? -56.665 -16.211 58.480 1.00 79.31 738 ARG A CA 1
ATOM 5863 C C . ARG A 1 738 ? -58.093 -16.738 58.273 1.00 79.31 738 ARG A C 1
ATOM 5865 O O . ARG A 1 738 ? -59.023 -16.200 58.865 1.00 79.31 738 ARG A O 1
ATOM 5872 N N . GLN A 1 739 ? -58.269 -17.809 57.494 1.00 78.75 739 GLN A N 1
ATOM 5873 C CA . GLN A 1 739 ? -59.567 -18.478 57.321 1.00 78.75 739 GLN A CA 1
ATOM 5874 C C . GLN A 1 739 ? -60.071 -19.124 58.623 1.00 78.75 739 GLN A C 1
ATOM 5876 O O . GLN A 1 739 ? -61.256 -19.022 58.934 1.00 78.75 739 GLN A O 1
ATOM 5881 N N . GLN A 1 740 ? -59.190 -19.741 59.419 1.00 75.81 740 GLN A N 1
ATOM 5882 C CA . GLN A 1 740 ? -59.559 -20.262 60.740 1.00 75.81 740 GLN A CA 1
ATOM 5883 C C . GLN A 1 740 ? -59.932 -19.144 61.724 1.00 75.81 740 GLN A C 1
ATOM 5885 O O . GLN A 1 740 ? -60.928 -19.285 62.431 1.00 75.81 740 GLN A O 1
ATOM 5890 N N . THR A 1 741 ? -59.208 -18.018 61.740 1.00 80.19 741 THR A N 1
ATOM 5891 C CA . THR A 1 741 ? -59.576 -16.843 62.551 1.00 80.19 741 THR A CA 1
ATOM 5892 C C . THR A 1 741 ? -60.969 -16.333 62.183 1.00 80.19 741 THR A C 1
ATOM 5894 O O . THR A 1 741 ? -61.802 -16.183 63.069 1.00 80.19 741 THR A O 1
ATOM 5897 N N . GLN A 1 742 ? -61.265 -16.173 60.889 1.00 76.25 742 GLN A N 1
ATOM 5898 C CA . GLN A 1 742 ? -62.584 -15.735 60.414 1.00 76.25 742 GLN A CA 1
ATOM 5899 C C . GLN A 1 742 ? -63.709 -16.705 60.813 1.00 76.25 742 GLN A C 1
ATOM 5901 O O . GLN A 1 742 ? -64.776 -16.268 61.239 1.00 76.25 742 GLN A O 1
ATOM 5906 N N . LEU A 1 743 ? -63.471 -18.021 60.749 1.00 76.69 743 LEU A N 1
ATOM 5907 C CA . LEU A 1 743 ? -64.432 -19.023 61.227 1.00 76.69 743 LEU A CA 1
ATOM 5908 C C . LEU A 1 743 ? -64.682 -18.904 62.741 1.00 76.69 743 LEU A C 1
ATOM 5910 O O . LEU A 1 743 ? -65.833 -18.939 63.180 1.00 76.69 743 LEU A O 1
ATOM 5914 N N . ILE A 1 744 ? -63.632 -18.703 63.542 1.00 73.50 744 ILE A N 1
ATOM 5915 C CA . ILE A 1 744 ? -63.741 -18.491 64.995 1.00 73.50 744 ILE A CA 1
ATOM 5916 C C . ILE A 1 744 ? -64.504 -17.190 65.304 1.00 73.50 744 ILE A C 1
ATOM 5918 O O . ILE A 1 744 ? -65.374 -17.187 66.177 1.00 73.50 744 ILE A O 1
ATOM 5922 N N . GLU A 1 745 ? -64.253 -16.110 64.560 1.00 71.44 745 GLU A N 1
ATOM 5923 C CA . GLU A 1 745 ? -64.993 -14.845 64.668 1.00 71.44 745 GLU A CA 1
ATOM 5924 C C . GLU A 1 745 ? -66.485 -15.036 64.344 1.00 71.44 745 GLU A C 1
ATOM 5926 O O . GLU A 1 745 ? -67.337 -14.618 65.128 1.00 71.44 745 GLU A O 1
ATOM 5931 N N . THR A 1 746 ? -66.838 -15.759 63.273 1.00 70.62 746 THR A N 1
ATOM 5932 C CA . THR A 1 746 ? -68.254 -16.063 62.980 1.00 70.62 746 THR A CA 1
ATOM 5933 C C . THR A 1 746 ? -68.924 -16.911 64.069 1.00 70.62 746 THR A C 1
ATOM 5935 O O . THR A 1 746 ? -70.010 -16.564 64.529 1.00 70.62 746 THR A O 1
ATOM 5938 N N . LEU A 1 747 ? -68.260 -17.956 64.576 1.00 66.81 747 LEU A N 1
ATOM 5939 C CA . LEU A 1 747 ? -68.810 -18.837 65.618 1.00 66.81 747 LEU A CA 1
ATOM 5940 C C . LEU A 1 747 ? -68.940 -18.151 66.989 1.00 66.81 747 LEU A C 1
ATOM 5942 O O . LEU A 1 747 ? -69.782 -18.534 67.806 1.00 66.81 747 LEU A O 1
ATOM 5946 N N . THR A 1 748 ? -68.113 -17.142 67.263 1.00 59.56 748 THR A N 1
ATOM 5947 C CA . THR A 1 748 ? -68.234 -16.304 68.466 1.00 59.56 748 THR A CA 1
ATOM 5948 C C . THR A 1 748 ? -69.317 -15.236 68.312 1.00 59.56 748 THR A C 1
ATOM 5950 O O . THR A 1 748 ? -70.051 -14.995 69.271 1.00 59.56 748 THR A O 1
ATOM 5953 N N . ALA A 1 749 ? -69.509 -14.680 67.110 1.00 56.94 749 ALA A N 1
ATOM 5954 C CA . ALA A 1 749 ? -70.632 -13.796 66.800 1.00 56.94 749 ALA A CA 1
ATOM 5955 C C . ALA A 1 749 ? -71.995 -14.511 66.908 1.00 56.94 749 ALA A C 1
ATOM 5957 O O . ALA A 1 749 ? -72.917 -13.972 67.519 1.00 56.94 749 ALA A O 1
ATOM 5958 N N . GLU A 1 750 ? -72.115 -15.742 66.398 1.00 54.03 750 GLU A N 1
ATOM 5959 C CA . GLU A 1 750 ? -73.336 -16.558 66.520 1.00 54.03 750 GLU A CA 1
ATOM 5960 C C . GLU A 1 750 ? -73.651 -16.910 67.983 1.00 54.03 750 GLU A C 1
ATOM 5962 O O . GLU A 1 750 ? -74.787 -16.750 68.436 1.00 54.03 750 GLU A O 1
ATOM 5967 N N . LYS A 1 751 ? -72.640 -17.305 68.772 1.00 51.81 751 LYS A N 1
ATOM 5968 C CA . LYS A 1 751 ? -72.811 -17.539 70.218 1.00 51.81 751 LYS A CA 1
ATOM 5969 C C . LYS A 1 751 ? -73.182 -16.273 70.993 1.00 51.81 751 LYS A C 1
ATOM 5971 O O . LYS A 1 751 ? -73.869 -16.375 72.006 1.00 51.81 751 LYS A O 1
ATOM 5976 N N . GLY A 1 752 ? -72.802 -15.093 70.501 1.00 49.94 752 GLY A N 1
ATOM 5977 C CA . GLY A 1 752 ? -73.225 -13.804 71.051 1.00 49.94 752 GLY A CA 1
ATOM 5978 C C . GLY A 1 752 ? -74.731 -13.524 70.939 1.00 49.94 752 GLY A C 1
ATOM 5979 O O . GLY A 1 752 ? -75.222 -12.642 71.638 1.00 49.94 752 GLY A O 1
ATOM 5980 N N . GLN A 1 753 ? -75.474 -14.265 70.105 1.00 46.00 753 GLN A N 1
ATOM 5981 C CA . GLN A 1 753 ? -76.914 -14.057 69.886 1.00 46.00 753 GLN A CA 1
ATOM 5982 C C . GLN A 1 753 ? -77.821 -15.071 70.608 1.00 46.00 753 GLN A C 1
ATOM 5984 O O . GLN A 1 753 ? -79.037 -14.900 70.605 1.00 46.00 753 GLN A O 1
ATOM 5989 N N . GLN A 1 754 ? -77.274 -16.089 71.285 1.00 41.97 754 GLN A N 1
ATOM 5990 C CA . GLN A 1 754 ? -78.063 -17.080 72.044 1.00 41.97 754 GLN A CA 1
ATOM 5991 C C . GLN A 1 754 ? -78.260 -16.698 73.524 1.00 41.97 754 GLN A C 1
ATOM 5993 O O . GLN A 1 754 ? -78.126 -17.522 74.428 1.00 41.97 754 GLN A O 1
ATOM 5998 N N . GLY A 1 755 ? -78.600 -15.431 73.776 1.00 40.66 755 GLY A N 1
ATOM 5999 C CA . GLY A 1 755 ? -78.997 -14.927 75.090 1.00 40.66 755 GLY A CA 1
ATOM 6000 C C . GLY A 1 755 ? -80.450 -14.447 75.095 1.00 40.66 755 GLY A C 1
ATOM 6001 O O . GLY A 1 755 ? -80.764 -13.501 74.383 1.00 40.66 755 GLY A O 1
ATOM 6002 N N . LEU A 1 756 ? -81.276 -15.034 75.978 1.00 39.47 756 LEU A N 1
ATOM 6003 C CA . LEU A 1 756 ? -82.707 -14.749 76.239 1.00 39.47 756 LEU A CA 1
ATOM 6004 C C . LEU A 1 756 ? -83.724 -15.375 75.251 1.00 39.47 756 LEU A C 1
ATOM 6006 O O . LEU A 1 756 ? -83.868 -14.919 74.123 1.00 39.47 756 LEU A O 1
ATOM 6010 N N . GLY A 1 757 ? -84.536 -16.332 75.734 1.00 30.09 757 GLY A N 1
ATOM 6011 C CA . GLY A 1 757 ? -85.811 -16.723 75.098 1.00 30.09 757 GLY A CA 1
ATOM 6012 C C . GLY A 1 757 ? -86.138 -18.226 75.092 1.00 30.09 757 GLY A C 1
ATOM 6013 O O . GLY A 1 757 ? -85.394 -19.023 74.533 1.00 30.09 757 GLY A O 1
ATOM 6014 N N . ALA A 1 758 ? -87.281 -18.600 75.680 1.00 36.03 758 ALA A N 1
ATOM 6015 C CA . ALA A 1 758 ? -87.954 -19.910 75.603 1.00 36.03 758 ALA A CA 1
ATOM 6016 C C . ALA A 1 758 ? -89.412 -19.747 76.116 1.00 36.03 758 ALA A C 1
ATOM 6018 O O . ALA A 1 758 ? -89.646 -18.751 76.811 1.00 36.03 758 ALA A O 1
ATOM 6019 N N . PRO A 1 759 ? -90.370 -20.684 75.900 1.00 62.81 759 PRO A N 1
ATOM 6020 C CA . PRO A 1 759 ? -90.349 -21.934 75.115 1.00 62.81 759 PRO A CA 1
ATOM 6021 C C . PRO A 1 759 ? -91.569 -22.054 74.135 1.00 62.81 759 PRO A C 1
ATOM 6023 O O . PRO A 1 759 ? -92.187 -21.052 73.792 1.00 62.81 759 PRO A O 1
ATOM 6026 N N . GLU A 1 760 ? -91.926 -23.296 73.763 1.00 32.97 760 GLU A N 1
ATOM 6027 C CA . GLU A 1 760 ? -93.259 -23.815 73.346 1.00 32.97 760 GLU A CA 1
ATOM 6028 C C . GLU A 1 760 ? -93.633 -24.060 71.860 1.00 32.97 760 GLU A C 1
ATOM 6030 O O . GLU A 1 760 ? -93.275 -23.354 70.921 1.00 32.97 760 GLU A O 1
ATOM 6035 N N . ASP A 1 761 ? -94.395 -25.151 71.719 1.00 35.66 761 ASP A N 1
ATOM 6036 C CA . ASP A 1 761 ? -94.845 -25.906 70.546 1.00 35.66 761 ASP A CA 1
ATOM 6037 C C . ASP A 1 761 ? -95.652 -25.164 69.460 1.00 35.66 761 ASP A C 1
ATOM 6039 O O . ASP A 1 761 ? -96.649 -24.495 69.744 1.00 35.66 761 ASP A O 1
ATOM 6043 N N . ARG A 1 762 ? -95.436 -25.569 68.193 1.00 29.47 762 ARG A N 1
ATOM 6044 C CA . ARG A 1 762 ? -96.504 -26.261 67.430 1.00 29.47 762 ARG A CA 1
ATOM 6045 C C . ARG A 1 762 ? -96.008 -27.044 66.210 1.00 29.47 762 ARG A C 1
ATOM 6047 O O . ARG A 1 762 ? -95.056 -26.653 65.546 1.00 29.47 762 ARG A O 1
ATOM 6054 N N . ALA A 1 763 ? -96.715 -28.127 65.884 1.00 31.28 763 ALA A N 1
ATOM 6055 C CA . ALA A 1 763 ? -96.410 -29.016 64.762 1.00 31.28 763 ALA A CA 1
ATOM 6056 C C . ALA A 1 763 ? -97.380 -28.873 63.566 1.00 31.28 763 ALA A C 1
ATOM 6058 O O . ALA A 1 763 ? -98.480 -28.334 63.692 1.00 31.28 763 ALA A O 1
ATOM 6059 N N . CYS A 1 764 ? -96.974 -29.484 62.445 1.00 29.44 764 CYS A N 1
ATOM 6060 C CA . CYS A 1 764 ? -97.771 -29.872 61.269 1.00 29.44 764 CYS A CA 1
ATOM 6061 C C . CYS A 1 764 ? -98.250 -28.780 60.286 1.00 29.44 764 CYS A C 1
ATOM 6063 O O . CYS A 1 764 ? -99.355 -28.251 60.413 1.00 29.44 764 CYS A O 1
ATOM 6065 N N . ARG A 1 765 ? -97.577 -28.710 59.123 1.00 29.53 765 ARG A N 1
ATOM 6066 C CA . ARG A 1 765 ? -98.139 -29.356 57.915 1.00 29.53 765 ARG A CA 1
ATOM 6067 C C . ARG A 1 765 ? -97.096 -29.758 56.858 1.00 29.53 765 ARG A C 1
ATOM 6069 O O . ARG A 1 765 ? -96.099 -29.084 56.647 1.00 29.53 765 ARG A O 1
ATOM 6076 N N . GLU A 1 766 ? -97.393 -30.894 56.236 1.00 39.97 766 GLU A N 1
ATOM 6077 C CA . GLU A 1 766 ? -96.743 -31.580 55.105 1.00 39.97 766 GLU A CA 1
ATOM 6078 C C . GLU A 1 766 ? -97.003 -30.876 53.738 1.00 39.97 766 GLU A C 1
ATOM 6080 O O . GLU A 1 766 ? -97.822 -29.950 53.736 1.00 39.97 766 GLU A O 1
ATOM 6085 N N . PRO A 1 767 ? -96.411 -31.292 52.576 1.00 49.12 767 PRO A N 1
ATOM 6086 C CA . PRO A 1 767 ? -95.816 -32.617 52.303 1.00 49.12 767 PRO A CA 1
ATOM 6087 C C . PRO A 1 767 ? -94.508 -32.741 51.472 1.00 49.12 767 PRO A C 1
ATOM 6089 O O . PRO A 1 767 ? -94.165 -31.914 50.637 1.00 49.12 767 PRO A O 1
ATOM 6092 N N . ALA A 1 768 ? -93.898 -33.925 51.636 1.00 29.66 768 ALA A N 1
ATOM 6093 C CA . ALA A 1 768 ? -93.216 -34.761 50.632 1.00 29.66 768 ALA A CA 1
ATOM 6094 C C . ALA A 1 768 ? -92.002 -34.238 49.822 1.00 29.66 768 ALA A C 1
ATOM 6096 O O . ALA A 1 768 ? -92.159 -33.743 48.709 1.00 29.66 768 ALA A O 1
ATOM 6097 N N . ALA A 1 769 ? -90.793 -34.640 50.255 1.00 32.94 769 ALA A N 1
ATOM 6098 C CA . ALA A 1 769 ? -89.882 -35.457 49.428 1.00 32.94 769 ALA A CA 1
ATOM 6099 C C . ALA A 1 769 ? -88.782 -36.182 50.254 1.00 32.94 769 ALA A C 1
ATOM 6101 O O . ALA A 1 769 ? -88.065 -35.560 51.024 1.00 32.94 769 ALA A O 1
ATOM 6102 N N . GLN A 1 770 ? -88.628 -37.495 50.024 1.00 34.19 770 GLN A N 1
ATOM 6103 C CA . GLN A 1 770 ? -87.393 -38.308 50.146 1.00 34.19 770 GLN A CA 1
ATOM 6104 C C . GLN A 1 770 ? -86.482 -38.197 51.404 1.00 34.19 770 GLN A C 1
ATOM 6106 O O . GLN A 1 770 ? -85.470 -37.495 51.382 1.00 34.19 770 GLN A O 1
ATOM 6111 N N . PRO A 1 771 ? -86.673 -39.055 52.427 1.00 43.44 771 PRO A N 1
ATOM 6112 C CA . PRO A 1 771 ? -85.639 -39.368 53.416 1.00 43.44 771 PRO A CA 1
ATOM 6113 C C . PRO A 1 771 ? -84.675 -40.454 52.885 1.00 43.44 771 PRO A C 1
ATOM 6115 O O . PRO A 1 771 ? -84.747 -41.608 53.294 1.00 43.44 771 PRO A O 1
ATOM 6118 N N . ALA A 1 772 ? -83.785 -40.100 51.948 1.00 38.53 772 ALA A N 1
ATOM 6119 C CA . ALA A 1 772 ? -82.851 -41.051 51.312 1.00 38.53 772 ALA A CA 1
ATOM 6120 C C . ALA A 1 772 ? -81.355 -40.799 51.607 1.00 38.53 772 ALA A C 1
ATOM 6122 O O . ALA A 1 772 ? -80.524 -41.664 51.347 1.00 38.53 772 ALA A O 1
ATOM 6123 N N . LEU A 1 773 ? -80.996 -39.632 52.155 1.00 46.00 773 LEU A N 1
ATOM 6124 C CA . LEU A 1 773 ? -79.594 -39.216 52.345 1.00 46.00 773 LEU A CA 1
ATOM 6125 C C . LEU A 1 773 ? -79.032 -39.496 53.752 1.00 46.00 773 LEU A C 1
ATOM 6127 O O . LEU A 1 773 ? -77.817 -39.534 53.925 1.00 46.00 773 LEU A O 1
ATOM 6131 N N . GLY A 1 774 ? -79.894 -39.723 54.751 1.00 46.97 774 GLY A N 1
ATOM 6132 C CA . GLY A 1 774 ? -79.480 -39.823 56.158 1.00 46.97 774 GLY A CA 1
ATOM 6133 C C . GLY A 1 774 ? -78.722 -41.102 56.534 1.00 46.97 774 GLY A C 1
ATOM 6134 O O . GLY A 1 774 ? -77.819 -41.041 57.361 1.00 46.97 774 GLY A O 1
ATOM 6135 N N . GLN A 1 775 ? -79.046 -42.256 55.936 1.00 40.91 775 GLN A N 1
ATOM 6136 C CA . GLN A 1 775 ? -78.362 -43.518 56.271 1.00 40.91 775 GLN A CA 1
ATOM 6137 C C . GLN A 1 775 ? -76.997 -43.651 55.580 1.00 40.91 775 GLN A C 1
ATOM 6139 O O . GLN A 1 775 ? -76.038 -44.079 56.216 1.00 40.91 775 GLN A O 1
ATOM 6144 N N . ALA A 1 776 ? -76.872 -43.188 54.330 1.00 43.62 776 ALA A N 1
ATOM 6145 C CA . ALA A 1 776 ? -75.617 -43.260 53.580 1.00 43.62 776 ALA A CA 1
ATOM 6146 C C . ALA A 1 776 ? -74.467 -42.476 54.246 1.00 43.62 776 ALA A C 1
ATOM 6148 O O . ALA A 1 776 ? -73.321 -42.911 54.199 1.00 43.62 776 ALA A O 1
ATOM 6149 N N . GLN A 1 777 ? -74.749 -41.343 54.902 1.00 42.91 777 GLN A N 1
ATOM 6150 C CA . GLN A 1 777 ? -73.705 -40.559 55.576 1.00 42.91 777 GLN A CA 1
ATOM 6151 C C . GLN A 1 777 ? -73.156 -41.234 56.844 1.00 42.91 777 GLN A C 1
ATOM 6153 O O . GLN A 1 777 ? -71.976 -41.068 57.147 1.00 42.91 777 GLN A O 1
ATOM 6158 N N . VAL A 1 778 ? -73.966 -42.023 57.558 1.00 49.84 778 VAL A N 1
ATOM 6159 C CA . VAL A 1 778 ? -73.522 -42.726 58.777 1.00 49.84 778 VAL A CA 1
ATOM 6160 C C . VAL A 1 778 ? -72.647 -43.935 58.437 1.00 49.84 778 VAL A C 1
ATOM 6162 O O . VAL A 1 778 ? -71.665 -44.189 59.132 1.00 49.84 778 VAL A O 1
ATOM 6165 N N . GLU A 1 779 ? -72.952 -44.653 57.353 1.00 47.94 779 GLU A N 1
ATOM 6166 C CA . GLU A 1 779 ? -72.132 -45.787 56.901 1.00 47.94 779 GLU A CA 1
ATOM 6167 C C . GLU A 1 779 ? -70.774 -45.323 56.340 1.00 47.94 779 GLU A C 1
ATOM 6169 O O . GLU A 1 779 ? -69.747 -45.913 56.676 1.00 47.94 779 GLU A O 1
ATOM 6174 N N . THR A 1 780 ? -70.723 -44.209 55.595 1.00 49.38 780 THR A N 1
ATOM 6175 C CA . THR A 1 780 ? -69.448 -43.621 55.129 1.00 49.38 780 THR A CA 1
ATOM 6176 C C . THR A 1 780 ? -68.546 -43.194 56.293 1.00 49.38 780 THR A C 1
ATOM 6178 O O . THR A 1 780 ? -67.364 -43.538 56.306 1.00 49.38 780 THR A O 1
ATOM 6181 N N . GLN A 1 781 ? -69.094 -42.528 57.319 1.00 47.12 781 GLN A N 1
ATOM 6182 C CA . GLN A 1 781 ? -68.309 -42.080 58.481 1.00 47.12 781 GLN A CA 1
ATOM 6183 C C . GLN A 1 781 ? -67.745 -43.239 59.325 1.00 47.12 781 GLN A C 1
ATOM 6185 O O . GLN A 1 781 ? -66.704 -43.083 59.963 1.00 47.12 781 GLN A O 1
ATOM 6190 N N . GLN A 1 782 ? -68.375 -44.421 59.304 1.00 44.03 782 GLN A N 1
ATOM 6191 C CA . GLN A 1 782 ? -67.813 -45.622 59.937 1.00 44.03 782 GLN A CA 1
ATOM 6192 C C . GLN A 1 782 ? -66.679 -46.257 59.112 1.00 44.03 782 GLN A C 1
ATOM 6194 O O . GLN A 1 782 ? -65.795 -46.888 59.689 1.00 44.03 782 GLN A O 1
ATOM 6199 N N . GLY A 1 783 ? -66.650 -46.047 57.790 1.00 47.38 783 GLY A N 1
ATOM 6200 C CA . GLY A 1 783 ? -65.520 -46.424 56.935 1.00 47.38 783 GLY A CA 1
ATOM 6201 C C . GLY A 1 783 ? -64.298 -45.518 57.127 1.00 47.38 783 GLY A C 1
ATOM 6202 O O . GLY A 1 783 ? -63.183 -46.007 57.310 1.00 47.38 783 GLY A O 1
ATOM 6203 N N . GLU A 1 784 ? -64.501 -44.199 57.152 1.00 43.88 784 GLU A N 1
ATOM 6204 C CA . GLU A 1 784 ? -63.423 -43.203 57.290 1.00 43.88 784 GLU A CA 1
ATOM 6205 C C . GLU A 1 784 ? -62.690 -43.308 58.642 1.00 43.88 784 GLU A C 1
ATOM 6207 O O . GLU A 1 784 ? -61.463 -43.180 58.704 1.00 43.88 784 GLU A O 1
ATOM 6212 N N . ALA A 1 785 ? -63.405 -43.672 59.714 1.00 45.44 785 ALA A N 1
ATOM 6213 C CA . ALA A 1 785 ? -62.818 -43.975 61.022 1.00 45.44 785 ALA A CA 1
ATOM 6214 C C . ALA A 1 785 ? -61.791 -45.132 60.994 1.00 45.44 785 ALA A C 1
ATOM 6216 O O . ALA A 1 785 ? -60.911 -45.190 61.854 1.00 45.44 785 ALA A O 1
ATOM 6217 N N . GLY A 1 786 ? -61.874 -46.034 60.007 1.00 49.88 786 GLY A N 1
ATOM 6218 C CA . GLY A 1 786 ? -60.901 -47.106 59.779 1.00 49.88 786 GLY A CA 1
ATOM 6219 C C . GLY A 1 786 ? -59.688 -46.699 58.933 1.00 49.88 786 GLY A C 1
ATOM 6220 O O . GLY A 1 786 ? -58.674 -47.395 58.967 1.00 49.88 786 GLY A O 1
ATOM 6221 N N . HIS A 1 787 ? -59.757 -45.579 58.206 1.00 52.50 787 HIS A N 1
ATOM 6222 C CA . HIS A 1 787 ? -58.671 -45.090 57.346 1.00 52.50 787 HIS A CA 1
ATOM 6223 C C . HIS A 1 787 ? -57.726 -44.131 58.090 1.00 52.50 787 HIS A C 1
ATOM 6225 O O . HIS A 1 787 ? -56.506 -44.202 57.927 1.00 52.50 787 HIS A O 1
ATOM 6231 N N . LEU A 1 788 ? -58.273 -43.315 59.001 1.00 51.31 788 LEU A N 1
ATOM 6232 C CA . LEU A 1 788 ? -57.510 -42.390 59.850 1.00 51.31 788 LEU A CA 1
ATOM 6233 C C . LEU A 1 788 ? -56.316 -43.038 60.591 1.00 51.31 788 LEU A C 1
ATOM 6235 O O . LEU A 1 788 ? -55.250 -42.426 60.600 1.00 51.31 788 LEU A O 1
ATOM 6239 N N . PRO A 1 789 ? -56.398 -44.260 61.166 1.00 54.47 789 PRO A N 1
ATOM 6240 C CA . PRO A 1 789 ? -55.237 -44.907 61.781 1.00 54.47 789 PRO A CA 1
ATOM 6241 C C . PRO A 1 789 ? -54.111 -45.221 60.788 1.00 54.47 789 PRO A C 1
ATOM 6243 O O . PRO A 1 789 ? -52.942 -45.109 61.146 1.00 54.47 789 PRO A O 1
ATOM 6246 N N . ALA A 1 790 ? -54.438 -45.594 59.546 1.00 54.34 790 ALA A N 1
ATOM 6247 C CA . ALA A 1 790 ? -53.444 -45.902 58.520 1.00 54.34 790 ALA A CA 1
ATOM 6248 C C . ALA A 1 790 ? -52.737 -44.630 58.026 1.00 54.34 790 ALA A C 1
ATOM 6250 O O . ALA A 1 790 ? -51.513 -44.612 57.913 1.00 54.34 790 ALA A O 1
ATOM 6251 N N . GLU A 1 791 ? -53.488 -43.548 57.814 1.00 56.41 791 GLU A N 1
ATOM 6252 C CA . GLU A 1 791 ? -52.936 -42.242 57.435 1.00 56.41 791 GLU A CA 1
ATOM 6253 C C . GLU A 1 791 ? -52.115 -41.611 58.569 1.00 56.41 791 GLU A C 1
ATOM 6255 O O . GLU A 1 791 ? -51.042 -41.070 58.319 1.00 56.41 791 GLU A O 1
ATOM 6260 N N . VAL A 1 792 ? -52.542 -41.743 59.831 1.00 62.31 792 VAL A N 1
ATOM 6261 C CA . VAL A 1 792 ? -51.752 -41.303 60.996 1.00 62.31 792 VAL A CA 1
ATOM 6262 C C . VAL A 1 792 ? -50.462 -42.116 61.147 1.00 62.31 792 VAL A C 1
ATOM 6264 O O . VAL A 1 792 ? -49.431 -41.534 61.480 1.00 62.31 792 VAL A O 1
ATOM 6267 N N . LEU A 1 793 ? -50.473 -43.424 60.865 1.00 71.06 793 LEU A N 1
ATOM 6268 C CA . LEU A 1 793 ? -49.263 -44.257 60.877 1.00 71.06 793 LEU A CA 1
ATOM 6269 C C . LEU A 1 793 ? -48.305 -43.925 59.721 1.00 71.06 793 LEU A C 1
ATOM 6271 O O . LEU A 1 793 ? -47.098 -43.848 59.941 1.00 71.06 793 LEU A O 1
ATOM 6275 N N . ASP A 1 794 ? -48.816 -43.672 58.515 1.00 70.62 794 ASP A N 1
ATOM 6276 C CA . ASP A 1 794 ? -48.018 -43.215 57.368 1.00 70.62 794 ASP A CA 1
ATOM 6277 C C . ASP A 1 794 ? -47.431 -41.809 57.607 1.00 70.62 794 ASP A C 1
ATOM 6279 O O . ASP A 1 794 ? -46.246 -41.574 57.361 1.00 70.62 794 ASP A O 1
ATOM 6283 N N . LEU A 1 795 ? -48.205 -40.890 58.193 1.00 70.44 795 LEU A N 1
ATOM 6284 C CA . LEU A 1 795 ? -47.715 -39.579 58.627 1.00 70.44 795 LEU A CA 1
ATOM 6285 C C . LEU A 1 795 ? -46.700 -39.686 59.777 1.00 70.44 795 LEU A C 1
ATOM 6287 O O . LEU A 1 795 ? -45.714 -38.952 59.766 1.00 70.44 795 LEU A O 1
ATOM 6291 N N . GLN A 1 796 ? -46.864 -40.615 60.728 1.00 67.62 796 GLN A N 1
ATOM 6292 C CA . GLN A 1 796 ? -45.844 -40.900 61.747 1.00 67.62 796 GLN A CA 1
ATOM 6293 C C . GLN A 1 796 ? -44.563 -41.471 61.134 1.00 67.62 796 GLN A C 1
ATOM 6295 O O . GLN A 1 796 ? -43.478 -41.032 61.508 1.00 67.62 796 GLN A O 1
ATOM 6300 N N . ALA A 1 797 ? -44.661 -42.395 60.175 1.00 75.75 797 ALA A N 1
ATOM 6301 C CA . ALA A 1 797 ? -43.504 -42.955 59.481 1.00 75.75 797 ALA A CA 1
ATOM 6302 C C . ALA A 1 797 ? -42.759 -41.879 58.672 1.00 75.75 797 ALA A C 1
ATOM 6304 O O . ALA A 1 797 ? -41.534 -41.778 58.754 1.00 75.75 797 ALA A O 1
ATOM 6305 N N . LYS A 1 798 ? -43.490 -41.013 57.959 1.00 74.75 798 LYS A N 1
ATOM 6306 C CA . LYS A 1 798 ? -42.933 -39.857 57.236 1.00 74.75 798 LYS A CA 1
ATOM 6307 C C . LYS A 1 798 ? -42.312 -38.825 58.179 1.00 74.75 798 LYS A C 1
ATOM 6309 O O . LYS A 1 798 ? -41.247 -38.297 57.872 1.00 74.75 798 LYS A O 1
ATOM 6314 N N . LEU A 1 799 ? -42.918 -38.576 59.342 1.00 76.25 799 LEU A N 1
ATOM 6315 C CA . LEU A 1 799 ? -42.361 -37.692 60.366 1.00 76.25 799 LEU A CA 1
ATOM 6316 C C . LEU A 1 799 ? -41.084 -38.278 60.987 1.00 76.25 799 LEU A C 1
ATOM 6318 O O . LEU A 1 799 ? -40.106 -37.554 61.139 1.00 76.25 799 LEU A O 1
ATOM 6322 N N . GLN A 1 800 ? -41.049 -39.579 61.292 1.00 75.88 800 GLN A N 1
ATOM 6323 C CA . GLN A 1 800 ? -39.845 -40.257 61.785 1.00 75.88 800 GLN A CA 1
ATOM 6324 C C . GLN A 1 800 ? -38.727 -40.286 60.735 1.00 75.88 800 GLN A C 1
ATOM 6326 O O . GLN A 1 800 ? -37.574 -40.040 61.081 1.00 75.88 800 GLN A O 1
ATOM 6331 N N . ALA A 1 801 ? -39.051 -40.500 59.456 1.00 80.06 801 ALA A N 1
ATOM 6332 C CA . ALA A 1 801 ? -38.086 -40.388 58.363 1.00 80.06 801 ALA A CA 1
ATOM 6333 C C . ALA A 1 801 ? -37.522 -38.960 58.253 1.00 80.06 801 ALA A C 1
ATOM 6335 O O . ALA A 1 801 ? -36.307 -38.782 58.254 1.00 80.06 801 ALA A O 1
ATOM 6336 N N . ALA A 1 802 ? -38.384 -37.937 58.263 1.00 72.19 802 ALA A N 1
ATOM 6337 C CA . ALA A 1 802 ? -37.970 -36.534 58.214 1.00 72.19 802 ALA A CA 1
ATOM 6338 C C . ALA A 1 802 ? -37.155 -36.095 59.447 1.00 72.19 802 ALA A C 1
ATOM 6340 O O . ALA A 1 802 ? -36.252 -35.267 59.322 1.00 72.19 802 ALA A O 1
ATOM 6341 N N . LEU A 1 803 ? -37.433 -36.653 60.631 1.00 77.62 803 LEU A N 1
ATOM 6342 C CA . LEU A 1 803 ? -36.621 -36.452 61.834 1.00 77.62 803 LEU A CA 1
ATOM 6343 C C . LEU A 1 803 ? -35.252 -37.134 61.704 1.00 77.62 803 LEU A C 1
ATOM 6345 O O . LEU A 1 803 ? -34.240 -36.481 61.937 1.00 77.62 803 LEU A O 1
ATOM 6349 N N . GLY A 1 804 ? -35.198 -38.387 61.246 1.00 82.00 804 GLY A N 1
ATOM 6350 C CA . GLY A 1 804 ? -33.938 -39.096 61.008 1.00 82.00 804 GLY A CA 1
ATOM 6351 C C . GLY A 1 804 ? -33.075 -38.450 59.917 1.00 82.00 804 GLY A C 1
ATOM 6352 O O . GLY A 1 804 ? -31.854 -38.401 60.041 1.00 82.00 804 GLY A O 1
ATOM 6353 N N . ASP A 1 805 ? -33.681 -37.894 58.866 1.00 79.56 805 ASP A N 1
ATOM 6354 C CA . ASP A 1 805 ? -32.961 -37.135 57.838 1.00 79.56 805 ASP A CA 1
ATOM 6355 C C . ASP A 1 805 ? -32.514 -35.757 58.345 1.00 79.56 805 ASP A C 1
ATOM 6357 O O . ASP A 1 805 ? -31.397 -35.332 58.046 1.00 79.56 805 ASP A O 1
ATOM 6361 N N . ARG A 1 806 ? -33.303 -35.093 59.202 1.00 80.81 806 ARG A N 1
ATOM 6362 C CA . ARG A 1 806 ? -32.855 -33.897 59.933 1.00 80.81 806 ARG A CA 1
ATOM 6363 C C . ARG A 1 806 ? -31.659 -34.205 60.837 1.00 80.81 806 ARG A C 1
ATOM 6365 O O . ARG A 1 806 ? -30.719 -33.417 60.862 1.00 80.81 806 ARG A O 1
ATOM 6372 N N . GLU A 1 807 ? -31.663 -35.331 61.545 1.00 82.19 807 GLU A N 1
ATOM 6373 C CA . GLU A 1 807 ? -30.541 -35.771 62.383 1.00 82.19 807 GLU A CA 1
ATOM 6374 C C . GLU A 1 807 ? -29.292 -36.089 61.546 1.00 82.19 807 GLU A C 1
ATOM 6376 O O . GLU A 1 807 ? -28.200 -35.658 61.913 1.00 82.19 807 GLU A O 1
ATOM 6381 N N . LYS A 1 808 ? -29.432 -36.732 60.375 1.00 81.44 808 LYS A N 1
ATOM 6382 C CA . LYS A 1 808 ? -28.319 -36.918 59.420 1.00 81.44 808 LYS A CA 1
ATOM 6383 C C . LYS A 1 808 ? -27.746 -35.585 58.940 1.00 81.44 808 LYS A C 1
ATOM 6385 O O . LYS A 1 808 ? -26.531 -35.411 58.974 1.00 81.44 808 LYS A O 1
ATOM 6390 N N . VAL A 1 809 ? -28.597 -34.646 58.519 1.00 77.31 809 VAL A N 1
ATOM 6391 C CA . VAL A 1 809 ? -28.172 -33.316 58.045 1.00 77.31 809 VAL A CA 1
ATOM 6392 C C . VAL A 1 809 ? -27.514 -32.520 59.172 1.00 77.31 809 VAL A C 1
ATOM 6394 O O . VAL A 1 809 ? -26.484 -31.891 58.953 1.00 77.31 809 VAL A O 1
ATOM 6397 N N . GLN A 1 810 ? -28.038 -32.586 60.398 1.00 77.38 810 GLN A N 1
ATOM 6398 C CA . GLN A 1 810 ? -27.442 -31.915 61.554 1.00 77.38 810 GLN A CA 1
ATOM 6399 C C . GLN A 1 810 ? -26.124 -32.584 61.997 1.00 77.38 810 GLN A C 1
ATOM 6401 O O . GLN A 1 810 ? -25.192 -31.890 62.406 1.00 77.38 810 GLN A O 1
ATOM 6406 N N . GLY A 1 811 ? -25.990 -33.902 61.817 1.00 84.06 811 GLY A N 1
ATOM 6407 C CA . GLY A 1 811 ? -24.725 -34.628 61.930 1.00 84.06 811 GLY A CA 1
ATOM 6408 C C . GLY A 1 811 ? -23.696 -34.165 60.893 1.00 84.06 811 GLY A C 1
ATOM 6409 O O . GLY A 1 811 ? -22.596 -33.760 61.267 1.00 84.06 811 GLY A O 1
ATOM 6410 N N . GLN A 1 812 ? -24.068 -34.129 59.610 1.00 79.69 812 GLN A N 1
ATOM 6411 C CA . GLN A 1 812 ? -23.225 -33.618 58.519 1.00 79.69 812 GLN A CA 1
ATOM 6412 C C . GLN A 1 812 ? -22.806 -32.160 58.750 1.00 79.69 812 GLN A C 1
ATOM 6414 O O . GLN A 1 812 ? -21.634 -31.833 58.576 1.00 79.69 812 GLN A O 1
ATOM 6419 N N . LEU A 1 813 ? -23.723 -31.306 59.218 1.00 81.12 813 LEU A N 1
ATOM 6420 C CA . LEU A 1 813 ? -23.427 -29.926 59.597 1.00 81.12 813 LEU A CA 1
ATOM 6421 C C . LEU A 1 813 ? -22.396 -29.872 60.731 1.00 81.12 813 LEU A C 1
ATOM 6423 O O . LEU A 1 813 ? -21.412 -29.150 60.617 1.00 81.12 813 LEU A O 1
ATOM 6427 N N . SER A 1 814 ? -22.558 -30.672 61.790 1.00 84.31 814 SER A N 1
ATOM 6428 C CA . SER A 1 814 ? -21.606 -30.692 62.911 1.00 84.31 814 SER A CA 1
ATOM 6429 C C . SER A 1 814 ? -20.202 -31.167 62.506 1.00 84.31 814 SER A C 1
ATOM 6431 O O . SER A 1 814 ? -19.210 -30.625 62.994 1.00 84.31 814 SER A O 1
ATOM 6433 N N . VAL A 1 815 ? -20.106 -32.107 61.556 1.00 85.56 815 VAL A N 1
ATOM 6434 C CA . VAL A 1 815 ? -18.834 -32.557 60.964 1.00 85.56 815 VAL A CA 1
ATOM 6435 C C . VAL A 1 815 ? -18.224 -31.466 60.076 1.00 85.56 815 VAL A C 1
ATOM 6437 O O . VAL A 1 815 ? -17.029 -31.197 60.180 1.00 85.56 815 VAL A O 1
ATOM 6440 N N . ALA A 1 816 ? -19.028 -30.782 59.256 1.00 78.00 816 ALA A N 1
ATOM 6441 C CA . ALA A 1 816 ? -18.565 -29.659 58.441 1.00 78.00 816 ALA A CA 1
ATOM 6442 C C . ALA A 1 816 ? -18.088 -28.478 59.306 1.00 78.00 816 ALA A C 1
ATOM 6444 O O . ALA A 1 816 ? -17.049 -27.883 59.026 1.00 78.00 816 ALA A O 1
ATOM 6445 N N . GLU A 1 817 ? -18.783 -28.166 60.403 1.00 81.75 817 GLU A N 1
ATOM 6446 C CA . GLU A 1 817 ? -18.320 -27.172 61.370 1.00 81.75 817 GLU A CA 1
ATOM 6447 C C . GLU A 1 817 ? -17.041 -27.610 62.101 1.00 81.75 817 GLU A C 1
ATOM 6449 O O . GLU A 1 817 ? -16.202 -26.762 62.401 1.00 81.75 817 GLU A O 1
ATOM 6454 N N . ALA A 1 818 ? -16.872 -28.901 62.412 1.00 85.19 818 ALA A N 1
ATOM 6455 C CA . ALA A 1 818 ? -15.637 -29.424 62.999 1.00 85.19 818 ALA A CA 1
ATOM 6456 C C . ALA A 1 818 ? -14.456 -29.255 62.029 1.00 85.19 818 ALA A C 1
ATOM 6458 O O . ALA A 1 818 ? -13.466 -28.623 62.391 1.00 85.19 818 ALA A O 1
ATOM 6459 N N . ALA A 1 819 ? -14.615 -29.670 60.769 1.00 78.06 819 ALA A N 1
ATOM 6460 C CA . ALA A 1 819 ? -13.623 -29.446 59.717 1.00 78.06 819 ALA A CA 1
ATOM 6461 C C . ALA A 1 819 ? -13.328 -27.947 59.502 1.00 78.06 819 ALA A C 1
ATOM 6463 O O . ALA A 1 819 ? -12.177 -27.556 59.327 1.00 78.06 819 ALA A O 1
ATOM 6464 N N . LEU A 1 820 ? -14.333 -27.065 59.587 1.00 82.38 820 LEU A N 1
ATOM 6465 C CA . LEU A 1 820 ? -14.126 -25.612 59.531 1.00 82.38 820 LEU A CA 1
ATOM 6466 C C . LEU A 1 820 ? -13.397 -25.056 60.765 1.00 82.38 820 LEU A C 1
ATOM 6468 O O . LEU A 1 820 ? -12.637 -24.096 60.629 1.00 82.38 820 LEU A O 1
ATOM 6472 N N . ARG A 1 821 ? -13.586 -25.630 61.961 1.00 84.88 821 ARG A N 1
ATOM 6473 C CA . ARG A 1 821 ? -12.808 -25.286 63.168 1.00 84.88 821 ARG A CA 1
ATOM 6474 C C . ARG A 1 821 ? -11.352 -25.736 63.020 1.00 84.88 821 ARG A C 1
ATOM 6476 O O . ARG A 1 821 ? -10.455 -24.945 63.302 1.00 84.88 821 ARG A O 1
ATOM 6483 N N . GLU A 1 822 ? -11.116 -26.938 62.500 1.00 85.81 822 GLU A N 1
ATOM 6484 C CA . GLU A 1 822 ? -9.779 -27.471 62.203 1.00 85.81 822 GLU A CA 1
ATOM 6485 C C . GLU A 1 822 ? -9.064 -26.657 61.115 1.00 85.81 822 GLU A C 1
ATOM 6487 O O . GLU A 1 822 ? -7.937 -26.213 61.323 1.00 85.81 822 GLU A O 1
ATOM 6492 N N . HIS A 1 823 ? -9.727 -26.340 59.998 1.00 80.69 823 HIS A N 1
ATOM 6493 C CA . HIS A 1 823 ? -9.168 -25.461 58.967 1.00 80.69 823 HIS A CA 1
ATOM 6494 C C . HIS A 1 823 ? -8.887 -24.045 59.489 1.00 80.69 823 HIS A C 1
ATOM 6496 O O . HIS A 1 823 ? -7.865 -23.463 59.132 1.00 80.69 823 HIS A O 1
ATOM 6502 N N . ARG A 1 824 ? -9.732 -23.486 60.370 1.00 86.00 824 ARG A N 1
ATOM 6503 C CA . ARG A 1 824 ? -9.444 -22.201 61.036 1.00 86.00 824 ARG A CA 1
ATOM 6504 C C . ARG A 1 824 ? -8.218 -22.296 61.945 1.00 86.00 824 ARG A C 1
ATOM 6506 O O . ARG A 1 824 ? -7.400 -21.382 61.913 1.00 86.00 824 ARG A O 1
ATOM 6513 N N . ALA A 1 825 ? -8.055 -23.389 62.693 1.00 86.44 825 ALA A N 1
ATOM 6514 C CA . ALA A 1 825 ? -6.867 -23.631 63.511 1.00 86.44 825 ALA A CA 1
ATOM 6515 C C . ALA A 1 825 ? -5.598 -23.784 62.652 1.00 86.44 825 ALA A C 1
ATOM 6517 O O . ALA A 1 825 ? -4.591 -23.148 62.946 1.00 86.44 825 ALA A O 1
ATOM 6518 N N . LEU A 1 826 ? -5.658 -24.526 61.541 1.00 84.94 826 LEU A N 1
ATOM 6519 C CA . LEU A 1 826 ? -4.550 -24.665 60.587 1.00 84.94 826 LEU A CA 1
ATOM 6520 C C . LEU A 1 826 ? -4.187 -23.330 59.918 1.00 84.94 826 LEU A C 1
ATOM 6522 O O . LEU A 1 826 ? -3.011 -22.996 59.816 1.00 84.94 826 LEU A O 1
ATOM 6526 N N . VAL A 1 827 ? -5.172 -22.524 59.507 1.00 83.69 827 VAL A N 1
ATOM 6527 C CA . VAL A 1 827 ? -4.935 -21.173 58.964 1.00 83.69 827 VAL A CA 1
ATOM 6528 C C . VAL A 1 827 ? -4.334 -20.247 60.023 1.00 83.69 827 VAL A C 1
ATOM 6530 O O . VAL A 1 827 ? -3.458 -19.446 59.703 1.00 83.69 827 VAL A O 1
ATOM 6533 N N . GLN A 1 828 ? -4.759 -20.358 61.281 1.00 86.00 828 GLN A N 1
ATOM 6534 C CA . GLN A 1 828 ? -4.187 -19.598 62.391 1.00 86.00 828 GLN A CA 1
ATOM 6535 C C . GLN A 1 828 ? -2.735 -20.024 62.674 1.00 86.00 828 GLN A C 1
ATOM 6537 O O . GLN A 1 828 ? -1.857 -19.169 62.750 1.00 86.00 828 GLN A O 1
ATOM 6542 N N . GLN A 1 829 ? -2.449 -21.328 62.691 1.00 85.88 829 GLN A N 1
ATOM 6543 C CA . GLN A 1 829 ? -1.099 -21.878 62.832 1.00 85.88 829 GLN A CA 1
ATOM 6544 C C . GLN A 1 829 ? -0.185 -21.477 61.661 1.00 85.88 829 GLN A C 1
ATOM 6546 O O . GLN A 1 829 ? 0.971 -21.119 61.877 1.00 85.88 829 GLN A O 1
ATOM 6551 N N . LEU A 1 830 ? -0.694 -21.464 60.424 1.00 82.75 830 LEU A N 1
ATOM 6552 C CA . LEU A 1 830 ? 0.042 -20.990 59.246 1.00 82.75 830 LEU A CA 1
ATOM 6553 C C . LEU A 1 830 ? 0.288 -19.476 59.282 1.00 82.75 830 LEU A C 1
ATOM 6555 O O . LEU A 1 830 ? 1.353 -19.031 58.853 1.00 82.75 830 LEU A O 1
ATOM 6559 N N . LYS A 1 831 ? -0.640 -18.673 59.822 1.00 82.62 831 LYS A N 1
ATOM 6560 C CA . LYS A 1 831 ? -0.398 -17.247 60.103 1.00 82.62 831 LYS A CA 1
ATOM 6561 C C . LYS A 1 831 ? 0.682 -17.076 61.164 1.00 82.62 831 LYS A C 1
ATOM 6563 O O . LYS A 1 831 ? 1.605 -16.300 60.958 1.00 82.62 831 LYS A O 1
ATOM 6568 N N . GLU A 1 832 ? 0.619 -17.823 62.260 1.00 85.81 832 GLU A N 1
ATOM 6569 C CA . GLU A 1 832 ? 1.611 -17.765 63.338 1.00 85.81 832 GLU A CA 1
ATOM 6570 C C . GLU A 1 832 ? 3.001 -18.216 62.874 1.00 85.81 832 GLU A C 1
ATOM 6572 O O . GLU A 1 832 ? 3.987 -17.574 63.233 1.00 85.81 832 GLU A O 1
ATOM 6577 N N . GLN A 1 833 ? 3.088 -19.225 62.000 1.00 81.69 833 GLN A N 1
ATOM 6578 C CA . GLN A 1 833 ? 4.328 -19.609 61.317 1.00 81.69 833 GLN A CA 1
ATOM 6579 C C . GLN A 1 833 ? 4.818 -18.533 60.340 1.00 81.69 833 GLN A C 1
ATOM 6581 O O . GLN A 1 833 ? 6.007 -18.232 60.345 1.00 81.69 833 GLN A O 1
ATOM 6586 N N . ASN A 1 834 ? 3.943 -17.906 59.546 1.00 75.56 834 ASN A N 1
ATOM 6587 C CA . ASN A 1 834 ? 4.337 -16.800 58.662 1.00 75.56 834 ASN A CA 1
ATOM 6588 C C . ASN A 1 834 ? 4.830 -15.583 59.456 1.00 75.56 834 ASN A C 1
ATOM 6590 O O . ASN A 1 834 ? 5.854 -15.004 59.112 1.00 75.56 834 ASN A O 1
ATOM 6594 N N . GLU A 1 835 ? 4.159 -15.213 60.545 1.00 84.25 835 GLU A N 1
ATOM 6595 C CA . GLU A 1 835 ? 4.614 -14.138 61.429 1.00 84.25 835 GLU A CA 1
ATOM 6596 C C . GLU A 1 835 ? 5.883 -14.529 62.201 1.00 84.25 835 GLU A C 1
ATOM 6598 O O . GLU A 1 835 ? 6.732 -13.680 62.457 1.00 84.25 835 GLU A O 1
ATOM 6603 N N . ALA A 1 836 ? 6.082 -15.805 62.545 1.00 80.75 836 ALA A N 1
ATOM 6604 C CA . ALA A 1 836 ? 7.358 -16.286 63.075 1.00 80.75 836 ALA A CA 1
ATOM 6605 C C . ALA A 1 836 ? 8.479 -16.197 62.025 1.00 80.75 836 ALA A C 1
ATOM 6607 O O . ALA A 1 836 ? 9.571 -15.749 62.363 1.00 80.75 836 ALA A O 1
ATOM 6608 N N . LEU A 1 837 ? 8.202 -16.529 60.760 1.00 79.06 837 LEU A N 1
ATOM 6609 C CA . LEU A 1 837 ? 9.154 -16.425 59.653 1.00 79.06 837 LEU A CA 1
ATOM 6610 C C . LEU A 1 837 ? 9.509 -14.961 59.350 1.00 79.06 837 LEU A C 1
ATOM 6612 O O . LEU A 1 837 ? 10.685 -14.635 59.251 1.00 79.06 837 LEU A O 1
ATOM 6616 N N . LYS A 1 838 ? 8.521 -14.056 59.308 1.00 76.75 838 LYS A N 1
ATOM 6617 C CA . LYS A 1 838 ? 8.740 -12.603 59.188 1.00 76.75 838 LYS A CA 1
ATOM 6618 C C . LYS A 1 838 ? 9.550 -12.051 60.359 1.00 76.75 838 LYS A C 1
ATOM 6620 O O . LYS A 1 838 ? 10.445 -11.240 60.151 1.00 76.75 838 LYS A O 1
ATOM 6625 N N . ARG A 1 839 ? 9.277 -12.493 61.594 1.00 79.75 839 ARG A N 1
ATOM 6626 C CA . ARG A 1 839 ? 10.077 -12.118 62.775 1.00 79.75 839 ARG A CA 1
ATOM 6627 C C . ARG A 1 839 ? 11.485 -12.717 62.738 1.00 79.75 839 ARG A C 1
ATOM 6629 O O . ARG A 1 839 ? 12.395 -12.083 63.258 1.00 79.75 839 ARG A O 1
ATOM 6636 N N . ALA A 1 840 ? 11.684 -13.890 62.136 1.00 76.56 840 ALA A N 1
ATOM 6637 C CA . ALA A 1 840 ? 13.006 -14.475 61.918 1.00 76.56 840 ALA A CA 1
ATOM 6638 C C . ALA A 1 840 ? 13.788 -13.684 60.859 1.00 76.56 840 ALA A C 1
ATOM 6640 O O . ALA A 1 840 ? 14.861 -13.188 61.169 1.00 76.56 840 ALA A O 1
ATOM 6641 N N . GLN A 1 841 ? 13.204 -13.436 59.684 1.00 72.12 841 GLN A N 1
ATOM 6642 C CA . GLN A 1 841 ? 13.785 -12.597 58.627 1.00 72.12 841 GLN A CA 1
ATOM 6643 C C . GLN A 1 841 ? 14.063 -11.167 59.114 1.00 72.12 841 GLN A C 1
ATOM 6645 O O . GLN A 1 841 ? 15.118 -10.609 58.838 1.00 72.12 841 GLN A O 1
ATOM 6650 N N . GLY A 1 842 ? 13.160 -10.585 59.909 1.00 73.81 842 GLY A N 1
ATOM 6651 C CA . GLY A 1 842 ? 13.374 -9.298 60.571 1.00 73.81 842 GLY A CA 1
ATOM 6652 C C . GLY A 1 842 ? 14.526 -9.332 61.579 1.00 73.81 842 GLY A C 1
ATOM 6653 O O . GLY A 1 842 ? 15.294 -8.381 61.648 1.00 73.81 842 GLY A O 1
ATOM 6654 N N . ARG A 1 843 ? 14.704 -10.436 62.318 1.00 73.00 843 ARG A N 1
ATOM 6655 C CA . ARG A 1 843 ? 15.863 -10.645 63.205 1.00 73.00 843 ARG A CA 1
ATOM 6656 C C . ARG A 1 843 ? 17.157 -10.913 62.442 1.00 73.00 843 ARG A C 1
ATOM 6658 O O . ARG A 1 843 ? 18.202 -10.514 62.928 1.00 73.00 843 ARG A O 1
ATOM 6665 N N . GLU A 1 844 ? 17.115 -11.538 61.271 1.00 69.88 844 GLU A N 1
ATOM 6666 C CA . GLU A 1 844 ? 18.284 -11.714 60.400 1.00 69.88 844 GLU A CA 1
ATOM 6667 C C . GLU A 1 844 ? 18.705 -10.379 59.771 1.00 69.88 844 GLU A C 1
ATOM 6669 O O . GLU A 1 844 ? 19.884 -10.040 59.799 1.00 69.88 844 GLU A O 1
ATOM 6674 N N . LEU A 1 845 ? 17.749 -9.567 59.304 1.00 66.25 845 LEU A N 1
ATOM 6675 C CA . LEU A 1 845 ? 17.994 -8.196 58.841 1.00 66.25 845 LEU A CA 1
ATOM 6676 C C . LEU A 1 845 ? 18.534 -7.298 59.965 1.00 66.25 845 LEU A C 1
ATOM 6678 O O . LEU A 1 845 ? 19.496 -6.564 59.746 1.00 66.25 845 LEU A O 1
ATOM 6682 N N . LEU A 1 846 ? 17.977 -7.395 61.178 1.00 66.31 846 LEU A N 1
ATOM 6683 C CA . LEU A 1 846 ? 18.510 -6.695 62.350 1.00 66.31 846 LEU A CA 1
ATOM 6684 C C . LEU A 1 846 ? 19.906 -7.206 62.729 1.00 66.31 846 LEU A C 1
ATOM 6686 O O . LEU A 1 846 ? 20.784 -6.386 62.933 1.00 66.31 846 LEU A O 1
ATOM 6690 N N . GLN A 1 847 ? 20.177 -8.515 62.715 1.00 59.44 847 GLN A N 1
ATOM 6691 C CA . GLN A 1 847 ? 21.520 -9.052 62.987 1.00 59.44 847 GLN A CA 1
ATOM 6692 C C . GLN A 1 847 ? 22.552 -8.711 61.904 1.00 59.44 847 GLN A C 1
ATOM 6694 O O . GLN A 1 847 ? 23.749 -8.708 62.190 1.00 59.44 847 GLN A O 1
ATOM 6699 N N . LEU A 1 848 ? 22.129 -8.422 60.671 1.00 56.47 848 LEU A N 1
ATOM 6700 C CA . LEU A 1 848 ? 22.998 -7.835 59.650 1.00 56.47 848 LEU A CA 1
ATOM 6701 C C . LEU A 1 848 ? 23.264 -6.352 59.962 1.00 56.47 848 LEU A C 1
ATOM 6703 O O . LEU A 1 848 ? 24.422 -5.946 59.993 1.00 56.47 848 LEU A O 1
ATOM 6707 N N . SER A 1 849 ? 22.231 -5.580 60.316 1.00 49.28 849 SER A N 1
ATOM 6708 C CA . SER A 1 849 ? 22.365 -4.172 60.727 1.00 49.28 849 SER A CA 1
ATOM 6709 C C . SER A 1 849 ? 23.196 -3.981 62.009 1.00 49.28 849 SER A C 1
ATOM 6711 O O . SER A 1 849 ? 23.976 -3.040 62.103 1.00 49.28 849 SER A O 1
ATOM 6713 N N . GLU A 1 850 ? 23.067 -4.873 62.992 1.00 50.62 850 GLU A N 1
ATOM 6714 C CA . GLU A 1 850 ? 23.813 -4.880 64.260 1.00 50.62 850 GLU A CA 1
ATOM 6715 C C . GLU A 1 850 ? 25.274 -5.324 64.064 1.00 50.62 850 GLU A C 1
ATOM 6717 O O . GLU A 1 850 ? 26.146 -4.970 64.856 1.00 50.62 850 GLU A O 1
ATOM 6722 N N . ARG A 1 851 ? 25.581 -6.055 62.982 1.00 50.59 851 ARG A N 1
ATOM 6723 C CA . ARG A 1 851 ? 26.967 -6.364 62.580 1.00 50.59 851 ARG A CA 1
ATOM 6724 C C . ARG A 1 851 ? 27.671 -5.192 61.900 1.00 50.59 851 ARG A C 1
ATOM 6726 O O . ARG A 1 851 ? 28.899 -5.161 61.914 1.00 50.59 851 ARG A O 1
ATOM 6733 N N . GLU A 1 852 ? 26.923 -4.235 61.355 1.00 47.62 852 GLU A N 1
ATOM 6734 C CA . GLU A 1 852 ? 27.456 -2.961 60.851 1.00 47.62 852 GLU A CA 1
ATOM 6735 C C . GLU A 1 852 ? 27.398 -1.830 61.903 1.00 47.62 852 GLU A C 1
ATOM 6737 O O . GLU A 1 852 ? 27.996 -0.774 61.699 1.00 47.62 852 GLU A O 1
ATOM 6742 N N . GLY A 1 853 ? 26.738 -2.050 63.051 1.00 41.28 853 GLY A N 1
ATOM 6743 C CA . GLY A 1 853 ? 26.505 -1.044 64.093 1.00 41.28 853 GLY A CA 1
ATOM 6744 C C . GLY A 1 853 ? 26.818 -1.515 65.517 1.00 41.28 853 GLY A C 1
ATOM 6745 O O . GLY A 1 853 ? 25.931 -1.943 66.248 1.00 41.28 853 GLY A O 1
ATOM 6746 N N . ALA A 1 854 ? 28.070 -1.342 65.947 1.00 36.47 854 ALA A N 1
ATOM 6747 C CA . ALA A 1 854 ? 28.523 -1.508 67.333 1.00 36.47 854 ALA A CA 1
ATOM 6748 C C . ALA A 1 854 ? 29.493 -0.359 67.704 1.00 36.47 854 ALA A C 1
ATOM 6750 O O . ALA A 1 854 ? 30.153 0.146 66.790 1.00 36.47 854 ALA A O 1
ATOM 6751 N N . PRO A 1 855 ? 29.658 0.040 68.992 1.00 46.00 855 PRO A N 1
ATOM 6752 C CA . PRO A 1 855 ? 29.357 -0.756 70.195 1.00 46.00 855 PRO A CA 1
ATOM 6753 C C . PRO A 1 855 ? 28.697 -0.010 71.393 1.00 46.00 855 PRO A C 1
ATOM 6755 O O . PRO A 1 855 ? 28.548 1.208 71.380 1.00 46.00 855 PRO A O 1
ATOM 6758 N N . ARG A 1 856 ? 28.542 -0.774 72.496 1.00 30.84 856 ARG A N 1
ATOM 6759 C CA . ARG A 1 856 ? 28.786 -0.413 73.925 1.00 30.84 856 ARG A CA 1
ATOM 6760 C C . ARG A 1 856 ? 27.580 -0.120 74.843 1.00 30.84 856 ARG A C 1
ATOM 6762 O O . ARG A 1 856 ? 26.597 0.460 74.415 1.00 30.84 856 ARG A O 1
ATOM 6769 N N . GLU A 1 857 ? 27.781 -0.507 76.117 1.00 33.75 857 GLU A N 1
ATOM 6770 C CA . GLU A 1 857 ? 27.006 -0.211 77.348 1.00 33.75 857 GLU A CA 1
ATOM 6771 C C . GLU A 1 857 ? 25.534 -0.698 77.421 1.00 33.75 857 GLU A C 1
ATOM 6773 O O . GLU A 1 857 ? 24.785 -0.579 76.464 1.00 33.75 857 GLU A O 1
ATOM 6778 N N . GLU A 1 858 ? 25.004 -1.255 78.523 1.00 33.00 858 GLU A N 1
ATOM 6779 C CA . GLU A 1 858 ? 25.533 -1.989 79.703 1.00 33.00 858 GLU A CA 1
ATOM 6780 C C . GLU A 1 858 ? 24.328 -2.797 80.298 1.00 33.00 858 GLU A C 1
ATOM 6782 O O . GLU A 1 858 ? 23.179 -2.424 80.082 1.00 33.00 858 GLU A O 1
ATOM 6787 N N . ARG A 1 859 ? 24.444 -4.055 80.765 1.00 35.06 859 ARG A N 1
ATOM 6788 C CA . ARG A 1 859 ? 24.591 -4.495 82.185 1.00 35.06 859 ARG A CA 1
ATOM 6789 C C . ARG A 1 859 ? 23.862 -3.594 83.219 1.00 35.06 859 ARG A C 1
ATOM 6791 O O . ARG A 1 859 ? 24.024 -2.389 83.164 1.00 35.06 859 ARG A O 1
ATOM 6798 N N . THR A 1 860 ? 23.090 -4.089 84.200 1.00 31.59 860 THR A N 1
ATOM 6799 C CA . THR A 1 860 ? 22.920 -5.459 84.755 1.00 31.59 860 THR A CA 1
ATOM 6800 C C . THR A 1 860 ? 21.618 -5.576 85.594 1.00 31.59 860 THR A C 1
ATOM 6802 O O . THR A 1 860 ? 20.849 -4.625 85.651 1.00 31.59 860 THR A O 1
ATOM 6805 N N . GLU A 1 861 ? 21.467 -6.710 86.301 1.00 33.03 861 GLU A N 1
ATOM 6806 C CA . GLU A 1 861 ? 20.758 -6.914 87.592 1.00 33.03 861 GLU A CA 1
ATOM 6807 C C . GLU A 1 861 ? 19.450 -7.738 87.587 1.00 33.03 861 GLU A C 1
ATOM 6809 O O . GLU A 1 861 ? 18.774 -7.903 86.571 1.00 33.03 861 GLU A O 1
ATOM 6814 N N . GLU A 1 862 ? 19.205 -8.379 88.735 1.00 32.47 862 GLU A N 1
ATOM 6815 C CA . GLU A 1 862 ? 18.274 -9.490 88.987 1.00 32.47 862 GLU A CA 1
ATOM 6816 C C . GLU A 1 862 ? 17.380 -9.185 90.214 1.00 32.47 862 GLU A C 1
ATOM 6818 O O . GLU A 1 862 ? 17.517 -8.140 90.834 1.00 32.47 862 GLU A O 1
ATOM 6823 N N . GLU A 1 863 ? 16.530 -10.151 90.590 1.00 30.64 863 GLU A N 1
ATOM 6824 C CA . GLU A 1 863 ? 15.798 -10.266 91.870 1.00 30.64 863 GLU A CA 1
ATOM 6825 C C . GLU A 1 863 ? 14.768 -9.178 92.257 1.00 30.64 863 GLU A C 1
ATOM 6827 O O . GLU A 1 863 ? 15.089 -8.028 92.509 1.00 30.64 863 GLU A O 1
ATOM 6832 N N . GLU A 1 864 ? 13.530 -9.614 92.534 1.00 31.33 864 GLU A N 1
ATOM 6833 C CA . GLU A 1 864 ? 13.012 -9.533 93.912 1.00 31.33 864 GLU A CA 1
ATOM 6834 C C . GLU A 1 864 ? 11.858 -10.532 94.155 1.00 31.33 864 GLU A C 1
ATOM 6836 O O . GLU A 1 864 ? 11.415 -11.232 93.238 1.00 31.33 864 GLU A O 1
ATOM 6841 N N . ARG A 1 865 ? 11.399 -10.670 95.411 1.00 32.38 865 ARG A N 1
ATOM 6842 C CA . ARG A 1 865 ? 10.418 -11.691 95.832 1.00 32.38 865 ARG A CA 1
ATOM 6843 C C . ARG A 1 865 ? 9.336 -11.161 96.784 1.00 32.38 865 ARG A C 1
ATOM 6845 O O . ARG A 1 865 ? 9.643 -10.728 97.884 1.00 32.38 865 ARG A O 1
ATOM 6852 N N . SER A 1 866 ? 8.087 -11.526 96.476 1.00 32.31 866 SER A N 1
ATOM 6853 C CA . SER A 1 866 ? 7.031 -11.954 97.424 1.00 32.31 866 SER A CA 1
ATOM 6854 C C . SER A 1 866 ? 6.366 -10.969 98.418 1.00 32.31 866 SER A C 1
ATOM 6856 O O . SER A 1 866 ? 7.024 -10.223 99.122 1.00 32.31 866 SER A O 1
ATOM 6858 N N . ARG A 1 867 ? 5.048 -11.199 98.602 1.00 35.53 867 ARG A N 1
ATOM 6859 C CA . ARG A 1 867 ? 4.196 -10.958 99.799 1.00 35.53 867 ARG A CA 1
ATOM 6860 C C . ARG A 1 867 ? 3.881 -9.525 100.280 1.00 35.53 867 ARG A C 1
ATOM 6862 O O . ARG A 1 867 ? 4.755 -8.723 100.565 1.00 35.53 867 ARG A O 1
ATOM 6869 N N . ALA A 1 868 ? 2.594 -9.333 100.590 1.00 28.97 868 ALA A N 1
ATOM 6870 C CA . ALA A 1 868 ? 2.061 -8.454 101.641 1.00 28.97 868 ALA A CA 1
ATOM 6871 C C . ALA A 1 868 ? 0.730 -9.050 102.174 1.00 28.97 868 ALA A C 1
ATOM 6873 O O . ALA A 1 868 ? 0.155 -9.920 101.515 1.00 28.97 868 ALA A O 1
ATOM 6874 N N . GLU A 1 869 ? 0.244 -8.620 103.346 1.00 36.38 869 GLU A N 1
ATOM 6875 C CA . GLU A 1 869 ? -0.939 -9.187 104.027 1.00 36.38 869 GLU A CA 1
ATOM 6876 C C . GLU A 1 869 ? -1.793 -8.129 104.777 1.00 36.38 869 GLU A C 1
ATOM 6878 O O . GLU A 1 869 ? -1.236 -7.145 105.251 1.00 36.38 869 GLU A O 1
ATOM 6883 N N . ASN A 1 870 ? -3.077 -8.461 105.033 1.00 33.47 870 ASN A N 1
ATOM 6884 C CA . ASN A 1 870 ? -3.823 -8.242 106.303 1.00 33.47 870 ASN A CA 1
ATOM 6885 C C . ASN A 1 870 ? -4.146 -6.808 106.831 1.00 33.47 870 ASN A C 1
ATOM 6887 O O . ASN A 1 870 ? -3.589 -5.822 106.356 1.00 33.47 870 ASN A O 1
ATOM 6891 N N . PRO A 1 871 ? -4.984 -6.668 107.900 1.00 63.25 871 PRO A N 1
ATOM 6892 C CA . PRO A 1 871 ? -6.078 -7.524 108.403 1.00 63.25 871 PRO A CA 1
ATOM 6893 C C . PRO A 1 871 ? -7.442 -6.782 108.210 1.00 63.25 871 PRO A C 1
ATOM 6895 O O . PRO A 1 871 ? -7.810 -6.724 107.037 1.00 63.25 871 PRO A O 1
ATOM 6898 N N . PRO A 1 872 ? -8.192 -6.139 109.164 1.00 51.00 872 PRO A N 1
ATOM 6899 C CA . PRO A 1 872 ? -8.316 -6.176 110.646 1.00 51.00 872 PRO A CA 1
ATOM 6900 C C . PRO A 1 872 ? -9.684 -6.716 111.171 1.00 51.00 872 PRO A C 1
ATOM 6902 O O . PRO A 1 872 ? -10.668 -6.740 110.438 1.00 51.00 872 PRO A O 1
ATOM 6905 N N . VAL A 1 873 ? -9.777 -7.082 112.465 1.00 37.28 873 VAL A N 1
ATOM 6906 C CA . VAL A 1 873 ? -11.026 -7.473 113.184 1.00 37.28 873 VAL A CA 1
ATOM 6907 C C . VAL A 1 873 ? -10.949 -7.090 114.680 1.00 37.28 873 VAL A C 1
ATOM 6909 O O . VAL A 1 873 ? -9.869 -7.188 115.261 1.00 37.28 873 VAL A O 1
ATOM 6912 N N . PRO A 1 874 ? -12.066 -6.642 115.288 1.00 50.94 874 PRO A N 1
ATOM 6913 C CA . PRO A 1 874 ? -12.491 -6.985 116.673 1.00 50.94 874 PRO A CA 1
ATOM 6914 C C . PRO A 1 874 ? -14.040 -7.190 116.765 1.00 50.94 874 PRO A C 1
ATOM 6916 O O . PRO A 1 874 ? -14.720 -6.961 115.769 1.00 50.94 874 PRO A O 1
ATOM 6919 N N . GLU A 1 875 ? -14.759 -7.507 117.859 1.00 33.81 875 GLU A N 1
ATOM 6920 C CA . GLU A 1 875 ? -14.651 -8.269 119.140 1.00 33.81 875 GLU A CA 1
ATOM 6921 C C . GLU A 1 875 ? -16.083 -8.248 119.782 1.00 33.81 875 GLU A C 1
ATOM 6923 O O . GLU A 1 875 ? -16.899 -7.436 119.351 1.00 33.81 875 GLU A O 1
ATOM 6928 N N . CYS A 1 876 ? -16.525 -8.988 120.819 1.00 29.80 876 CYS A N 1
ATOM 6929 C CA . CYS A 1 876 ? -16.193 -10.268 121.489 1.00 29.80 876 CYS A CA 1
ATOM 6930 C C . CYS A 1 876 ? -17.329 -10.562 122.531 1.00 29.80 876 CYS A C 1
ATOM 6932 O O . CYS A 1 876 ? -18.048 -9.630 122.895 1.00 29.80 876 CYS A O 1
ATOM 6934 N N . GLY A 1 877 ? -17.530 -11.797 123.036 1.00 26.72 877 GLY A N 1
ATOM 6935 C CA . GLY A 1 877 ? -18.501 -12.061 124.130 1.00 26.72 877 GLY A CA 1
ATOM 6936 C C . GLY A 1 877 ? -18.923 -13.526 124.389 1.00 26.72 877 GLY A C 1
ATOM 6937 O O . GLY A 1 877 ? -19.600 -14.134 123.566 1.00 26.72 877 GLY A O 1
ATOM 6938 N N . SER A 1 878 ? -18.590 -14.049 125.577 1.00 35.62 878 SER A N 1
ATOM 6939 C CA . SER A 1 878 ? -18.908 -15.398 126.132 1.00 35.62 878 SER A CA 1
ATOM 6940 C C . SER A 1 878 ? -19.780 -15.237 127.426 1.00 35.62 878 SER A C 1
ATOM 6942 O O . SER A 1 878 ? -20.091 -14.075 127.704 1.00 35.62 878 SER A O 1
ATOM 6944 N N . PRO A 1 879 ? -20.177 -16.251 128.262 1.00 45.88 879 PRO A N 1
ATOM 6945 C CA . PRO A 1 879 ? -19.663 -17.632 128.415 1.00 45.88 879 PRO A CA 1
ATOM 6946 C C . PRO A 1 879 ? -20.664 -18.787 128.760 1.00 45.88 879 PRO A C 1
ATOM 6948 O O . PRO A 1 879 ? -21.861 -18.593 128.928 1.00 45.88 879 PRO A O 1
ATOM 6951 N N . GLU A 1 880 ? -20.091 -20.000 128.837 1.00 27.38 880 GLU A N 1
ATOM 6952 C CA . GLU A 1 880 ? -20.333 -21.174 129.725 1.00 27.38 880 GLU A CA 1
ATOM 6953 C C . GLU A 1 880 ? -21.678 -21.434 130.456 1.00 27.38 880 GLU A C 1
ATOM 6955 O O . GLU A 1 880 ? -22.185 -20.572 131.164 1.00 27.38 880 GLU A O 1
ATOM 6960 N N . ALA A 1 881 ? -22.107 -22.716 130.475 1.00 29.92 881 ALA A N 1
ATOM 6961 C CA . ALA A 1 881 ? -22.398 -23.504 131.701 1.00 29.92 881 ALA A CA 1
ATOM 6962 C C . ALA A 1 881 ? -22.731 -24.994 131.396 1.00 29.92 881 ALA A C 1
ATOM 6964 O O . ALA A 1 881 ? -23.023 -25.354 130.255 1.00 29.92 881 ALA A O 1
ATOM 6965 N N . GLN A 1 882 ? -22.716 -25.862 132.421 1.00 28.48 882 GLN A N 1
ATOM 6966 C CA . GLN A 1 882 ? -23.169 -27.268 132.379 1.00 28.48 882 GLN A CA 1
ATOM 6967 C C . GLN A 1 882 ? -24.116 -27.602 133.554 1.00 28.48 882 GLN A C 1
ATOM 6969 O O . GLN A 1 882 ? -23.995 -27.010 134.618 1.00 28.48 882 GLN A O 1
ATOM 6974 N N . LEU A 1 883 ? -24.940 -28.641 133.351 1.00 29.44 883 LEU A N 1
ATOM 6975 C CA . LEU A 1 883 ? -25.608 -29.519 134.335 1.00 29.44 883 LEU A CA 1
ATOM 6976 C C . LEU A 1 883 ? -26.675 -28.985 135.334 1.00 29.44 883 LEU A C 1
ATOM 6978 O O . LEU A 1 883 ? -26.427 -28.140 136.179 1.00 29.44 883 LEU A O 1
ATOM 6982 N N . GLU A 1 884 ? -27.795 -29.724 135.315 1.00 28.52 884 GLU A N 1
ATOM 6983 C CA . GLU A 1 884 ? -28.625 -30.211 136.440 1.00 28.52 884 GLU A CA 1
ATOM 6984 C C . GLU A 1 884 ? -29.636 -29.349 137.246 1.00 28.52 884 GLU A C 1
ATOM 6986 O O . GLU A 1 884 ? -29.385 -28.233 137.675 1.00 28.52 884 GLU A O 1
ATOM 6991 N N . GLN A 1 885 ? -30.769 -30.029 137.514 1.00 24.34 885 GLN A N 1
ATOM 6992 C CA . GLN A 1 885 ? -31.757 -29.912 138.607 1.00 24.34 885 GLN A CA 1
ATOM 6993 C C . GLN A 1 885 ? -32.485 -28.580 138.898 1.00 24.34 885 GLN A C 1
ATOM 6995 O O . GLN A 1 885 ? -31.896 -27.622 139.383 1.00 24.34 885 GLN A O 1
ATOM 7000 N N . ALA A 1 886 ? -33.829 -28.619 138.829 1.00 25.50 886 ALA A N 1
ATOM 7001 C CA . ALA A 1 886 ? -34.696 -28.551 140.025 1.00 25.50 886 ALA A CA 1
ATOM 7002 C C . ALA A 1 886 ? -36.193 -28.798 139.704 1.00 25.50 886 ALA A C 1
ATOM 7004 O O . ALA A 1 886 ? -36.684 -28.426 138.639 1.00 25.50 886 ALA A O 1
ATOM 7005 N N . GLU A 1 887 ? -36.930 -29.381 140.657 1.00 29.75 887 GLU A N 1
ATOM 7006 C CA . GLU A 1 887 ? -38.401 -29.284 140.743 1.00 29.75 887 GLU A CA 1
ATOM 7007 C C . GLU A 1 887 ? -38.828 -27.907 141.303 1.00 29.75 887 GLU A C 1
ATOM 7009 O O . GLU A 1 887 ? -38.000 -27.159 141.831 1.00 29.75 887 GLU A O 1
ATOM 7014 N N . PRO A 1 888 ? -40.138 -27.607 141.323 1.00 35.00 888 PRO A N 1
ATOM 7015 C CA . PRO A 1 888 ? -40.697 -27.100 142.580 1.00 35.00 888 PRO A CA 1
ATOM 7016 C C . PRO A 1 888 ? -41.968 -27.837 143.040 1.00 35.00 888 PRO A C 1
ATOM 7018 O O . PRO A 1 888 ? -42.872 -28.131 142.259 1.00 35.00 888 PRO A O 1
ATOM 7021 N N . GLN A 1 889 ? -42.060 -28.077 144.350 1.00 25.44 889 GLN A N 1
ATOM 7022 C CA . GLN A 1 889 ? -43.223 -28.683 145.008 1.00 25.44 889 GLN A CA 1
ATOM 7023 C C . GLN A 1 889 ? -44.378 -27.684 145.222 1.00 25.44 889 GLN A C 1
ATOM 7025 O O . GLN A 1 889 ? -44.156 -26.500 145.468 1.00 25.44 889 GLN A O 1
ATOM 7030 N N . GLY A 1 890 ? -45.613 -28.198 145.255 1.00 27.75 890 GLY A N 1
ATOM 7031 C CA . GLY A 1 890 ? -46.821 -27.510 145.734 1.00 27.75 890 GLY A CA 1
ATOM 7032 C C . GLY A 1 890 ? -47.728 -28.496 146.486 1.00 27.75 890 GLY A C 1
ATOM 7033 O O . GLY A 1 890 ? -47.753 -29.677 146.146 1.00 27.75 890 GLY A O 1
ATOM 7034 N N . GLN A 1 891 ? -48.420 -28.056 147.544 1.00 28.33 891 GLN A N 1
ATOM 7035 C CA . GLN A 1 891 ? -48.918 -28.948 148.608 1.00 28.33 891 GLN A CA 1
ATOM 7036 C C . GLN A 1 891 ? -50.438 -28.864 148.866 1.00 28.33 891 GLN A C 1
ATOM 7038 O O . GLN A 1 891 ? -50.926 -27.766 149.108 1.00 28.33 891 GLN A O 1
ATOM 7043 N N . MET A 1 892 ? -51.088 -30.038 149.021 1.00 31.00 892 MET A N 1
ATOM 7044 C CA . MET A 1 892 ? -52.186 -30.343 149.987 1.00 31.00 892 MET A CA 1
ATOM 7045 C C . MET A 1 892 ? -53.498 -29.508 149.883 1.00 31.00 892 MET A C 1
ATOM 7047 O O . MET A 1 892 ? -53.558 -28.612 149.044 1.00 31.00 892 MET A O 1
ATOM 7051 N N . PRO A 1 893 ? -54.599 -29.759 150.654 1.00 41.03 893 PRO A N 1
ATOM 7052 C CA . PRO A 1 893 ? -54.943 -30.786 151.678 1.00 41.03 893 PRO A CA 1
ATOM 7053 C C . PRO A 1 893 ? -55.807 -31.946 151.104 1.00 41.03 893 PRO A C 1
ATOM 7055 O O . PRO A 1 893 ? -56.027 -31.976 149.901 1.00 41.03 893 PRO A O 1
ATOM 7058 N N . GLY A 1 894 ? -56.330 -32.965 151.813 1.00 26.94 894 GLY A N 1
ATOM 7059 C CA . GLY A 1 894 ? -56.522 -33.328 153.243 1.00 26.94 894 GLY A CA 1
ATOM 7060 C C . GLY A 1 894 ? -58.001 -33.752 153.460 1.00 26.94 894 GLY A C 1
ATOM 7061 O O . GLY A 1 894 ? -58.819 -33.475 152.593 1.00 26.94 894 GLY A O 1
ATOM 7062 N N . ALA A 1 895 ? -58.487 -34.392 154.532 1.00 23.03 895 ALA A N 1
ATOM 7063 C CA . ALA A 1 895 ? -57.941 -35.089 155.707 1.00 23.03 895 ALA A CA 1
ATOM 7064 C C . ALA A 1 895 ? -59.127 -35.828 156.412 1.00 23.03 895 ALA A C 1
ATOM 7066 O O . ALA A 1 895 ? -60.272 -35.497 156.115 1.00 23.03 895 ALA A O 1
ATOM 7067 N N . SER A 1 896 ? -58.882 -36.711 157.403 1.00 24.39 896 SER A N 1
ATOM 7068 C CA . SER A 1 896 ? -59.891 -37.343 158.315 1.00 24.39 896 SER A CA 1
ATOM 7069 C C . SER A 1 896 ? -60.918 -38.326 157.684 1.00 24.39 896 SER A C 1
ATOM 7071 O O . SER A 1 896 ? -61.231 -38.203 156.508 1.00 24.39 896 SER A O 1
ATOM 7073 N N . ALA A 1 897 ? -61.499 -39.319 158.381 1.00 26.77 897 ALA A N 1
ATOM 7074 C CA . ALA A 1 897 ? -61.142 -40.036 159.624 1.00 26.77 897 ALA A CA 1
ATOM 7075 C C . ALA A 1 897 ? -61.975 -41.349 159.758 1.00 26.77 897 ALA A C 1
ATOM 7077 O O . ALA A 1 897 ? -62.812 -41.623 158.907 1.00 26.77 897 ALA A O 1
ATOM 7078 N N . ALA A 1 898 ? -61.689 -42.134 160.813 1.00 26.34 898 ALA A N 1
ATOM 7079 C CA . ALA A 1 898 ? -62.571 -42.974 161.662 1.00 26.34 898 ALA A CA 1
ATOM 7080 C C . ALA A 1 898 ? -64.019 -43.318 161.189 1.00 26.34 898 ALA A C 1
ATOM 7082 O O . ALA A 1 898 ? -64.739 -42.449 160.714 1.00 26.34 898 ALA A O 1
ATOM 7083 N N . THR A 1 899 ? -64.577 -44.521 161.408 1.00 29.45 899 THR A N 1
ATOM 7084 C CA . THR A 1 899 ? -64.191 -45.652 162.296 1.00 29.45 899 THR A CA 1
ATOM 7085 C C . THR A 1 899 ? -64.936 -46.939 161.895 1.00 29.45 899 THR A C 1
ATOM 7087 O O . THR A 1 899 ? -65.973 -46.839 161.254 1.00 29.45 899 THR A O 1
ATOM 7090 N N . ASP A 1 900 ? -64.408 -48.089 162.331 1.00 31.92 900 ASP A N 1
ATOM 7091 C CA . ASP A 1 900 ? -65.024 -49.391 162.677 1.00 31.92 900 ASP A CA 1
ATOM 7092 C C . ASP A 1 900 ? -66.299 -49.959 161.991 1.00 31.92 900 ASP A C 1
ATOM 7094 O O . ASP A 1 900 ? -67.292 -49.299 161.699 1.00 31.92 900 ASP A O 1
ATOM 7098 N N . GLU A 1 901 ? -66.251 -51.287 161.836 1.00 32.66 901 GLU A N 1
ATOM 7099 C CA . GLU A 1 901 ? -67.309 -52.243 161.458 1.00 32.66 901 GLU A CA 1
ATOM 7100 C C . GLU A 1 901 ? -68.539 -52.286 162.411 1.00 32.66 901 GLU A C 1
ATOM 7102 O O . GLU A 1 901 ? -68.471 -51.698 163.493 1.00 32.66 901 GLU A O 1
ATOM 7107 N N . PRO A 1 902 ? -69.637 -53.043 162.115 1.00 54.59 902 PRO A N 1
ATOM 7108 C CA . PRO A 1 902 ? -69.870 -54.011 161.017 1.00 54.59 902 PRO A CA 1
ATOM 7109 C C . PRO A 1 902 ? -71.180 -53.767 160.217 1.00 54.59 902 PRO A C 1
ATOM 7111 O O . PRO A 1 902 ? -71.882 -52.785 160.437 1.00 54.59 902 PRO A O 1
ATOM 7114 N N . GLY A 1 903 ? -71.568 -54.684 159.307 1.00 30.95 903 GLY A N 1
ATOM 7115 C CA . GLY A 1 903 ? -72.901 -54.594 158.668 1.00 30.95 903 GLY A CA 1
ATOM 7116 C C . GLY A 1 903 ? -73.412 -55.734 157.767 1.00 30.95 903 GLY A C 1
ATOM 7117 O O . GLY A 1 903 ? -74.619 -55.843 157.611 1.00 30.95 903 GLY A O 1
ATOM 7118 N N . VAL A 1 904 ? -72.541 -56.580 157.193 1.00 43.78 904 VAL A N 1
ATOM 7119 C CA . VAL A 1 904 ? -72.857 -57.851 156.479 1.00 43.78 904 VAL A CA 1
ATOM 7120 C C . VAL A 1 904 ? -74.154 -57.870 155.634 1.00 43.78 904 VAL A C 1
ATOM 7122 O O . VAL A 1 904 ? -75.162 -58.396 156.080 1.00 43.78 904 VAL A O 1
ATOM 7125 N N . HIS A 1 905 ? -74.076 -57.374 154.390 1.00 40.34 905 HIS A N 1
ATOM 7126 C CA . HIS A 1 905 ? -74.890 -57.611 153.163 1.00 40.34 905 HIS A CA 1
ATOM 7127 C C . HIS A 1 905 ? -74.596 -56.379 152.257 1.00 40.34 905 HIS A C 1
ATOM 7129 O O . HIS A 1 905 ? -74.544 -55.270 152.771 1.00 40.34 905 HIS A O 1
ATOM 7135 N N . VAL A 1 906 ? -74.320 -56.420 150.945 1.00 39.97 906 VAL A N 1
ATOM 7136 C CA . VAL A 1 906 ? -74.657 -57.366 149.867 1.00 39.97 906 VAL A CA 1
ATOM 7137 C C . VAL A 1 906 ? -73.445 -57.577 148.937 1.00 39.97 906 VAL A C 1
ATOM 7139 O O . VAL A 1 906 ? -72.992 -56.644 148.278 1.00 39.97 906 VAL A O 1
ATOM 7142 N N . SER A 1 907 ? -72.953 -58.812 148.794 1.00 45.50 907 SER A N 1
ATOM 7143 C CA . SER A 1 907 ? -71.756 -59.122 147.980 1.00 45.50 907 SER A CA 1
ATOM 7144 C C . SER A 1 907 ? -71.968 -59.117 146.454 1.00 45.50 907 SER A C 1
ATOM 7146 O O . SER A 1 907 ? -71.021 -59.366 145.715 1.00 45.50 907 SER A O 1
ATOM 7148 N N . ALA A 1 908 ? -73.183 -58.840 145.968 1.00 47.66 908 ALA A N 1
ATOM 7149 C CA . ALA A 1 908 ? -73.503 -58.783 144.537 1.00 47.66 908 ALA A CA 1
ATOM 7150 C C . ALA A 1 908 ? -73.216 -57.404 143.905 1.00 47.66 908 ALA A C 1
ATOM 7152 O O . ALA A 1 908 ? -72.612 -57.322 142.838 1.00 47.66 908 ALA A O 1
ATOM 7153 N N . GLN A 1 909 ? -73.582 -56.312 144.587 1.00 46.47 909 GLN A N 1
ATOM 7154 C CA . GLN A 1 909 ? -73.510 -54.952 144.026 1.00 46.47 909 GLN A CA 1
ATOM 7155 C C . GLN A 1 909 ? -72.075 -54.474 143.757 1.00 46.47 909 GLN A C 1
ATOM 7157 O O . GLN A 1 909 ? -71.855 -53.632 142.888 1.00 46.47 909 GLN A O 1
ATOM 7162 N N . LEU A 1 910 ? -71.080 -55.028 144.460 1.00 52.91 910 LEU A N 1
ATOM 7163 C CA . LEU A 1 910 ? -69.673 -54.692 144.231 1.00 52.91 910 LEU A CA 1
ATOM 7164 C C . LEU A 1 910 ? -69.152 -55.232 142.885 1.00 52.91 910 LEU A C 1
ATOM 7166 O O . LEU A 1 910 ? -68.269 -54.620 142.290 1.00 52.91 910 LEU A O 1
ATOM 7170 N N . ALA A 1 911 ? -69.708 -56.343 142.385 1.00 55.84 911 ALA A N 1
ATOM 7171 C CA . ALA A 1 911 ? -69.331 -56.917 141.094 1.00 55.84 911 ALA A CA 1
ATOM 7172 C C . ALA A 1 911 ? -69.908 -56.099 139.926 1.00 55.84 911 ALA A C 1
ATOM 7174 O O . ALA A 1 911 ? -69.167 -55.728 139.017 1.00 55.84 911 ALA A O 1
ATOM 7175 N N . GLU A 1 912 ? -71.196 -55.743 139.993 1.00 53.81 912 GLU A N 1
ATOM 7176 C CA . GLU A 1 912 ? -71.840 -54.872 138.999 1.00 53.81 912 GLU A CA 1
ATOM 7177 C C . GLU A 1 912 ? -71.197 -53.479 138.969 1.00 53.81 912 GLU A C 1
ATOM 7179 O O . GLU A 1 912 ? -70.878 -52.975 137.894 1.00 53.81 912 GLU A O 1
ATOM 7184 N N . LYS A 1 913 ? -70.931 -52.870 140.137 1.00 55.84 913 LYS A N 1
ATOM 7185 C CA . LYS A 1 913 ? -70.239 -51.573 140.212 1.00 55.84 913 LYS A CA 1
ATOM 7186 C C . LYS A 1 913 ? -68.852 -51.636 139.573 1.00 55.84 913 LYS A C 1
ATOM 7188 O O . LYS A 1 913 ? -68.494 -50.740 138.817 1.00 55.84 913 LYS A O 1
ATOM 7193 N N . LYS A 1 914 ? -68.091 -52.707 139.814 1.00 59.50 914 LYS A N 1
ATOM 7194 C CA . LYS A 1 914 ? -66.762 -52.852 139.214 1.00 59.50 914 LYS A CA 1
ATOM 7195 C C . LYS A 1 914 ? -66.829 -53.050 137.696 1.00 59.50 914 LYS A C 1
ATOM 7197 O O . LYS A 1 914 ? -66.044 -52.435 136.984 1.00 59.50 914 LYS A O 1
ATOM 7202 N N . GLN A 1 915 ? -67.793 -53.825 137.188 1.00 59.94 915 GLN A N 1
ATOM 7203 C CA . GLN A 1 915 ? -68.017 -53.936 135.741 1.00 59.94 915 GLN A CA 1
ATOM 7204 C C . GLN A 1 915 ? -68.442 -52.604 135.107 1.00 59.94 915 GLN A C 1
ATOM 7206 O O . GLN A 1 915 ? -67.976 -52.293 134.013 1.00 59.94 915 GLN A O 1
ATOM 7211 N N . THR A 1 916 ? -69.278 -51.793 135.768 1.00 62.72 916 THR A N 1
ATOM 7212 C CA . THR A 1 916 ? -69.649 -50.472 135.231 1.00 62.72 916 THR A CA 1
ATOM 7213 C C . THR A 1 916 ? -68.494 -49.474 135.288 1.00 62.72 916 THR A C 1
ATOM 7215 O O . THR A 1 916 ? -68.330 -48.710 134.342 1.00 62.72 916 THR A O 1
ATOM 7218 N N . GLU A 1 917 ? -67.639 -49.516 136.313 1.00 61.34 917 GLU A N 1
ATOM 7219 C CA . GLU A 1 917 ? -66.415 -48.702 136.392 1.00 61.34 917 GLU A CA 1
ATOM 7220 C C . GLU A 1 917 ? -65.371 -49.110 135.340 1.00 61.34 917 GLU A C 1
ATOM 7222 O O . GLU A 1 917 ? -64.812 -48.245 134.665 1.00 61.34 917 GLU A O 1
ATOM 7227 N N . GLU A 1 918 ? -65.152 -50.412 135.131 1.00 66.06 918 GLU A N 1
ATOM 7228 C CA . GLU A 1 918 ? -64.267 -50.932 134.079 1.00 66.06 918 GLU A CA 1
ATOM 7229 C C . GLU A 1 918 ? -64.810 -50.596 132.672 1.00 66.06 918 GLU A C 1
ATOM 7231 O O . GLU A 1 918 ? -64.043 -50.167 131.807 1.00 66.06 918 GLU A O 1
ATOM 7236 N N . ALA A 1 919 ? -66.130 -50.672 132.453 1.00 68.75 919 ALA A N 1
ATOM 7237 C CA . ALA A 1 919 ? -66.767 -50.243 131.205 1.00 68.75 919 ALA A CA 1
ATOM 7238 C C . ALA A 1 919 ? -66.651 -48.724 130.969 1.00 68.75 919 ALA A C 1
ATOM 7240 O O . ALA A 1 919 ? -66.313 -48.301 129.861 1.00 68.75 919 ALA A O 1
ATOM 7241 N N . LEU A 1 920 ? -66.854 -47.894 132.001 1.00 68.62 920 LEU A N 1
ATOM 7242 C CA . LEU A 1 920 ? -66.685 -46.439 131.900 1.00 68.62 920 LEU A CA 1
ATOM 7243 C C . LEU A 1 920 ? -65.221 -46.067 131.601 1.00 68.62 920 LEU A C 1
ATOM 7245 O O . LEU A 1 920 ? -64.960 -45.160 130.814 1.00 68.62 920 LEU A O 1
ATOM 7249 N N . ALA A 1 921 ? -64.261 -46.799 132.176 1.00 68.12 921 ALA A N 1
ATOM 7250 C CA . ALA A 1 921 ? -62.825 -46.641 131.931 1.00 68.12 921 ALA A CA 1
ATOM 7251 C C . ALA A 1 921 ? -62.352 -47.184 130.564 1.00 68.12 921 ALA A C 1
ATOM 7253 O O . ALA A 1 921 ? -61.226 -46.893 130.140 1.00 68.12 921 ALA A O 1
ATOM 7254 N N . CYS A 1 922 ? -63.179 -47.961 129.859 1.00 74.12 922 CYS A N 1
ATOM 7255 C CA . CYS A 1 922 ? -63.001 -48.258 128.435 1.00 74.12 922 CYS A CA 1
ATOM 7256 C C . CYS A 1 922 ? -63.625 -47.157 127.567 1.00 74.12 922 CYS A C 1
ATOM 7258 O O . CYS A 1 922 ? -62.911 -46.569 126.759 1.00 74.12 922 CYS A O 1
ATOM 7260 N N . ALA A 1 923 ? -64.880 -46.769 127.810 1.00 71.56 923 ALA A N 1
ATOM 7261 C CA . ALA A 1 923 ? -65.553 -45.711 127.048 1.00 71.56 923 ALA A CA 1
ATOM 7262 C C . ALA A 1 923 ? -64.818 -44.352 127.114 1.00 71.56 923 ALA A C 1
ATOM 7264 O O . ALA A 1 923 ? -64.679 -43.662 126.106 1.00 71.56 923 ALA A O 1
ATOM 7265 N N . LEU A 1 924 ? -64.271 -43.977 128.278 1.00 73.19 924 LEU A N 1
ATOM 7266 C CA . LEU A 1 924 ? -63.439 -42.774 128.437 1.00 73.19 924 LEU A CA 1
ATOM 7267 C C . LEU A 1 924 ? -62.088 -42.860 127.708 1.00 73.19 924 LEU A C 1
ATOM 7269 O O . LEU A 1 924 ? -61.481 -41.823 127.442 1.00 73.19 924 LEU A O 1
ATOM 7273 N N . ARG A 1 925 ? -61.605 -44.069 127.404 1.00 76.94 925 ARG A N 1
ATOM 7274 C CA . ARG A 1 925 ? -60.371 -44.309 126.645 1.00 76.94 925 ARG A CA 1
ATOM 7275 C C . ARG A 1 925 ? -60.650 -44.219 125.153 1.00 76.94 925 ARG A C 1
ATOM 7277 O O . ARG A 1 925 ? -60.036 -43.398 124.492 1.00 76.94 925 ARG A O 1
ATOM 7284 N N . GLU A 1 926 ? -61.680 -44.914 124.679 1.00 80.12 926 GLU A N 1
ATOM 7285 C CA . GLU A 1 926 ? -62.172 -44.830 123.299 1.00 80.12 926 GLU A CA 1
ATOM 7286 C C . GLU A 1 926 ? -62.518 -43.383 122.905 1.00 80.12 926 GLU A C 1
ATOM 7288 O O . GLU A 1 926 ? -62.148 -42.932 121.824 1.00 80.12 926 GLU A O 1
ATOM 7293 N N . LEU A 1 927 ? -63.136 -42.605 123.804 1.00 75.12 927 LEU A N 1
ATOM 7294 C CA . LEU A 1 927 ? -63.401 -41.176 123.591 1.00 75.12 927 LEU A CA 1
ATOM 7295 C C . LEU A 1 927 ? -62.112 -40.333 123.492 1.00 75.12 927 LEU A C 1
ATOM 7297 O O . LEU A 1 927 ? -62.081 -39.324 122.785 1.00 75.12 927 LEU A O 1
ATOM 7301 N N . ARG A 1 928 ? -61.046 -40.726 124.199 1.00 75.50 928 ARG A N 1
ATOM 7302 C CA . ARG A 1 928 ? -59.734 -40.059 124.180 1.00 75.50 928 ARG A CA 1
ATOM 7303 C C . ARG A 1 928 ? -58.976 -40.396 122.899 1.00 75.50 928 ARG A C 1
ATOM 7305 O O . ARG A 1 928 ? -58.529 -39.484 122.211 1.00 75.50 928 ARG A O 1
ATOM 7312 N N . ASP A 1 929 ? -58.946 -41.674 122.540 1.00 81.00 929 ASP A N 1
ATOM 7313 C CA . ASP A 1 929 ? -58.321 -42.200 121.328 1.00 81.00 929 ASP A CA 1
ATOM 7314 C C . ASP A 1 929 ? -59.015 -41.639 120.072 1.00 81.00 929 ASP A C 1
ATOM 7316 O O . ASP A 1 929 ? -58.351 -41.194 119.136 1.00 81.00 929 ASP A O 1
ATOM 7320 N N . ALA A 1 930 ? -60.351 -41.540 120.078 1.00 77.50 930 ALA A N 1
ATOM 7321 C CA . ALA A 1 930 ? -61.123 -40.879 119.024 1.00 77.50 930 ALA A CA 1
ATOM 7322 C C . ALA A 1 930 ? -60.845 -39.367 118.942 1.00 77.50 930 ALA A C 1
ATOM 7324 O O . ALA A 1 930 ? -60.786 -38.809 117.844 1.00 77.50 930 ALA A O 1
ATOM 7325 N N . LYS A 1 931 ? -60.631 -38.691 120.081 1.00 73.19 931 LYS A N 1
ATOM 7326 C CA . LYS A 1 931 ? -60.262 -37.267 120.111 1.00 73.19 931 LYS A CA 1
ATOM 7327 C C . LYS A 1 931 ? -58.849 -37.027 119.569 1.00 73.19 931 LYS A C 1
ATOM 7329 O O . LYS A 1 931 ? -58.647 -36.044 118.860 1.00 73.19 931 LYS A O 1
ATOM 7334 N N . GLU A 1 932 ? -57.897 -37.915 119.850 1.00 81.31 932 GLU A N 1
ATOM 7335 C CA . GLU A 1 932 ? -56.553 -37.868 119.259 1.00 81.31 932 GLU A CA 1
ATOM 7336 C C . GLU A 1 932 ? -56.555 -38.236 117.770 1.00 81.31 932 GLU A C 1
ATOM 7338 O O . GLU A 1 932 ? -55.850 -37.611 116.982 1.00 81.31 932 GLU A O 1
ATOM 7343 N N . ALA A 1 933 ? -57.379 -39.195 117.341 1.00 80.50 933 ALA A N 1
ATOM 7344 C CA . ALA A 1 933 ? -57.569 -39.478 115.919 1.00 80.50 933 ALA A CA 1
ATOM 7345 C C . ALA A 1 933 ? -58.130 -38.248 115.178 1.00 80.50 933 ALA A C 1
ATOM 7347 O O . ALA A 1 933 ? -57.633 -37.890 114.109 1.00 80.50 933 ALA A O 1
ATOM 7348 N N . ALA A 1 934 ? -59.105 -37.554 115.775 1.00 78.31 934 ALA A N 1
ATOM 7349 C CA . ALA A 1 934 ? -59.666 -36.321 115.232 1.00 78.31 934 ALA A CA 1
ATOM 7350 C C . ALA A 1 934 ? -58.664 -35.148 115.227 1.00 78.31 934 ALA A C 1
ATOM 7352 O O . ALA A 1 934 ? -58.658 -34.371 114.271 1.00 78.31 934 ALA A O 1
ATOM 7353 N N . SER A 1 935 ? -57.792 -35.011 116.240 1.00 74.94 935 SER A N 1
ATOM 7354 C CA . SER A 1 935 ? -56.758 -33.962 116.231 1.00 74.94 935 SER A CA 1
ATOM 7355 C C . SER A 1 935 ? -55.705 -34.222 115.154 1.00 74.94 935 SER A C 1
ATOM 7357 O O . SER A 1 935 ? -55.440 -33.328 114.357 1.00 74.94 935 SER A O 1
ATOM 7359 N N . ARG A 1 936 ? -55.217 -35.463 115.026 1.00 84.94 936 ARG A N 1
ATOM 7360 C CA . ARG A 1 936 ? -54.259 -35.863 113.979 1.00 84.94 936 ARG A CA 1
ATOM 7361 C C . ARG A 1 936 ? -54.842 -35.707 112.568 1.00 84.94 936 ARG A C 1
ATOM 7363 O O . ARG A 1 936 ? -54.134 -35.306 111.648 1.00 84.94 936 ARG A O 1
ATOM 7370 N N . GLN A 1 937 ? -56.142 -35.969 112.382 1.00 84.12 937 GLN A N 1
ATOM 7371 C CA . GLN A 1 937 ? -56.836 -35.671 111.120 1.00 84.12 937 GLN A CA 1
ATOM 7372 C C . GLN A 1 937 ? -56.928 -34.164 110.847 1.00 84.12 937 GLN A C 1
ATOM 7374 O O . GLN A 1 937 ? -56.701 -33.743 109.714 1.00 84.12 937 GLN A O 1
ATOM 7379 N N . ARG A 1 938 ? -57.219 -33.342 111.864 1.00 77.06 938 ARG A N 1
ATOM 7380 C CA . ARG A 1 938 ? -57.233 -31.879 111.725 1.00 77.06 938 ARG A CA 1
ATOM 7381 C C . ARG A 1 938 ? -55.845 -31.330 111.382 1.00 77.06 938 ARG A C 1
ATOM 7383 O O . ARG A 1 938 ? -55.735 -30.551 110.444 1.00 77.06 938 ARG A O 1
ATOM 7390 N N . GLU A 1 939 ? -54.804 -31.773 112.078 1.00 85.38 939 GLU A N 1
ATOM 7391 C CA . GLU A 1 939 ? -53.402 -31.415 111.815 1.00 85.38 939 GLU A CA 1
ATOM 7392 C C . GLU A 1 939 ? -52.999 -31.790 110.377 1.00 85.38 939 GLU A C 1
ATOM 7394 O O . GLU A 1 939 ? -52.480 -30.956 109.635 1.00 85.38 939 GLU A O 1
ATOM 7399 N N . GLY A 1 940 ? -53.342 -33.004 109.927 1.00 88.50 940 GLY A N 1
ATOM 7400 C CA . GLY A 1 940 ? -53.093 -33.458 108.554 1.00 88.50 940 GLY A CA 1
ATOM 7401 C C . GLY A 1 940 ? -53.868 -32.692 107.470 1.00 88.50 940 GLY A C 1
ATOM 7402 O O . GLY A 1 940 ? -53.401 -32.612 106.332 1.00 88.50 940 GLY A O 1
ATOM 7403 N N . LEU A 1 941 ? -55.030 -32.112 107.793 1.00 88.25 941 LEU A N 1
ATOM 7404 C CA . LEU A 1 941 ? -55.771 -31.211 106.900 1.00 88.25 941 LEU A CA 1
ATOM 7405 C C . LEU A 1 941 ? -55.182 -29.793 106.902 1.00 88.25 941 LEU A C 1
ATOM 7407 O O . LEU A 1 941 ? -55.071 -29.179 105.842 1.00 88.25 941 LEU A O 1
ATOM 7411 N N . GLU A 1 942 ? -54.753 -29.285 108.058 1.00 84.75 942 GLU A N 1
ATOM 7412 C CA . GLU A 1 942 ? -54.098 -27.977 108.180 1.00 84.75 942 GLU A CA 1
ATOM 7413 C C . GLU A 1 942 ? -52.739 -27.961 107.452 1.00 84.75 942 GLU A C 1
ATOM 7415 O O . GLU A 1 942 ? -52.430 -26.994 106.752 1.00 84.75 942 GLU A O 1
ATOM 7420 N N . GLU A 1 943 ? -51.990 -29.071 107.468 1.00 88.19 943 GLU A N 1
ATOM 7421 C CA . GLU A 1 943 ? -50.822 -29.269 106.599 1.00 88.19 943 GLU A CA 1
ATOM 7422 C C . GLU A 1 943 ? -51.156 -29.219 105.100 1.00 88.19 943 GLU A C 1
ATOM 7424 O O . GLU A 1 943 ? -50.419 -28.602 104.327 1.00 88.19 943 GLU A O 1
ATOM 7429 N N . GLN A 1 944 ? -52.241 -29.866 104.664 1.00 87.56 944 GLN A N 1
ATOM 7430 C CA . GLN A 1 944 ? -52.648 -29.875 103.252 1.00 87.56 944 GLN A CA 1
ATOM 7431 C C . GLN A 1 944 ? -53.074 -28.480 102.786 1.00 87.56 944 GLN A C 1
ATOM 7433 O O . GLN A 1 944 ? -52.636 -28.027 101.728 1.00 87.56 944 GLN A O 1
ATOM 7438 N N . VAL A 1 945 ? -53.838 -27.754 103.606 1.00 87.94 945 VAL A N 1
ATOM 7439 C CA . VAL A 1 945 ? -54.186 -26.348 103.354 1.00 87.94 945 VAL A CA 1
ATOM 7440 C C . VAL A 1 945 ? -52.921 -25.483 103.265 1.00 87.94 945 VAL A C 1
ATOM 7442 O O . VAL A 1 945 ? -52.799 -24.685 102.337 1.00 87.94 945 VAL A O 1
ATOM 7445 N N . ALA A 1 946 ? -51.937 -25.685 104.147 1.00 88.69 946 ALA A N 1
ATOM 7446 C CA . ALA A 1 946 ? -50.664 -24.963 104.103 1.00 88.69 946 ALA A CA 1
ATOM 7447 C C . ALA A 1 946 ? -49.778 -25.319 102.887 1.00 88.69 946 ALA A C 1
ATOM 7449 O O . ALA A 1 946 ? -48.937 -24.512 102.488 1.00 88.69 946 ALA A O 1
ATOM 7450 N N . ARG A 1 947 ? -49.926 -26.505 102.278 1.00 90.06 947 ARG A N 1
ATOM 7451 C CA . ARG A 1 947 ? -49.277 -26.844 100.992 1.00 90.06 947 ARG A CA 1
ATOM 7452 C C . ARG A 1 947 ? -49.977 -26.141 99.829 1.00 90.06 947 ARG A C 1
ATOM 7454 O O . ARG A 1 947 ? -49.326 -25.395 99.104 1.00 90.06 947 ARG A O 1
ATOM 7461 N N . LEU A 1 948 ? -51.302 -26.273 99.736 1.00 88.75 948 LEU A N 1
ATOM 7462 C CA . LEU A 1 948 ? -52.116 -25.651 98.685 1.00 88.75 948 LEU A CA 1
ATOM 7463 C C . LEU A 1 948 ? -52.006 -24.117 98.676 1.00 88.75 948 LEU A C 1
ATOM 7465 O O . LEU A 1 948 ? -52.001 -23.509 97.609 1.00 88.75 948 LEU A O 1
ATOM 7469 N N . GLN A 1 949 ? -51.862 -23.477 99.843 1.00 85.50 949 GLN A N 1
ATOM 7470 C CA . GLN A 1 949 ? -51.589 -22.038 99.932 1.00 85.50 949 GLN A CA 1
ATOM 7471 C C . GLN A 1 949 ? -50.240 -21.669 99.298 1.00 85.50 949 GLN A C 1
ATOM 7473 O O . GLN A 1 949 ? -50.208 -20.788 98.443 1.00 85.50 949 GLN A O 1
ATOM 7478 N N . ARG A 1 950 ? -49.153 -22.384 99.625 1.00 90.62 950 ARG A N 1
ATOM 7479 C CA . ARG A 1 950 ? -47.818 -22.151 99.036 1.00 90.62 950 ARG A CA 1
ATOM 7480 C C . ARG A 1 950 ? -47.791 -22.406 97.527 1.00 90.62 950 ARG A C 1
ATOM 7482 O O . ARG A 1 950 ? -47.120 -21.686 96.794 1.00 90.62 950 ARG A O 1
ATOM 7489 N N . GLU A 1 951 ? -48.523 -23.412 97.053 1.00 89.75 951 GLU A N 1
ATOM 7490 C CA . GLU A 1 951 ? -48.668 -23.703 95.621 1.00 89.75 951 GLU A CA 1
ATOM 7491 C C . GLU A 1 951 ? -49.446 -22.591 94.900 1.00 89.75 951 GLU A C 1
ATOM 7493 O O . GLU A 1 951 ? -48.992 -22.102 93.865 1.00 89.75 951 GLU A O 1
ATOM 7498 N N . ARG A 1 952 ? -50.555 -22.114 95.485 1.00 89.38 952 ARG A N 1
ATOM 7499 C CA . ARG A 1 952 ? -51.323 -20.953 95.003 1.00 89.38 952 ARG A CA 1
ATOM 7500 C C . ARG A 1 952 ? -50.455 -19.694 94.942 1.00 89.38 952 ARG A C 1
ATOM 7502 O O . ARG A 1 952 ? -50.474 -19.010 93.923 1.00 89.38 952 ARG A O 1
ATOM 7509 N N . ASP A 1 953 ? -49.662 -19.424 95.978 1.00 90.88 953 ASP A N 1
ATOM 7510 C CA . ASP A 1 953 ? -48.729 -18.289 96.022 1.00 90.88 953 ASP A CA 1
ATOM 7511 C C . ASP A 1 953 ? -47.643 -18.414 94.930 1.00 90.88 953 ASP A C 1
ATOM 7513 O O . ASP A 1 953 ? -47.372 -17.462 94.200 1.00 90.88 953 ASP A O 1
ATOM 7517 N N . SER A 1 954 ? -47.071 -19.611 94.744 1.00 89.38 954 SER A N 1
ATOM 7518 C CA . SER A 1 954 ? -46.051 -19.883 93.719 1.00 89.38 954 SER A CA 1
ATOM 7519 C C . SER A 1 954 ? -46.579 -19.741 92.284 1.00 89.38 954 SER A C 1
ATOM 7521 O O . SER A 1 954 ? -45.893 -19.188 91.419 1.00 89.38 954 SER A O 1
ATOM 7523 N N . VAL A 1 955 ? -47.807 -20.200 92.021 1.00 85.31 955 VAL A N 1
ATOM 7524 C CA . VAL A 1 955 ? -48.486 -20.010 90.729 1.00 85.31 955 VAL A CA 1
ATOM 7525 C C . VAL A 1 955 ? -48.802 -18.532 90.495 1.00 85.31 955 VAL A C 1
ATOM 7527 O O . VAL A 1 955 ? -48.607 -18.041 89.384 1.00 85.31 955 VAL A O 1
ATOM 7530 N N . GLN A 1 956 ? -49.224 -17.803 91.531 1.00 87.44 956 GLN A N 1
ATOM 7531 C CA . GLN A 1 956 ? -49.529 -16.377 91.431 1.00 87.44 956 GLN A CA 1
ATOM 7532 C C . GLN A 1 956 ? -48.276 -15.526 91.155 1.00 87.44 956 GLN A C 1
ATOM 7534 O O . GLN A 1 956 ? -48.352 -14.583 90.369 1.00 87.44 956 GLN A O 1
ATOM 7539 N N . GLU A 1 957 ? -47.110 -15.885 91.701 1.00 89.38 957 GLU A N 1
ATOM 7540 C CA . GLU A 1 957 ? -45.851 -15.201 91.370 1.00 89.38 957 GLU A CA 1
ATOM 7541 C C . GLU A 1 957 ? -45.379 -15.512 89.942 1.00 89.38 957 GLU A C 1
ATOM 7543 O O . GLU A 1 957 ? -44.971 -14.614 89.206 1.00 89.38 957 GLU A O 1
ATOM 7548 N N . ARG A 1 958 ? -45.518 -16.770 89.496 1.00 88.25 958 ARG A N 1
ATOM 7549 C CA . ARG A 1 958 ? -45.260 -17.153 88.096 1.00 88.25 958 ARG A CA 1
ATOM 7550 C C . ARG A 1 958 ? -46.166 -16.414 87.109 1.00 88.25 958 ARG A C 1
ATOM 7552 O O . ARG A 1 958 ? -45.707 -16.076 86.020 1.00 88.25 958 ARG A O 1
ATOM 7559 N N . LEU A 1 959 ? -47.417 -16.138 87.486 1.00 87.00 959 LEU A N 1
ATOM 7560 C CA . LEU A 1 959 ? -48.349 -15.361 86.670 1.00 87.00 959 LEU A CA 1
ATOM 7561 C C . LEU A 1 959 ? -47.875 -13.909 86.496 1.00 87.00 959 LEU A C 1
ATOM 7563 O O . LEU A 1 959 ? -47.828 -13.438 85.364 1.00 87.00 959 LEU A O 1
ATOM 7567 N N . LYS A 1 960 ? -47.433 -13.233 87.570 1.00 88.19 960 LYS A N 1
ATOM 7568 C CA . LYS A 1 960 ? -46.864 -11.871 87.479 1.00 88.19 960 LYS A CA 1
ATOM 7569 C C . LYS A 1 960 ? -45.676 -11.809 86.519 1.00 88.19 960 LYS A C 1
ATOM 7571 O O . LYS A 1 960 ? -45.653 -10.959 85.636 1.00 88.19 960 LYS A O 1
ATOM 7576 N N . VAL A 1 961 ? -44.724 -12.737 86.651 1.00 88.50 961 VAL A N 1
ATOM 7577 C CA . VAL A 1 961 ? -43.529 -12.790 85.787 1.00 88.50 961 VAL A CA 1
ATOM 7578 C C . VAL A 1 961 ? -43.917 -13.014 84.318 1.00 88.50 961 VAL A C 1
ATOM 7580 O O . VAL A 1 961 ? -43.328 -12.409 83.422 1.00 88.50 961 VAL A O 1
ATOM 7583 N N . ALA A 1 962 ? -44.942 -13.831 84.052 1.00 78.81 962 ALA A N 1
ATOM 7584 C CA . ALA A 1 962 ? -45.482 -14.011 82.705 1.00 78.81 962 ALA A CA 1
ATOM 7585 C C . ALA A 1 962 ? -46.187 -12.747 82.171 1.00 78.81 962 ALA A C 1
ATOM 7587 O O . ALA A 1 962 ? -46.019 -12.408 81.000 1.00 78.81 962 ALA A O 1
ATOM 7588 N N . GLU A 1 963 ? -46.927 -12.015 83.010 1.00 85.81 963 GLU A N 1
ATOM 7589 C CA . GLU A 1 963 ? -47.524 -10.725 82.639 1.00 85.81 963 GLU A CA 1
ATOM 7590 C C . GLU A 1 963 ? -46.467 -9.647 82.357 1.00 85.81 963 GLU A C 1
ATOM 7592 O O . GLU A 1 963 ? -46.607 -8.886 81.403 1.00 85.81 963 GLU A O 1
ATOM 7597 N N . GLU A 1 964 ? -45.394 -9.574 83.142 1.00 85.69 964 GLU A N 1
ATOM 7598 C CA . GLU A 1 964 ? -44.294 -8.620 82.939 1.00 85.69 964 GLU A CA 1
ATOM 7599 C C . GLU A 1 964 ? -43.505 -8.927 81.654 1.00 85.69 964 GLU A C 1
ATOM 7601 O O . GLU A 1 964 ? -43.208 -8.020 80.867 1.00 85.69 964 GLU A O 1
ATOM 7606 N N . ALA A 1 965 ? -43.271 -10.210 81.359 1.00 81.50 965 ALA A N 1
ATOM 7607 C CA . ALA A 1 965 ? -42.745 -10.644 80.067 1.00 81.50 965 ALA A CA 1
ATOM 7608 C C . ALA A 1 965 ? -43.696 -10.272 78.908 1.00 81.50 965 ALA A C 1
ATOM 7610 O O . ALA A 1 965 ? -43.257 -9.715 77.902 1.00 81.50 965 ALA A O 1
ATOM 7611 N N . ALA A 1 966 ? -45.007 -10.484 79.058 1.00 79.75 966 ALA A N 1
ATOM 7612 C CA . ALA A 1 966 ? -45.995 -10.099 78.049 1.00 79.75 966 ALA A CA 1
ATOM 7613 C C . ALA A 1 966 ? -46.063 -8.574 77.822 1.00 79.75 966 ALA A C 1
ATOM 7615 O O . ALA A 1 966 ? -46.240 -8.134 76.688 1.00 79.75 966 ALA A O 1
ATOM 7616 N N . ARG A 1 967 ? -45.870 -7.755 78.867 1.00 82.81 967 ARG A N 1
ATOM 7617 C CA . ARG A 1 967 ? -45.870 -6.279 78.782 1.00 82.81 967 ARG A CA 1
ATOM 7618 C C . ARG A 1 967 ? -44.642 -5.703 78.065 1.00 82.81 967 ARG A C 1
ATOM 7620 O O . ARG A 1 967 ? -44.742 -4.619 77.498 1.00 82.81 967 ARG A O 1
ATOM 7627 N N . SER A 1 968 ? -43.505 -6.403 78.055 1.00 85.75 968 SER A N 1
ATOM 7628 C CA . SER A 1 968 ? -42.289 -5.971 77.333 1.00 85.75 968 SER A CA 1
ATOM 7629 C C . SER A 1 968 ? -42.255 -6.405 75.858 1.00 85.75 968 SER A C 1
ATOM 7631 O O . SER A 1 968 ? -41.596 -5.765 75.034 1.00 85.75 968 SER A O 1
ATOM 7633 N N . LEU A 1 969 ? -43.022 -7.438 75.496 1.00 82.94 969 LEU A N 1
ATOM 7634 C CA . LEU A 1 969 ? -43.074 -8.031 74.154 1.00 82.94 969 LEU A CA 1
ATOM 7635 C C . LEU A 1 969 ? -43.427 -7.023 73.026 1.00 82.94 969 LEU A C 1
ATOM 7637 O O . LEU A 1 969 ? -42.736 -7.038 72.003 1.00 82.94 969 LEU A O 1
ATOM 7641 N N . PRO A 1 970 ? -44.389 -6.084 73.187 1.00 86.31 970 PRO A N 1
ATOM 7642 C CA . PRO A 1 970 ? -44.673 -5.061 72.173 1.00 86.31 970 PRO A CA 1
ATOM 7643 C C . PRO A 1 970 ? -43.507 -4.093 71.933 1.00 86.31 970 PRO A C 1
ATOM 7645 O O . PRO A 1 970 ? -43.287 -3.661 70.803 1.00 86.31 970 PRO A O 1
ATOM 7648 N N . GLY A 1 971 ? -42.724 -3.777 72.973 1.00 85.94 971 GLY A N 1
ATOM 7649 C CA . GLY A 1 971 ? -41.539 -2.923 72.853 1.00 85.94 971 GLY A CA 1
ATOM 7650 C C . GLY A 1 971 ? -40.439 -3.582 72.019 1.00 85.94 971 GLY A C 1
ATOM 7651 O O . GLY A 1 971 ? -39.859 -2.947 71.139 1.00 85.94 971 GLY A O 1
ATOM 7652 N N . LEU A 1 972 ? -40.218 -4.884 72.226 1.00 84.81 972 LEU A N 1
ATOM 7653 C CA . LEU A 1 972 ? -39.288 -5.683 71.424 1.00 84.81 972 LEU A CA 1
ATOM 7654 C C . LEU A 1 972 ? -39.765 -5.839 69.968 1.00 84.81 972 LEU A C 1
ATOM 7656 O O . LEU A 1 972 ? -38.950 -5.779 69.049 1.00 84.81 972 LEU A O 1
ATOM 7660 N N . GLN A 1 973 ? -41.075 -5.975 69.730 1.00 83.94 973 GLN A N 1
ATOM 7661 C CA . GLN A 1 973 ? -41.633 -5.968 68.370 1.00 83.94 973 GLN A CA 1
ATOM 7662 C C . GLN A 1 973 ? -41.454 -4.613 67.669 1.00 83.94 973 GLN A C 1
ATOM 7664 O O . GLN A 1 973 ? -41.090 -4.591 66.494 1.00 83.94 973 GLN A O 1
ATOM 7669 N N . ALA A 1 974 ? -41.646 -3.493 68.375 1.00 88.62 974 ALA A N 1
ATOM 7670 C CA . ALA A 1 974 ? -41.405 -2.157 67.828 1.00 88.62 974 ALA A CA 1
ATOM 7671 C C . ALA A 1 974 ? -39.923 -1.943 67.466 1.00 88.62 974 ALA A C 1
ATOM 7673 O O . ALA A 1 974 ? -39.621 -1.485 66.364 1.00 88.62 974 ALA A O 1
ATOM 7674 N N . GLN A 1 975 ? -38.996 -2.354 68.339 1.00 87.06 975 GLN A N 1
ATOM 7675 C CA . GLN A 1 975 ? -37.553 -2.314 68.065 1.00 87.06 975 GLN A CA 1
ATOM 7676 C C . GLN A 1 975 ? -37.165 -3.198 66.869 1.00 87.06 975 GLN A C 1
ATOM 7678 O O . GLN A 1 975 ? -36.391 -2.768 66.015 1.00 87.06 975 GLN A O 1
ATOM 7683 N N . LEU A 1 976 ? -37.738 -4.402 66.747 1.00 86.69 976 LEU A N 1
ATOM 7684 C CA . LEU A 1 976 ? -37.505 -5.288 65.601 1.00 86.69 976 LEU A CA 1
ATOM 7685 C C . LEU A 1 976 ? -38.044 -4.698 64.287 1.00 86.69 976 LEU A C 1
ATOM 7687 O O . LEU A 1 976 ? -37.405 -4.845 63.245 1.00 86.69 976 LEU A O 1
ATOM 7691 N N . ALA A 1 977 ? -39.197 -4.024 64.320 1.00 88.62 977 ALA A N 1
ATOM 7692 C CA . ALA A 1 977 ? -39.746 -3.324 63.161 1.00 88.62 977 ALA A CA 1
ATOM 7693 C C . ALA A 1 977 ? -38.857 -2.139 62.743 1.00 88.62 977 ALA A C 1
ATOM 7695 O O . ALA A 1 977 ? -38.521 -2.016 61.566 1.00 88.62 977 ALA A O 1
ATOM 7696 N N . GLN A 1 978 ? -38.402 -1.330 63.704 1.00 89.62 978 GLN A N 1
ATOM 7697 C CA . GLN A 1 978 ? -37.492 -0.209 63.462 1.00 89.62 978 GLN A CA 1
ATOM 7698 C C . GLN A 1 978 ? -36.144 -0.677 62.887 1.00 89.62 978 GLN A C 1
ATOM 7700 O O . GLN A 1 978 ? -35.672 -0.120 61.898 1.00 89.62 978 GLN A O 1
ATOM 7705 N N . ALA A 1 979 ? -35.560 -1.744 63.443 1.00 86.50 979 ALA A N 1
ATOM 7706 C CA . ALA A 1 979 ? -34.317 -2.334 62.946 1.00 86.50 979 ALA A CA 1
ATOM 7707 C C . ALA A 1 979 ? -34.468 -2.915 61.527 1.00 86.50 979 ALA A C 1
ATOM 7709 O O . ALA A 1 979 ? -33.577 -2.744 60.696 1.00 86.50 979 ALA A O 1
ATOM 7710 N N . LYS A 1 980 ? -35.609 -3.551 61.211 1.00 89.94 980 LYS A N 1
ATOM 7711 C CA . LYS A 1 980 ? -35.925 -3.983 59.838 1.00 89.94 980 LYS A CA 1
ATOM 7712 C C . LYS A 1 980 ? -36.020 -2.801 58.877 1.00 89.94 980 LYS A C 1
ATOM 7714 O O . LYS A 1 980 ? -35.436 -2.868 57.802 1.00 89.94 980 LYS A O 1
ATOM 7719 N N . GLN A 1 981 ? -36.704 -1.727 59.267 1.00 90.12 981 GLN A N 1
ATOM 7720 C CA . GLN A 1 981 ? -36.870 -0.546 58.420 1.00 90.12 981 GLN A CA 1
ATOM 7721 C C . GLN A 1 981 ? -35.530 0.163 58.158 1.00 90.12 981 GLN A C 1
ATOM 7723 O O . GLN A 1 981 ? -35.263 0.555 57.028 1.00 90.12 981 GLN A O 1
ATOM 7728 N N . GLN A 1 982 ? -34.652 0.246 59.165 1.00 87.94 982 GLN A N 1
ATOM 7729 C CA . GLN A 1 982 ? -33.283 0.758 59.008 1.00 87.94 982 GLN A CA 1
ATOM 7730 C C . GLN A 1 982 ? -32.424 -0.131 58.094 1.00 87.94 982 GLN A C 1
ATOM 7732 O O . GLN A 1 982 ? -31.694 0.381 57.246 1.00 87.94 982 GLN A O 1
ATOM 7737 N N . ALA A 1 983 ? -32.527 -1.459 58.226 1.00 85.81 983 ALA A N 1
ATOM 7738 C CA . ALA A 1 983 ? -31.835 -2.395 57.341 1.00 85.81 983 ALA A CA 1
ATOM 7739 C C . ALA A 1 983 ? -32.328 -2.287 55.886 1.00 85.81 983 ALA A C 1
ATOM 7741 O O . ALA A 1 983 ? -31.513 -2.333 54.968 1.00 85.81 983 ALA A O 1
ATOM 7742 N N . GLN A 1 984 ? -33.634 -2.086 55.677 1.00 88.94 984 GLN A N 1
ATOM 7743 C CA . GLN A 1 984 ? -34.217 -1.843 54.355 1.00 88.94 984 GLN A CA 1
ATOM 7744 C C . GLN A 1 984 ? -33.711 -0.529 53.752 1.00 88.94 984 GLN A C 1
ATOM 7746 O O . GLN A 1 984 ? -33.182 -0.563 52.647 1.00 88.94 984 GLN A O 1
ATOM 7751 N N . SER A 1 985 ? -33.742 0.589 54.489 1.00 89.81 985 SER A N 1
ATOM 7752 C CA . SER A 1 985 ? -33.232 1.865 53.964 1.00 89.81 985 SER A CA 1
ATOM 7753 C C . SER A 1 985 ? -31.738 1.817 53.626 1.00 89.81 985 SER A C 1
ATOM 7755 O O . SER A 1 985 ? -31.328 2.377 52.618 1.00 89.81 985 SER A O 1
ATOM 7757 N N . LEU A 1 986 ? -30.921 1.105 54.417 1.00 89.56 986 LEU A N 1
ATOM 7758 C CA . LEU A 1 986 ? -29.494 0.914 54.118 1.00 89.56 986 LEU A CA 1
ATOM 7759 C C . LEU A 1 986 ? -29.263 0.008 52.896 1.00 89.56 986 LEU A C 1
ATOM 7761 O O . LEU A 1 986 ? -28.289 0.187 52.168 1.00 89.56 986 LEU A O 1
ATOM 7765 N N . GLN A 1 987 ? -30.148 -0.963 52.660 1.00 87.81 987 GLN A N 1
ATOM 7766 C CA . GLN A 1 987 ? -30.111 -1.811 51.469 1.00 87.81 987 GLN A CA 1
ATOM 7767 C C . GLN A 1 987 ? -30.563 -1.049 50.213 1.00 87.81 987 GLN A C 1
ATOM 7769 O O . GLN A 1 987 ? -30.019 -1.283 49.134 1.00 87.81 987 GLN A O 1
ATOM 7774 N N . GLU A 1 988 ? -31.519 -0.129 50.352 1.00 91.00 988 GLU A N 1
ATOM 7775 C CA . GLU A 1 988 ? -31.981 0.768 49.290 1.00 91.00 988 GLU A CA 1
ATOM 7776 C C . GLU A 1 988 ? -30.886 1.775 48.907 1.00 91.00 988 GLU A C 1
ATOM 7778 O O . GLU A 1 988 ? -30.495 1.802 47.740 1.00 91.00 988 GLU A O 1
ATOM 7783 N N . THR A 1 989 ? -30.279 2.493 49.864 1.00 90.62 989 THR A N 1
ATOM 7784 C CA . THR A 1 989 ? -29.170 3.423 49.563 1.00 90.62 989 THR A CA 1
ATOM 7785 C C . THR A 1 989 ? -27.966 2.706 48.954 1.00 90.62 989 THR A C 1
ATOM 7787 O O . THR A 1 989 ? -27.408 3.178 47.968 1.00 90.62 989 THR A O 1
ATOM 7790 N N . ALA A 1 990 ? -27.601 1.521 49.459 1.00 85.06 990 ALA A N 1
ATOM 7791 C CA . ALA A 1 990 ? -26.526 0.721 48.867 1.00 85.06 990 ALA A CA 1
ATOM 7792 C C . ALA A 1 990 ? -26.857 0.243 47.438 1.00 85.06 990 ALA A C 1
ATOM 7794 O O . ALA A 1 990 ? -25.953 0.059 46.623 1.00 85.06 990 ALA A O 1
ATOM 7795 N N . HIS A 1 991 ? -28.137 0.043 47.101 1.00 88.19 991 HIS A N 1
ATOM 7796 C CA . HIS A 1 991 ? -28.552 -0.271 45.733 1.00 88.19 991 HIS A CA 1
ATOM 7797 C C . HIS A 1 991 ? -28.477 0.959 44.817 1.00 88.19 991 HIS A C 1
ATOM 7799 O O . HIS A 1 991 ? -28.011 0.845 43.681 1.00 88.19 991 HIS A O 1
ATOM 7805 N N . GLU A 1 992 ? -28.882 2.130 45.312 1.00 91.38 992 GLU A N 1
ATOM 7806 C CA . GLU A 1 992 ? -28.779 3.406 44.598 1.00 91.38 992 GLU A CA 1
ATOM 7807 C C . GLU A 1 992 ? -27.315 3.775 44.313 1.00 91.38 992 GLU A C 1
ATOM 7809 O O . GLU A 1 992 ? -26.978 4.032 43.155 1.00 91.38 992 GLU A O 1
ATOM 7814 N N . GLU A 1 993 ? -26.422 3.681 45.303 1.00 91.56 993 GLU A N 1
ATOM 7815 C CA . GLU A 1 993 ? -24.969 3.866 45.147 1.00 91.56 993 GLU A CA 1
ATOM 7816 C C . GLU A 1 993 ? -24.374 2.920 44.093 1.00 91.56 993 GLU A C 1
ATOM 7818 O O . GLU A 1 993 ? -23.661 3.356 43.188 1.00 91.56 993 GLU A O 1
ATOM 7823 N N . LEU A 1 994 ? -24.710 1.625 44.145 1.00 91.56 994 LEU A N 1
ATOM 7824 C CA . LEU A 1 994 ? -24.233 0.639 43.169 1.00 91.56 994 LEU A CA 1
ATOM 7825 C C . LEU A 1 994 ? -24.794 0.932 41.763 1.00 91.56 994 LEU A C 1
ATOM 7827 O O . LEU A 1 994 ? -24.102 0.736 40.761 1.00 91.56 994 LEU A O 1
ATOM 7831 N N . SER A 1 995 ? -26.018 1.463 41.662 1.00 88.06 995 SER A N 1
ATOM 7832 C CA . SER A 1 995 ? -26.594 1.912 40.389 1.00 88.06 995 SER A CA 1
ATOM 7833 C C . SER A 1 995 ? -25.885 3.155 39.829 1.00 88.06 995 SER A C 1
ATOM 7835 O O . SER A 1 995 ? -25.606 3.202 38.629 1.00 88.06 995 SER A O 1
ATOM 7837 N N . ALA A 1 996 ? -25.509 4.107 40.691 1.00 92.38 996 ALA A N 1
ATOM 7838 C CA . ALA A 1 996 ? -24.781 5.317 40.324 1.00 92.38 996 ALA A CA 1
ATOM 7839 C C . ALA A 1 996 ? -23.346 4.997 39.877 1.00 92.38 996 ALA A C 1
ATOM 7841 O O . ALA A 1 996 ? -22.934 5.431 38.803 1.00 92.38 996 ALA A O 1
ATOM 7842 N N . LEU A 1 997 ? -22.626 4.151 40.623 1.00 92.94 997 LEU A N 1
ATOM 7843 C CA . LEU A 1 997 ? -21.301 3.644 40.245 1.00 92.94 997 LEU A CA 1
ATOM 7844 C C . LEU A 1 997 ? -21.348 2.871 38.919 1.00 92.94 997 LEU A C 1
ATOM 7846 O O . LEU A 1 997 ? -20.491 3.050 38.055 1.00 92.94 997 LEU A O 1
ATOM 7850 N N . LYS A 1 998 ? -22.381 2.045 38.708 1.00 92.25 998 LYS A N 1
ATOM 7851 C CA . LYS A 1 998 ? -22.586 1.336 37.437 1.00 92.25 998 LYS A CA 1
ATOM 7852 C C . LYS A 1 998 ? -22.868 2.298 36.279 1.00 92.25 998 LYS A C 1
ATOM 7854 O O . LYS A 1 998 ? -22.410 2.038 35.166 1.00 92.25 998 LYS A O 1
ATOM 7859 N N . PHE A 1 999 ? -23.601 3.387 36.513 1.00 92.88 999 PHE A N 1
ATOM 7860 C CA . PHE A 1 999 ? -23.821 4.431 35.512 1.00 92.88 999 PHE A CA 1
ATOM 7861 C C . PHE A 1 999 ? -22.517 5.170 35.183 1.00 92.88 999 PHE A C 1
ATOM 7863 O O . PHE A 1 999 ? -22.147 5.215 34.013 1.00 92.88 999 PHE A O 1
ATOM 7870 N N . GLN A 1 1000 ? -21.779 5.636 36.198 1.00 94.50 1000 GLN A N 1
ATOM 7871 C CA . GLN A 1 1000 ? -20.473 6.295 36.054 1.00 94.50 1000 GLN A CA 1
ATOM 7872 C C . GLN A 1 1000 ? -19.489 5.435 35.250 1.00 94.50 1000 GLN A C 1
ATOM 7874 O O . GLN A 1 1000 ? -18.987 5.880 34.217 1.00 94.50 1000 GLN A O 1
ATOM 7879 N N . LEU A 1 1001 ? -19.311 4.167 35.636 1.00 91.56 1001 LEU A N 1
ATOM 7880 C CA . LEU A 1 1001 ? -18.456 3.219 34.919 1.00 91.56 1001 LEU A CA 1
ATOM 7881 C C . LEU A 1 1001 ? -18.938 2.973 33.478 1.00 91.56 1001 LEU A C 1
ATOM 7883 O O . LEU A 1 1001 ? -18.126 2.813 32.571 1.00 91.56 1001 LEU A O 1
ATOM 7887 N N . SER A 1 1002 ? -20.253 2.979 33.229 1.00 90.75 1002 SER A N 1
ATOM 7888 C CA . SER A 1 1002 ? -20.796 2.861 31.866 1.00 90.75 1002 SER A CA 1
ATOM 7889 C C . SER A 1 1002 ? -20.492 4.101 31.017 1.00 90.75 1002 SER A C 1
ATOM 7891 O O . SER A 1 1002 ? -20.157 3.955 29.840 1.00 90.75 1002 SER A O 1
ATOM 7893 N N . THR A 1 1003 ? -20.553 5.307 31.595 1.00 92.38 1003 THR A N 1
ATOM 7894 C CA . THR A 1 1003 ? -20.133 6.542 30.915 1.00 92.38 1003 THR A CA 1
ATOM 7895 C C . THR A 1 1003 ? -18.626 6.592 30.670 1.00 92.38 1003 THR A C 1
ATOM 7897 O O . THR A 1 1003 ? -18.225 6.941 29.564 1.00 92.38 1003 THR A O 1
ATOM 7900 N N . GLU A 1 1004 ? -17.787 6.165 31.618 1.00 92.69 1004 GLU A N 1
ATOM 7901 C CA . GLU A 1 1004 ? -16.333 6.069 31.413 1.00 92.69 1004 GLU A CA 1
ATOM 7902 C C . GLU A 1 1004 ? -15.979 5.045 30.328 1.00 92.69 1004 GLU A C 1
ATOM 7904 O O . GLU A 1 1004 ? -15.176 5.337 29.444 1.00 92.69 1004 GLU A O 1
ATOM 7909 N N . ILE A 1 1005 ? -16.621 3.871 30.316 1.00 90.81 1005 ILE A N 1
ATOM 7910 C CA . ILE A 1 1005 ? -16.446 2.875 29.248 1.00 90.81 1005 ILE A CA 1
ATOM 7911 C C . ILE A 1 1005 ? -16.872 3.449 27.889 1.00 90.81 1005 ILE A C 1
ATOM 7913 O O . ILE A 1 1005 ? -16.164 3.247 26.902 1.00 90.81 1005 ILE A O 1
ATOM 7917 N N . MET A 1 1006 ? -17.985 4.188 27.818 1.00 90.00 1006 MET A N 1
ATOM 7918 C CA . MET A 1 1006 ? -18.391 4.891 26.595 1.00 90.00 1006 MET A CA 1
ATOM 7919 C C . MET A 1 1006 ? -17.355 5.925 26.145 1.00 90.00 1006 MET A C 1
ATOM 7921 O O . MET A 1 1006 ? -17.078 6.013 24.949 1.00 90.00 1006 MET A O 1
ATOM 7925 N N . ASP A 1 1007 ? -16.768 6.681 27.070 1.00 92.06 1007 ASP A N 1
ATOM 7926 C CA . ASP A 1 1007 ? -15.823 7.746 26.735 1.00 92.06 1007 ASP A CA 1
ATOM 7927 C C . ASP A 1 1007 ? -14.422 7.209 26.391 1.00 92.06 1007 ASP A C 1
ATOM 7929 O O . ASP A 1 1007 ? -13.756 7.702 25.484 1.00 92.06 1007 ASP A O 1
ATOM 7933 N N . HIS A 1 1008 ? -13.997 6.103 27.001 1.00 90.31 1008 HIS A N 1
ATOM 7934 C CA . HIS A 1 1008 ? -12.830 5.354 26.538 1.00 90.31 1008 HIS A CA 1
ATOM 7935 C C . HIS A 1 1008 ? -13.066 4.720 25.158 1.00 90.31 1008 HIS A C 1
ATOM 7937 O O . HIS A 1 1008 ? -12.161 4.738 24.322 1.00 90.31 1008 HIS A O 1
ATOM 7943 N N . GLN A 1 1009 ? -14.273 4.215 24.870 1.00 91.44 1009 GLN A N 1
ATOM 7944 C CA . GLN A 1 1009 ? -14.631 3.714 23.536 1.00 91.44 1009 GLN A CA 1
ATOM 7945 C C . GLN A 1 1009 ? -14.735 4.825 22.481 1.00 91.44 1009 GLN A C 1
ATOM 7947 O O . GLN A 1 1009 ? -14.408 4.571 21.320 1.00 91.44 1009 GLN A O 1
ATOM 7952 N N . SER A 1 1010 ? -15.171 6.037 22.844 1.00 91.69 1010 SER A N 1
ATOM 7953 C CA . SER A 1 1010 ? -15.201 7.184 21.927 1.00 91.69 1010 SER A CA 1
ATOM 7954 C C . SER A 1 1010 ? -13.772 7.611 21.577 1.00 91.69 1010 SER A C 1
ATOM 7956 O O . SER A 1 1010 ? -13.407 7.602 20.403 1.00 91.69 1010 SER A O 1
ATOM 7958 N N . ARG A 1 1011 ? -12.919 7.831 22.587 1.00 93.06 1011 ARG A N 1
ATOM 7959 C CA . ARG A 1 1011 ? -11.498 8.183 22.427 1.00 93.06 1011 ARG A CA 1
ATOM 7960 C C . ARG A 1 1011 ? -10.720 7.129 21.631 1.00 93.06 1011 ARG A C 1
ATOM 7962 O O . ARG A 1 1011 ? -9.929 7.494 20.766 1.00 93.06 1011 ARG A O 1
ATOM 7969 N N . LEU A 1 1012 ? -10.974 5.834 21.858 1.00 88.75 1012 LEU A N 1
ATOM 7970 C CA . LEU A 1 1012 ? -10.371 4.746 21.071 1.00 88.75 1012 LEU A CA 1
ATOM 7971 C C . LEU A 1 1012 ? -10.792 4.769 19.597 1.00 88.75 1012 LEU A C 1
ATOM 7973 O O . LEU A 1 1012 ? -9.956 4.494 18.739 1.00 88.75 1012 LEU A O 1
ATOM 7977 N N . LYS A 1 1013 ? -12.051 5.108 19.284 1.00 93.50 1013 LYS A N 1
ATOM 7978 C CA . LYS A 1 1013 ? -12.497 5.267 17.891 1.00 93.50 1013 LYS A CA 1
ATOM 7979 C C . LYS A 1 1013 ? -11.784 6.436 17.225 1.00 93.50 1013 LYS A C 1
ATOM 7981 O O . LYS A 1 1013 ? -11.121 6.201 16.216 1.00 93.50 1013 LYS A O 1
ATOM 7986 N N . THR A 1 1014 ? -11.809 7.622 17.839 1.00 93.94 1014 THR A N 1
ATOM 7987 C CA . THR A 1 1014 ? -11.136 8.822 17.317 1.00 93.94 1014 THR A CA 1
ATOM 7988 C C . THR A 1 1014 ? -9.652 8.559 17.060 1.00 93.94 1014 THR A C 1
ATOM 7990 O O . THR A 1 1014 ? -9.184 8.756 15.943 1.00 93.94 1014 THR A O 1
ATOM 7993 N N . ALA A 1 1015 ? -8.935 7.987 18.035 1.00 89.50 1015 ALA A N 1
ATOM 7994 C CA . ALA A 1 1015 ? -7.530 7.616 17.874 1.00 89.50 1015 ALA A CA 1
ATOM 7995 C C . ALA A 1 1015 ? -7.317 6.552 16.777 1.00 89.50 1015 ALA A C 1
ATOM 7997 O O . ALA A 1 1015 ? -6.346 6.623 16.028 1.00 89.50 1015 ALA A O 1
ATOM 7998 N N . SER A 1 1016 ? -8.224 5.578 16.622 1.00 87.44 1016 SER A N 1
ATOM 7999 C CA . SER A 1 1016 ? -8.134 4.580 15.542 1.00 87.44 1016 SER A CA 1
ATOM 8000 C C . SER A 1 1016 ? -8.359 5.177 14.147 1.00 87.44 1016 SER A C 1
ATOM 8002 O O . SER A 1 1016 ? -7.788 4.686 13.173 1.00 87.44 1016 SER A O 1
ATOM 8004 N N . GLU A 1 1017 ? -9.155 6.243 14.049 1.00 94.12 1017 GLU A N 1
ATOM 8005 C CA . GLU A 1 1017 ? -9.453 6.958 12.808 1.00 94.12 1017 GLU A CA 1
ATOM 8006 C C . GLU A 1 1017 ? -8.352 7.970 12.473 1.00 94.12 1017 GLU A C 1
ATOM 8008 O O . GLU A 1 1017 ? -7.909 8.014 11.329 1.00 94.12 1017 GLU A O 1
ATOM 8013 N N . GLU A 1 1018 ? -7.772 8.654 13.461 1.00 94.25 1018 GLU A N 1
ATOM 8014 C CA . GLU A 1 1018 ? -6.509 9.396 13.319 1.00 94.25 1018 GLU A CA 1
ATOM 8015 C C . GLU A 1 1018 ? -5.367 8.473 12.857 1.00 94.25 1018 GLU A C 1
ATOM 8017 O O . GLU A 1 1018 ? -4.689 8.758 11.868 1.00 94.25 1018 GLU A O 1
ATOM 8022 N N . CYS A 1 1019 ? -5.208 7.302 13.485 1.00 86.75 1019 CYS A N 1
ATOM 8023 C CA . CYS A 1 1019 ? -4.257 6.269 13.066 1.00 86.75 1019 CYS A CA 1
ATOM 8024 C C . CYS A 1 1019 ? -4.614 5.575 11.736 1.00 86.75 1019 CYS A C 1
ATOM 8026 O O . CYS A 1 1019 ? -3.798 4.787 11.243 1.00 86.75 1019 CYS A O 1
ATOM 8028 N N . ARG A 1 1020 ? -5.794 5.815 11.150 1.00 92.62 1020 ARG A N 1
ATOM 8029 C CA . ARG A 1 1020 ? -6.115 5.428 9.766 1.00 92.62 1020 ARG A CA 1
ATOM 8030 C C . ARG A 1 1020 ? -5.707 6.554 8.820 1.00 92.62 1020 ARG A C 1
ATOM 8032 O O . ARG A 1 1020 ? -4.816 6.347 8.009 1.00 92.62 1020 ARG A O 1
ATOM 8039 N N . ASN A 1 1021 ? -6.196 7.768 9.064 1.00 94.81 1021 ASN A N 1
ATOM 8040 C CA . ASN A 1 1021 ? -5.893 8.973 8.289 1.00 94.81 1021 ASN A CA 1
ATOM 8041 C C . ASN A 1 1021 ? -4.378 9.231 8.135 1.00 94.81 1021 ASN A C 1
ATOM 8043 O O . ASN A 1 1021 ? -3.925 9.623 7.062 1.00 94.81 1021 ASN A O 1
ATOM 8047 N N . LEU A 1 1022 ? -3.578 9.005 9.185 1.00 92.12 1022 LEU A N 1
ATOM 8048 C CA . LEU A 1 1022 ? -2.110 9.124 9.134 1.00 92.12 1022 LEU A CA 1
ATOM 8049 C C . LEU A 1 1022 ? -1.442 8.025 8.291 1.00 92.12 1022 LEU A C 1
ATOM 8051 O O . LEU A 1 1022 ? -0.383 8.253 7.710 1.00 92.12 1022 LEU A O 1
ATOM 8055 N N . ARG A 1 1023 ? -2.056 6.842 8.216 1.00 91.62 1023 ARG A N 1
ATOM 8056 C CA . ARG A 1 1023 ? -1.608 5.704 7.402 1.00 91.62 1023 ARG A CA 1
ATOM 8057 C C . ARG A 1 1023 ? -1.908 5.961 5.931 1.00 91.62 1023 ARG A C 1
ATOM 8059 O O . ARG A 1 1023 ? -1.006 5.855 5.110 1.00 91.62 1023 ARG A O 1
ATOM 8066 N N . ASP A 1 1024 ? -3.119 6.425 5.641 1.00 91.81 1024 ASP A N 1
ATOM 8067 C CA . ASP A 1 1024 ? -3.568 6.799 4.300 1.00 91.81 1024 ASP A CA 1
ATOM 8068 C C . ASP A 1 1024 ? -2.692 7.936 3.730 1.00 91.81 1024 ASP A C 1
ATOM 8070 O O . ASP A 1 1024 ? -2.262 7.887 2.579 1.00 91.81 1024 ASP A O 1
ATOM 8074 N N . GLN A 1 1025 ? -2.326 8.922 4.565 1.00 92.00 1025 GLN A N 1
ATOM 8075 C CA . GLN A 1 1025 ? -1.359 9.976 4.219 1.00 92.00 1025 GLN A CA 1
ATOM 8076 C C . GLN A 1 1025 ? 0.071 9.454 3.997 1.00 92.00 1025 GLN A C 1
ATOM 8078 O O . GLN A 1 1025 ? 0.799 10.007 3.170 1.00 92.00 1025 GLN A O 1
ATOM 8083 N N . LEU A 1 1026 ? 0.497 8.418 4.726 1.00 89.00 1026 LEU A N 1
ATOM 8084 C CA . LEU A 1 1026 ? 1.805 7.778 4.542 1.00 89.00 1026 LEU A CA 1
ATOM 8085 C C . LEU A 1 1026 ? 1.860 6.961 3.248 1.00 89.00 1026 LEU A C 1
ATOM 8087 O O . LEU A 1 1026 ? 2.840 7.070 2.513 1.00 89.00 1026 LEU A O 1
ATOM 8091 N N . GLU A 1 1027 ? 0.810 6.201 2.937 1.00 91.62 1027 GLU A N 1
ATOM 8092 C CA . GLU A 1 1027 ? 0.679 5.494 1.660 1.00 91.62 1027 GLU A CA 1
ATOM 8093 C C . GLU A 1 1027 ? 0.657 6.465 0.482 1.00 91.62 1027 GLU A C 1
ATOM 8095 O O . GLU A 1 1027 ? 1.356 6.251 -0.505 1.00 91.62 1027 GLU A O 1
ATOM 8100 N N . GLU A 1 1028 ? -0.096 7.560 0.591 1.00 92.88 1028 GLU A N 1
ATOM 8101 C CA . GLU A 1 1028 ? -0.197 8.558 -0.471 1.00 92.88 1028 GLU A CA 1
ATOM 8102 C C . GLU A 1 1028 ? 1.133 9.298 -0.695 1.00 92.88 1028 GLU A C 1
ATOM 8104 O O . GLU A 1 1028 ? 1.571 9.458 -1.835 1.00 92.88 1028 GLU A O 1
ATOM 8109 N N . ARG A 1 1029 ? 1.866 9.633 0.377 1.00 89.31 1029 ARG A N 1
ATOM 8110 C CA . ARG A 1 1029 ? 3.262 10.099 0.267 1.00 89.31 1029 ARG A CA 1
ATOM 8111 C C . ARG A 1 1029 ? 4.184 9.039 -0.345 1.00 89.31 1029 ARG A C 1
ATOM 8113 O O . ARG A 1 1029 ? 5.089 9.399 -1.091 1.00 89.31 1029 ARG A O 1
ATOM 8120 N N . GLY A 1 1030 ? 3.951 7.755 -0.072 1.00 91.12 1030 GLY A N 1
ATOM 8121 C CA . GLY A 1 1030 ? 4.660 6.638 -0.700 1.00 91.12 1030 GLY A CA 1
ATOM 8122 C C . GLY A 1 1030 ? 4.444 6.586 -2.215 1.00 91.12 1030 GLY A C 1
ATOM 8123 O O . GLY A 1 1030 ? 5.419 6.550 -2.963 1.00 91.12 1030 GLY A O 1
ATOM 8124 N N . ARG A 1 1031 ? 3.188 6.682 -2.674 1.00 92.94 1031 ARG A N 1
ATOM 8125 C CA . ARG A 1 1031 ? 2.829 6.752 -4.105 1.00 92.94 1031 ARG A CA 1
ATOM 8126 C C . ARG A 1 1031 ? 3.463 7.964 -4.789 1.00 92.94 1031 ARG A C 1
ATOM 8128 O O . ARG A 1 1031 ? 4.008 7.836 -5.880 1.00 92.94 1031 ARG A O 1
ATOM 8135 N N . GLN A 1 1032 ? 3.439 9.126 -4.136 1.00 92.12 1032 GLN A N 1
ATOM 8136 C CA . GLN A 1 1032 ? 4.061 10.353 -4.648 1.00 92.12 1032 GLN A CA 1
ATOM 8137 C C . GLN A 1 1032 ? 5.588 10.232 -4.754 1.00 92.12 1032 GLN A C 1
ATOM 8139 O O . GLN A 1 1032 ? 6.172 10.715 -5.723 1.00 92.12 1032 GLN A O 1
ATOM 8144 N N . LEU A 1 1033 ? 6.235 9.557 -3.799 1.00 91.56 1033 LEU A N 1
ATOM 8145 C CA . LEU A 1 1033 ? 7.678 9.320 -3.822 1.00 91.56 1033 LEU A CA 1
ATOM 8146 C C . LEU A 1 1033 ? 8.059 8.317 -4.923 1.00 91.56 1033 LEU A C 1
ATOM 8148 O O . LEU A 1 1033 ? 8.977 8.600 -5.685 1.00 91.56 1033 LEU A O 1
ATOM 8152 N N . GLN A 1 1034 ? 7.299 7.231 -5.098 1.00 90.88 1034 GLN A N 1
ATOM 8153 C CA . GLN A 1 1034 ? 7.473 6.297 -6.220 1.00 90.88 1034 GLN A CA 1
ATOM 8154 C C . GLN A 1 1034 ? 7.278 6.984 -7.580 1.00 90.88 1034 GLN A C 1
ATOM 8156 O O . GLN A 1 1034 ? 8.103 6.825 -8.474 1.00 90.88 1034 GLN A O 1
ATOM 8161 N N . ALA A 1 1035 ? 6.240 7.813 -7.736 1.00 91.38 1035 ALA A N 1
ATOM 8162 C CA . ALA A 1 1035 ? 6.018 8.582 -8.962 1.00 91.38 1035 ALA A CA 1
ATOM 8163 C C . ALA A 1 1035 ? 7.159 9.581 -9.251 1.00 91.38 1035 ALA A C 1
ATOM 8165 O O . ALA A 1 1035 ? 7.484 9.828 -10.415 1.00 91.38 1035 ALA A O 1
ATOM 8166 N N . ALA A 1 1036 ? 7.793 10.130 -8.209 1.00 86.44 1036 ALA A N 1
ATOM 8167 C CA . ALA A 1 1036 ? 8.983 10.967 -8.339 1.00 86.44 1036 ALA A CA 1
ATOM 8168 C C . ALA A 1 1036 ? 10.240 10.152 -8.704 1.00 86.44 1036 ALA A C 1
ATOM 8170 O O . ALA A 1 1036 ? 11.013 10.600 -9.549 1.00 86.44 1036 ALA A O 1
ATOM 8171 N N . GLU A 1 1037 ? 10.430 8.956 -8.137 1.00 90.06 1037 GLU A N 1
ATOM 8172 C CA . GLU A 1 1037 ? 11.512 8.035 -8.519 1.00 90.06 1037 GLU A CA 1
ATOM 8173 C C . GLU A 1 1037 ? 11.370 7.599 -9.990 1.00 90.06 1037 GLU A C 1
ATOM 8175 O O . GLU A 1 1037 ? 12.316 7.765 -10.761 1.00 90.06 1037 GLU A O 1
ATOM 8180 N N . GLU A 1 1038 ? 10.175 7.192 -10.439 1.00 92.31 1038 GLU A N 1
ATOM 8181 C CA . GLU A 1 1038 ? 9.914 6.903 -11.858 1.00 92.31 1038 GLU A CA 1
ATOM 8182 C C . GLU A 1 1038 ? 10.169 8.121 -12.770 1.00 92.31 1038 GLU A C 1
ATOM 8184 O O . GLU A 1 1038 ? 10.631 7.977 -13.904 1.00 92.31 1038 GLU A O 1
ATOM 8189 N N . ALA A 1 1039 ? 9.839 9.336 -12.318 1.00 92.31 1039 ALA A N 1
ATOM 8190 C CA . ALA A 1 1039 ? 10.106 10.557 -13.077 1.00 92.31 1039 ALA A CA 1
ATOM 8191 C C . ALA A 1 1039 ? 11.614 10.839 -13.192 1.00 92.31 1039 ALA A C 1
ATOM 8193 O O . ALA A 1 1039 ? 12.073 11.269 -14.252 1.00 92.31 1039 ALA A O 1
ATOM 8194 N N . VAL A 1 1040 ? 12.396 10.548 -12.147 1.00 91.69 1040 VAL A N 1
ATOM 8195 C CA . VAL A 1 1040 ? 13.863 10.625 -12.184 1.00 91.69 1040 VAL A CA 1
ATOM 8196 C C . VAL A 1 1040 ? 14.444 9.576 -13.135 1.00 91.69 1040 VAL A C 1
ATOM 8198 O O . VAL A 1 1040 ? 15.283 9.936 -13.957 1.00 91.69 1040 VAL A O 1
ATOM 8201 N N . GLU A 1 1041 ? 13.970 8.327 -13.117 1.00 91.69 1041 GLU A N 1
ATOM 8202 C CA . GLU A 1 1041 ? 14.408 7.298 -14.077 1.00 91.69 1041 GLU A CA 1
ATOM 8203 C C . GLU A 1 1041 ? 14.097 7.695 -15.531 1.00 91.69 1041 GLU A C 1
ATOM 8205 O O . GLU A 1 1041 ? 14.959 7.589 -16.407 1.00 91.69 1041 GLU A O 1
ATOM 8210 N N . ARG A 1 1042 ? 12.899 8.240 -15.797 1.00 93.62 1042 ARG A N 1
ATOM 8211 C CA . ARG A 1 1042 ? 12.517 8.771 -17.122 1.00 93.62 1042 ARG A CA 1
ATOM 8212 C C . ARG A 1 1042 ? 13.426 9.920 -17.570 1.00 93.62 1042 ARG A C 1
ATOM 8214 O O . ARG A 1 1042 ? 13.821 9.962 -18.735 1.00 93.62 1042 ARG A O 1
ATOM 8221 N N . LEU A 1 1043 ? 13.790 10.829 -16.662 1.00 90.12 1043 LEU A N 1
ATOM 8222 C CA . LEU A 1 1043 ? 14.720 11.927 -16.949 1.00 90.12 1043 LEU A CA 1
ATOM 8223 C C . LEU A 1 1043 ? 16.153 11.428 -17.195 1.00 90.12 1043 LEU A C 1
ATOM 8225 O O . LEU A 1 1043 ? 16.817 11.936 -18.096 1.00 90.12 1043 LEU A O 1
ATOM 8229 N N . GLN A 1 1044 ? 16.618 10.414 -16.459 1.00 91.44 1044 GLN A N 1
ATOM 8230 C CA . GLN A 1 1044 ? 17.923 9.782 -16.689 1.00 91.44 1044 GLN A CA 1
ATOM 8231 C C . GLN A 1 1044 ? 17.978 9.060 -18.044 1.00 91.44 1044 GLN A C 1
ATOM 8233 O O . GLN A 1 1044 ? 18.968 9.194 -18.765 1.00 91.44 1044 GLN A O 1
ATOM 8238 N N . ALA A 1 1045 ? 16.909 8.357 -18.432 1.00 92.00 1045 ALA A N 1
ATOM 8239 C CA . ALA A 1 1045 ? 16.790 7.748 -19.757 1.00 92.00 1045 ALA A CA 1
ATOM 8240 C C . ALA A 1 1045 ? 16.832 8.812 -20.870 1.00 92.00 1045 ALA A C 1
ATOM 8242 O O . ALA A 1 1045 ? 17.670 8.733 -21.767 1.00 92.00 1045 ALA A O 1
ATOM 8243 N N . ALA A 1 1046 ? 16.027 9.875 -20.755 1.00 91.94 1046 ALA A N 1
ATOM 8244 C CA . ALA A 1 1046 ? 16.042 10.986 -21.707 1.00 91.94 1046 ALA A CA 1
ATOM 8245 C C . ALA A 1 1046 ? 17.413 11.695 -21.779 1.00 91.94 1046 ALA A C 1
ATOM 8247 O O . ALA A 1 1046 ? 17.846 12.106 -22.856 1.00 91.94 1046 ALA A O 1
ATOM 8248 N N . GLN A 1 1047 ? 18.134 11.807 -20.657 1.00 89.38 1047 GLN A N 1
ATOM 8249 C CA . GLN A 1 1047 ? 19.499 12.342 -20.618 1.00 89.38 1047 GLN A CA 1
ATOM 8250 C C . GLN A 1 1047 ? 20.503 11.420 -21.334 1.00 89.38 1047 GLN A C 1
ATOM 8252 O O . GLN A 1 1047 ? 21.404 11.914 -22.021 1.00 89.38 1047 GLN A O 1
ATOM 8257 N N . ALA A 1 1048 ? 20.355 10.098 -21.208 1.00 92.25 1048 ALA A N 1
ATOM 8258 C CA . ALA A 1 1048 ? 21.175 9.123 -21.921 1.00 92.25 1048 ALA A CA 1
ATOM 8259 C C . ALA A 1 1048 ? 20.929 9.180 -23.440 1.00 92.25 1048 ALA A C 1
ATOM 8261 O O . ALA A 1 1048 ? 21.897 9.283 -24.200 1.00 92.25 1048 ALA A O 1
ATOM 8262 N N . ASP A 1 1049 ? 19.661 9.221 -23.863 1.00 92.69 1049 ASP A N 1
ATOM 8263 C CA . ASP A 1 1049 ? 19.246 9.360 -25.265 1.00 92.69 1049 ASP A CA 1
ATOM 8264 C C . ASP A 1 1049 ? 19.769 10.663 -25.883 1.00 92.69 1049 ASP A C 1
ATOM 8266 O O . ASP A 1 1049 ? 20.371 10.654 -26.960 1.00 92.69 1049 ASP A O 1
ATOM 8270 N N . LEU A 1 1050 ? 19.617 11.796 -25.184 1.00 92.62 1050 LEU A N 1
ATOM 8271 C CA . LEU A 1 1050 ? 20.167 13.083 -25.620 1.00 92.62 1050 LEU A CA 1
ATOM 8272 C C . LEU A 1 1050 ? 21.702 13.020 -25.728 1.00 92.62 1050 LEU A C 1
ATOM 8274 O O . LEU A 1 1050 ? 22.290 13.568 -26.661 1.00 92.62 1050 LEU A O 1
ATOM 8278 N N . GLY A 1 1051 ? 22.355 12.301 -24.811 1.00 91.69 1051 GLY A N 1
ATOM 8279 C CA . GLY A 1 1051 ? 23.786 12.012 -24.854 1.00 91.69 1051 GLY A CA 1
ATOM 8280 C C . GLY A 1 1051 ? 24.205 11.188 -26.077 1.00 91.69 1051 GLY A C 1
ATOM 8281 O O . GLY A 1 1051 ? 25.256 11.460 -26.659 1.00 91.69 1051 GLY A O 1
ATOM 8282 N N . GLU A 1 1052 ? 23.399 10.219 -26.518 1.00 92.81 1052 GLU A N 1
ATOM 8283 C CA . GLU A 1 1052 ? 23.640 9.485 -27.768 1.00 92.81 1052 GLU A CA 1
ATOM 8284 C C . GLU A 1 1052 ? 23.371 10.326 -29.010 1.00 92.81 1052 GLU A C 1
ATOM 8286 O O . GLU A 1 1052 ? 24.183 10.304 -29.939 1.00 92.81 1052 GLU A O 1
ATOM 8291 N N . GLN A 1 1053 ? 22.320 11.147 -29.014 1.00 93.00 1053 GLN A N 1
ATOM 8292 C CA . GLN A 1 1053 ? 22.076 12.091 -30.103 1.00 93.00 1053 GLN A CA 1
ATOM 8293 C C . GLN A 1 1053 ? 23.225 13.100 -30.245 1.00 93.00 1053 GLN A C 1
ATOM 8295 O O . GLN A 1 1053 ? 23.670 13.343 -31.368 1.00 93.00 1053 GLN A O 1
ATOM 8300 N N . LEU A 1 1054 ? 23.769 13.616 -29.136 1.00 91.62 1054 LEU A N 1
ATOM 8301 C CA . LEU A 1 1054 ? 24.940 14.503 -29.119 1.00 91.62 1054 LEU A CA 1
ATOM 8302 C C . LEU A 1 1054 ? 26.230 13.800 -29.575 1.00 91.62 1054 LEU A C 1
ATOM 8304 O O . LEU A 1 1054 ? 27.015 14.379 -30.327 1.00 91.62 1054 LEU A O 1
ATOM 8308 N N . ARG A 1 1055 ? 26.446 12.532 -29.194 1.00 93.00 1055 ARG A N 1
ATOM 8309 C CA . ARG A 1 1055 ? 27.542 11.714 -29.753 1.00 93.00 1055 ARG A CA 1
ATOM 8310 C C . ARG A 1 1055 ? 27.366 11.512 -31.265 1.00 93.00 1055 ARG A C 1
ATOM 8312 O O . ARG A 1 1055 ? 28.332 11.630 -32.018 1.00 93.00 1055 ARG A O 1
ATOM 8319 N N . GLY A 1 1056 ? 26.136 11.275 -31.723 1.00 91.94 1056 GLY A N 1
ATOM 8320 C CA . GLY A 1 1056 ? 25.788 11.097 -33.133 1.00 91.94 1056 GLY A CA 1
ATOM 8321 C C . GLY A 1 1056 ? 25.936 12.365 -33.981 1.00 91.94 1056 GLY A C 1
ATOM 8322 O O . GLY A 1 1056 ? 26.450 12.289 -35.097 1.00 91.94 1056 GLY A O 1
ATOM 8323 N N . THR A 1 1057 ? 25.534 13.538 -33.480 1.00 91.75 1057 THR A N 1
ATOM 8324 C CA . THR A 1 1057 ? 25.759 14.822 -34.169 1.00 91.75 1057 THR A CA 1
ATOM 8325 C C . THR A 1 1057 ? 27.235 15.197 -34.182 1.00 91.75 1057 THR A C 1
ATOM 8327 O O . THR A 1 1057 ? 27.726 15.600 -35.231 1.00 91.75 1057 THR A O 1
ATOM 8330 N N . SER A 1 1058 ? 27.962 14.986 -33.079 1.00 92.88 1058 SER A N 1
ATOM 8331 C CA . SER A 1 1058 ? 29.413 15.203 -33.005 1.00 92.88 1058 SER A CA 1
ATOM 8332 C C . SER A 1 1058 ? 30.180 14.337 -34.017 1.00 92.88 1058 SER A C 1
ATOM 8334 O O . SER A 1 1058 ? 31.018 14.850 -34.757 1.00 92.88 1058 SER A O 1
ATOM 8336 N N . LYS A 1 1059 ? 29.822 13.050 -34.151 1.00 94.06 1059 LYS A N 1
ATOM 8337 C CA . LYS A 1 1059 ? 30.394 12.151 -35.170 1.00 94.06 1059 LYS A CA 1
ATOM 8338 C C . LYS A 1 1059 ? 30.091 12.617 -36.599 1.00 94.06 1059 LYS A C 1
ATOM 8340 O O . LYS A 1 1059 ? 31.003 12.681 -37.416 1.00 94.06 1059 LYS A O 1
ATOM 8345 N N . ARG A 1 1060 ? 28.846 13.011 -36.897 1.00 92.38 1060 ARG A N 1
ATOM 8346 C CA . ARG A 1 1060 ? 28.489 13.569 -38.218 1.00 92.38 1060 ARG A CA 1
ATOM 8347 C C . ARG A 1 1060 ? 29.208 14.891 -38.510 1.00 92.38 1060 ARG A C 1
ATOM 8349 O O . ARG A 1 1060 ? 29.546 15.158 -39.660 1.00 92.38 1060 ARG A O 1
ATOM 8356 N N . LEU A 1 1061 ? 29.460 15.710 -37.488 1.00 93.06 1061 LEU A N 1
ATOM 8357 C CA . LEU A 1 1061 ? 30.197 16.965 -37.621 1.00 93.06 1061 LEU A CA 1
ATOM 8358 C C . LEU A 1 1061 ? 31.677 16.716 -37.938 1.00 93.06 1061 LEU A C 1
ATOM 8360 O O . LEU A 1 1061 ? 32.195 17.347 -38.855 1.00 93.06 1061 LEU A O 1
ATOM 8364 N N . SER A 1 1062 ? 32.342 15.779 -37.255 1.00 91.81 1062 SER A N 1
ATOM 8365 C CA . SER A 1 1062 ? 33.743 15.443 -37.548 1.00 91.81 1062 SER A CA 1
ATOM 8366 C C . SER A 1 1062 ? 33.910 14.731 -38.896 1.00 91.81 1062 SER A C 1
ATOM 8368 O O . SER A 1 1062 ? 34.849 15.036 -39.628 1.00 91.81 1062 SER A O 1
ATOM 8370 N N . GLU A 1 1063 ? 32.959 13.879 -39.294 1.00 93.62 1063 GLU A N 1
ATOM 8371 C CA . GLU A 1 1063 ? 32.880 13.314 -40.651 1.00 93.62 1063 GLU A CA 1
ATOM 8372 C C . GLU A 1 1063 ? 32.727 14.416 -41.715 1.00 93.62 1063 GLU A C 1
ATOM 8374 O O . GLU A 1 1063 ? 33.454 14.425 -42.711 1.00 93.62 1063 GLU A O 1
ATOM 8379 N N . SER A 1 1064 ? 31.843 15.393 -41.486 1.00 88.81 1064 SER A N 1
ATOM 8380 C CA . SER A 1 1064 ? 31.670 16.546 -42.378 1.00 88.81 1064 SER A CA 1
ATOM 8381 C C . SER A 1 1064 ? 32.895 17.468 -42.405 1.00 88.81 1064 SER A C 1
ATOM 8383 O O . SER A 1 1064 ? 33.191 18.051 -43.448 1.00 88.81 1064 SER A O 1
ATOM 8385 N N . GLN A 1 1065 ? 33.611 17.614 -41.288 1.00 92.81 1065 GLN A N 1
ATOM 8386 C CA . GLN A 1 1065 ? 34.821 18.431 -41.194 1.00 92.81 1065 GLN A CA 1
ATOM 8387 C C . GLN A 1 1065 ? 35.996 17.774 -41.929 1.00 92.81 1065 GLN A C 1
ATOM 8389 O O . GLN A 1 1065 ? 36.692 18.452 -42.682 1.00 92.81 1065 GLN A O 1
ATOM 8394 N N . ALA A 1 1066 ? 36.169 16.456 -41.799 1.00 92.19 1066 ALA A N 1
ATOM 8395 C CA . ALA A 1 1066 ? 37.152 15.696 -42.571 1.00 92.19 1066 ALA A CA 1
ATOM 8396 C C . ALA A 1 1066 ? 36.834 15.717 -44.080 1.00 92.19 1066 ALA A C 1
ATOM 8398 O O . ALA A 1 1066 ? 37.731 15.868 -44.910 1.00 92.19 1066 ALA A O 1
ATOM 8399 N N . ALA A 1 1067 ? 35.550 15.637 -44.454 1.00 93.12 1067 ALA A N 1
ATOM 8400 C CA . ALA A 1 1067 ? 35.121 15.791 -45.844 1.00 93.12 1067 ALA A CA 1
ATOM 8401 C C . ALA A 1 1067 ? 35.407 17.201 -46.398 1.00 93.12 1067 ALA A C 1
ATOM 8403 O O . ALA A 1 1067 ? 35.815 17.326 -47.553 1.00 93.12 1067 ALA A O 1
ATOM 8404 N N . MET A 1 1068 ? 35.240 18.250 -45.582 1.00 89.88 1068 MET A N 1
ATOM 8405 C CA . MET A 1 1068 ? 35.593 19.630 -45.938 1.00 89.88 1068 MET A CA 1
ATOM 8406 C C . MET A 1 1068 ? 37.106 19.795 -46.122 1.00 89.88 1068 MET A C 1
ATOM 8408 O O . MET A 1 1068 ? 37.529 20.245 -47.182 1.00 89.88 1068 MET A O 1
ATOM 8412 N N . GLN A 1 1069 ? 37.918 19.327 -45.167 1.00 91.50 1069 GLN A N 1
ATOM 8413 C CA . GLN A 1 1069 ? 39.386 19.345 -45.260 1.00 91.50 1069 GLN A CA 1
ATOM 8414 C C . GLN A 1 1069 ? 39.880 18.667 -46.543 1.00 91.50 1069 GLN A C 1
ATOM 8416 O O . GLN A 1 1069 ? 40.648 19.259 -47.298 1.00 91.50 1069 GLN A O 1
ATOM 8421 N N . LYS A 1 1070 ? 39.350 17.480 -46.867 1.00 93.19 1070 LYS A N 1
ATOM 8422 C CA . LYS A 1 1070 ? 39.670 16.793 -48.124 1.00 93.19 1070 LYS A CA 1
ATOM 8423 C C . LYS A 1 1070 ? 39.277 17.614 -49.363 1.00 93.19 1070 LYS A C 1
ATOM 8425 O O . LYS A 1 1070 ? 39.984 17.587 -50.368 1.00 93.19 1070 LYS A O 1
ATOM 8430 N N . LYS A 1 1071 ? 38.164 18.355 -49.328 1.00 92.56 1071 LYS A N 1
ATOM 8431 C CA . LYS A 1 1071 ? 37.758 19.238 -50.437 1.00 92.56 1071 LYS A CA 1
ATOM 8432 C C . LYS A 1 1071 ? 38.646 20.476 -50.563 1.00 92.56 1071 LYS A C 1
ATOM 8434 O O . LYS A 1 1071 ? 38.897 20.906 -51.689 1.00 92.56 1071 LYS A O 1
ATOM 8439 N N . ASP A 1 1072 ? 39.176 20.994 -49.461 1.00 91.25 1072 ASP A N 1
ATOM 8440 C CA . ASP A 1 1072 ? 40.161 22.077 -49.478 1.00 91.25 1072 ASP A CA 1
ATOM 8441 C C . ASP A 1 1072 ? 41.530 21.610 -50.001 1.00 91.25 1072 ASP A C 1
ATOM 8443 O O . ASP A 1 1072 ? 42.165 22.344 -50.764 1.00 91.25 1072 ASP A O 1
ATOM 8447 N N . GLU A 1 1073 ? 41.946 20.379 -49.678 1.00 93.06 1073 GLU A N 1
ATOM 8448 C CA . GLU A 1 1073 ? 43.129 19.702 -50.237 1.00 93.06 1073 GLU A CA 1
ATOM 8449 C C . GLU A 1 1073 ? 42.984 19.433 -51.745 1.00 93.06 1073 GLU A C 1
ATOM 8451 O O . GLU A 1 1073 ? 43.850 19.823 -52.532 1.00 93.06 1073 GLU A O 1
ATOM 8456 N N . GLU A 1 1074 ? 41.868 18.830 -52.176 1.00 92.62 1074 GLU A N 1
ATOM 8457 C CA . GLU A 1 1074 ? 41.534 18.643 -53.596 1.00 92.62 1074 GLU A CA 1
ATOM 8458 C C . GLU A 1 1074 ? 41.509 19.999 -54.331 1.00 92.62 1074 GLU A C 1
ATOM 8460 O O . GLU A 1 1074 ? 42.082 20.146 -55.413 1.00 92.62 1074 GLU A O 1
ATOM 8465 N N . GLY A 1 1075 ? 40.914 21.026 -53.715 1.00 91.50 1075 GLY A N 1
ATOM 8466 C CA . GLY A 1 1075 ? 40.897 22.394 -54.230 1.00 91.50 1075 GLY A CA 1
ATOM 8467 C C . GLY A 1 1075 ? 42.285 23.037 -54.305 1.00 91.50 1075 GLY A C 1
ATOM 8468 O O . GLY A 1 1075 ? 42.558 23.783 -55.246 1.00 91.50 1075 GLY A O 1
ATOM 8469 N N . ALA A 1 1076 ? 43.181 22.745 -53.359 1.00 91.81 1076 ALA A N 1
ATOM 8470 C CA . ALA A 1 1076 ? 44.568 23.202 -53.389 1.00 91.81 1076 ALA A CA 1
ATOM 8471 C C . ALA A 1 1076 ? 45.331 22.550 -54.544 1.00 91.81 1076 ALA A C 1
ATOM 8473 O O . ALA A 1 1076 ? 45.904 23.271 -55.357 1.00 91.81 1076 ALA A O 1
ATOM 8474 N N . ALA A 1 1077 ? 45.247 21.225 -54.689 1.00 92.75 1077 ALA A N 1
ATOM 8475 C CA . ALA A 1 1077 ? 45.869 20.488 -55.789 1.00 92.75 1077 ALA A CA 1
ATOM 8476 C C . ALA A 1 1077 ? 45.377 20.958 -57.174 1.00 92.75 1077 ALA A C 1
ATOM 8478 O O . ALA A 1 1077 ? 46.167 21.049 -58.119 1.00 92.75 1077 ALA A O 1
ATOM 8479 N N . LEU A 1 1078 ? 44.091 21.315 -57.295 1.00 93.12 1078 LEU A N 1
ATOM 8480 C CA . LEU A 1 1078 ? 43.520 21.896 -58.513 1.00 93.12 1078 LEU A CA 1
ATOM 8481 C C . LEU A 1 1078 ? 44.037 23.316 -58.799 1.00 93.12 1078 LEU A C 1
ATOM 8483 O O . LEU A 1 1078 ? 44.385 23.594 -59.947 1.00 93.12 1078 LEU A O 1
ATOM 8487 N N . ARG A 1 1079 ? 44.145 24.195 -57.788 1.00 93.06 1079 ARG A N 1
ATOM 8488 C CA . ARG A 1 1079 ? 44.763 25.533 -57.937 1.00 93.06 1079 ARG A CA 1
ATOM 8489 C C . ARG A 1 1079 ? 46.216 25.418 -58.402 1.00 93.06 1079 ARG A C 1
ATOM 8491 O O . ARG A 1 1079 ? 46.598 26.030 -59.394 1.00 93.06 1079 ARG A O 1
ATOM 8498 N N . ASP A 1 1080 ? 46.976 24.549 -57.749 1.00 92.62 1080 ASP A N 1
ATOM 8499 C CA . ASP A 1 1080 ? 48.356 24.198 -58.084 1.00 92.62 1080 ASP A CA 1
ATOM 8500 C C . ASP A 1 1080 ? 48.508 23.721 -59.541 1.00 92.62 1080 ASP A C 1
ATOM 8502 O O . ASP A 1 1080 ? 49.424 24.130 -60.255 1.00 92.62 1080 ASP A O 1
ATOM 8506 N N . SER A 1 1081 ? 47.603 22.853 -60.003 1.00 92.00 1081 SER A N 1
ATOM 8507 C CA . SER A 1 1081 ? 47.591 22.350 -61.382 1.00 92.00 1081 SER A CA 1
ATOM 8508 C C . SER A 1 1081 ? 47.239 23.447 -62.395 1.00 92.00 1081 SER A C 1
ATOM 8510 O O . SER A 1 1081 ? 47.869 23.563 -63.447 1.00 92.00 1081 SER A O 1
ATOM 8512 N N . LEU A 1 1082 ? 46.283 24.312 -62.055 1.00 92.38 1082 LEU A N 1
ATOM 8513 C CA . LEU A 1 1082 ? 45.869 25.444 -62.882 1.00 92.38 1082 LEU A CA 1
ATOM 8514 C C . LEU A 1 1082 ? 46.972 26.513 -63.004 1.00 92.38 1082 LEU A C 1
ATOM 8516 O O . LEU A 1 1082 ? 47.171 27.071 -64.081 1.00 92.38 1082 LEU A O 1
ATOM 8520 N N . ASP A 1 1083 ? 47.760 26.748 -61.954 1.00 92.25 1083 ASP A N 1
ATOM 8521 C CA . ASP A 1 1083 ? 48.916 27.649 -62.023 1.00 92.25 1083 ASP A CA 1
ATOM 8522 C C . ASP A 1 1083 ? 50.138 27.021 -62.720 1.00 92.25 1083 ASP A C 1
ATOM 8524 O O . ASP A 1 1083 ? 50.959 27.753 -63.280 1.00 92.25 1083 ASP A O 1
ATOM 8528 N N . ARG A 1 1084 ? 50.257 25.684 -62.771 1.00 92.81 1084 ARG A N 1
ATOM 8529 C CA . ARG A 1 1084 ? 51.214 25.000 -63.668 1.00 92.81 1084 ARG A CA 1
ATOM 8530 C C . ARG A 1 1084 ? 50.824 25.201 -65.134 1.00 92.81 1084 ARG A C 1
ATOM 8532 O O . ARG A 1 1084 ? 51.652 25.680 -65.907 1.00 92.81 1084 ARG A O 1
ATOM 8539 N N . THR A 1 1085 ? 49.570 24.926 -65.503 1.00 90.56 1085 THR A N 1
ATOM 8540 C CA . THR A 1 1085 ? 49.111 25.067 -66.899 1.00 90.56 1085 THR A CA 1
ATOM 8541 C C . THR A 1 1085 ? 49.100 26.522 -67.373 1.00 90.56 1085 THR A C 1
ATOM 8543 O O . THR A 1 1085 ? 49.461 26.779 -68.519 1.00 90.56 1085 THR A O 1
ATOM 8546 N N . ARG A 1 1086 ? 48.819 27.501 -66.497 1.00 91.50 1086 ARG A N 1
ATOM 8547 C CA . ARG A 1 1086 ? 49.046 28.935 -66.779 1.00 91.50 1086 ARG A CA 1
ATOM 8548 C C . ARG A 1 1086 ? 50.500 29.235 -67.142 1.00 91.50 1086 ARG A C 1
ATOM 8550 O O . ARG A 1 1086 ? 50.748 29.812 -68.194 1.00 91.50 1086 ARG A O 1
ATOM 8557 N N . LYS A 1 1087 ? 51.466 28.789 -66.330 1.00 93.44 1087 LYS A N 1
ATOM 8558 C CA . LYS A 1 1087 ? 52.907 28.998 -66.589 1.00 93.44 1087 LYS A CA 1
ATOM 8559 C C . LYS A 1 1087 ? 53.391 28.288 -67.855 1.00 93.44 1087 LYS A C 1
ATOM 8561 O O . LYS A 1 1087 ? 54.379 28.702 -68.458 1.00 93.44 1087 LYS A O 1
ATOM 8566 N N . GLU A 1 1088 ? 52.735 27.208 -68.268 1.00 92.06 1088 GLU A N 1
ATOM 8567 C CA . GLU A 1 1088 ? 52.999 26.537 -69.546 1.00 92.06 1088 GLU A CA 1
ATOM 8568 C C . GLU A 1 1088 ? 52.383 27.289 -70.732 1.00 92.06 1088 GLU A C 1
ATOM 8570 O O . GLU A 1 1088 ? 53.055 27.459 -71.751 1.00 92.06 1088 GLU A O 1
ATOM 8575 N N . LEU A 1 1089 ? 51.170 27.827 -70.577 1.00 91.62 1089 LEU A N 1
ATOM 8576 C CA . LEU A 1 1089 ? 50.527 28.700 -71.559 1.00 91.62 1089 LEU A CA 1
ATOM 8577 C C . LEU A 1 1089 ? 51.323 29.998 -71.771 1.00 91.62 1089 LEU A C 1
ATOM 8579 O O . LEU A 1 1089 ? 51.567 30.372 -72.912 1.00 91.62 1089 LEU A O 1
ATOM 8583 N N . GLU A 1 1090 ? 51.811 30.636 -70.705 1.00 92.38 1090 GLU A N 1
ATOM 8584 C CA . GLU A 1 1090 ? 52.696 31.810 -70.773 1.00 92.38 1090 GLU A CA 1
ATOM 8585 C C . GLU A 1 1090 ? 53.981 31.508 -71.561 1.00 92.38 1090 GLU A C 1
ATOM 8587 O O . GLU A 1 1090 ? 54.352 32.260 -72.464 1.00 92.38 1090 GLU A O 1
ATOM 8592 N N . LYS A 1 1091 ? 54.631 30.363 -71.298 1.00 93.38 1091 LYS A N 1
ATOM 8593 C CA . LYS A 1 1091 ? 55.803 29.899 -72.068 1.00 93.38 1091 LYS A CA 1
ATOM 8594 C C . LYS A 1 1091 ? 55.461 29.613 -73.534 1.00 93.38 1091 LYS A C 1
ATOM 8596 O O . LYS A 1 1091 ? 56.292 29.859 -74.408 1.00 93.38 1091 LYS A O 1
ATOM 8601 N N . ALA A 1 1092 ? 54.273 29.081 -73.820 1.00 90.81 1092 ALA A N 1
ATOM 8602 C CA . ALA A 1 1092 ? 53.813 28.842 -75.185 1.00 90.81 1092 ALA A CA 1
ATOM 8603 C C . ALA A 1 1092 ? 53.537 30.163 -75.924 1.00 90.81 1092 ALA A C 1
ATOM 8605 O O . ALA A 1 1092 ? 53.999 30.335 -77.049 1.00 90.81 1092 ALA A O 1
ATOM 8606 N N . MET A 1 1093 ? 52.875 31.125 -75.274 1.00 89.25 1093 MET A N 1
ATOM 8607 C CA . MET A 1 1093 ? 52.640 32.472 -75.803 1.00 89.25 1093 MET A CA 1
ATOM 8608 C C . MET A 1 1093 ? 53.952 33.222 -76.056 1.00 89.25 1093 MET A C 1
ATOM 8610 O O . MET A 1 1093 ? 54.107 33.814 -77.120 1.00 89.25 1093 MET A O 1
ATOM 8614 N N . ALA A 1 1094 ? 54.930 33.132 -75.149 1.00 92.38 1094 ALA A N 1
ATOM 8615 C CA . ALA A 1 1094 ? 56.262 33.704 -75.351 1.00 92.38 1094 ALA A CA 1
ATOM 8616 C C . ALA A 1 1094 ? 56.958 33.116 -76.594 1.00 92.38 1094 ALA A C 1
ATOM 8618 O O . ALA A 1 1094 ? 57.455 33.867 -77.431 1.00 92.38 1094 ALA A O 1
ATOM 8619 N N . LYS A 1 1095 ? 56.911 31.788 -76.784 1.00 92.81 1095 LYS A N 1
ATOM 8620 C CA . LYS A 1 1095 ? 57.430 31.131 -77.998 1.00 92.81 1095 LYS A CA 1
ATOM 8621 C C . LYS A 1 1095 ? 56.685 31.557 -79.265 1.00 92.81 1095 LYS A C 1
ATOM 8623 O O . LYS A 1 1095 ? 57.320 31.781 -80.289 1.00 92.81 1095 LYS A O 1
ATOM 8628 N N . ILE A 1 1096 ? 55.359 31.692 -79.215 1.00 89.50 1096 ILE A N 1
ATOM 8629 C CA . ILE A 1 1096 ? 54.558 32.195 -80.343 1.00 89.50 1096 ILE A CA 1
ATOM 8630 C C . ILE A 1 1096 ? 54.970 33.633 -80.689 1.00 89.50 1096 ILE A C 1
ATOM 8632 O O . ILE A 1 1096 ? 55.156 33.939 -81.865 1.00 89.50 1096 ILE A O 1
ATOM 8636 N N . GLN A 1 1097 ? 55.201 34.489 -79.689 1.00 90.62 1097 GLN A N 1
ATOM 8637 C CA . GLN A 1 1097 ? 55.691 35.851 -79.901 1.00 90.62 1097 GLN A CA 1
ATOM 8638 C C . GLN A 1 1097 ? 57.120 35.873 -80.466 1.00 90.62 1097 GLN A C 1
ATOM 8640 O O . GLN A 1 1097 ? 57.404 36.673 -81.354 1.00 90.62 1097 GLN A O 1
ATOM 8645 N N . GLU A 1 1098 ? 58.013 34.979 -80.027 1.00 91.69 1098 GLU A N 1
ATOM 8646 C CA . GLU A 1 1098 ? 59.330 34.804 -80.651 1.00 91.69 1098 GLU A CA 1
ATOM 8647 C C . GLU A 1 1098 ? 59.217 34.398 -82.125 1.00 91.69 1098 GLU A C 1
ATOM 8649 O O . GLU A 1 1098 ? 59.880 34.999 -82.969 1.00 91.69 1098 GLU A O 1
ATOM 8654 N N . TYR A 1 1099 ? 58.382 33.407 -82.457 1.00 90.81 1099 TYR A N 1
ATOM 8655 C CA . TYR A 1 1099 ? 58.177 32.980 -83.844 1.00 90.81 1099 TYR A CA 1
ATOM 8656 C C . TYR A 1 1099 ? 57.561 34.091 -84.701 1.00 90.81 1099 TYR A C 1
ATOM 8658 O O . TYR A 1 1099 ? 58.007 34.294 -85.827 1.00 90.81 1099 TYR A O 1
ATOM 8666 N N . TYR A 1 1100 ? 56.604 34.853 -84.164 1.00 90.75 1100 TYR A N 1
ATOM 8667 C CA . TYR A 1 1100 ? 56.036 36.025 -84.831 1.00 90.75 1100 TYR A CA 1
ATOM 8668 C C . TYR A 1 1100 ? 57.102 37.099 -85.090 1.00 90.75 1100 TYR A C 1
ATOM 8670 O O . TYR A 1 1100 ? 57.245 37.575 -86.213 1.00 90.75 1100 TYR A O 1
ATOM 8678 N N . ASN A 1 1101 ? 57.917 37.429 -84.084 1.00 92.00 1101 ASN A N 1
ATOM 8679 C CA . ASN A 1 1101 ? 58.995 38.409 -84.219 1.00 92.00 1101 ASN A CA 1
ATOM 8680 C C . ASN A 1 1101 ? 60.046 37.963 -85.256 1.00 92.00 1101 ASN A C 1
ATOM 8682 O O . ASN A 1 1101 ? 60.488 38.784 -86.059 1.00 92.00 1101 ASN A O 1
ATOM 8686 N N . ARG A 1 1102 ? 60.408 36.670 -85.287 1.00 92.56 1102 ARG A N 1
ATOM 8687 C CA . ARG A 1 1102 ? 61.303 36.091 -86.308 1.00 92.56 1102 ARG A CA 1
ATOM 8688 C C . ARG A 1 1102 ? 60.678 36.123 -87.705 1.00 92.56 1102 ARG A C 1
ATOM 8690 O O . ARG A 1 1102 ? 61.367 36.464 -88.658 1.00 92.56 1102 ARG A O 1
ATOM 8697 N N . LEU A 1 1103 ? 59.383 35.826 -87.838 1.00 91.12 1103 LEU A N 1
ATOM 8698 C CA . LEU A 1 1103 ? 58.673 35.900 -89.119 1.00 91.12 1103 LEU A CA 1
ATOM 8699 C C . LEU A 1 1103 ? 58.643 37.338 -89.657 1.00 91.12 1103 LEU A C 1
ATOM 8701 O O . LEU A 1 1103 ? 58.944 37.555 -90.826 1.00 91.12 1103 LEU A O 1
ATOM 8705 N N . CYS A 1 1104 ? 58.367 38.325 -88.803 1.00 89.69 1104 CYS A N 1
ATOM 8706 C CA . CYS A 1 1104 ? 58.453 39.742 -89.163 1.00 89.69 1104 CYS A CA 1
ATOM 8707 C C . CYS A 1 1104 ? 59.878 40.150 -89.573 1.00 89.69 1104 CYS A C 1
ATOM 8709 O O . CYS A 1 1104 ? 60.049 40.874 -90.552 1.00 89.69 1104 CYS A O 1
ATOM 8711 N N . GLN A 1 1105 ? 60.912 39.663 -88.876 1.00 90.94 1105 GLN A N 1
ATOM 8712 C CA . GLN A 1 1105 ? 62.306 39.887 -89.275 1.00 90.94 1105 GLN A CA 1
ATOM 8713 C C . GLN A 1 1105 ? 62.589 39.308 -90.666 1.00 90.94 1105 GLN A C 1
ATOM 8715 O O . GLN A 1 1105 ? 63.077 40.046 -91.518 1.00 90.94 1105 GLN A O 1
ATOM 8720 N N . GLU A 1 1106 ? 62.204 38.057 -90.931 1.00 90.19 1106 GLU A N 1
ATOM 8721 C CA . GLU A 1 1106 ? 62.370 37.418 -92.242 1.00 90.19 1106 GLU A CA 1
ATOM 8722 C C . GLU A 1 1106 ? 61.598 38.125 -93.361 1.00 90.19 1106 GLU A C 1
ATOM 8724 O O . GLU A 1 1106 ? 62.141 38.294 -94.451 1.00 90.19 1106 GLU A O 1
ATOM 8729 N N . VAL A 1 1107 ? 60.388 38.633 -93.096 1.00 90.44 1107 VAL A N 1
ATOM 8730 C CA . VAL A 1 1107 ? 59.664 39.491 -94.049 1.00 90.44 1107 VAL A CA 1
ATOM 8731 C C . VAL A 1 1107 ? 60.468 40.760 -94.347 1.00 90.44 1107 VAL A C 1
ATOM 8733 O O . VAL A 1 1107 ? 60.750 41.015 -95.513 1.00 90.44 1107 VAL A O 1
ATOM 8736 N N . THR A 1 1108 ? 60.953 41.498 -93.340 1.00 89.31 1108 THR A N 1
ATOM 8737 C CA . THR A 1 1108 ? 61.763 42.708 -93.608 1.00 89.31 1108 THR A CA 1
ATOM 8738 C C . THR A 1 1108 ? 63.129 42.411 -94.236 1.00 89.31 1108 THR A C 1
ATOM 8740 O O . THR A 1 1108 ? 63.688 43.260 -94.926 1.00 89.31 1108 THR A O 1
ATOM 8743 N N . ASN A 1 1109 ? 63.707 41.229 -94.000 1.00 89.38 1109 ASN A N 1
ATOM 8744 C CA . ASN A 1 1109 ? 64.940 40.782 -94.652 1.00 89.38 1109 ASN A CA 1
ATOM 8745 C C . ASN A 1 1109 ? 64.677 40.462 -96.127 1.00 89.38 1109 ASN A C 1
ATOM 8747 O O . ASN A 1 1109 ? 65.464 40.846 -96.993 1.00 89.38 1109 ASN A O 1
ATOM 8751 N N . ARG A 1 1110 ? 63.541 39.822 -96.419 1.00 87.62 1110 ARG A N 1
ATOM 8752 C CA . ARG A 1 1110 ? 63.077 39.576 -97.780 1.00 87.62 1110 ARG A CA 1
ATOM 8753 C C . ARG A 1 1110 ? 62.777 40.880 -98.514 1.00 87.62 1110 ARG A C 1
ATOM 8755 O O . ARG A 1 1110 ? 63.305 41.063 -99.599 1.00 87.62 1110 ARG A O 1
ATOM 8762 N N . GLU A 1 1111 ? 62.041 41.808 -97.909 1.00 88.19 1111 GLU A N 1
ATOM 8763 C CA . GLU A 1 1111 ? 61.765 43.133 -98.483 1.00 88.19 1111 GLU A CA 1
ATOM 8764 C C . GLU A 1 1111 ? 63.054 43.894 -98.823 1.00 88.19 1111 GLU A C 1
ATOM 8766 O O . GLU A 1 1111 ? 63.149 44.469 -99.902 1.00 88.19 1111 GLU A O 1
ATOM 8771 N N . LYS A 1 1112 ? 64.079 43.854 -97.957 1.00 89.62 1112 LYS A N 1
ATOM 8772 C CA . LYS A 1 1112 ? 65.401 44.449 -98.242 1.00 89.62 1112 LYS A CA 1
ATOM 8773 C C . LYS A 1 1112 ? 66.131 43.742 -99.386 1.00 89.62 1112 LYS A C 1
ATOM 8775 O O . LYS A 1 1112 ? 66.773 44.411 -100.190 1.00 89.62 1112 LYS A O 1
ATOM 8780 N N . ASN A 1 1113 ? 66.048 42.414 -99.471 1.00 88.06 1113 ASN A N 1
ATOM 8781 C CA . ASN A 1 1113 ? 66.641 41.652 -100.574 1.00 88.06 1113 ASN A CA 1
ATOM 8782 C C . ASN A 1 1113 ? 65.916 41.920 -101.900 1.00 88.06 1113 ASN A C 1
ATOM 8784 O O . ASN A 1 1113 ? 66.578 42.120 -102.912 1.00 88.06 1113 ASN A O 1
ATOM 8788 N N . ASP A 1 1114 ? 64.585 41.991 -101.893 1.00 87.50 1114 ASP A N 1
ATOM 8789 C CA . ASP A 1 1114 ? 63.771 42.302 -103.068 1.00 87.50 1114 ASP A CA 1
ATOM 8790 C C . ASP A 1 1114 ? 63.999 43.768 -103.507 1.00 87.50 1114 ASP A C 1
ATOM 8792 O O . ASP A 1 1114 ? 64.217 44.024 -104.690 1.00 87.50 1114 ASP A O 1
ATOM 8796 N N . GLN A 1 1115 ? 64.094 44.726 -102.570 1.00 88.06 1115 GLN A N 1
ATOM 8797 C CA . GLN A 1 1115 ? 64.536 46.108 -102.839 1.00 88.06 1115 GLN A CA 1
ATOM 8798 C C . GLN A 1 1115 ? 65.950 46.166 -103.428 1.00 88.06 1115 GLN A C 1
ATOM 8800 O O . GLN A 1 1115 ? 66.195 46.935 -104.356 1.00 88.06 1115 GLN A O 1
ATOM 8805 N N . LYS A 1 1116 ? 66.883 45.349 -102.919 1.00 90.06 1116 LYS A N 1
ATOM 8806 C CA . LYS A 1 1116 ? 68.237 45.273 -103.471 1.00 90.06 1116 LYS A CA 1
ATOM 8807 C C . LYS A 1 1116 ? 68.225 44.699 -104.889 1.00 90.06 1116 LYS A C 1
ATOM 8809 O O . LYS A 1 1116 ? 68.833 45.299 -105.762 1.00 90.06 1116 LYS A O 1
ATOM 8814 N N . MET A 1 1117 ? 67.503 43.606 -105.145 1.00 87.00 1117 MET A N 1
ATOM 8815 C CA . MET A 1 1117 ? 67.383 43.045 -106.496 1.00 87.00 1117 MET A CA 1
ATOM 8816 C C . MET A 1 1117 ? 66.727 44.023 -107.477 1.00 87.00 1117 MET A C 1
ATOM 8818 O O . MET A 1 1117 ? 67.103 44.035 -108.644 1.00 87.00 1117 MET A O 1
ATOM 8822 N N . LEU A 1 1118 ? 65.786 44.859 -107.022 1.00 88.56 1118 LEU A N 1
ATOM 8823 C CA . LEU A 1 1118 ? 65.218 45.943 -107.830 1.00 88.56 1118 LEU A CA 1
ATOM 8824 C C . LEU A 1 1118 ? 66.259 47.028 -108.150 1.00 88.56 1118 LEU A C 1
ATOM 8826 O O . LEU A 1 1118 ? 66.349 47.442 -109.299 1.00 88.56 1118 LEU A O 1
ATOM 8830 N N . ALA A 1 1119 ? 67.090 47.437 -107.185 1.00 86.94 1119 ALA A N 1
ATOM 8831 C CA . ALA A 1 1119 ? 68.185 48.378 -107.434 1.00 86.94 1119 ALA A CA 1
ATOM 8832 C C . ALA A 1 1119 ? 69.264 47.789 -108.368 1.00 86.94 1119 ALA A C 1
ATOM 8834 O O . ALA A 1 1119 ? 69.683 48.449 -109.318 1.00 86.94 1119 ALA A O 1
ATOM 8835 N N . ASP A 1 1120 ? 69.652 46.527 -108.149 1.00 87.88 1120 ASP A N 1
ATOM 8836 C CA . ASP A 1 1120 ? 70.572 45.783 -109.014 1.00 87.88 1120 ASP A CA 1
ATOM 8837 C C . ASP A 1 1120 ? 69.991 45.665 -110.448 1.00 87.88 1120 ASP A C 1
ATOM 8839 O O . ASP A 1 1120 ? 70.736 45.784 -111.420 1.00 87.88 1120 ASP A O 1
ATOM 8843 N N . LEU A 1 1121 ? 68.666 45.498 -110.606 1.00 88.19 1121 LEU A N 1
ATOM 8844 C CA . LEU A 1 1121 ? 67.952 45.494 -111.898 1.00 88.19 1121 LEU A CA 1
ATOM 8845 C C . LEU A 1 1121 ? 67.867 46.873 -112.565 1.00 88.19 1121 LEU A C 1
ATOM 8847 O O . LEU A 1 1121 ? 67.995 46.954 -113.789 1.00 88.19 1121 LEU A O 1
ATOM 8851 N N . ASP A 1 1122 ? 67.656 47.946 -111.803 1.00 89.00 1122 ASP A N 1
ATOM 8852 C CA . ASP A 1 1122 ? 67.640 49.319 -112.322 1.00 89.00 1122 ASP A CA 1
ATOM 8853 C C . ASP A 1 1122 ? 69.028 49.715 -112.845 1.00 89.00 1122 ASP A C 1
ATOM 8855 O O . ASP A 1 1122 ? 69.140 50.267 -113.941 1.00 89.00 1122 ASP A O 1
ATOM 8859 N N . ASP A 1 1123 ? 70.102 49.367 -112.131 1.00 88.81 1123 ASP A N 1
ATOM 8860 C CA . ASP A 1 1123 ? 71.471 49.591 -112.604 1.00 88.81 1123 ASP A CA 1
ATOM 8861 C C . ASP A 1 1123 ? 71.854 48.648 -113.762 1.00 88.81 1123 ASP A C 1
ATOM 8863 O O . ASP A 1 1123 ? 72.546 49.076 -114.694 1.00 88.81 1123 ASP A O 1
ATOM 8867 N N . LEU A 1 1124 ? 71.325 47.416 -113.816 1.00 87.81 1124 LEU A N 1
ATOM 8868 C CA . LEU A 1 1124 ? 71.420 46.568 -115.015 1.00 87.81 1124 LEU A CA 1
ATOM 8869 C C . LEU A 1 1124 ? 70.677 47.183 -116.214 1.00 87.81 1124 LEU A C 1
ATOM 8871 O O . LEU A 1 1124 ? 71.130 47.086 -117.353 1.00 87.81 1124 LEU A O 1
ATOM 8875 N N . THR A 1 1125 ? 69.550 47.852 -115.968 1.00 86.12 1125 THR A N 1
ATOM 8876 C CA . THR A 1 1125 ? 68.745 48.514 -117.004 1.00 86.12 1125 THR A CA 1
ATOM 8877 C C . THR A 1 1125 ? 69.412 49.797 -117.495 1.00 86.12 1125 THR A C 1
ATOM 8879 O O . THR A 1 1125 ? 69.448 50.033 -118.701 1.00 86.12 1125 THR A O 1
ATOM 8882 N N . ARG A 1 1126 ? 70.028 50.582 -116.604 1.00 86.31 1126 ARG A N 1
ATOM 8883 C CA . ARG A 1 1126 ? 70.850 51.755 -116.954 1.00 86.31 1126 ARG A CA 1
ATOM 8884 C C . ARG A 1 1126 ? 72.103 51.369 -117.728 1.00 86.31 1126 ARG A C 1
ATOM 8886 O O . ARG A 1 1126 ? 72.414 51.998 -118.732 1.00 86.31 1126 ARG A O 1
ATOM 8893 N N . THR A 1 1127 ? 72.818 50.329 -117.297 1.00 85.94 1127 THR A N 1
ATOM 8894 C CA . THR A 1 1127 ? 74.001 49.840 -118.025 1.00 85.94 1127 THR A CA 1
ATOM 8895 C C . THR A 1 1127 ? 73.616 49.231 -119.372 1.00 85.94 1127 THR A C 1
ATOM 8897 O O . THR A 1 1127 ? 74.304 49.493 -120.356 1.00 85.94 1127 THR A O 1
ATOM 8900 N N . LYS A 1 1128 ? 72.478 48.529 -119.470 1.00 86.00 1128 LYS A N 1
ATOM 8901 C CA . LYS A 1 1128 ? 71.881 48.129 -120.754 1.00 86.00 1128 LYS A CA 1
ATOM 8902 C C . LYS A 1 1128 ? 71.579 49.340 -121.641 1.00 86.00 1128 LYS A C 1
ATOM 8904 O O . LYS A 1 1128 ? 72.016 49.342 -122.784 1.00 86.00 1128 LYS A O 1
ATOM 8909 N N . GLN A 1 1129 ? 70.890 50.364 -121.132 1.00 84.00 1129 GLN A N 1
ATOM 8910 C CA . GLN A 1 1129 ? 70.576 51.585 -121.886 1.00 84.00 1129 GLN A CA 1
ATOM 8911 C C . GLN A 1 1129 ? 71.846 52.288 -122.376 1.00 84.00 1129 GLN A C 1
ATOM 8913 O O . GLN A 1 1129 ? 71.944 52.590 -123.558 1.00 84.00 1129 GLN A O 1
ATOM 8918 N N . TYR A 1 1130 ? 72.854 52.451 -121.517 1.00 85.69 1130 TYR A N 1
ATOM 8919 C CA . TYR A 1 1130 ? 74.150 53.021 -121.890 1.00 85.69 1130 TYR A CA 1
ATOM 8920 C C . TYR A 1 1130 ? 74.873 52.193 -122.968 1.00 85.69 1130 TYR A C 1
ATOM 8922 O O . TYR A 1 1130 ? 75.470 52.751 -123.886 1.00 85.69 1130 TYR A O 1
ATOM 8930 N N . LEU A 1 1131 ? 74.801 50.859 -122.901 1.00 84.12 1131 LEU A N 1
ATOM 8931 C CA . LEU A 1 1131 ? 75.346 49.976 -123.937 1.00 84.12 1131 LEU A CA 1
ATOM 8932 C C . LEU A 1 1131 ? 74.541 50.042 -125.244 1.00 84.12 1131 LEU A C 1
ATOM 8934 O O . LEU A 1 1131 ? 75.143 49.989 -126.312 1.00 84.12 1131 LEU A O 1
ATOM 8938 N N . GLU A 1 1132 ? 73.216 50.189 -125.187 1.00 83.88 1132 GLU A N 1
ATOM 8939 C CA . GLU A 1 1132 ? 72.351 50.384 -126.359 1.00 83.88 1132 GLU A CA 1
ATOM 8940 C C . GLU A 1 1132 ? 72.604 51.750 -127.019 1.00 83.88 1132 GLU A C 1
ATOM 8942 O O . GLU A 1 1132 ? 72.790 51.813 -128.233 1.00 83.88 1132 GLU A O 1
ATOM 8947 N N . GLU A 1 1133 ? 72.719 52.828 -126.239 1.00 83.94 1133 GLU A N 1
ATOM 8948 C CA . GLU A 1 1133 ? 73.134 54.157 -126.707 1.00 83.94 1133 GLU A CA 1
ATOM 8949 C C . GLU A 1 1133 ? 74.530 54.112 -127.337 1.00 83.94 1133 GLU A C 1
ATOM 8951 O O . GLU A 1 1133 ? 74.718 54.591 -128.456 1.00 83.94 1133 GLU A O 1
ATOM 8956 N N . ARG A 1 1134 ? 75.499 53.458 -126.683 1.00 81.81 1134 ARG A N 1
ATOM 8957 C CA . ARG A 1 1134 ? 76.863 53.313 -127.207 1.00 81.81 1134 ARG A CA 1
ATOM 8958 C C . ARG A 1 1134 ? 76.929 52.430 -128.456 1.00 81.81 1134 ARG A C 1
ATOM 8960 O O . ARG A 1 1134 ? 77.774 52.663 -129.316 1.00 81.81 1134 ARG A O 1
ATOM 8967 N N . LEU A 1 1135 ? 76.036 51.449 -128.597 1.00 77.94 1135 LEU A N 1
ATOM 8968 C CA . LEU A 1 1135 ? 75.886 50.669 -129.827 1.00 77.94 1135 LEU A CA 1
ATOM 8969 C C . LEU A 1 1135 ? 75.291 51.529 -130.953 1.00 77.94 1135 LEU A C 1
ATOM 8971 O O . LEU A 1 1135 ? 75.750 51.442 -132.086 1.00 77.94 1135 LEU A O 1
ATOM 8975 N N . ILE A 1 1136 ? 74.322 52.398 -130.646 1.00 77.31 1136 ILE A N 1
ATOM 8976 C CA . ILE A 1 1136 ? 73.750 53.365 -131.598 1.00 77.31 1136 ILE A CA 1
ATOM 8977 C C . ILE A 1 1136 ? 74.792 54.415 -132.023 1.00 77.31 1136 ILE A C 1
ATOM 8979 O O . ILE A 1 1136 ? 74.795 54.817 -133.184 1.00 77.31 1136 ILE A O 1
ATOM 8983 N N . GLU A 1 1137 ? 75.703 54.829 -131.136 1.00 76.38 1137 GLU A N 1
ATOM 8984 C CA . GLU A 1 1137 ? 76.864 55.660 -131.495 1.00 76.38 1137 GLU A CA 1
ATOM 8985 C C . GLU A 1 1137 ? 77.870 54.929 -132.399 1.00 76.38 1137 GLU A C 1
ATOM 8987 O O . GLU A 1 1137 ? 78.463 55.561 -133.265 1.00 76.38 1137 GLU A O 1
ATOM 8992 N N . LEU A 1 1138 ? 78.064 53.616 -132.222 1.00 75.12 1138 LEU A N 1
ATOM 8993 C CA . LEU A 1 1138 ? 78.975 52.794 -133.038 1.00 75.12 1138 LEU A CA 1
ATOM 8994 C C . LEU A 1 1138 ? 78.369 52.321 -134.375 1.00 75.12 1138 LEU A C 1
ATOM 8996 O O . LEU A 1 1138 ? 79.093 51.800 -135.221 1.00 75.12 1138 LEU A O 1
ATOM 9000 N N . LEU A 1 1139 ? 77.055 52.474 -134.556 1.00 71.88 1139 LEU A N 1
ATOM 9001 C CA . LEU A 1 1139 ? 76.310 52.153 -135.783 1.00 71.88 1139 LEU A CA 1
ATOM 9002 C C . LEU A 1 1139 ? 76.000 53.397 -136.644 1.00 71.88 1139 LEU A C 1
ATOM 9004 O O . LEU A 1 1139 ? 75.267 53.282 -137.630 1.00 71.88 1139 LEU A O 1
ATOM 9008 N N . ARG A 1 1140 ? 76.522 54.571 -136.266 1.00 62.59 1140 ARG A N 1
ATOM 9009 C CA . ARG A 1 1140 ? 76.385 55.859 -136.965 1.00 62.59 1140 ARG A CA 1
ATOM 9010 C C . ARG A 1 1140 ? 77.698 56.309 -137.603 1.00 62.59 1140 ARG A C 1
ATOM 9012 O O . ARG A 1 1140 ? 77.585 56.993 -138.643 1.00 62.59 1140 ARG A O 1
#

Radius of gyration: 81.79 Å; chains: 1; bounding box: 200×146×300 Å

Sequence (1140 aa):
MASPMAESQLQRIIRDLQDAVTELSKEFKEAGEPITDDSTSLHKFSYKLEYLLQFDQKEKATLLGNRKDYWDYFCACLAKVKGANDGIRFVKSIPELQTSLGKGRAFIRYSLVHQRLADTLQQCFMNTKVTSDWYYARSPFLKAKLSSDIVGQLYELTEVQFDLASRGYDLDAAWPAFARRTLAPGSSAYLWKPPSRSSSMSSLVSSYLQTQEMASSFDVSSPLNNEAQEGFDEMRLELDQLEVREKRLQEQMQQLDRENQELRAAVSLQGEKLQTERERGRAAAEDNARLTCMVAELQKQWEVTQATQNAVKEFQECLQALELGAAEKEEDYHSAVRRLESMLRPLVQELEAARDLLGGEDRHSANVPAQPGTAEQKADAAPDTRGQQELLPSASALEVQELREKLRALEGESTKVQELNRQQSGQLEQLAKELQLKEEARASLERLLEETAPLREELAGKGHEAAQLRRQLQESLGHLSSLEQELAEVRQGERQRREEKELLQQEARFLARQPRLLEAQLAQLSRHVSELQEQKRQLIRDKDHLSQKVGALERLAGQPGPDLPTAGEKPEAQGPLGSTLQQVFKKPEEEQRSPQEGQTGDSQMRGNGQEEKLQQANRELEKELQNVLERNQLLEGKLEALQADYQALQQREAAIRGSLASLEAEQASIRHMGDQMEASLLAVRKAKETMRAHMAEKEAALRNTEAERQQLQEEVGLCRQLVEARERELGALERQCRQQTQLIETLTAEKGQQGLGAPEDRACREPAAQPALGQAQVETQQGEAGHLPAEVLDLQAKLQAALGDREKVQGQLSVAEAALREHRALVQQLKEQNEALKRAQGRELLQLSEREGAPREERTEEEERSRAENPPVPECGSPEAQLEQAEPQGQMPGASAATDEPGVHVSAQLAEKKQTEEALACALRELRDAKEAASRQREGLEEQVARLQRERDSVQERLKVAEEAARSLPGLQAQLAQAKQQAQSLQETAHEELSALKFQLSTEIMDHQSRLKTASEECRNLRDQLEERGRQLQAAEEAVERLQAAQADLGEQLRGTSKRLSESQAAMQKKDEEGAALRDSLDRTRKELEKAMAKIQEYYNRLCQEVTNREKNDQKMLADLDDLTRTKQYLEERLIELLR

pLDDT: mean 74.12, std 20.74, range [23.03, 97.69]

Organism: Leptonychotes weddellii (NCBI:txid9713)

InterPro domains:
  IPR004012 RUN domain [PF02759] (49-165)
  IPR004012 RUN domain [PS50826] (36-169)
  IPR037213 RUN domain superfamily [G3DSA:1.20.58.900] (3-175)
  IPR037213 RUN domain superfamily [SSF140741] (10-172)
  IPR047336 FYCO1, RUN domain [cd17698] (7-164)

Foldseek 3Di:
DDDVVLLVVLVVLLVLLLVLLVVLLVVCVVVVAAAELQDPSVQSNLVSVQCLQQPQWDWDADPVRATAGSLVLLCVQQVPPPLLCQLVVVLVPPPLADHNQLSVSLSCLVCLLQLHNLVSLLSSLVPLVSVVVTGDDSRLSNVVVSSCSSSVSSNSSSPGHHDYDSDDDHSVPGRRNDDPDPDDPPDDSVPDDRDDSDDDPVVVVVVVVVPVVVPDDDDDDDDPCPVVVVVVVVVVVVVVVVVVVVVVVVVVVVVVVVVVVVVVVVVVVVVVVVVVVVVVVVVVVVVVVVVVVVVVVVVVVVVVVVVVVVVVVVVVVVVVVVVVVVVVVVVVVVVVVVVVVVVVVVVVVVVVVVVVVVPDDDDDDDDDDDDDDDDDDDDDDDDDDDDDDDDDDDDDPPVVVVVVVVVVVVVVVVVVVVVVVVVVVVVVVVVVVVVVVVVVVVVVVVVVVVVCVVVVVVVVVVVVVVVVVVVVVVVVVVVVVVVVVVVVVVVVVVVVVVVVVVVVVVVVVVVVVVVVVVVVVVVVVVVVVVVVVVVVVVVVVLVVVLVVLVVVVVVVVPDDDDDDDDDDDDDDDDDDDDDDDPDDDDDDDDDDDDDDDDDDDDDDPPPVVVVVVSVVVVVVSVVSVVVVVVVVVVVVVVVVVVVVVVVVVVVVVVVVVVVVVVVVVVVVVVVVVVVVVVVVVVVVVVVVVVVVVVVVVVVVVVVVVVVVVVVVVVVVVVVVVVVVVVVVVVVVVVVVVVVVVVVVVVVVVVVVPPPDDDDDDDDDDDDDDDPPPVPVVVVVVVVVVVCVVVVVVVVVVVVVVVVVVVVVVVVVVVVVVVVVVVVVVVVVVVVVVVVVVVVVVVVVVVVVVVVVDDDDDDDDDDDDDDDDDYDDDDDDDDDDDDDDDDDDDDDDDDDDDDDDDDDDDDPPVVVVVVVVVVVVVVVVVVVVVVVVVVVVVVVVVVVVVVVVVVVVVVVVVVVVVVVVVVVCVVVVVVVVVVVVVVVVVVVVVVVVVVVVVVVVVVVVVVVVVVVVVVVVVVVVVVVVVVVVVVVVVVVVVVVVVVVVVVVVVVVVVVVVVVVVVVVVVVVVVVVVVVVVVVVVVVVVVVVVVVVVVVVVVVVVVVVVVVVVVVVVVVVVVVVVVVVVVVVVVVVVVVVVVVVD

Secondary structure (DSSP, 8-state):
---HHHHHHHHHHHHHHHHHHHHHHHHHHHH-S-EETT-HHHHHHHHHHHHHHHTTBPP-B-TT-PBP-HHHHHHHHHTTSTTT-HHHHHHHT-TT--SHHHHHHHHHHHHHHTT-HHHHHHHHHT-HHHHHHHB-TTSGGGSHHHHHHHHHHHHHTTTS-EE--SSSS-TTT----S------TT--GGG-----TT--HHHHHHHHHTTTTTS-------TT-HHHHHHHHHHHHHHHHHHHHHHHHHHHHHHHHHHHHHHHHHHHHHHHHHHHHHHHHHHHHHHHHHHHHHHHHHHHHHHHHHHHHHHHHHHHHHHHHHHHHHHHHHHHHHHHHHHHHHHHHHHHHHHHHHHTTSS-------------------------------------TTHHHHHHHHHHHHHHHHHHHHHHHHHHHHHHHHHHHHHHHHHHHHHHHHHHHHHHHHHHHHHHHHHHHHHHHHHHHHHHHHHHHHHHHHHHHHHHHHHHHHHHHHHHHHHHHHHHHHHHHHHHHHHHHHHHHHHHHHHHHHHHHHHHHHHHHHHHHHHHHT-PPS------------------------------------------TTSHHHHHHHHHHHHHHHHHHHHHHHHHHHHHHHHHHHHHHHHHHHHHHHHHHHHHHHHHHHHHHHHHHHHHHHHHHHHHHHHHHHHHHHHHHHHHHHHHHHHHHHHHHHHHHHHHHHHHHHHHHHHHHHHHHHHHHHHHHHHHHHHTT--S----------------SHHHHHHHHHHHHHHHHHHHHHHHHHHHHHHHHHHHHHHHHHHHHHHHHHHHHHHHHHHHHHHHHHHHHHHHHHHHHHHHS-----------------------------------------------------TTHHHHHHHHHHHHHHHHHHHHHHHHHHHHHHHHHHHHHHHHHHHHHHHHHHHHHHHHHHHHHHHHHHHHHHHHHHHHHHHHHHHHHHHHHHHHHHHHHHHHHHHHHHHHHHHHHHHHHHHHHHHHHHHHHHHHHHHHHHHHHHHHHHHHHHHHHHHHHHHHHHHHHHHHHHHHHHHHHHHHHHHHHHHHHHHHHHHHHHHHHHHHHHHHHHHHHHHHHHHHHHHHHHHHHHT-